Protein 4E79 (pdb70)

CATH classification: 3.40.1390.10 (+2 more: 2.160.10.10, 1.20.5.170)

Structure (mmCIF, N/CA/C/O backbone):
data_4E79
#
_entry.id   4E79
#
_cell.length_a   64.667
_cell.length_b   64.667
_cell.length_c   463.814
_cell.angle_alpha   90.00
_cell.angle_beta   90.00
_cell.angle_gamma   90.00
#
_symmetry.space_group_name_H-M   'P 43 2 2'
#
loop_
_entity.id
_entity.type
_entity.pdbx_description
1 polymer 'UDP-3-O-acylglucosamine N-acyltransferase'
2 water water
#
loop_
_atom_site.group_PDB
_atom_site.id
_atom_site.type_symbol
_atom_site.label_atom_id
_atom_site.label_alt_id
_atom_site.label_comp_id
_atom_site.label_asym_id
_atom_site.label_entity_id
_atom_site.label_seq_id
_atom_site.pdbx_PDB_ins_code
_atom_site.Cartn_x
_atom_site.Cartn_y
_atom_site.Cartn_z
_atom_site.occupancy
_atom_site.B_iso_or_equiv
_atom_site.auth_seq_id
_atom_site.auth_comp_id
_atom_site.auth_asym_id
_atom_site.auth_atom_id
_atom_site.pdbx_PDB_model_num
ATOM 1 N N . VAL A 1 5 ? 1.137 0.108 53.175 1.00 62.29 5 VAL A N 1
ATOM 2 C CA . VAL A 1 5 ? 1.374 -1.356 53.024 1.00 62.49 5 VAL A CA 1
ATOM 3 C C . VAL A 1 5 ? 0.273 -2.105 53.772 1.00 61.79 5 VAL A C 1
ATOM 4 O O . VAL A 1 5 ? -0.187 -1.625 54.814 1.00 61.75 5 VAL A O 1
ATOM 8 N N . GLN A 1 6 ? -0.142 -3.269 53.265 1.00 60.50 6 GLN A N 1
ATOM 9 C CA . GLN A 1 6 ? -1.097 -4.082 54.013 1.00 59.39 6 GLN A CA 1
ATOM 10 C C . GLN A 1 6 ? -0.399 -5.079 54.938 1.00 58.19 6 GLN A C 1
ATOM 11 O O . GLN A 1 6 ? 0.620 -5.691 54.575 1.00 57.90 6 GLN A O 1
ATOM 17 N N . GLN A 1 7 ? -0.990 -5.213 56.129 1.00 56.18 7 GLN A N 1
ATOM 18 C CA . GLN A 1 7 ? -0.516 -6.061 57.224 1.00 53.57 7 GLN A CA 1
ATOM 19 C C . GLN A 1 7 ? -1.112 -7.481 57.219 1.00 51.91 7 GLN A C 1
ATOM 20 O O . GLN A 1 7 ? -2.166 -7.735 56.634 1.00 51.25 7 GLN A O 1
ATOM 26 N N . TYR A 1 8 ? -0.416 -8.400 57.873 1.00 50.29 8 TYR A N 1
ATOM 27 C CA . TYR A 1 8 ? -0.936 -9.745 58.115 1.00 49.09 8 TYR A CA 1
ATOM 28 C C . TYR A 1 8 ? -0.658 -10.189 59.545 1.00 47.79 8 TYR A C 1
ATOM 29 O O . TYR A 1 8 ? 0.425 -9.943 60.089 1.00 47.64 8 TYR A O 1
ATOM 38 N N . ARG A 1 9 ? -1.645 -10.830 60.157 1.00 46.82 9 ARG A N 1
ATOM 39 C CA . ARG A 1 9 ? -1.465 -11.441 61.471 1.00 45.87 9 ARG A CA 1
ATOM 40 C C . ARG A 1 9 ? -0.400 -12.528 61.392 1.00 45.72 9 ARG A C 1
ATOM 41 O O . ARG A 1 9 ? -0.368 -13.317 60.441 1.00 45.28 9 ARG A O 1
ATOM 49 N N . LEU A 1 10 ? 0.470 -12.564 62.396 1.00 45.47 10 LEU A N 1
ATOM 50 C CA . LEU A 1 10 ? 1.534 -13.552 62.466 1.00 45.12 10 LEU A CA 1
ATOM 51 C C . LEU A 1 10 ? 1.007 -14.989 62.337 1.00 45.29 10 LEU A C 1
ATOM 52 O O . LEU A 1 10 ? 1.680 -15.844 61.751 1.00 44.90 10 LEU A O 1
ATOM 57 N N . ASP A 1 11 ? -0.179 -15.266 62.883 1.00 45.32 11 ASP A N 1
ATOM 58 C CA . ASP A 1 11 ? -0.738 -16.622 62.746 1.00 46.03 11 ASP A CA 1
ATOM 59 C C . ASP A 1 11 ? -1.094 -16.995 61.306 1.00 45.78 11 ASP A C 1
ATOM 60 O O . ASP A 1 11 ? -0.882 -18.144 60.910 1.00 46.63 11 ASP A O 1
ATOM 65 N N . GLU A 1 12 ? -1.609 -16.033 60.534 1.00 45.94 12 GLU A N 1
ATOM 66 C CA . GLU A 1 12 ? -1.887 -16.237 59.100 1.00 46.00 12 GLU A CA 1
ATOM 67 C C . GLU A 1 12 ? -0.586 -16.622 58.409 1.00 44.33 12 GLU A C 1
ATOM 68 O O . GLU A 1 12 ? -0.527 -17.622 57.708 1.00 43.89 12 GLU A O 1
ATOM 74 N N . LEU A 1 13 ? 0.455 -15.821 58.638 1.00 43.10 13 LEU A N 1
ATOM 75 C CA . LEU A 1 13 ? 1.757 -16.014 58.005 1.00 41.82 13 LEU A CA 1
ATOM 76 C C . LEU A 1 13 ? 2.366 -17.380 58.315 1.00 41.70 13 LEU A C 1
ATOM 77 O O . LEU A 1 13 ? 2.941 -18.008 57.440 1.00 40.86 13 LEU A O 1
ATOM 82 N N . ALA A 1 14 ? 2.218 -17.838 59.557 1.00 42.70 14 ALA A N 1
ATOM 83 C CA . ALA A 1 14 ? 2.727 -19.147 59.981 1.00 43.22 14 ALA A CA 1
ATOM 84 C C . ALA A 1 14 ? 1.963 -20.270 59.307 1.00 43.96 14 ALA A C 1
ATOM 85 O O . ALA A 1 14 ? 2.565 -21.270 58.887 1.00 44.22 14 ALA A O 1
ATOM 87 N N . HIS A 1 15 ? 0.643 -20.089 59.200 1.00 44.82 15 HIS A N 1
ATOM 88 C CA . HIS A 1 15 ? -0.252 -21.039 58.524 1.00 45.34 15 HIS A CA 1
ATOM 89 C C . HIS A 1 15 ? 0.056 -21.197 57.029 1.00 45.60 15 HIS A C 1
ATOM 90 O O . HIS A 1 15 ? 0.152 -22.321 56.526 1.00 45.65 15 HIS A O 1
ATOM 97 N N . LEU A 1 16 ? 0.220 -20.067 56.334 1.00 45.94 16 LEU A N 1
ATOM 98 C CA . LEU A 1 16 ? 0.627 -20.041 54.919 1.00 46.27 16 LEU A CA 1
ATOM 99 C C . LEU A 1 16 ? 1.890 -20.864 54.626 1.00 45.88 16 LEU A C 1
ATOM 100 O O . LEU A 1 16 ? 2.005 -21.422 53.532 1.00 45.37 16 LEU A O 1
ATOM 105 N N . VAL A 1 17 ? 2.827 -20.929 55.584 1.00 44.98 17 VAL A N 1
ATOM 106 C CA . VAL A 1 17 ? 4.043 -21.737 55.397 1.00 44.83 17 VAL A CA 1
ATOM 107 C C . VAL A 1 17 ? 3.998 -23.086 56.120 1.00 45.03 17 VAL A C 1
ATOM 108 O O . VAL A 1 17 ? 5.002 -23.794 56.184 1.00 45.27 17 VAL A O 1
ATOM 112 N N . LYS A 1 18 ? 2.823 -23.441 56.636 1.00 45.21 18 LYS A N 1
ATOM 113 C CA . LYS A 1 18 ? 2.630 -24.659 57.407 1.00 45.30 18 LYS A CA 1
ATOM 114 C C . LYS A 1 18 ? 3.694 -24.771 58.510 1.00 45.63 18 LYS A C 1
ATOM 115 O O . LYS A 1 18 ? 4.323 -25.829 58.693 1.00 45.96 18 LYS A O 1
ATOM 117 N N . GLY A 1 19 ? 3.898 -23.669 59.237 1.00 45.12 19 GLY A N 1
ATOM 118 C CA . GLY A 1 19 ? 4.873 -23.635 60.329 1.00 44.35 19 GLY A CA 1
ATOM 119 C C . GLY A 1 19 ? 4.286 -23.640 61.734 1.00 44.24 19 GLY A C 1
ATOM 120 O O . GLY A 1 19 ? 3.072 -23.570 61.922 1.00 44.38 19 GLY A O 1
ATOM 121 N N . GLU A 1 20 ? 5.158 -23.742 62.728 1.00 43.78 20 GLU A N 1
ATOM 122 C CA . GLU A 1 20 ? 4.739 -23.664 64.111 1.00 43.23 20 GLU A CA 1
ATOM 123 C C . GLU A 1 20 ? 4.856 -22.218 64.591 1.00 42.97 20 GLU A C 1
ATOM 124 O O . GLU A 1 20 ? 5.851 -21.549 64.322 1.00 42.91 20 GLU A O 1
ATOM 126 N N . LEU A 1 21 ? 3.824 -21.749 65.291 1.00 42.96 21 LEU A N 1
ATOM 127 C CA . LEU A 1 21 ? 3.758 -20.394 65.836 1.00 42.20 21 LEU A CA 1
ATOM 128 C C . LEU A 1 21 ? 4.189 -20.406 67.285 1.00 42.66 21 LEU A C 1
ATOM 129 O O . LEU A 1 21 ? 3.720 -21.219 68.076 1.00 43.15 21 LEU A O 1
ATOM 134 N N . ILE A 1 22 ? 5.104 -19.507 67.619 1.00 42.96 22 ILE A N 1
ATOM 135 C CA . ILE A 1 22 ? 5.466 -19.241 68.991 1.00 42.24 22 ILE A CA 1
ATOM 136 C C . ILE A 1 22 ? 5.364 -17.737 69.161 1.00 42.81 22 ILE A C 1
ATOM 137 O O . ILE A 1 22 ? 6.033 -16.985 68.429 1.00 43.06 22 ILE A O 1
ATOM 142 N N . GLY A 1 23 ? 4.534 -17.302 70.112 1.00 42.37 23 GLY A N 1
ATOM 143 C CA . GLY A 1 23 ? 4.345 -15.879 70.397 1.00 42.72 23 GLY A CA 1
ATOM 144 C C . GLY A 1 23 ? 2.918 -15.492 70.109 1.00 42.88 23 GLY A C 1
ATOM 145 O O . GLY A 1 23 ? 2.106 -16.354 69.807 1.00 44.40 23 GLY A O 1
ATOM 146 N N . GLU A 1 24 ? 2.600 -14.209 70.203 1.00 42.65 24 GLU A N 1
ATOM 147 C CA . GLU A 1 24 ? 1.228 -13.747 69.998 1.00 42.77 24 GLU A CA 1
ATOM 148 C C . GLU A 1 24 ? 0.864 -13.667 68.511 1.00 43.18 24 GLU A C 1
ATOM 149 O O . GLU A 1 24 ? 1.328 -12.763 67.775 1.00 43.35 24 GLU A O 1
ATOM 155 N N . GLY A 1 25 ? 0.010 -14.593 68.081 1.00 42.39 25 GLY A N 1
ATOM 156 C CA . GLY A 1 25 ? -0.371 -14.698 66.679 1.00 42.43 25 GLY A CA 1
ATOM 157 C C . GLY A 1 25 ? -1.209 -13.574 66.097 1.00 42.42 25 GLY A C 1
ATOM 158 O O . GLY A 1 25 ? -1.403 -13.518 64.877 1.00 43.00 25 GLY A O 1
ATOM 159 N N . SER A 1 26 ? -1.719 -12.690 66.950 1.00 42.26 26 SER A N 1
ATOM 160 C CA . SER A 1 26 ? -2.486 -11.527 66.484 1.00 42.68 26 SER A CA 1
ATOM 161 C C . SER A 1 26 ? -1.625 -10.281 66.219 1.00 42.41 26 SER A C 1
ATOM 162 O O . SER A 1 26 ? -2.141 -9.240 65.830 1.00 42.15 26 SER A O 1
ATOM 165 N N . LEU A 1 27 ? -0.322 -10.373 66.456 1.00 42.87 27 LEU A N 1
ATOM 166 C CA . LEU A 1 27 ? 0.578 -9.294 66.067 1.00 43.45 27 LEU A CA 1
ATOM 167 C C . LEU A 1 27 ? 0.646 -9.231 64.545 1.00 44.20 27 LEU A C 1
ATOM 168 O O . LEU A 1 27 ? 0.839 -10.269 63.880 1.00 44.84 27 LEU A O 1
ATOM 173 N N . GLN A 1 28 ? 0.487 -8.021 64.003 1.00 44.48 28 GLN A N 1
ATOM 174 C CA . GLN A 1 28 ? 0.509 -7.794 62.553 1.00 44.64 28 GLN A CA 1
ATOM 175 C C . GLN A 1 28 ? 1.863 -7.317 62.015 1.00 43.80 28 GLN A C 1
ATOM 176 O O . GLN A 1 28 ? 2.602 -6.596 62.690 1.00 42.60 28 GLN A O 1
ATOM 182 N N . PHE A 1 29 ? 2.171 -7.717 60.784 1.00 42.62 29 PHE A N 1
ATOM 183 C CA . PHE A 1 29 ? 3.416 -7.325 60.168 1.00 41.53 29 PHE A CA 1
ATOM 184 C C . PHE A 1 29 ? 3.232 -6.661 58.805 1.00 41.48 29 PHE A C 1
ATOM 185 O O . PHE A 1 29 ? 2.313 -7.012 58.055 1.00 42.17 29 PHE A O 1
ATOM 193 N N . SER A 1 30 ? 4.117 -5.711 58.488 1.00 40.49 30 SER A N 1
ATOM 194 C CA . SER A 1 30 ? 3.984 -4.874 57.293 1.00 39.98 30 SER A CA 1
ATOM 195 C C . SER A 1 30 ? 4.863 -5.294 56.127 1.00 38.97 30 SER A C 1
ATOM 196 O O . SER A 1 30 ? 4.716 -4.772 55.031 1.00 39.49 30 SER A O 1
ATOM 199 N N . ASN A 1 31 ? 5.802 -6.198 56.358 1.00 38.28 31 ASN A N 1
ATOM 200 C CA . ASN A 1 31 ? 6.802 -6.514 55.344 1.00 37.35 31 ASN A CA 1
ATOM 201 C C . ASN A 1 31 ? 7.759 -7.562 55.859 1.00 37.07 31 ASN A C 1
ATOM 202 O O . ASN A 1 31 ? 7.849 -7.768 57.064 1.00 37.69 31 ASN A O 1
ATOM 207 N N . LEU A 1 32 ? 8.440 -8.242 54.945 1.00 36.40 32 LEU A N 1
ATOM 208 C CA . LEU A 1 32 ? 9.648 -8.962 55.286 1.00 36.60 32 LEU A CA 1
ATOM 209 C C . LEU A 1 32 ? 10.815 -7.979 55.237 1.00 36.31 32 LEU A C 1
ATOM 210 O O . LEU A 1 32 ? 10.687 -6.877 54.687 1.00 35.45 32 LEU A O 1
ATOM 215 N N . ALA A 1 33 ? 11.933 -8.372 55.841 1.00 36.22 33 ALA A N 1
ATOM 216 C CA . ALA A 1 33 ? 13.126 -7.543 55.912 1.00 36.36 33 ALA A CA 1
ATOM 217 C C . ALA A 1 33 ? 14.339 -8.303 56.422 1.00 37.44 33 ALA A C 1
ATOM 218 O O . ALA A 1 33 ? 14.231 -9.351 57.079 1.00 37.85 33 ALA A O 1
ATOM 220 N N . SER A 1 34 ? 15.507 -7.750 56.128 1.00 38.55 34 SER A N 1
ATOM 221 C CA . SER A 1 34 ? 16.765 -8.392 56.462 1.00 39.14 34 SER A CA 1
ATOM 222 C C . SER A 1 34 ? 17.036 -8.263 57.952 1.00 40.37 34 SER A C 1
ATOM 223 O O . SER A 1 34 ? 16.525 -7.365 58.626 1.00 39.65 34 SER A O 1
ATOM 226 N N . LEU A 1 35 ? 17.852 -9.188 58.446 1.00 41.67 35 LEU A N 1
ATOM 227 C CA . LEU A 1 35 ? 18.412 -9.126 59.782 1.00 42.45 35 LEU A CA 1
ATOM 228 C C . LEU A 1 35 ? 18.992 -7.748 60.108 1.00 44.02 35 LEU A C 1
ATOM 229 O O . LEU A 1 35 ? 18.770 -7.238 61.210 1.00 45.14 35 LEU A O 1
ATOM 234 N N . GLU A 1 36 ? 19.729 -7.157 59.161 1.00 44.86 36 GLU A N 1
ATOM 235 C CA . GLU A 1 36 ? 20.336 -5.847 59.355 1.00 46.01 36 GLU A CA 1
ATOM 236 C C . GLU A 1 36 ? 19.303 -4.757 59.545 1.00 45.72 36 GLU A C 1
ATOM 237 O O . GLU A 1 36 ? 19.392 -3.997 60.502 1.00 47.08 36 GLU A O 1
ATOM 243 N N . ASN A 1 37 ? 18.327 -4.669 58.648 1.00 44.60 37 ASN A N 1
ATOM 244 C CA . ASN A 1 37 ? 17.529 -3.448 58.568 1.00 43.88 37 ASN A CA 1
ATOM 245 C C . ASN A 1 37 ? 16.103 -3.552 59.047 1.00 43.71 37 ASN A C 1
ATOM 246 O O . ASN A 1 37 ? 15.366 -2.555 59.044 1.00 43.90 37 ASN A O 1
ATOM 251 N N . ALA A 1 38 ? 15.733 -4.755 59.480 1.00 43.57 38 ALA A N 1
ATOM 252 C CA . ALA A 1 38 ? 14.373 -5.079 59.894 1.00 42.57 38 ALA A CA 1
ATOM 253 C C . ALA A 1 38 ? 13.979 -4.238 61.066 1.00 42.34 38 ALA A C 1
ATOM 254 O O . ALA A 1 38 ? 14.822 -3.878 61.885 1.00 42.00 38 ALA A O 1
ATOM 256 N N . GLU A 1 39 ? 12.693 -3.927 61.136 1.00 42.63 39 GLU A N 1
ATOM 257 C CA . GLU A 1 39 ? 12.138 -3.139 62.230 1.00 43.03 39 GLU A CA 1
ATOM 258 C C . GLU A 1 39 ? 11.125 -3.982 62.967 1.00 43.27 39 GLU A C 1
ATOM 259 O O . GLU A 1 39 ? 10.759 -5.072 62.505 1.00 43.55 39 GLU A O 1
ATOM 261 N N . VAL A 1 40 ? 10.686 -3.475 64.118 1.00 43.80 40 VAL A N 1
ATOM 262 C CA . VAL A 1 40 ? 9.695 -4.134 64.990 1.00 43.51 40 VAL A CA 1
ATOM 263 C C . VAL A 1 40 ? 8.459 -4.721 64.276 1.00 43.68 40 VAL A C 1
ATOM 264 O O . VAL A 1 40 ? 7.919 -5.746 64.719 1.00 44.36 40 VAL A O 1
ATOM 268 N N . ASN A 1 41 ? 8.033 -4.090 63.177 1.00 42.80 41 ASN A N 1
ATOM 269 C CA . ASN A 1 41 ? 6.870 -4.543 62.427 1.00 42.07 41 ASN A CA 1
ATOM 270 C C . ASN A 1 41 ? 7.258 -5.399 61.213 1.00 41.39 41 ASN A C 1
ATOM 271 O O . ASN A 1 41 ? 6.449 -5.631 60.318 1.00 41.20 41 ASN A O 1
ATOM 276 N N . HIS A 1 42 ? 8.498 -5.880 61.191 1.00 40.54 42 HIS A N 1
ATOM 277 C CA . HIS A 1 42 ? 8.947 -6.740 60.096 1.00 40.44 42 HIS A CA 1
ATOM 278 C C . HIS A 1 42 ? 9.183 -8.170 60.541 1.00 39.98 42 HIS A C 1
ATOM 279 O O . HIS A 1 42 ? 9.389 -8.433 61.725 1.00 39.98 42 HIS A O 1
ATOM 286 N N . LEU A 1 43 ? 9.137 -9.086 59.575 1.00 40.04 43 LEU A N 1
ATOM 287 C CA . LEU A 1 43 ? 9.404 -10.510 59.800 1.00 39.99 43 LEU A CA 1
ATOM 288 C C . LEU A 1 43 ? 10.668 -10.855 59.020 1.00 40.26 43 LEU A C 1
ATOM 289 O O . LEU A 1 43 ? 10.807 -10.463 57.855 1.00 40.43 43 LEU A O 1
ATOM 294 N N . THR A 1 44 ? 11.603 -11.537 59.669 1.00 39.88 44 THR A N 1
ATOM 295 C CA . THR A 1 44 ? 12.849 -11.905 59.016 1.00 40.85 44 THR A CA 1
ATOM 296 C C . THR A 1 44 ? 13.061 -13.412 59.106 1.00 40.97 44 THR A C 1
ATOM 297 O O . THR A 1 44 ? 12.154 -14.139 59.520 1.00 41.98 44 THR A O 1
ATOM 301 N N . PHE A 1 45 ? 14.236 -13.884 58.707 1.00 40.90 45 PHE A N 1
ATOM 302 C CA . PHE A 1 45 ? 14.545 -15.303 58.781 1.00 41.10 45 PHE A CA 1
ATOM 303 C C . PHE A 1 45 ? 16.030 -15.486 58.983 1.00 42.20 45 PHE A C 1
ATOM 304 O O . PHE A 1 45 ? 16.818 -14.605 58.682 1.00 42.02 45 PHE A O 1
ATOM 312 N N . VAL A 1 46 ? 16.391 -16.648 59.499 1.00 43.94 46 VAL A N 1
ATOM 313 C CA . VAL A 1 46 ? 17.759 -17.014 59.782 1.00 45.65 46 VAL A CA 1
ATOM 314 C C . VAL A 1 46 ? 17.912 -18.381 59.155 1.00 47.01 46 VAL A C 1
ATOM 315 O O . VAL A 1 46 ? 17.086 -19.253 59.386 1.00 47.65 46 VAL A O 1
ATOM 319 N N . ASN A 1 47 ? 18.940 -18.578 58.343 1.00 48.90 47 ASN A N 1
ATOM 320 C CA . ASN A 1 47 ? 19.124 -19.865 57.682 1.00 50.73 47 ASN A CA 1
ATOM 321 C C . ASN A 1 47 ? 20.540 -20.359 57.927 1.00 51.45 47 ASN A C 1
ATOM 322 O O . ASN A 1 47 ? 21.480 -19.946 57.248 1.00 52.79 47 ASN A O 1
ATOM 327 N N . GLY A 1 48 ? 20.706 -21.228 58.910 1.00 51.81 48 GLY A N 1
ATOM 328 C CA . GLY A 1 48 ? 22.043 -21.633 59.315 1.00 52.32 48 GLY A CA 1
ATOM 329 C C . GLY A 1 48 ? 22.630 -20.823 60.468 1.00 52.48 48 GLY A C 1
ATOM 330 O O . GLY A 1 48 ? 22.345 -19.629 60.643 1.00 51.43 48 GLY A O 1
ATOM 331 N N . GLU A 1 49 ? 23.470 -21.504 61.241 1.00 52.92 49 GLU A N 1
ATOM 332 C CA . GLU A 1 49 ? 24.155 -20.940 62.398 1.00 53.92 49 GLU A CA 1
ATOM 333 C C . GLU A 1 49 ? 24.986 -19.698 62.054 1.00 53.03 49 GLU A C 1
ATOM 334 O O . GLU A 1 49 ? 25.367 -18.936 62.935 1.00 52.48 49 GLU A O 1
ATOM 340 N N . LYS A 1 50 ? 25.217 -19.483 60.764 1.00 52.87 50 LYS A N 1
ATOM 341 C CA . LYS A 1 50 ? 26.090 -18.414 60.291 1.00 53.06 50 LYS A CA 1
ATOM 342 C C . LYS A 1 50 ? 25.464 -17.027 60.352 1.00 52.79 50 LYS A C 1
ATOM 343 O O . LYS A 1 50 ? 26.182 -16.042 60.275 1.00 52.86 50 LYS A O 1
ATOM 345 N N . HIS A 1 51 ? 24.136 -16.959 60.473 1.00 52.80 51 HIS A N 1
ATOM 346 C CA . HIS A 1 51 ? 23.404 -15.683 60.576 1.00 52.25 51 HIS A CA 1
ATOM 347 C C . HIS A 1 51 ? 22.842 -15.420 61.993 1.00 51.85 51 HIS A C 1
ATOM 348 O O . HIS A 1 51 ? 22.003 -14.522 62.184 1.00 51.77 51 HIS A O 1
ATOM 355 N N . LEU A 1 52 ? 23.313 -16.184 62.983 1.00 50.89 52 LEU A N 1
ATOM 356 C CA . LEU A 1 52 ? 22.803 -16.064 64.357 1.00 50.29 52 LEU A CA 1
ATOM 357 C C . LEU A 1 52 ? 23.199 -14.763 65.049 1.00 49.35 52 LEU A C 1
ATOM 358 O O . LEU A 1 52 ? 22.350 -14.088 65.632 1.00 49.44 52 LEU A O 1
ATOM 363 N N . ASP A 1 53 ? 24.476 -14.408 64.976 1.00 47.98 53 ASP A N 1
ATOM 364 C CA . ASP A 1 53 ? 24.933 -13.140 65.521 1.00 47.39 53 ASP A CA 1
ATOM 365 C C . ASP A 1 53 ? 24.164 -11.938 64.962 1.00 47.17 53 ASP A C 1
ATOM 366 O O . ASP A 1 53 ? 23.845 -11.018 65.707 1.00 47.71 53 ASP A O 1
ATOM 371 N N . GLN A 1 54 ? 23.867 -11.946 63.665 1.00 46.76 54 GLN A N 1
ATOM 372 C CA . GLN A 1 54 ? 23.122 -10.851 63.042 1.00 46.16 54 GLN A CA 1
ATOM 373 C C . GLN A 1 54 ? 21.702 -10.827 63.586 1.00 44.69 54 GLN A C 1
ATOM 374 O O . GLN A 1 54 ? 21.179 -9.775 63.936 1.00 44.11 54 GLN A O 1
ATOM 380 N N . ALA A 1 55 ? 21.084 -12.001 63.646 1.00 43.48 55 ALA A N 1
ATOM 381 C CA . ALA A 1 55 ? 19.729 -12.127 64.156 1.00 42.29 55 ALA A CA 1
ATOM 382 C C . ALA A 1 55 ? 19.652 -11.572 65.574 1.00 41.79 55 ALA A C 1
ATOM 383 O O . ALA A 1 55 ? 18.707 -10.866 65.914 1.00 42.03 55 ALA A O 1
ATOM 385 N N . LYS A 1 56 ? 20.658 -11.876 66.392 1.00 40.76 56 LYS A N 1
ATOM 386 C CA . LYS A 1 56 ? 20.629 -11.481 67.799 1.00 39.60 56 LYS A CA 1
ATOM 387 C C . LYS A 1 56 ? 20.534 -9.981 67.940 1.00 38.61 56 LYS A C 1
ATOM 388 O O . LYS A 1 56 ? 19.982 -9.479 68.910 1.00 39.26 56 LYS A O 1
ATOM 394 N N . VAL A 1 57 ? 21.055 -9.273 66.957 1.00 37.52 57 VAL A N 1
ATOM 395 C CA . VAL A 1 57 ? 21.182 -7.829 67.026 1.00 37.08 57 VAL A CA 1
ATOM 396 C C . VAL A 1 57 ? 20.030 -7.156 66.266 1.00 36.94 57 VAL A C 1
ATOM 397 O O . VAL A 1 57 ? 19.898 -5.925 66.247 1.00 37.15 57 VAL A O 1
ATOM 401 N N . SER A 1 58 ? 19.183 -7.986 65.670 1.00 36.58 58 SER A N 1
ATOM 402 C CA . SER A 1 58 ? 18.102 -7.530 64.810 1.00 37.07 58 SER A CA 1
ATOM 403 C C . SER A 1 58 ? 16.947 -6.894 65.584 1.00 37.69 58 SER A C 1
ATOM 404 O O . SER A 1 58 ? 16.598 -7.354 66.677 1.00 38.07 58 SER A O 1
ATOM 407 N N . ARG A 1 59 ? 16.356 -5.859 64.993 1.00 37.45 59 ARG A N 1
ATOM 408 C CA . ARG A 1 59 ? 15.160 -5.220 65.524 1.00 38.60 59 ARG A CA 1
ATOM 409 C C . ARG A 1 59 ? 13.862 -5.890 65.061 1.00 38.71 59 ARG A C 1
ATOM 410 O O . ARG A 1 59 ? 12.763 -5.387 65.349 1.00 38.93 59 ARG A O 1
ATOM 418 N N . ALA A 1 60 ? 13.973 -7.006 64.343 1.00 38.43 60 ALA A N 1
ATOM 419 C CA . ALA A 1 60 ? 12.792 -7.618 63.723 1.00 38.16 60 ALA A CA 1
ATOM 420 C C . ALA A 1 60 ? 11.814 -8.110 64.774 1.00 38.15 60 ALA A C 1
ATOM 421 O O . ALA A 1 60 ? 12.217 -8.660 65.799 1.00 37.89 60 ALA A O 1
ATOM 423 N N . GLY A 1 61 ? 10.528 -7.909 64.499 1.00 38.20 61 GLY A N 1
ATOM 424 C CA . GLY A 1 61 ? 9.458 -8.382 65.368 1.00 37.82 61 GLY A CA 1
ATOM 425 C C . GLY A 1 61 ? 9.292 -9.882 65.484 1.00 37.52 61 GLY A C 1
ATOM 426 O O . GLY A 1 61 ? 9.000 -10.380 66.563 1.00 39.03 61 GLY A O 1
ATOM 427 N N . ALA A 1 62 ? 9.453 -10.612 64.387 1.00 36.83 62 ALA A N 1
ATOM 428 C CA . ALA A 1 62 ? 9.265 -12.064 64.411 1.00 36.24 62 ALA A CA 1
ATOM 429 C C . ALA A 1 62 ? 10.298 -12.820 63.552 1.00 36.03 62 ALA A C 1
ATOM 430 O O . ALA A 1 62 ? 10.737 -12.321 62.507 1.00 35.87 62 ALA A O 1
ATOM 432 N N . TYR A 1 63 ? 10.669 -14.029 63.973 1.00 35.64 63 TYR A N 1
ATOM 433 C CA . TYR A 1 63 ? 11.771 -14.754 63.308 1.00 35.65 63 TYR A CA 1
ATOM 434 C C . TYR A 1 63 ? 11.341 -16.075 62.723 1.00 36.12 63 TYR A C 1
ATOM 435 O O . TYR A 1 63 ? 10.870 -16.943 63.446 1.00 36.43 63 TYR A O 1
ATOM 444 N N . ILE A 1 64 ? 11.467 -16.204 61.401 1.00 36.43 64 ILE A N 1
ATOM 445 C CA . ILE A 1 64 ? 11.329 -17.493 60.740 1.00 36.44 64 ILE A CA 1
ATOM 446 C C . ILE A 1 64 ? 12.639 -18.224 60.989 1.00 37.22 64 ILE A C 1
ATOM 447 O O . ILE A 1 64 ? 13.703 -17.780 60.537 1.00 37.48 64 ILE A O 1
ATOM 452 N N . VAL A 1 65 ? 12.569 -19.322 61.731 1.00 38.06 65 VAL A N 1
ATOM 453 C CA . VAL A 1 65 ? 13.769 -20.059 62.095 1.00 39.59 65 VAL A CA 1
ATOM 454 C C . VAL A 1 65 ? 13.536 -21.561 62.122 1.00 40.63 65 VAL A C 1
ATOM 455 O O . VAL A 1 65 ? 12.465 -22.051 61.768 1.00 41.18 65 VAL A O 1
ATOM 459 N N . THR A 1 66 ? 14.548 -22.282 62.576 1.00 41.92 66 THR A N 1
ATOM 460 C CA . THR A 1 66 ? 14.492 -23.731 62.702 1.00 42.43 66 THR A CA 1
ATOM 461 C C . THR A 1 66 ? 14.517 -24.103 64.186 1.00 43.27 66 THR A C 1
ATOM 462 O O . THR A 1 66 ? 15.139 -23.407 64.979 1.00 44.23 66 THR A O 1
ATOM 466 N N . ALA A 1 67 ? 13.827 -25.177 64.572 1.00 44.21 67 ALA A N 1
ATOM 467 C CA . ALA A 1 67 ? 13.791 -25.633 65.973 1.00 44.22 67 ALA A CA 1
ATOM 468 C C . ALA A 1 67 ? 15.127 -25.438 66.676 1.00 45.09 67 ALA A C 1
ATOM 469 O O . ALA A 1 67 ? 15.183 -24.812 67.742 1.00 45.17 67 ALA A O 1
ATOM 471 N N . ALA A 1 68 ? 16.190 -25.977 66.069 1.00 45.91 68 ALA A N 1
ATOM 472 C CA . ALA A 1 68 ? 17.557 -25.820 66.552 1.00 46.99 68 ALA A CA 1
ATOM 473 C C . ALA A 1 68 ? 17.988 -24.340 66.713 1.00 48.06 68 ALA A C 1
ATOM 474 O O . ALA A 1 68 ? 18.436 -23.926 67.787 1.00 49.09 68 ALA A O 1
ATOM 476 N N . LEU A 1 69 ? 17.846 -23.546 65.656 1.00 48.87 69 LEU A N 1
ATOM 477 C CA . LEU A 1 69 ? 18.246 -22.137 65.681 1.00 49.54 69 LEU A CA 1
ATOM 478 C C . LEU A 1 69 ? 17.462 -21.310 66.720 1.00 49.75 69 LEU A C 1
ATOM 479 O O . LEU A 1 69 ? 18.009 -20.363 67.282 1.00 49.96 69 LEU A O 1
ATOM 484 N N . LYS A 1 70 ? 16.199 -21.678 66.969 1.00 49.68 70 LYS A N 1
ATOM 485 C CA . LYS A 1 70 ? 15.369 -21.096 68.039 1.00 49.90 70 LYS A CA 1
ATOM 486 C C . LYS A 1 70 ? 16.054 -21.181 69.415 1.00 50.79 70 LYS A C 1
ATOM 487 O O . LYS A 1 70 ? 15.968 -20.251 70.222 1.00 50.47 70 LYS A O 1
ATOM 490 N N . GLU A 1 71 ? 16.742 -22.295 69.673 1.00 51.69 71 GLU A N 1
ATOM 491 C CA . GLU A 1 71 ? 17.448 -22.503 70.944 1.00 52.34 71 GLU A CA 1
ATOM 492 C C . GLU A 1 71 ? 18.430 -21.359 71.231 1.00 51.84 71 GLU A C 1
ATOM 493 O O . GLU A 1 71 ? 18.668 -21.024 72.393 1.00 51.22 71 GLU A O 1
ATOM 499 N N . HIS A 1 72 ? 18.980 -20.764 70.170 1.00 51.17 72 HIS A N 1
ATOM 500 C CA . HIS A 1 72 ? 20.047 -19.769 70.297 1.00 51.29 72 HIS A CA 1
ATOM 501 C C . HIS A 1 72 ? 19.535 -18.321 70.236 1.00 51.08 72 HIS A C 1
ATOM 502 O O . HIS A 1 72 ? 20.342 -17.361 70.198 1.00 50.36 72 HIS A O 1
ATOM 509 N N . LEU A 1 73 ? 18.204 -18.164 70.226 1.00 50.14 73 LEU A N 1
ATOM 510 C CA . LEU A 1 73 ? 17.584 -16.832 70.194 1.00 49.47 73 LEU A CA 1
ATOM 511 C C . LEU A 1 73 ? 16.738 -16.518 71.435 1.00 49.66 73 LEU A C 1
ATOM 512 O O . LEU A 1 73 ? 15.596 -16.057 71.290 1.00 48.93 73 LEU A O 1
ATOM 517 N N . PRO A 1 74 ? 17.313 -16.723 72.656 1.00 49.99 74 PRO A N 1
ATOM 518 C CA . PRO A 1 74 ? 16.571 -16.643 73.905 1.00 50.06 74 PRO A CA 1
ATOM 519 C C . PRO A 1 74 ? 15.888 -15.314 74.089 1.00 50.69 74 PRO A C 1
ATOM 520 O O . PRO A 1 74 ? 14.809 -15.255 74.681 1.00 51.36 74 PRO A O 1
ATOM 524 N N . GLU A 1 75 ? 16.511 -14.257 73.576 1.00 51.41 75 GLU A N 1
ATOM 525 C CA . GLU A 1 75 ? 16.058 -12.893 73.840 1.00 51.32 75 GLU A CA 1
ATOM 526 C C . GLU A 1 75 ? 14.934 -12.458 72.902 1.00 49.89 75 GLU A C 1
ATOM 527 O O . GLU A 1 75 ? 14.448 -11.321 72.971 1.00 49.56 75 GLU A O 1
ATOM 533 N N . LYS A 1 76 ? 14.499 -13.395 72.063 1.00 48.06 76 LYS A N 1
ATOM 534 C CA . LYS A 1 76 ? 13.492 -13.132 71.047 1.00 46.82 76 LYS A CA 1
ATOM 535 C C . LYS A 1 76 ? 12.164 -13.801 71.354 1.00 45.93 76 LYS A C 1
ATOM 536 O O . LYS A 1 76 ? 12.125 -14.957 71.768 1.00 46.29 76 LYS A O 1
ATOM 542 N N . ASP A 1 77 ? 11.076 -13.071 71.137 1.00 44.92 77 ASP A N 1
ATOM 543 C CA . ASP A 1 77 ? 9.736 -13.532 71.513 1.00 43.69 77 ASP A CA 1
ATOM 544 C C . ASP A 1 77 ? 8.951 -14.295 70.440 1.00 42.57 77 ASP A C 1
ATOM 545 O O . ASP A 1 77 ? 8.321 -15.320 70.728 1.00 42.31 77 ASP A O 1
ATOM 550 N N . ASN A 1 78 ? 8.988 -13.804 69.206 1.00 40.94 78 ASN A N 1
ATOM 551 C CA . ASN A 1 78 ? 8.098 -14.309 68.186 1.00 39.16 78 ASN A CA 1
ATOM 552 C C . ASN A 1 78 ? 8.784 -15.100 67.107 1.00 38.04 78 ASN A C 1
ATOM 553 O O . ASN A 1 78 ? 9.737 -14.625 66.509 1.00 37.85 78 ASN A O 1
ATOM 558 N N . PHE A 1 79 ? 8.284 -16.312 66.875 1.00 36.88 79 PHE A N 1
ATOM 559 C CA . PHE A 1 79 ? 8.879 -17.234 65.931 1.00 36.65 79 PHE A CA 1
ATOM 560 C C . PHE A 1 79 ? 7.844 -17.906 65.019 1.00 37.23 79 PHE A C 1
ATOM 561 O O . PHE A 1 79 ? 6.674 -18.091 65.402 1.00 36.81 79 PHE A O 1
ATOM 569 N N . ILE A 1 80 ? 8.300 -18.278 63.819 1.00 37.46 80 ILE A N 1
ATOM 570 C CA . ILE A 1 80 ? 7.671 -19.333 63.022 1.00 38.05 80 ILE A CA 1
ATOM 571 C C . ILE A 1 80 ? 8.690 -20.480 62.805 1.00 39.42 80 ILE A C 1
ATOM 572 O O . ILE A 1 80 ? 9.783 -20.284 62.241 1.00 38.39 80 ILE A O 1
ATOM 577 N N . ILE A 1 81 ? 8.341 -21.671 63.279 1.00 40.58 81 ILE A N 1
ATOM 578 C CA . ILE A 1 81 ? 9.259 -22.799 63.202 1.00 42.42 81 ILE A CA 1
ATOM 579 C C . ILE A 1 81 ? 8.945 -23.653 61.981 1.00 43.01 81 ILE A C 1
ATOM 580 O O . ILE A 1 81 ? 7.797 -24.081 61.784 1.00 43.09 81 ILE A O 1
ATOM 585 N N . VAL A 1 82 ? 9.983 -23.897 61.179 1.00 42.76 82 VAL A N 1
ATOM 586 C CA . VAL A 1 82 ? 9.865 -24.597 59.908 1.00 43.28 82 VAL A CA 1
ATOM 587 C C . VAL A 1 82 ? 11.113 -25.458 59.672 1.00 43.97 82 VAL A C 1
ATOM 588 O O . VAL A 1 82 ? 12.127 -25.268 60.327 1.00 43.78 82 VAL A O 1
ATOM 592 N N . ASP A 1 83 ? 11.044 -26.401 58.739 1.00 45.12 83 ASP A N 1
ATOM 593 C CA . ASP A 1 83 ? 12.219 -27.236 58.442 1.00 46.47 83 ASP A CA 1
ATOM 594 C C . ASP A 1 83 ? 13.253 -26.493 57.581 1.00 45.68 83 ASP A C 1
ATOM 595 O O . ASP A 1 83 ? 14.446 -26.797 57.656 1.00 45.43 83 ASP A O 1
ATOM 600 N N . ASN A 1 84 ? 12.768 -25.520 56.799 1.00 44.90 84 ASN A N 1
ATOM 601 C CA . ASN A 1 84 ? 13.527 -24.784 55.775 1.00 43.85 84 ASN A CA 1
ATOM 602 C C . ASN A 1 84 ? 13.053 -23.317 55.731 1.00 43.42 84 ASN A C 1
ATOM 603 O O . ASN A 1 84 ? 12.071 -22.993 55.042 1.00 41.62 84 ASN A O 1
ATOM 608 N N . PRO A 1 85 ? 13.730 -22.431 56.496 1.00 43.28 85 PRO A N 1
ATOM 609 C CA . PRO A 1 85 ? 13.433 -20.986 56.542 1.00 43.01 85 PRO A CA 1
ATOM 610 C C . PRO A 1 85 ? 13.491 -20.306 55.176 1.00 42.93 85 PRO A C 1
ATOM 611 O O . PRO A 1 85 ? 12.633 -19.472 54.875 1.00 42.94 85 PRO A O 1
ATOM 615 N N . TYR A 1 86 ? 14.477 -20.669 54.354 1.00 43.03 86 TYR A N 1
ATOM 616 C CA . TYR A 1 86 ? 14.578 -20.141 52.992 1.00 42.81 86 TYR A CA 1
ATOM 617 C C . TYR A 1 86 ? 13.264 -20.263 52.221 1.00 42.72 86 TYR A C 1
ATOM 618 O O . TYR A 1 86 ? 12.740 -19.251 51.719 1.00 43.08 86 TYR A O 1
ATOM 627 N N . LEU A 1 87 ? 12.733 -21.492 52.155 1.00 41.65 87 LEU A N 1
ATOM 628 C CA . LEU A 1 87 ? 11.457 -21.803 51.485 1.00 41.28 87 LEU A CA 1
ATOM 629 C C . LEU A 1 87 ? 10.244 -21.073 52.071 1.00 41.45 87 LEU A C 1
ATOM 630 O O . LEU A 1 87 ? 9.422 -20.511 51.334 1.00 41.48 87 LEU A O 1
ATOM 635 N N . ALA A 1 88 ? 10.133 -21.103 53.396 1.00 41.15 88 ALA A N 1
ATOM 636 C CA . ALA A 1 88 ? 9.089 -20.388 54.112 1.00 40.92 88 ALA A CA 1
ATOM 637 C C . ALA A 1 88 ? 9.089 -18.919 53.709 1.00 41.00 88 ALA A C 1
ATOM 638 O O . ALA A 1 88 ? 8.045 -18.365 53.343 1.00 40.79 88 ALA A O 1
ATOM 640 N N . PHE A 1 89 ? 10.275 -18.308 53.766 1.00 40.78 89 PHE A N 1
ATOM 641 C CA . PHE A 1 89 ? 10.486 -16.932 53.337 1.00 40.28 89 PHE A CA 1
ATOM 642 C C . PHE A 1 89 ? 10.092 -16.808 51.862 1.00 40.29 89 PHE A C 1
ATOM 643 O O . PHE A 1 89 ? 9.341 -15.913 51.477 1.00 40.75 89 PHE A O 1
ATOM 651 N N . ALA A 1 90 ? 10.566 -17.735 51.045 1.00 40.18 90 ALA A N 1
ATOM 652 C CA . ALA A 1 90 ? 10.225 -17.729 49.623 1.00 40.15 90 ALA A CA 1
ATOM 653 C C . ALA A 1 90 ? 8.705 -17.654 49.401 1.00 39.60 90 ALA A C 1
ATOM 654 O O . ALA A 1 90 ? 8.241 -16.874 48.584 1.00 39.35 90 ALA A O 1
ATOM 656 N N . ILE A 1 91 ? 7.947 -18.452 50.156 1.00 39.59 91 ILE A N 1
ATOM 657 C CA . ILE A 1 91 ? 6.496 -18.483 50.068 1.00 39.02 91 ILE A CA 1
ATOM 658 C C . ILE A 1 91 ? 5.881 -17.158 50.484 1.00 39.24 91 ILE A C 1
ATOM 659 O O . ILE A 1 91 ? 4.925 -16.693 49.887 1.00 39.82 91 ILE A O 1
ATOM 664 N N . LEU A 1 92 ? 6.443 -16.536 51.502 1.00 39.70 92 LEU A N 1
ATOM 665 C CA . LEU A 1 92 ? 5.871 -15.317 52.021 1.00 39.78 92 LEU A CA 1
ATOM 666 C C . LEU A 1 92 ? 6.235 -14.073 51.224 1.00 40.58 92 LEU A C 1
ATOM 667 O O . LEU A 1 92 ? 5.523 -13.068 51.293 1.00 41.15 92 LEU A O 1
ATOM 672 N N . THR A 1 93 ? 7.309 -14.126 50.442 1.00 41.03 93 THR A N 1
ATOM 673 C CA . THR A 1 93 ? 7.699 -12.934 49.687 1.00 41.86 93 THR A CA 1
ATOM 674 C C . THR A 1 93 ? 6.606 -12.490 48.731 1.00 42.13 93 THR A C 1
ATOM 675 O O . THR A 1 93 ? 6.416 -11.293 48.528 1.00 42.54 93 THR A O 1
ATOM 679 N N . HIS A 1 94 ? 5.881 -13.458 48.172 1.00 42.95 94 HIS A N 1
ATOM 680 C CA . HIS A 1 94 ? 4.765 -13.195 47.245 1.00 43.78 94 HIS A CA 1
ATOM 681 C C . HIS A 1 94 ? 3.582 -12.524 47.897 1.00 44.85 94 HIS A C 1
ATOM 682 O O . HIS A 1 94 ? 2.820 -11.836 47.220 1.00 45.44 94 HIS A O 1
ATOM 689 N N . VAL A 1 95 ? 3.426 -12.718 49.202 1.00 45.77 95 VAL A N 1
ATOM 690 C CA . VAL A 1 95 ? 2.337 -12.079 49.927 1.00 47.01 95 VAL A CA 1
ATOM 691 C C . VAL A 1 95 ? 2.624 -10.580 50.087 1.00 48.18 95 VAL A C 1
ATOM 692 O O . VAL A 1 95 ? 1.708 -9.757 50.100 1.00 48.04 95 VAL A O 1
ATOM 696 N N . PHE A 1 96 ? 3.906 -10.234 50.169 1.00 49.94 96 PHE A N 1
ATOM 697 C CA . PHE A 1 96 ? 4.327 -8.841 50.332 1.00 51.82 96 PHE A CA 1
ATOM 698 C C . PHE A 1 96 ? 4.750 -8.180 49.015 1.00 54.24 96 PHE A C 1
ATOM 699 O O . PHE A 1 96 ? 5.154 -7.016 48.987 1.00 54.38 96 PHE A O 1
ATOM 707 N N . ASP A 1 97 ? 4.651 -8.931 47.924 1.00 57.87 97 ASP A N 1
ATOM 708 C CA . ASP A 1 97 ? 5.008 -8.441 46.588 1.00 60.90 97 ASP A CA 1
ATOM 709 C C . ASP A 1 97 ? 3.972 -7.437 46.038 1.00 62.87 97 ASP A C 1
ATOM 710 O O . ASP A 1 97 ? 2.764 -7.562 46.304 1.00 63.06 97 ASP A O 1
ATOM 715 N N . LYS A 1 98 ? 4.458 -6.442 45.289 1.00 65.00 98 LYS A N 1
ATOM 716 C CA . LYS A 1 98 ? 3.601 -5.499 44.552 1.00 66.52 98 LYS A CA 1
ATOM 717 C C . LYS A 1 98 ? 2.906 -6.200 43.359 1.00 67.25 98 LYS A C 1
ATOM 718 O O . LYS A 1 98 ? 3.478 -6.317 42.269 1.00 67.21 98 LYS A O 1
ATOM 720 N N . LYS A 1 99 ? 1.668 -6.643 43.584 1.00 68.03 99 LYS A N 1
ATOM 721 C CA . LYS A 1 99 ? 0.961 -7.574 42.684 1.00 68.69 99 LYS A CA 1
ATOM 722 C C . LYS A 1 99 ? 0.205 -6.884 41.527 1.00 68.88 99 LYS A C 1
ATOM 723 O O . LYS A 1 99 ? -0.764 -6.137 41.755 1.00 68.67 99 LYS A O 1
ATOM 725 N N . ILE A 1 100 ? 0.648 -7.164 40.293 1.00 68.67 100 ILE A N 1
ATOM 726 C CA . ILE A 1 100 ? 0.106 -6.525 39.070 1.00 68.24 100 ILE A CA 1
ATOM 727 C C . ILE A 1 100 ? -1.232 -7.113 38.606 1.00 67.55 100 ILE A C 1
ATOM 728 O O . ILE A 1 100 ? -1.279 -8.193 38.015 1.00 67.31 100 ILE A O 1
ATOM 730 N N . SER A 1 101 ? -2.311 -6.380 38.872 1.00 66.84 101 SER A N 1
ATOM 731 C CA . SER A 1 101 ? -3.667 -6.847 38.594 1.00 65.85 101 SER A CA 1
ATOM 732 C C . SER A 1 101 ? -4.192 -6.296 37.272 1.00 65.21 101 SER A C 1
ATOM 733 O O . SER A 1 101 ? -5.387 -6.428 36.967 1.00 65.60 101 SER A O 1
ATOM 735 N N . SER A 1 102 ? -3.305 -5.692 36.483 1.00 63.75 102 SER A N 1
ATOM 736 C CA . SER A 1 102 ? -3.731 -5.012 35.263 1.00 62.41 102 SER A CA 1
ATOM 737 C C . SER A 1 102 ? -4.080 -5.915 34.084 1.00 61.67 102 SER A C 1
ATOM 738 O O . SER A 1 102 ? -3.448 -6.946 33.844 1.00 61.16 102 SER A O 1
ATOM 741 N N . THR A 1 103 ? -5.120 -5.501 33.368 1.00 61.02 103 THR A N 1
ATOM 742 C CA . THR A 1 103 ? -5.638 -6.242 32.237 1.00 60.32 103 THR A CA 1
ATOM 743 C C . THR A 1 103 ? -5.995 -5.286 31.102 1.00 59.67 103 THR A C 1
ATOM 744 O O . THR A 1 103 ? -6.197 -4.091 31.325 1.00 59.71 103 THR A O 1
ATOM 748 N N . GLY A 1 104 ? -6.072 -5.823 29.887 1.00 59.16 104 GLY A N 1
ATOM 749 C CA . GLY A 1 104 ? -6.420 -5.029 28.713 1.00 58.03 104 GLY A CA 1
ATOM 750 C C . GLY A 1 104 ? -5.295 -4.967 27.701 1.00 57.57 104 GLY A C 1
ATOM 751 O O . GLY A 1 104 ? -4.271 -5.640 27.847 1.00 57.86 104 GLY A O 1
ATOM 752 N N . ILE A 1 105 ? -5.492 -4.143 26.676 1.00 57.24 105 ILE A N 1
ATOM 753 C CA . ILE A 1 105 ? -4.547 -3.981 25.569 1.00 56.14 105 ILE A CA 1
ATOM 754 C C . ILE A 1 105 ? -4.278 -2.488 25.366 1.00 55.65 105 ILE A C 1
ATOM 755 O O . ILE A 1 105 ? -5.161 -1.747 24.935 1.00 55.59 105 ILE A O 1
ATOM 760 N N . GLU A 1 106 ? -3.062 -2.044 25.666 1.00 54.98 106 GLU A N 1
ATOM 761 C CA . GLU A 1 106 ? -2.720 -0.636 25.481 1.00 54.30 106 GLU A CA 1
ATOM 762 C C . GLU A 1 106 ? -3.034 -0.181 24.064 1.00 54.22 106 GLU A C 1
ATOM 763 O O . GLU A 1 106 ? -3.006 -0.984 23.130 1.00 54.41 106 GLU A O 1
ATOM 769 N N . SER A 1 107 ? -3.338 1.107 23.917 1.00 54.33 107 SER A N 1
ATOM 770 C CA . SER A 1 107 ? -3.771 1.674 22.632 1.00 54.53 107 SER A CA 1
ATOM 771 C C . SER A 1 107 ? -2.704 1.627 21.559 1.00 54.03 107 SER A C 1
ATOM 772 O O . SER A 1 107 ? -3.031 1.624 20.373 1.00 54.05 107 SER A O 1
ATOM 775 N N . THR A 1 108 ? -1.433 1.602 21.968 1.00 53.87 108 THR A N 1
ATOM 776 C CA . THR A 1 108 ? -0.322 1.642 20.993 1.00 52.91 108 THR A CA 1
ATOM 777 C C . THR A 1 108 ? 0.085 0.244 20.520 1.00 52.32 108 THR A C 1
ATOM 778 O O . THR A 1 108 ? 1.003 0.100 19.708 1.00 51.79 108 THR A O 1
ATOM 782 N N . ALA A 1 109 ? -0.617 -0.778 21.006 1.00 52.01 109 ALA A N 1
ATOM 783 C CA . ALA A 1 109 ? -0.297 -2.158 20.653 1.00 52.37 109 ALA A CA 1
ATOM 784 C C . ALA A 1 109 ? -0.834 -2.555 19.272 1.00 52.48 109 ALA A C 1
ATOM 785 O O . ALA A 1 109 ? -2.030 -2.446 19.014 1.00 52.60 109 ALA A O 1
ATOM 787 N N . ARG A 1 110 ? 0.064 -3.003 18.395 1.00 52.85 110 ARG A N 1
ATOM 788 C CA . ARG A 1 110 ? -0.281 -3.464 17.045 1.00 53.30 110 ARG A CA 1
ATOM 789 C C . ARG A 1 110 ?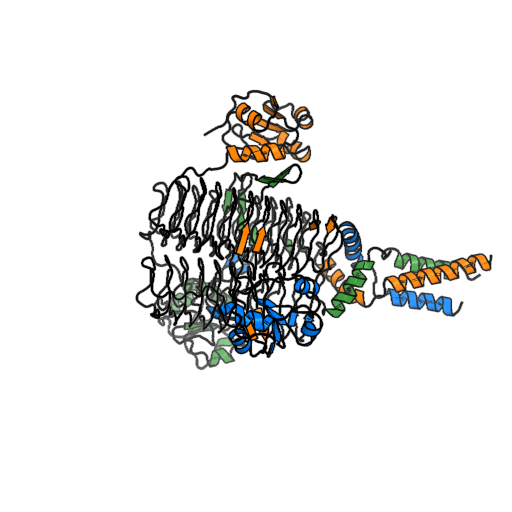 -0.436 -4.997 17.022 1.00 53.02 110 ARG A C 1
ATOM 790 O O . ARG A 1 110 ? 0.538 -5.738 17.149 1.00 52.38 110 ARG A O 1
ATOM 798 N N . ILE A 1 111 ? -1.669 -5.460 16.858 1.00 53.18 111 ILE A N 1
ATOM 799 C CA . ILE A 1 111 ? -1.988 -6.873 16.989 1.00 53.95 111 ILE A CA 1
ATOM 800 C C . ILE A 1 111 ? -2.716 -7.378 15.747 1.00 54.38 111 ILE A C 1
ATOM 801 O O . ILE A 1 111 ? -3.834 -6.950 15.459 1.00 55.03 111 ILE A O 1
ATOM 806 N N . HIS A 1 112 ? -2.074 -8.286 15.015 1.00 54.65 112 HIS A N 1
ATOM 807 C CA . HIS A 1 112 ? -2.659 -8.897 13.811 1.00 54.94 112 HIS A CA 1
ATOM 808 C C . HIS A 1 112 ? -4.022 -9.521 14.106 1.00 54.61 112 HIS A C 1
ATOM 809 O O . HIS A 1 112 ? -4.189 -10.183 15.131 1.00 54.58 112 HIS A O 1
ATOM 816 N N . PRO A 1 113 ? -5.003 -9.300 13.212 1.00 54.58 113 PRO A N 1
ATOM 817 C CA . PRO A 1 113 ? -6.380 -9.796 13.418 1.00 54.38 113 PRO A CA 1
ATOM 818 C C . PRO A 1 113 ? -6.523 -11.304 13.680 1.00 54.35 113 PRO A C 1
ATOM 819 O O . PRO A 1 113 ? -7.546 -11.736 14.222 1.00 53.68 113 PRO A O 1
ATOM 823 N N . SER A 1 114 ? -5.512 -12.096 13.326 1.00 54.75 114 SER A N 1
ATOM 824 C CA . SER A 1 114 ? -5.557 -13.537 13.608 1.00 55.13 114 SER A CA 1
ATOM 825 C C . SER A 1 114 ? -5.058 -13.953 14.996 1.00 55.34 114 SER A C 1
ATOM 826 O O . SER A 1 114 ? -5.293 -15.090 15.414 1.00 56.56 114 SER A O 1
ATOM 829 N N . ALA A 1 115 ? -4.382 -13.055 15.709 1.00 54.65 115 ALA A N 1
ATOM 830 C CA . ALA A 1 115 ? -3.918 -13.351 17.075 1.00 54.49 115 ALA A CA 1
ATOM 831 C C . ALA A 1 115 ? -5.052 -13.512 18.092 1.00 54.22 115 ALA A C 1
ATOM 832 O O . ALA A 1 115 ? -6.010 -12.756 18.070 1.00 54.46 115 ALA A O 1
ATOM 834 N N . VAL A 1 116 ? -4.925 -14.488 18.991 1.00 54.04 116 VAL A N 1
ATOM 835 C CA . VAL A 1 116 ? -5.929 -14.719 20.038 1.00 53.41 116 VAL A CA 1
ATOM 836 C C . VAL A 1 116 ? -5.363 -14.248 21.371 1.00 53.75 116 VAL A C 1
ATOM 837 O O . VAL A 1 116 ? -4.384 -14.813 21.869 1.00 54.34 116 VAL A O 1
ATOM 841 N N . ILE A 1 117 ? -5.984 -13.215 21.942 1.00 53.46 117 ILE A N 1
ATOM 842 C CA . ILE A 1 117 ? -5.524 -12.619 23.188 1.00 53.14 117 ILE A CA 1
ATOM 843 C C . ILE A 1 117 ? -6.591 -12.709 24.264 1.00 53.20 117 ILE A C 1
ATOM 844 O O . ILE A 1 117 ? -7.660 -12.111 24.148 1.00 53.71 117 ILE A O 1
ATOM 849 N N . SER A 1 118 ? -6.278 -13.457 25.315 1.00 52.89 118 SER A N 1
ATOM 850 C CA . SER A 1 118 ? -7.149 -13.594 26.465 1.00 52.83 118 SER A CA 1
ATOM 851 C C . SER A 1 118 ? -7.518 -12.234 27.041 1.00 53.07 118 SER A C 1
ATOM 852 O O . SER A 1 118 ? -6.699 -11.315 27.085 1.00 53.08 118 SER A O 1
ATOM 855 N N . GLU A 1 119 ? -8.768 -12.111 27.474 1.00 53.53 119 GLU A N 1
ATOM 856 C CA . GLU A 1 119 ? -9.299 -10.830 27.964 1.00 53.34 119 GLU A CA 1
ATOM 857 C C . GLU A 1 119 ? -8.769 -10.532 29.367 1.00 52.25 119 GLU A C 1
ATOM 858 O O . GLU A 1 119 ? -9.068 -9.495 29.963 1.00 52.81 119 GLU A O 1
ATOM 864 N N . THR A 1 120 ? -7.989 -11.469 29.888 1.00 51.03 120 THR A N 1
ATOM 865 C CA . THR A 1 120 ? -7.377 -11.341 31.204 1.00 49.76 120 THR A CA 1
ATOM 866 C C . THR A 1 120 ? -5.854 -11.256 31.053 1.00 48.76 120 THR A C 1
ATOM 867 O O . THR A 1 120 ? -5.121 -11.363 32.024 1.00 49.20 120 THR A O 1
ATOM 871 N N . ALA A 1 121 ? -5.393 -11.091 29.821 1.00 47.46 121 ALA A N 1
ATOM 872 C CA . ALA A 1 121 ? -3.998 -10.816 29.551 1.00 46.37 121 ALA A CA 1
ATOM 873 C C . ALA A 1 121 ? -3.787 -9.309 29.558 1.00 45.39 121 ALA A C 1
ATOM 874 O O . ALA A 1 121 ? -4.737 -8.547 29.391 1.00 45.81 121 ALA A O 1
ATOM 876 N N . TYR A 1 122 ? -2.551 -8.884 29.771 1.00 44.43 122 TYR A N 1
ATOM 877 C CA . TYR A 1 122 ? -2.177 -7.491 29.580 1.00 43.77 122 TYR A CA 1
ATOM 878 C C . TYR A 1 122 ? -1.100 -7.356 28.506 1.00 43.30 122 TYR A C 1
ATOM 879 O O . TYR A 1 122 ? -0.129 -8.112 28.496 1.00 42.42 122 TYR A O 1
ATOM 888 N N . ILE A 1 123 ? -1.289 -6.390 27.609 1.00 43.01 123 ILE A N 1
ATOM 889 C CA . ILE A 1 123 ? -0.337 -6.108 26.539 1.00 43.18 123 ILE A CA 1
ATOM 890 C C . ILE A 1 123 ? 0.106 -4.660 26.615 1.00 43.47 123 ILE A C 1
ATOM 891 O O . ILE A 1 123 ? -0.707 -3.744 26.405 1.00 44.00 123 ILE A O 1
ATOM 896 N N . GLY A 1 124 ? 1.396 -4.456 26.884 1.00 42.89 124 GLY A N 1
ATOM 897 C CA . GLY A 1 124 ? 1.928 -3.127 27.129 1.00 42.46 124 GLY A CA 1
ATOM 898 C C . GLY A 1 124 ? 1.887 -2.201 25.928 1.00 42.36 124 GLY A C 1
ATOM 899 O O . GLY A 1 124 ? 1.442 -2.572 24.853 1.00 41.66 124 GLY A O 1
ATOM 900 N N . HIS A 1 125 ? 2.339 -0.973 26.132 1.00 42.63 125 HIS A N 1
ATOM 901 C CA . HIS A 1 125 ? 2.500 -0.045 25.043 1.00 43.21 125 HIS A CA 1
ATOM 902 C C . HIS A 1 125 ? 3.511 -0.553 24.018 1.00 43.15 125 HIS A C 1
ATOM 903 O O . HIS A 1 125 ? 4.510 -1.176 24.369 1.00 43.47 125 HIS A O 1
ATOM 910 N N . TYR A 1 126 ? 3.239 -0.282 22.747 1.00 43.02 126 TYR A N 1
ATOM 911 C CA . TYR A 1 126 ? 4.176 -0.562 21.662 1.00 43.21 126 TYR A CA 1
ATOM 912 C C . TYR A 1 126 ? 4.600 -2.038 21.557 1.00 42.92 126 TYR A C 1
ATOM 913 O O . TYR A 1 126 ? 5.720 -2.352 21.171 1.00 42.22 126 TYR A O 1
ATOM 922 N N . VAL A 1 127 ? 3.679 -2.935 21.880 1.00 42.46 127 VAL A N 1
ATOM 923 C CA . VAL A 1 127 ? 3.876 -4.346 21.618 1.00 42.42 127 VAL A CA 1
ATOM 924 C C . VAL A 1 127 ? 3.516 -4.665 20.154 1.00 43.47 127 VAL A C 1
ATOM 925 O O . VAL A 1 127 ? 2.658 -4.009 19.558 1.00 43.54 127 VAL A O 1
ATOM 929 N N . VAL A 1 128 ? 4.209 -5.651 19.583 1.00 44.59 128 VAL A N 1
ATOM 930 C CA . VAL A 1 128 ? 3.935 -6.156 18.241 1.00 45.52 128 VAL A CA 1
ATOM 931 C C . VAL A 1 128 ? 3.713 -7.665 18.310 1.00 46.52 128 VAL A C 1
ATOM 932 O O . VAL A 1 128 ? 4.492 -8.389 18.930 1.00 46.52 128 VAL A O 1
ATOM 936 N N . ILE A 1 129 ? 2.641 -8.122 17.669 1.00 47.84 129 ILE A N 1
ATOM 937 C CA . ILE A 1 129 ? 2.191 -9.512 17.742 1.00 48.66 129 ILE A CA 1
ATOM 938 C C . ILE A 1 129 ? 1.782 -9.982 16.340 1.00 49.71 129 ILE A C 1
ATOM 939 O O . ILE A 1 129 ? 0.904 -9.391 15.708 1.00 50.28 129 ILE A O 1
ATOM 944 N N . GLY A 1 130 ? 2.426 -11.037 15.851 1.00 50.60 130 GLY A N 1
ATOM 945 C CA . GLY A 1 130 ? 2.234 -11.474 14.468 1.00 51.33 130 GLY A CA 1
ATOM 946 C C . GLY A 1 130 ? 0.993 -12.327 14.233 1.00 52.20 130 GLY A C 1
ATOM 947 O O . GLY A 1 130 ? 0.110 -12.429 15.095 1.00 52.12 130 GLY A O 1
ATOM 948 N N . GLU A 1 131 ? 0.943 -12.941 13.053 1.00 52.45 131 GLU A N 1
ATOM 949 C CA . GLU A 1 131 ? -0.168 -13.767 12.629 1.00 53.05 131 GLU A CA 1
ATOM 950 C C . GLU A 1 131 ? -0.165 -15.082 13.389 1.00 53.28 131 GLU A C 1
ATOM 951 O O . GLU A 1 131 ? 0.886 -15.713 13.558 1.00 53.82 131 GLU A O 1
ATOM 957 N N . ASN A 1 132 ? -1.344 -15.493 13.843 1.00 52.81 132 ASN A N 1
ATOM 958 C CA . ASN A 1 132 ? -1.545 -16.801 14.468 1.00 52.62 132 ASN A CA 1
ATOM 959 C C . ASN A 1 132 ? -0.809 -16.983 15.795 1.00 52.43 132 ASN A C 1
ATOM 960 O O . ASN A 1 132 ? -0.410 -18.099 16.149 1.00 53.24 132 ASN A O 1
ATOM 962 N N . CYS A 1 133 ? -0.648 -15.884 16.532 1.00 51.46 133 CYS A N 1
ATOM 963 C CA . CYS A 1 133 ? -0.113 -15.931 17.888 1.00 50.13 133 CYS A CA 1
ATOM 964 C C . CYS A 1 133 ? -1.224 -16.082 18.912 1.00 49.23 133 CYS A C 1
ATOM 965 O O . CYS A 1 133 ? -2.307 -15.529 18.757 1.00 49.10 133 CYS A O 1
ATOM 968 N N . VAL A 1 134 ? -0.934 -16.808 19.984 1.00 48.45 134 VAL A N 1
ATOM 969 C CA . VAL A 1 134 ? -1.891 -16.983 21.066 1.00 47.37 134 VAL A CA 1
ATOM 970 C C . VAL A 1 134 ? -1.270 -16.385 22.330 1.00 47.20 134 VAL A C 1
ATOM 971 O O . VAL A 1 134 ? -0.146 -16.706 22.699 1.00 47.46 134 VAL A O 1
ATOM 975 N N . VAL A 1 135 ? -1.986 -15.484 22.981 1.00 47.09 135 VAL A N 1
ATOM 976 C CA . VAL A 1 135 ? -1.583 -15.089 24.318 1.00 46.66 135 VAL A CA 1
ATOM 977 C C . VAL A 1 135 ? -2.645 -15.552 25.303 1.00 46.81 135 VAL A C 1
ATOM 978 O O . VAL A 1 135 ? -3.807 -15.134 25.217 1.00 46.93 135 VAL A O 1
ATOM 982 N N . GLY A 1 136 ? -2.220 -16.410 26.232 1.00 46.13 136 GLY A N 1
ATOM 983 C CA . GLY A 1 136 ? -3.106 -17.051 27.191 1.00 45.62 136 GLY A CA 1
ATOM 984 C C . GLY A 1 136 ? -3.507 -16.259 28.412 1.00 45.23 136 GLY A C 1
ATOM 985 O O . GLY A 1 136 ? -3.064 -15.131 28.626 1.00 45.19 136 GLY A O 1
ATOM 986 N N . ASP A 1 137 ? -4.357 -16.883 29.219 1.00 45.75 137 ASP A N 1
ATOM 987 C CA . ASP A 1 137 ? -5.006 -16.239 30.356 1.00 44.97 137 ASP A CA 1
ATOM 988 C C . ASP A 1 137 ? -4.021 -15.638 31.343 1.00 44.66 137 ASP A C 1
ATOM 989 O O . ASP A 1 137 ? -3.002 -16.256 31.656 1.00 44.72 137 ASP A O 1
ATOM 994 N N . ASN A 1 138 ? -4.318 -14.421 31.802 1.00 44.23 138 ASN A N 1
ATOM 995 C CA . ASN A 1 138 ? -3.561 -13.785 32.870 1.00 43.95 138 ASN A CA 1
ATOM 996 C C . ASN A 1 138 ? -2.109 -13.425 32.508 1.00 43.91 138 ASN A C 1
ATOM 997 O O . ASN A 1 138 ? -1.316 -13.102 33.394 1.00 43.48 138 ASN A O 1
ATOM 1002 N N . THR A 1 139 ? -1.764 -13.480 31.218 1.00 43.40 139 THR A N 1
ATOM 1003 C CA . THR A 1 139 ? -0.381 -13.251 30.797 1.00 42.57 139 THR A CA 1
ATOM 1004 C C . THR A 1 139 ? -0.083 -11.762 30.584 1.00 41.96 139 THR A C 1
ATOM 1005 O O . THR A 1 139 ? -0.879 -11.036 29.992 1.00 41.12 139 THR A O 1
ATOM 1009 N N . VAL A 1 140 ? 1.069 -11.335 31.099 1.00 41.23 140 VAL A N 1
ATOM 1010 C CA . VAL A 1 140 ? 1.546 -9.969 30.958 1.00 40.66 140 VAL A CA 1
ATOM 1011 C C . VAL A 1 140 ? 2.644 -9.941 29.905 1.00 40.27 140 VAL A C 1
ATOM 1012 O O . VAL A 1 140 ? 3.663 -10.630 30.023 1.00 39.84 140 VAL A O 1
ATOM 1016 N N . ILE A 1 141 ? 2.418 -9.155 28.864 1.00 39.74 141 ILE A N 1
ATOM 1017 C CA . ILE A 1 141 ? 3.457 -8.884 27.911 1.00 39.91 141 ILE A CA 1
ATOM 1018 C C . ILE A 1 141 ? 3.734 -7.397 27.954 1.00 40.06 141 ILE A C 1
ATOM 1019 O O . ILE A 1 141 ? 2.947 -6.600 27.463 1.00 40.50 141 ILE A O 1
ATOM 1024 N N . GLN A 1 142 ? 4.864 -7.042 28.560 1.00 40.34 142 GLN A N 1
ATOM 1025 C CA . GLN A 1 142 ? 5.215 -5.649 28.846 1.00 40.21 142 GLN A CA 1
ATOM 1026 C C . GLN A 1 142 ? 5.506 -4.876 27.584 1.00 40.20 142 GLN A C 1
ATOM 1027 O O . GLN A 1 142 ? 5.529 -5.455 26.493 1.00 40.31 142 GLN A O 1
ATOM 1033 N N . SER A 1 143 ? 5.744 -3.575 27.737 1.00 39.97 143 SER A N 1
ATOM 1034 C CA . SER A 1 143 ? 5.822 -2.666 26.589 1.00 40.00 143 SER A CA 1
ATOM 1035 C C . SER A 1 143 ? 7.005 -2.940 25.663 1.00 40.30 143 SER A C 1
ATOM 1036 O O . SER A 1 143 ? 8.034 -3.468 26.091 1.00 40.68 143 SER A O 1
ATOM 1039 N N . HIS A 1 144 ? 6.836 -2.572 24.395 1.00 39.74 144 HIS A N 1
ATOM 1040 C CA . HIS A 1 144 ? 7.906 -2.572 23.391 1.00 39.93 144 HIS A CA 1
ATOM 1041 C C . HIS A 1 144 ? 8.300 -3.952 22.905 1.00 40.18 144 HIS A C 1
ATOM 1042 O O . HIS A 1 144 ? 9.011 -4.063 21.911 1.00 40.88 144 HIS A O 1
ATOM 1049 N N . THR A 1 145 ? 7.839 -4.991 23.593 1.00 40.25 145 THR A N 1
ATOM 1050 C CA . THR A 1 145 ? 8.188 -6.379 23.262 1.00 39.75 145 THR A CA 1
ATOM 1051 C C . THR A 1 145 ? 7.526 -6.872 21.976 1.00 40.00 145 THR A C 1
ATOM 1052 O O . THR A 1 145 ? 6.413 -6.454 21.665 1.00 38.99 145 THR A O 1
ATOM 1056 N N . LYS A 1 146 ? 8.207 -7.772 21.198 1.00 40.36 146 LYS A N 1
ATOM 1057 C CA . LYS A 1 146 ? 7.511 -8.309 20.051 1.00 41.70 146 LYS A CA 1
ATOM 1058 C C . LYS A 1 146 ? 7.458 -9.865 20.008 1.00 42.50 146 LYS A C 1
ATOM 1059 O O . LYS A 1 146 ? 8.413 -10.510 20.429 1.00 42.17 146 LYS A O 1
ATOM 1065 N N . LEU A 1 147 ? 6.281 -10.290 19.531 1.00 43.71 147 LEU A N 1
ATOM 1066 C CA . LEU A 1 147 ? 5.933 -11.677 19.301 1.00 44.75 147 LEU A CA 1
ATOM 1067 C C . LEU A 1 147 ? 5.730 -11.868 17.810 1.00 45.60 147 LEU A C 1
ATOM 1068 O O . LEU A 1 147 ? 4.681 -11.478 17.300 1.00 45.26 147 LEU A O 1
ATOM 1073 N N . ASP A 1 148 ? 6.726 -12.437 17.116 1.00 46.71 148 ASP A N 1
ATOM 1074 C CA . ASP A 1 148 ? 6.612 -12.745 15.682 1.00 47.67 148 ASP A CA 1
ATOM 1075 C C . ASP A 1 148 ? 5.547 -13.795 15.425 1.00 47.54 148 ASP A C 1
ATOM 1076 O O . ASP A 1 148 ? 5.001 -14.389 16.360 1.00 47.73 148 ASP A O 1
ATOM 1081 N N . ASP A 1 149 ? 5.296 -14.040 14.142 1.00 47.13 149 ASP A N 1
ATOM 1082 C CA . ASP A 1 149 ? 4.283 -14.973 13.690 1.00 46.85 149 ASP A CA 1
ATOM 1083 C C . ASP A 1 149 ? 4.422 -16.350 14.324 1.00 46.92 149 ASP A C 1
ATOM 1084 O O . ASP A 1 149 ? 5.534 -16.862 14.530 1.00 47.50 149 ASP A O 1
ATOM 1089 N N . ASN A 1 150 ? 3.274 -16.927 14.654 1.00 46.84 150 ASN A N 1
ATOM 1090 C CA . ASN A 1 150 ? 3.165 -18.318 15.113 1.00 46.29 150 ASN A CA 1
ATOM 1091 C C . ASN A 1 150 ? 3.705 -18.596 16.513 1.00 45.49 150 ASN A C 1
ATOM 1092 O O . ASN A 1 150 ? 3.687 -19.740 16.977 1.00 45.34 150 ASN A O 1
ATOM 1097 N N . VAL A 1 151 ? 4.170 -17.550 17.181 1.00 44.74 151 VAL A N 1
ATOM 1098 C CA . VAL A 1 151 ? 4.583 -17.660 18.579 1.00 45.00 151 VAL A CA 1
ATOM 1099 C C . VAL A 1 151 ? 3.365 -17.900 19.468 1.00 45.24 151 VAL A C 1
ATOM 1100 O O . VAL A 1 151 ? 2.314 -17.325 19.231 1.00 45.42 151 VAL A O 1
ATOM 1104 N N . GLU A 1 152 ? 3.500 -18.775 20.460 1.00 45.93 152 GLU A N 1
ATOM 1105 C CA . GLU A 1 152 ? 2.419 -19.009 21.429 1.00 47.18 152 GLU A CA 1
ATOM 1106 C C . GLU A 1 152 ? 2.916 -18.874 22.869 1.00 46.99 152 GLU A C 1
ATOM 1107 O O . GLU A 1 152 ? 4.003 -19.341 23.202 1.00 47.47 152 GLU A O 1
ATOM 1113 N N . VAL A 1 153 ? 2.111 -18.229 23.707 1.00 46.53 153 VAL A N 1
ATOM 1114 C CA . VAL A 1 153 ? 2.460 -18.002 25.097 1.00 46.81 153 VAL A CA 1
ATOM 1115 C C . VAL A 1 153 ? 1.302 -18.471 25.977 1.00 46.89 153 VAL A C 1
ATOM 1116 O O . VAL A 1 153 ? 0.192 -17.956 25.876 1.00 47.66 153 VAL A O 1
ATOM 1120 N N . GLY A 1 154 ? 1.562 -19.447 26.840 1.00 46.54 154 GLY A N 1
ATOM 1121 C CA . GLY A 1 154 ? 0.518 -20.040 27.667 1.00 46.24 154 GLY A CA 1
ATOM 1122 C C . GLY A 1 154 ? -0.099 -19.110 28.692 1.00 46.21 154 GLY A C 1
ATOM 1123 O O . GLY A 1 154 ? -0.279 -17.908 28.444 1.00 46.07 154 GLY A O 1
ATOM 1124 N N . LYS A 1 155 ? -0.417 -19.670 29.852 1.00 45.95 155 LYS A N 1
ATOM 1125 C CA . LYS A 1 155 ? -1.162 -18.942 30.887 1.00 46.42 155 LYS A CA 1
ATOM 1126 C C . LYS A 1 155 ? -0.256 -18.499 32.015 1.00 45.89 155 LYS A C 1
ATOM 1127 O O . LYS A 1 155 ? 0.774 -19.133 32.257 1.00 46.47 155 LYS A O 1
ATOM 1133 N N . ASP A 1 156 ? -0.644 -17.423 32.704 1.00 45.45 156 ASP A N 1
ATOM 1134 C CA . ASP A 1 156 ? 0.110 -16.887 33.867 1.00 45.25 156 ASP A CA 1
ATOM 1135 C C . ASP A 1 156 ? 1.593 -16.610 33.562 1.00 43.92 156 ASP A C 1
ATOM 1136 O O . ASP A 1 156 ? 2.445 -16.646 34.455 1.00 43.28 156 ASP A O 1
ATOM 1141 N N . CYS A 1 157 ? 1.884 -16.358 32.291 1.00 42.46 157 CYS A N 1
ATOM 1142 C CA . CYS A 1 157 ? 3.218 -16.010 31.857 1.00 41.42 157 CYS A CA 1
ATOM 1143 C C . CYS A 1 157 ? 3.532 -14.535 32.117 1.00 40.95 157 CYS A C 1
ATOM 1144 O O . CYS A 1 157 ? 2.631 -13.693 32.174 1.00 40.52 157 CYS A O 1
ATOM 1147 N N . PHE A 1 158 ? 4.814 -14.247 32.317 1.00 40.41 158 PHE A N 1
ATOM 1148 C CA . PHE A 1 158 ? 5.310 -12.884 32.357 1.00 40.14 158 PHE A CA 1
ATOM 1149 C C . PHE A 1 158 ? 6.439 -12.712 31.331 1.00 39.38 158 PHE A C 1
ATOM 1150 O O . PHE A 1 158 ? 7.425 -13.460 31.323 1.00 38.64 158 PHE A O 1
ATOM 1158 N N . ILE A 1 159 ? 6.261 -11.741 30.444 1.00 38.34 159 ILE A N 1
ATOM 1159 C CA . ILE A 1 159 ? 7.274 -11.394 29.462 1.00 37.31 159 ILE A CA 1
ATOM 1160 C C . ILE A 1 159 ? 7.511 -9.891 29.566 1.00 37.48 159 ILE A C 1
ATOM 1161 O O . ILE A 1 159 ? 6.569 -9.088 29.510 1.00 36.78 159 ILE A O 1
ATOM 1166 N N . ASP A 1 160 ? 8.776 -9.523 29.748 1.00 37.46 160 ASP A N 1
ATOM 1167 C CA . ASP A 1 160 ? 9.128 -8.146 30.036 1.00 37.71 160 ASP A CA 1
ATOM 1168 C C . ASP A 1 160 ? 9.414 -7.380 28.767 1.00 36.90 160 ASP A C 1
ATOM 1169 O O . ASP A 1 160 ? 9.165 -7.874 27.689 1.00 35.99 160 ASP A O 1
ATOM 1174 N N . SER A 1 161 ? 9.941 -6.170 28.916 1.00 36.92 161 SER A N 1
ATOM 1175 C CA . SER A 1 161 ? 10.188 -5.265 27.793 1.00 37.20 161 SER A CA 1
ATOM 1176 C C . SER A 1 161 ? 11.397 -5.636 26.954 1.00 37.14 161 SER A C 1
ATOM 1177 O O . SER A 1 161 ? 12.355 -6.227 27.456 1.00 37.17 161 SER A O 1
ATOM 1180 N N . TYR A 1 162 ? 11.343 -5.257 25.678 1.00 36.57 162 TYR A N 1
ATOM 1181 C CA . TYR A 1 162 ? 12.447 -5.461 24.730 1.00 35.88 162 TYR A CA 1
ATOM 1182 C C . TYR A 1 162 ? 12.731 -6.949 24.469 1.00 36.20 162 TYR A C 1
ATOM 1183 O O . TYR A 1 162 ? 13.819 -7.327 24.047 1.00 36.85 162 TYR A O 1
ATOM 1192 N N . VAL A 1 163 ? 11.718 -7.783 24.685 1.00 36.01 163 VAL A N 1
ATOM 1193 C CA . VAL A 1 163 ? 11.844 -9.201 24.429 1.00 36.29 163 VAL A CA 1
ATOM 1194 C C . VAL A 1 163 ? 11.470 -9.508 22.997 1.00 36.43 163 VAL A C 1
ATOM 1195 O O . VAL A 1 163 ? 10.470 -9.006 22.484 1.00 36.71 163 VAL A O 1
ATOM 1199 N N . THR A 1 164 ? 12.295 -10.340 22.362 1.00 36.48 164 THR A N 1
ATOM 1200 C CA . THR A 1 164 ? 12.004 -10.924 21.067 1.00 35.53 164 THR A CA 1
ATOM 1201 C C . THR A 1 164 ? 11.653 -12.392 21.264 1.00 35.77 164 THR A C 1
ATOM 1202 O O . THR A 1 164 ? 12.440 -13.162 21.853 1.00 36.08 164 THR A O 1
ATOM 1206 N N . ILE A 1 165 ? 10.468 -12.783 20.797 1.00 35.28 165 ILE A N 1
ATOM 1207 C CA . ILE A 1 165 ? 10.146 -14.208 20.666 1.00 34.00 165 ILE A CA 1
ATOM 1208 C C . ILE A 1 165 ? 9.789 -14.479 19.232 1.00 33.41 165 ILE A C 1
ATOM 1209 O O . ILE A 1 165 ? 8.730 -14.095 18.774 1.00 34.20 165 ILE A O 1
ATOM 1214 N N . THR A 1 166 ? 10.713 -15.107 18.524 1.00 33.36 166 THR A N 1
ATOM 1215 C CA . THR A 1 166 ? 10.596 -15.396 17.100 1.00 33.12 166 THR A CA 1
ATOM 1216 C C . THR A 1 166 ? 10.756 -16.910 16.950 1.00 34.09 166 THR A C 1
ATOM 1217 O O . THR A 1 166 ? 10.601 -17.653 17.944 1.00 34.71 166 THR A O 1
ATOM 1221 N N . GLY A 1 167 ? 11.046 -17.367 15.731 1.00 34.04 167 GLY A N 1
ATOM 1222 C CA . GLY A 1 167 ? 11.215 -18.780 15.431 1.00 34.80 167 GLY A CA 1
ATOM 1223 C C . GLY A 1 167 ? 9.972 -19.580 15.732 1.00 35.62 167 GLY A C 1
ATOM 1224 O O . GLY A 1 167 ? 10.045 -20.784 15.962 1.00 35.20 167 GLY A O 1
ATOM 1225 N N . SER A 1 168 ? 8.832 -18.894 15.746 1.00 37.40 168 SER A N 1
ATOM 1226 C CA . SER A 1 168 ? 7.518 -19.508 16.006 1.00 38.75 168 SER A CA 1
ATOM 1227 C C . SER A 1 168 ? 7.533 -20.282 17.314 1.00 39.71 168 SER A C 1
ATOM 1228 O O . SER A 1 168 ? 6.927 -21.364 17.406 1.00 40.88 168 SER A O 1
ATOM 1231 N N . SER A 1 169 ? 8.232 -19.744 18.316 1.00 40.49 169 SER A N 1
ATOM 1232 C CA . SER A 1 169 ? 8.406 -20.448 19.601 1.00 40.95 169 SER A CA 1
ATOM 1233 C C . SER A 1 169 ? 7.111 -20.654 20.362 1.00 41.13 169 SER A C 1
ATOM 1234 O O . SER A 1 169 ? 6.266 -19.756 20.438 1.00 40.66 169 SER A O 1
ATOM 1237 N N . LYS A 1 170 ? 6.970 -21.840 20.942 1.00 41.79 170 LYS A N 1
ATOM 1238 C CA . LYS A 1 170 ? 5.850 -22.106 21.841 1.00 42.85 170 LYS A CA 1
ATOM 1239 C C . LYS A 1 170 ? 6.256 -22.063 23.329 1.00 43.31 170 LYS A C 1
ATOM 1240 O O . LYS A 1 170 ? 7.245 -22.696 23.740 1.00 43.67 170 LYS A O 1
ATOM 1246 N N . LEU A 1 171 ? 5.487 -21.302 24.115 1.00 43.08 171 LEU A N 1
ATOM 1247 C CA . LEU A 1 171 ? 5.677 -21.179 25.560 1.00 42.91 171 LEU A CA 1
ATOM 1248 C C . LEU A 1 171 ? 4.461 -21.720 26.304 1.00 43.80 171 LEU A C 1
ATOM 1249 O O . LEU A 1 171 ? 3.315 -21.431 25.949 1.00 44.93 171 LEU A O 1
ATOM 1254 N N . ARG A 1 172 ? 4.712 -22.533 27.320 1.00 44.19 172 ARG A N 1
ATOM 1255 C CA . ARG A 1 172 ? 3.645 -23.119 28.111 1.00 44.36 172 ARG A CA 1
ATOM 1256 C C . ARG A 1 172 ? 3.183 -22.163 29.225 1.00 43.84 172 ARG A C 1
ATOM 1257 O O . ARG A 1 172 ? 3.087 -20.969 28.989 1.00 44.11 172 ARG A O 1
ATOM 1265 N N . ASP A 1 173 ? 2.903 -22.667 30.422 1.00 42.70 173 ASP A N 1
ATOM 1266 C CA . ASP A 1 173 ? 2.296 -21.832 31.461 1.00 42.39 173 ASP A CA 1
ATOM 1267 C C . ASP A 1 173 ? 3.278 -21.417 32.539 1.00 41.68 173 ASP A C 1
ATOM 1268 O O . ASP A 1 173 ? 4.251 -22.126 32.809 1.00 41.49 173 ASP A O 1
ATOM 1273 N N . ARG A 1 174 ? 2.999 -20.274 33.167 1.00 40.66 174 ARG A N 1
ATOM 1274 C CA . ARG A 1 174 ? 3.860 -19.721 34.213 1.00 40.00 174 ARG A CA 1
ATOM 1275 C C . ARG A 1 174 ? 5.305 -19.538 33.735 1.00 39.51 174 ARG A C 1
ATOM 1276 O O . ARG A 1 174 ? 6.253 -19.815 34.461 1.00 40.46 174 ARG A O 1
ATOM 1284 N N . VAL A 1 175 ? 5.459 -19.075 32.496 1.00 38.60 175 VAL A N 1
ATOM 1285 C CA . VAL A 1 175 ? 6.778 -18.843 31.928 1.00 37.82 175 VAL A CA 1
ATOM 1286 C C . VAL A 1 175 ? 7.186 -17.385 32.176 1.00 37.35 175 VAL A C 1
ATOM 1287 O O . VAL A 1 175 ? 6.415 -16.457 31.912 1.00 35.59 175 VAL A O 1
ATOM 1291 N N . ARG A 1 176 ? 8.396 -17.204 32.699 1.00 36.65 176 ARG A N 1
ATOM 1292 C CA . ARG A 1 176 ? 8.873 -15.878 33.063 1.00 36.38 176 ARG A CA 1
ATOM 1293 C C . ARG A 1 176 ? 10.158 -15.547 32.322 1.00 35.63 176 ARG A C 1
ATOM 1294 O O . ARG A 1 176 ? 11.187 -16.187 32.529 1.00 36.01 176 ARG A O 1
ATOM 1302 N N . ILE A 1 177 ? 10.083 -14.549 31.446 1.00 34.75 177 ILE A N 1
ATOM 1303 C CA . ILE A 1 177 ? 11.211 -14.144 30.612 1.00 34.10 177 ILE A CA 1
ATOM 1304 C C . ILE A 1 177 ? 11.501 -12.660 30.775 1.00 33.69 177 ILE A C 1
ATOM 1305 O O . ILE A 1 177 ? 10.618 -11.814 30.564 1.00 33.54 177 ILE A O 1
ATOM 1310 N N . HIS A 1 178 ? 12.747 -12.351 31.129 1.00 32.98 178 HIS A N 1
ATOM 1311 C CA . HIS A 1 178 ? 13.124 -11.001 31.521 1.00 32.85 178 HIS A CA 1
ATOM 1312 C C . HIS A 1 178 ? 13.631 -10.143 30.374 1.00 33.00 178 HIS A C 1
ATOM 1313 O O . HIS A 1 178 ? 13.879 -10.648 29.275 1.00 33.46 178 HIS A O 1
ATOM 1320 N N . SER A 1 179 ? 13.785 -8.846 30.649 1.00 32.97 179 SER A N 1
ATOM 1321 C CA . SER A 1 179 ? 14.072 -7.800 29.641 1.00 32.98 179 SER A CA 1
ATOM 1322 C C . SER A 1 179 ? 15.242 -8.018 28.678 1.00 32.79 179 SER A C 1
ATOM 1323 O O . SER A 1 179 ? 16.302 -8.497 29.068 1.00 32.74 179 SER A O 1
ATOM 1326 N N . SER A 1 180 ? 15.008 -7.626 27.420 1.00 33.08 180 SER A N 1
ATOM 1327 C CA . SER A 1 180 ? 15.955 -7.702 26.292 1.00 33.01 180 SER A CA 1
ATOM 1328 C C . SER A 1 180 ? 16.579 -9.090 25.967 1.00 32.50 180 SER A C 1
ATOM 1329 O O . SER A 1 180 ? 17.636 -9.189 25.374 1.00 31.86 180 SER A O 1
ATOM 1332 N N . THR A 1 181 ? 15.868 -10.149 26.325 1.00 32.43 181 THR A N 1
ATOM 1333 C CA . THR A 1 181 ? 16.194 -11.511 25.946 1.00 32.40 181 THR A CA 1
ATOM 1334 C C . THR A 1 181 ? 15.678 -11.767 24.529 1.00 31.86 181 THR A C 1
ATOM 1335 O O . THR A 1 181 ? 14.676 -11.184 24.133 1.00 33.00 181 THR A O 1
ATOM 1339 N N . VAL A 1 182 ? 16.365 -12.610 23.761 1.00 31.42 182 VAL A N 1
ATOM 1340 C CA . VAL A 1 182 ? 15.904 -13.009 22.430 1.00 30.50 182 VAL A CA 1
ATOM 1341 C C . VAL A 1 182 ? 15.626 -14.500 22.486 1.00 30.98 182 VAL A C 1
ATOM 1342 O O . VAL A 1 182 ? 16.532 -15.272 22.795 1.00 31.88 182 VAL A O 1
ATOM 1346 N N . ILE A 1 183 ? 14.387 -14.899 22.188 1.00 31.10 183 ILE A N 1
ATOM 1347 C CA . ILE A 1 183 ? 13.960 -16.317 22.185 1.00 30.26 183 ILE A CA 1
ATOM 1348 C C . ILE A 1 183 ? 13.584 -16.749 20.774 1.00 30.53 183 ILE A C 1
ATOM 1349 O O . ILE A 1 183 ? 12.698 -16.153 20.156 1.00 30.27 183 ILE A O 1
ATOM 1354 N N . GLY A 1 184 ? 14.256 -17.772 20.256 1.00 30.44 184 GLY A N 1
ATOM 1355 C CA . GLY A 1 184 ? 13.965 -18.270 18.906 1.00 29.90 184 GLY A CA 1
ATOM 1356 C C . GLY A 1 184 ? 14.807 -17.658 17.807 1.00 30.42 184 GLY A C 1
ATOM 1357 O O . GLY A 1 184 ? 14.584 -17.931 16.636 1.00 30.94 184 GLY A O 1
ATOM 1358 N N . GLY A 1 185 ? 15.771 -16.812 18.167 1.00 30.24 185 GLY A N 1
ATOM 1359 C CA . GLY A 1 185 ? 16.689 -16.245 17.188 1.00 29.78 185 GLY A CA 1
ATOM 1360 C C . GLY A 1 185 ? 17.485 -17.271 16.385 1.00 30.29 185 GLY A C 1
ATOM 1361 O O . GLY A 1 185 ? 17.673 -18.419 16.806 1.00 31.08 185 GLY A O 1
ATOM 1362 N N . GLU A 1 186 ? 17.936 -16.853 15.210 1.00 30.55 186 GLU A N 1
ATOM 1363 C CA . GLU A 1 186 ? 18.690 -17.702 14.316 1.00 31.07 186 GLU A CA 1
ATOM 1364 C C . GLU A 1 186 ? 20.011 -18.115 14.975 1.00 30.58 186 GLU A C 1
ATOM 1365 O O . GLU A 1 186 ? 20.825 -17.267 15.317 1.00 30.90 186 GLU A O 1
ATOM 1371 N N . GLY A 1 187 ? 20.203 -19.420 15.150 1.00 30.76 187 GLY A N 1
ATOM 1372 C CA . GLY A 1 187 ? 21.416 -19.994 15.742 1.00 30.35 187 GLY A CA 1
ATOM 1373 C C . GLY A 1 187 ? 22.633 -19.908 14.836 1.00 30.91 187 GLY A C 1
ATOM 1374 O O . GLY A 1 187 ? 22.532 -19.395 13.733 1.00 32.17 187 GLY A O 1
ATOM 1375 N N . PHE A 1 188 ? 23.770 -20.433 15.298 1.00 30.48 188 PHE A N 1
ATOM 1376 C CA . PHE A 1 188 ? 25.079 -20.211 14.689 1.00 29.96 188 PHE A CA 1
ATOM 1377 C C . PHE A 1 188 ? 25.446 -21.367 13.742 1.00 31.42 188 PHE A C 1
ATOM 1378 O O . PHE A 1 188 ? 26.318 -22.230 14.045 1.00 29.60 188 PHE A O 1
ATOM 1386 N N . GLY A 1 189 ? 24.762 -21.377 12.594 1.00 31.28 189 GLY A N 1
ATOM 1387 C CA . GLY A 1 189 ? 24.896 -22.439 11.624 1.00 31.96 189 GLY A CA 1
ATOM 1388 C C . GLY A 1 189 ? 25.683 -21.984 10.425 1.00 32.77 189 GLY A C 1
ATOM 1389 O O . GLY A 1 189 ? 25.149 -21.308 9.539 1.00 33.28 189 GLY A O 1
ATOM 1390 N N . PHE A 1 190 ? 26.960 -22.355 10.404 1.00 33.48 190 PHE A N 1
ATOM 1391 C CA . PHE A 1 190 ? 27.867 -21.929 9.357 1.00 33.90 190 PHE A CA 1
ATOM 1392 C C . PHE A 1 190 ? 28.771 -23.048 8.887 1.00 35.27 190 PHE A C 1
ATOM 1393 O O . PHE A 1 190 ? 29.441 -23.685 9.691 1.00 35.74 190 PHE A O 1
ATOM 1401 N N . ALA A 1 191 ? 28.796 -23.254 7.569 1.00 36.95 191 ALA A N 1
ATOM 1402 C CA . ALA A 1 191 ? 29.617 -24.297 6.934 1.00 37.99 191 ALA A CA 1
ATOM 1403 C C . ALA A 1 191 ? 30.953 -23.762 6.392 1.00 38.29 191 ALA A C 1
ATOM 1404 O O . ALA A 1 191 ? 30.963 -22.835 5.574 1.00 37.78 191 ALA A O 1
ATOM 1406 N N . PRO A 1 192 ? 32.077 -24.387 6.809 1.00 39.14 192 PRO A N 1
ATOM 1407 C CA . PRO A 1 192 ? 33.432 -24.019 6.339 1.00 39.19 192 PRO A CA 1
ATOM 1408 C C . PRO A 1 192 ? 33.764 -24.620 4.977 1.00 39.33 192 PRO A C 1
ATOM 1409 O O . PRO A 1 192 ? 33.528 -25.802 4.741 1.00 39.45 192 PRO A O 1
ATOM 1413 N N . TYR A 1 193 ? 34.316 -23.812 4.084 1.00 40.12 193 TYR A N 1
ATOM 1414 C CA . TYR A 1 193 ? 34.790 -24.306 2.795 1.00 39.75 193 TYR A CA 1
ATOM 1415 C C . TYR A 1 193 ? 35.762 -23.310 2.199 1.00 40.09 193 TYR A C 1
ATOM 1416 O O . TYR A 1 193 ? 35.416 -22.133 2.027 1.00 39.47 193 TYR A O 1
ATOM 1425 N N . GLN A 1 194 ? 36.972 -23.787 1.896 1.00 40.45 194 GLN A N 1
ATOM 1426 C CA . GLN A 1 194 ? 38.015 -22.995 1.235 1.00 40.99 194 GLN A CA 1
ATOM 1427 C C . GLN A 1 194 ? 38.264 -21.608 1.848 1.00 41.69 194 GLN A C 1
ATOM 1428 O O . GLN A 1 194 ? 38.415 -20.625 1.123 1.00 42.06 194 GLN A O 1
ATOM 1434 N N . GLY A 1 195 ? 38.300 -21.532 3.176 1.00 42.69 195 GLY A N 1
ATOM 1435 C CA . GLY A 1 195 ? 38.516 -20.267 3.878 1.00 43.57 195 GLY A CA 1
ATOM 1436 C C . GLY A 1 195 ? 37.356 -19.272 3.837 1.00 44.77 195 GLY A C 1
ATOM 1437 O O . GLY A 1 195 ? 37.564 -18.060 4.065 1.00 45.82 195 GLY A O 1
ATOM 1438 N N . LYS A 1 196 ? 36.146 -19.754 3.539 1.00 43.87 196 LYS A N 1
ATOM 1439 C CA . LYS A 1 196 ? 34.935 -18.947 3.704 1.00 43.54 196 LYS A CA 1
ATOM 1440 C C . LYS A 1 196 ? 33.961 -19.672 4.625 1.00 42.31 196 LYS A C 1
ATOM 1441 O O . LYS A 1 196 ? 34.033 -20.891 4.787 1.00 42.07 196 LYS A O 1
ATOM 1447 N N . TRP A 1 197 ? 33.087 -18.905 5.266 1.00 40.91 197 TRP A N 1
ATOM 1448 C CA . TRP A 1 197 ? 31.998 -19.460 6.053 1.00 39.18 197 TRP A CA 1
ATOM 1449 C C . TRP A 1 197 ? 30.700 -19.253 5.270 1.00 38.13 197 TRP A C 1
ATOM 1450 O O . TRP A 1 197 ? 30.487 -18.206 4.687 1.00 38.46 197 TRP A O 1
ATOM 1461 N N . HIS A 1 198 ? 29.836 -20.252 5.249 1.00 37.13 198 HIS A N 1
ATOM 1462 C CA . HIS A 1 198 ? 28.597 -20.154 4.489 1.00 36.47 198 HIS A CA 1
ATOM 1463 C C . HIS A 1 198 ? 27.436 -20.344 5.425 1.00 35.34 198 HIS A C 1
ATOM 1464 O O . HIS A 1 198 ? 27.338 -21.388 6.083 1.00 34.68 198 HIS A O 1
ATOM 1471 N N . ARG A 1 199 ? 26.570 -19.330 5.469 1.00 34.05 199 ARG A N 1
ATOM 1472 C CA . ARG A 1 199 ? 25.380 -19.333 6.295 1.00 33.30 199 ARG A CA 1
ATOM 1473 C C . ARG A 1 199 ? 24.382 -20.395 5.859 1.00 33.99 199 ARG A C 1
ATOM 1474 O O . ARG A 1 199 ? 24.090 -20.542 4.675 1.00 34.39 199 ARG A O 1
ATOM 1482 N N . ILE A 1 200 ? 23.881 -21.128 6.845 1.00 34.12 200 ILE A N 1
ATOM 1483 C CA . ILE A 1 200 ? 22.755 -22.024 6.711 1.00 33.96 200 ILE A CA 1
ATOM 1484 C C . ILE A 1 200 ? 21.598 -21.442 7.541 1.00 34.43 200 ILE A C 1
ATOM 1485 O O . ILE A 1 200 ? 21.732 -21.226 8.743 1.00 35.17 200 ILE A O 1
ATOM 1490 N N . ALA A 1 201 ? 20.471 -21.168 6.896 1.00 35.12 201 ALA A N 1
ATOM 1491 C CA . ALA A 1 201 ? 19.274 -20.611 7.572 1.00 35.01 201 ALA A CA 1
ATOM 1492 C C . ALA A 1 201 ? 18.622 -21.671 8.470 1.00 34.73 201 ALA A C 1
ATOM 1493 O O . ALA A 1 201 ? 18.567 -22.837 8.091 1.00 35.05 201 ALA A O 1
ATOM 1495 N N . GLN A 1 202 ? 18.126 -21.265 9.638 1.00 33.97 202 GLN A N 1
ATOM 1496 C CA . GLN A 1 202 ? 17.744 -22.205 10.687 1.00 33.58 202 GLN A CA 1
ATOM 1497 C C . GLN A 1 202 ? 16.235 -22.278 10.780 1.00 34.50 202 GLN A C 1
ATOM 1498 O O . GLN A 1 202 ? 15.582 -21.236 10.937 1.00 35.79 202 GLN A O 1
ATOM 1504 N N . LEU A 1 203 ? 15.675 -23.486 10.710 1.00 34.37 203 LEU A N 1
ATOM 1505 C CA . LEU A 1 203 ? 14.233 -23.642 10.435 1.00 34.93 203 LEU A CA 1
ATOM 1506 C C . LEU A 1 203 ? 13.413 -24.370 11.506 1.00 35.26 203 LEU A C 1
ATOM 1507 O O . LEU A 1 203 ? 12.204 -24.577 11.345 1.00 35.53 203 LEU A O 1
ATOM 1512 N N . GLY A 1 204 ? 14.059 -24.759 12.595 1.00 35.18 204 GLY A N 1
ATOM 1513 C CA . GLY A 1 204 ? 13.338 -25.271 13.757 1.00 34.57 204 GLY A CA 1
ATOM 1514 C C . GLY A 1 204 ? 12.886 -24.154 14.685 1.00 33.94 204 GLY A C 1
ATOM 1515 O O . GLY A 1 204 ? 12.848 -22.985 14.286 1.00 33.77 204 GLY A O 1
ATOM 1516 N N . SER A 1 205 ? 12.581 -24.515 15.930 1.00 33.39 205 SER A N 1
ATOM 1517 C CA . SER A 1 205 ? 11.872 -23.643 16.838 1.00 34.46 205 SER A CA 1
ATOM 1518 C C . SER A 1 205 ? 12.353 -23.794 18.290 1.00 34.38 205 SER A C 1
ATOM 1519 O O . SER A 1 205 ? 13.352 -24.472 18.546 1.00 33.83 205 SER A O 1
ATOM 1522 N N . VAL A 1 206 ? 11.644 -23.146 19.224 1.00 34.38 206 VAL A N 1
ATOM 1523 C CA . VAL A 1 206 ? 11.908 -23.285 20.669 1.00 34.63 206 VAL A CA 1
ATOM 1524 C C . VAL A 1 206 ? 10.652 -23.739 21.394 1.00 35.34 206 VAL A C 1
ATOM 1525 O O . VAL A 1 206 ? 9.578 -23.119 21.249 1.00 35.12 206 VAL A O 1
ATOM 1529 N N . LEU A 1 207 ? 10.788 -24.806 22.183 1.00 35.93 207 LEU A N 1
ATOM 1530 C CA . LEU A 1 207 ? 9.722 -25.216 23.090 1.00 37.15 207 LEU A CA 1
ATOM 1531 C C . LEU A 1 207 ? 10.099 -25.009 24.532 1.00 37.40 207 LEU A C 1
ATOM 1532 O O . LEU A 1 207 ? 11.029 -25.663 25.036 1.00 37.47 207 LEU A O 1
ATOM 1537 N N . ILE A 1 208 ? 9.372 -24.099 25.186 1.00 37.42 208 ILE A N 1
ATOM 1538 C CA . ILE A 1 208 ? 9.558 -23.830 26.613 1.00 37.61 208 ILE A CA 1
ATOM 1539 C C . ILE A 1 208 ? 8.399 -24.372 27.453 1.00 38.17 208 ILE A C 1
ATOM 1540 O O . ILE A 1 208 ? 7.220 -24.047 27.214 1.00 37.50 208 ILE A O 1
ATOM 1545 N N . GLY A 1 209 ? 8.758 -25.203 28.437 1.00 38.31 209 GLY A N 1
ATOM 1546 C CA . GLY A 1 209 ? 7.795 -25.861 29.315 1.00 37.93 209 GLY A CA 1
ATOM 1547 C C . GLY A 1 209 ? 7.176 -24.944 30.346 1.00 38.52 209 GLY A C 1
ATOM 1548 O O . GLY A 1 209 ? 7.444 -23.736 30.351 1.00 39.03 209 GLY A O 1
ATOM 1549 N N . ASN A 1 210 ? 6.342 -25.525 31.213 1.00 38.46 210 ASN A N 1
ATOM 1550 C CA . ASN A 1 210 ? 5.758 -24.835 32.362 1.00 38.40 210 ASN A CA 1
ATOM 1551 C C . ASN A 1 210 ? 6.814 -24.421 33.402 1.00 38.58 210 ASN A C 1
ATOM 1552 O O . ASN A 1 210 ? 7.846 -25.089 33.547 1.00 39.10 210 ASN A O 1
ATOM 1557 N N . ASP A 1 211 ? 6.552 -23.319 34.109 1.00 38.41 211 ASP A N 1
ATOM 1558 C CA . ASP A 1 211 ? 7.375 -22.873 35.239 1.00 39.40 211 ASP A CA 1
ATOM 1559 C C . ASP A 1 211 ? 8.857 -22.677 34.894 1.00 39.35 211 ASP A C 1
ATOM 1560 O O . ASP A 1 211 ? 9.747 -23.100 35.648 1.00 40.62 211 ASP A O 1
ATOM 1565 N N . VAL A 1 212 ? 9.128 -22.057 33.756 1.00 38.17 212 VAL A N 1
ATOM 1566 C CA . VAL A 1 212 ? 10.503 -21.796 33.355 1.00 36.61 212 VAL A CA 1
ATOM 1567 C C . VAL A 1 212 ? 10.796 -20.308 33.539 1.00 36.00 212 VAL A C 1
ATOM 1568 O O . VAL A 1 212 ? 9.993 -19.444 33.150 1.00 35.79 212 VAL A O 1
ATOM 1572 N N . ARG A 1 213 ? 11.926 -20.014 34.166 1.00 34.77 213 ARG A N 1
ATOM 1573 C CA . ARG A 1 213 ? 12.377 -18.638 34.272 1.00 34.45 213 ARG A CA 1
ATOM 1574 C C . ARG A 1 213 ? 13.581 -18.455 33.395 1.00 33.17 213 ARG A C 1
ATOM 1575 O O . ARG A 1 213 ? 14.445 -19.326 33.324 1.00 33.42 213 ARG A O 1
ATOM 1583 N N . ILE A 1 214 ? 13.624 -17.307 32.737 1.00 31.09 214 ILE A N 1
ATOM 1584 C CA . ILE A 1 214 ? 14.779 -16.892 31.979 1.00 28.76 214 ILE A CA 1
ATOM 1585 C C . ILE A 1 214 ? 15.017 -15.422 32.297 1.00 27.56 214 ILE A C 1
ATOM 1586 O O . ILE A 1 214 ? 14.083 -14.623 32.316 1.00 26.11 214 ILE A O 1
ATOM 1591 N N . GLY A 1 215 ? 16.274 -15.094 32.565 1.00 26.36 215 GLY A N 1
ATOM 1592 C CA . GLY A 1 215 ? 16.657 -13.757 32.932 1.00 25.96 215 GLY A CA 1
ATOM 1593 C C . GLY A 1 215 ? 16.873 -12.810 31.781 1.00 26.07 215 GLY A C 1
ATOM 1594 O O . GLY A 1 215 ? 16.575 -13.139 30.624 1.00 25.86 215 GLY A O 1
ATOM 1595 N N . SER A 1 216 ? 17.404 -11.634 32.112 1.00 25.99 216 SER A N 1
ATOM 1596 C CA . SER A 1 216 ? 17.679 -10.568 31.143 1.00 27.68 216 SER A CA 1
ATOM 1597 C C . SER A 1 216 ? 18.897 -10.838 30.274 1.00 27.71 216 SER A C 1
ATOM 1598 O O . SER A 1 216 ? 19.808 -11.558 30.684 1.00 28.56 216 SER A O 1
ATOM 1601 N N . ASN A 1 217 ? 18.899 -10.251 29.082 1.00 27.78 217 ASN A N 1
ATOM 1602 C CA . ASN A 1 217 ? 19.984 -10.380 28.101 1.00 28.35 217 ASN A CA 1
ATOM 1603 C C . ASN A 1 217 ? 20.382 -11.826 27.835 1.00 28.53 217 ASN A C 1
ATOM 1604 O O . ASN A 1 217 ? 21.572 -12.147 27.698 1.00 28.65 217 ASN A O 1
ATOM 1609 N N . CYS A 1 218 ? 19.383 -12.701 27.787 1.00 28.26 218 CYS A N 1
ATOM 1610 C CA . CYS A 1 218 ? 19.615 -14.068 27.382 1.00 28.47 218 CYS A CA 1
ATOM 1611 C C . CYS A 1 218 ? 19.362 -14.249 25.888 1.00 28.47 218 CYS A C 1
ATOM 1612 O O . CYS A 1 218 ? 18.647 -13.454 25.238 1.00 26.28 218 CYS A O 1
ATOM 1615 N N . SER A 1 219 ? 19.984 -15.303 25.358 1.00 28.33 219 SER A N 1
ATOM 1616 C CA . SER A 1 219 ? 19.801 -15.716 23.982 1.00 28.50 219 SER A CA 1
ATOM 1617 C C . SER A 1 219 ? 19.534 -17.226 23.906 1.00 29.46 219 SER A C 1
ATOM 1618 O O . SER A 1 219 ? 20.439 -18.056 24.123 1.00 29.33 219 SER A O 1
ATOM 1621 N N . ILE A 1 220 ? 18.269 -17.570 23.647 1.00 29.66 220 ILE A N 1
ATOM 1622 C CA . ILE A 1 220 ? 17.854 -18.954 23.474 1.00 30.16 220 ILE A CA 1
ATOM 1623 C C . ILE A 1 220 ? 17.558 -19.188 21.995 1.00 31.64 220 ILE A C 1
ATOM 1624 O O . ILE A 1 220 ? 16.459 -18.843 21.513 1.00 32.92 220 ILE A O 1
ATOM 1629 N N . ASP A 1 221 ? 18.526 -19.761 21.275 1.00 31.23 221 ASP A N 1
ATOM 1630 C CA . ASP A 1 221 ? 18.431 -19.872 19.822 1.00 31.47 221 ASP A CA 1
ATOM 1631 C C . ASP A 1 221 ? 17.453 -20.957 19.399 1.00 32.34 221 ASP A C 1
ATOM 1632 O O . ASP A 1 221 ? 17.230 -21.928 20.129 1.00 32.58 221 ASP A O 1
ATOM 1637 N N . ARG A 1 222 ? 16.849 -20.794 18.225 1.00 32.55 222 ARG A N 1
ATOM 1638 C CA . ARG A 1 222 ? 15.993 -21.863 17.716 1.00 32.50 222 ARG A CA 1
ATOM 1639 C C . ARG A 1 222 ? 16.857 -23.040 17.271 1.00 32.72 222 ARG A C 1
ATOM 1640 O O . ARG A 1 222 ? 18.061 -22.887 17.094 1.00 32.20 222 ARG A O 1
ATOM 1648 N N . GLY A 1 223 ? 16.250 -24.212 17.122 1.00 33.46 223 GLY A N 1
ATOM 1649 C CA . GLY A 1 223 ? 16.960 -25.356 16.556 1.00 34.61 223 GLY A CA 1
ATOM 1650 C C . GLY A 1 223 ? 17.052 -25.212 15.043 1.00 35.15 223 GLY A C 1
ATOM 1651 O O . GLY A 1 223 ? 16.310 -24.449 14.447 1.00 34.66 223 GLY A O 1
ATOM 1652 N N . ALA A 1 224 ? 17.986 -25.939 14.440 1.00 36.34 224 ALA A N 1
ATOM 1653 C CA . ALA A 1 224 ? 18.221 -25.955 12.995 1.00 37.54 224 ALA A CA 1
ATOM 1654 C C . ALA A 1 224 ? 17.017 -26.464 12.150 1.00 39.16 224 ALA A C 1
ATOM 1655 O O . ALA A 1 224 ? 16.813 -26.037 11.000 1.00 39.88 224 ALA A O 1
ATOM 1657 N N . LEU A 1 225 ? 16.216 -27.351 12.743 1.00 40.36 225 LEU A N 1
ATOM 1658 C CA . LEU A 1 225 ? 15.164 -28.086 12.056 1.00 41.04 225 LEU A CA 1
ATOM 1659 C C . LEU A 1 225 ? 14.241 -28.695 13.106 1.00 40.46 225 LEU A C 1
ATOM 1660 O O . LEU A 1 225 ? 13.038 -28.455 13.098 1.00 39.11 225 LEU A O 1
ATOM 1665 N N . ASP A 1 226 ? 14.841 -29.540 13.956 1.00 40.41 226 ASP A N 1
ATOM 1666 C CA . ASP A 1 226 ? 14.281 -29.962 15.230 1.00 40.81 226 ASP A CA 1
ATOM 1667 C C . ASP A 1 226 ? 14.419 -28.783 16.189 1.00 40.84 226 ASP A C 1
ATOM 1668 O O . ASP A 1 226 ? 14.814 -27.677 15.786 1.00 41.09 226 ASP A O 1
ATOM 1673 N N . ASN A 1 227 ? 14.146 -29.022 17.463 1.00 40.29 227 ASN A N 1
ATOM 1674 C CA . ASN A 1 227 ? 14.013 -27.923 18.391 1.00 39.24 227 ASN A CA 1
ATOM 1675 C C . ASN A 1 227 ? 15.047 -27.799 19.481 1.00 39.02 227 ASN A C 1
ATOM 1676 O O . ASN A 1 227 ? 15.653 -28.782 19.912 1.00 39.33 227 ASN A O 1
ATOM 1681 N N . THR A 1 228 ? 15.233 -26.555 19.914 1.00 38.69 228 THR A N 1
ATOM 1682 C CA . THR A 1 228 ? 15.740 -26.265 21.232 1.00 38.15 228 THR A CA 1
ATOM 1683 C C . THR A 1 228 ? 14.587 -26.502 22.212 1.00 37.65 228 THR A C 1
ATOM 1684 O O . THR A 1 228 ? 13.485 -25.972 22.031 1.00 37.91 228 THR A O 1
ATOM 1688 N N . ILE A 1 229 ? 14.851 -27.313 23.231 1.00 37.01 229 ILE A N 1
ATOM 1689 C CA . ILE A 1 229 ? 13.876 -27.665 24.250 1.00 36.26 229 ILE A CA 1
ATOM 1690 C C . ILE A 1 229 ? 14.334 -27.312 25.674 1.00 36.21 229 ILE A C 1
ATOM 1691 O O . ILE A 1 229 ? 15.398 -27.732 26.108 1.00 36.01 229 ILE A O 1
ATOM 1696 N N . LEU A 1 230 ? 13.516 -26.544 26.391 1.00 36.68 230 LEU A N 1
ATOM 1697 C CA . LEU A 1 230 ? 13.657 -26.365 27.838 1.00 37.09 230 LEU A CA 1
ATOM 1698 C C . LEU A 1 230 ? 12.467 -27.018 28.561 1.00 38.39 230 LEU A C 1
ATOM 1699 O O . LEU A 1 230 ? 11.330 -26.530 28.487 1.00 38.37 230 LEU A O 1
ATOM 1704 N N . GLU A 1 231 ? 12.732 -28.120 29.255 1.00 39.69 231 GLU A N 1
ATOM 1705 C CA . GLU A 1 231 ? 11.696 -28.880 29.959 1.00 41.10 231 GLU A CA 1
ATOM 1706 C C . GLU A 1 231 ? 11.123 -28.128 31.185 1.00 40.84 231 GLU A C 1
ATOM 1707 O O . GLU A 1 231 ? 11.674 -27.106 31.588 1.00 40.86 231 GLU A O 1
ATOM 1713 N N . ASP A 1 232 ? 10.015 -28.617 31.759 1.00 41.02 232 ASP A N 1
ATOM 1714 C CA . ASP A 1 232 ? 9.301 -27.902 32.858 1.00 40.60 232 ASP A CA 1
ATOM 1715 C C . ASP A 1 232 ? 10.227 -27.578 34.032 1.00 39.80 232 ASP A C 1
ATOM 1716 O O . ASP A 1 232 ? 11.042 -28.410 34.429 1.00 39.19 232 ASP A O 1
ATOM 1721 N N . GLY A 1 233 ? 10.096 -26.368 34.579 1.00 39.18 233 GLY A N 1
ATOM 1722 C CA . GLY A 1 233 ? 10.838 -25.984 35.783 1.00 37.63 233 GLY A CA 1
ATOM 1723 C C . GLY A 1 233 ? 12.295 -25.582 35.604 1.00 36.73 233 GLY A C 1
ATOM 1724 O O . GLY A 1 233 ? 13.009 -25.399 36.585 1.00 36.71 233 GLY A O 1
ATOM 1725 N N . VAL A 1 234 ? 12.759 -25.434 34.369 1.00 35.57 234 VAL A N 1
ATOM 1726 C CA . VAL A 1 234 ? 14.143 -25.027 34.186 1.00 35.00 234 VAL A CA 1
ATOM 1727 C C . VAL A 1 234 ? 14.303 -23.563 34.614 1.00 34.59 234 VAL A C 1
ATOM 1728 O O . VAL A 1 234 ? 13.444 -22.716 34.352 1.00 35.22 234 VAL A O 1
ATOM 1732 N N . ILE A 1 235 ? 15.391 -23.262 35.291 1.00 33.31 235 ILE A N 1
ATOM 1733 C CA . ILE A 1 235 ? 15.608 -21.890 35.666 1.00 33.02 235 ILE A CA 1
ATOM 1734 C C . ILE A 1 235 ? 16.944 -21.407 35.119 1.00 33.30 235 ILE A C 1
ATOM 1735 O O . ILE A 1 235 ? 17.983 -22.049 35.309 1.00 33.87 235 ILE A O 1
ATOM 1740 N N . ILE A 1 236 ? 16.895 -20.273 34.433 1.00 32.87 236 ILE A N 1
ATOM 1741 C CA . ILE A 1 236 ? 18.048 -19.715 33.753 1.00 32.88 236 ILE A CA 1
ATOM 1742 C C . ILE A 1 236 ? 18.243 -18.268 34.172 1.00 33.19 236 ILE A C 1
ATOM 1743 O O . ILE A 1 236 ? 17.309 -17.470 34.116 1.00 32.72 236 ILE A O 1
ATOM 1748 N N . ASP A 1 237 ? 19.475 -17.944 34.566 1.00 33.57 237 ASP A N 1
ATOM 1749 C CA . ASP A 1 237 ? 19.818 -16.613 35.059 1.00 34.22 237 ASP A CA 1
ATOM 1750 C C . ASP A 1 237 ? 20.223 -15.690 33.908 1.00 34.40 237 ASP A C 1
ATOM 1751 O O . ASP A 1 237 ? 20.125 -16.075 32.748 1.00 35.56 237 ASP A O 1
ATOM 1756 N N . ASN A 1 238 ? 20.688 -14.486 34.233 1.00 33.64 238 ASN A N 1
ATOM 1757 C CA . ASN A 1 238 ? 20.998 -13.464 33.246 1.00 33.30 238 ASN A CA 1
ATOM 1758 C C . ASN A 1 238 ? 22.191 -13.787 32.361 1.00 33.36 238 ASN A C 1
ATOM 1759 O O . ASN A 1 238 ? 23.081 -14.532 32.778 1.00 33.08 238 ASN A O 1
ATOM 1764 N N . LEU A 1 239 ? 22.180 -13.237 31.136 1.00 32.90 239 LEU A N 1
ATOM 1765 C CA . LEU A 1 239 ? 23.310 -13.309 30.198 1.00 32.36 239 LEU A CA 1
ATOM 1766 C C . LEU A 1 239 ? 23.737 -14.738 29.832 1.00 32.18 239 LEU A C 1
ATOM 1767 O O . LEU A 1 239 ? 24.922 -15.025 29.687 1.00 32.61 239 LEU A O 1
ATOM 1772 N N . VAL A 1 240 ? 22.766 -15.629 29.676 1.00 31.93 240 VAL A N 1
ATOM 1773 C CA . VAL A 1 240 ? 23.054 -17.014 29.309 1.00 31.80 240 VAL A CA 1
ATOM 1774 C C . VAL A 1 240 ? 22.895 -17.273 27.807 1.00 31.74 240 VAL A C 1
ATOM 1775 O O . VAL A 1 240 ? 22.008 -16.705 27.163 1.00 32.05 240 VAL A O 1
ATOM 1779 N N . GLN A 1 241 ? 23.773 -18.113 27.250 1.00 31.57 241 GLN A N 1
ATOM 1780 C CA . GLN A 1 241 ? 23.671 -18.546 25.854 1.00 31.01 241 GLN A CA 1
ATOM 1781 C C . GLN A 1 241 ? 23.287 -20.018 25.772 1.00 31.18 241 GLN A C 1
ATOM 1782 O O . GLN A 1 241 ? 23.988 -20.896 26.287 1.00 31.37 241 GLN A O 1
ATOM 1788 N N . ILE A 1 242 ? 22.146 -20.257 25.135 1.00 31.24 242 ILE A N 1
ATOM 1789 C CA . ILE A 1 242 ? 21.602 -21.577 24.868 1.00 30.51 242 ILE A CA 1
ATOM 1790 C C . ILE A 1 242 ? 21.587 -21.682 23.346 1.00 30.94 242 ILE A C 1
ATOM 1791 O O . ILE A 1 242 ? 20.839 -20.978 22.670 1.00 31.84 242 ILE A O 1
ATOM 1796 N N . ALA A 1 243 ? 22.430 -22.544 22.800 1.00 30.89 243 ALA A N 1
ATOM 1797 C CA . ALA A 1 243 ? 22.519 -22.671 21.364 1.00 30.89 243 ALA A CA 1
ATOM 1798 C C . ALA A 1 243 ? 21.380 -23.496 20.730 1.00 31.74 243 ALA A C 1
ATOM 1799 O O . ALA A 1 243 ? 20.534 -24.078 21.431 1.00 31.58 243 ALA A O 1
ATOM 1801 N N . HIS A 1 244 ? 21.364 -23.518 19.395 1.00 32.83 244 HIS A N 1
ATOM 1802 C CA . HIS A 1 244 ? 20.447 -24.347 18.610 1.00 33.33 244 HIS A CA 1
ATOM 1803 C C . HIS A 1 244 ? 20.438 -25.797 19.071 1.00 33.77 244 HIS A C 1
ATOM 1804 O O . HIS A 1 244 ? 21.486 -26.361 19.367 1.00 33.64 244 HIS A O 1
ATOM 1811 N N . ASN A 1 245 ? 19.235 -26.367 19.174 1.00 34.62 245 ASN A N 1
ATOM 1812 C CA . ASN A 1 245 ? 19.035 -27.793 19.439 1.00 35.48 245 ASN A CA 1
ATOM 1813 C C . ASN A 1 245 ? 19.500 -28.292 20.809 1.00 36.06 245 ASN A C 1
ATOM 1814 O O . ASN A 1 245 ? 19.559 -29.508 21.051 1.00 36.27 245 ASN A O 1
ATOM 1819 N N . VAL A 1 246 ? 19.837 -27.358 21.698 1.00 36.02 246 VAL A N 1
ATOM 1820 C CA . VAL A 1 246 ? 20.219 -27.712 23.059 1.00 35.74 246 VAL A CA 1
ATOM 1821 C C . VAL A 1 246 ? 18.951 -28.188 23.756 1.00 35.79 246 VAL A C 1
ATOM 1822 O O . VAL A 1 246 ? 17.869 -27.621 23.533 1.00 34.77 246 VAL A O 1
ATOM 1826 N N . HIS A 1 247 ? 19.093 -29.233 24.569 1.00 35.60 247 HIS A N 1
ATOM 1827 C CA . HIS A 1 247 ? 17.980 -29.830 25.296 1.00 36.31 247 HIS A CA 1
ATOM 1828 C C . HIS A 1 247 ? 18.331 -29.820 26.796 1.00 36.40 247 HIS A C 1
ATOM 1829 O O . HIS A 1 247 ? 19.323 -30.434 27.214 1.00 35.33 247 HIS A O 1
ATOM 1836 N N . ILE A 1 248 ? 17.517 -29.137 27.605 1.00 36.18 248 ILE A N 1
ATOM 1837 C CA . ILE A 1 248 ? 17.757 -29.091 29.047 1.00 36.30 248 ILE A CA 1
ATOM 1838 C C . ILE A 1 248 ? 16.612 -29.751 29.799 1.00 36.08 248 ILE A C 1
ATOM 1839 O O . ILE A 1 248 ? 15.463 -29.359 29.647 1.00 37.36 248 ILE A O 1
ATOM 1844 N N . GLY A 1 249 ? 16.934 -30.761 30.599 1.00 35.32 249 GLY A N 1
ATOM 1845 C CA . GLY A 1 249 ? 15.929 -31.537 31.302 1.00 35.30 249 GLY A CA 1
ATOM 1846 C C . GLY A 1 249 ? 15.362 -30.786 32.488 1.00 35.97 249 GLY A C 1
ATOM 1847 O O . GLY A 1 249 ? 15.884 -29.737 32.867 1.00 36.18 249 GLY A O 1
ATOM 1848 N N . SER A 1 250 ? 14.310 -31.349 33.086 1.00 35.67 250 SER A N 1
ATOM 1849 C CA . SER A 1 250 ? 13.467 -30.654 34.059 1.00 34.74 250 SER A CA 1
ATOM 1850 C C . SER A 1 250 ? 14.208 -30.174 35.296 1.00 34.50 250 SER A C 1
ATOM 1851 O O . SER A 1 250 ? 15.142 -30.833 35.773 1.00 35.05 250 SER A O 1
ATOM 1854 N N . ASN A 1 251 ? 13.809 -28.999 35.785 1.00 33.94 251 ASN A N 1
ATOM 1855 C CA . ASN A 1 251 ? 14.358 -28.399 37.020 1.00 33.39 251 ASN A CA 1
ATOM 1856 C C . ASN A 1 251 ? 15.866 -28.072 37.102 1.00 32.95 251 ASN A C 1
ATOM 1857 O O . ASN A 1 251 ? 16.357 -27.656 38.160 1.00 33.28 251 ASN A O 1
ATOM 1862 N N . THR A 1 252 ? 16.588 -28.236 35.999 1.00 32.33 252 THR A N 1
ATOM 1863 C CA . THR A 1 252 ? 18.002 -27.876 35.932 1.00 32.92 252 THR A CA 1
ATOM 1864 C C . THR A 1 252 ? 18.147 -26.357 36.069 1.00 32.37 252 THR A C 1
ATOM 1865 O O . THR A 1 252 ? 17.386 -25.602 35.456 1.00 33.07 252 THR A O 1
ATOM 1869 N N . ALA A 1 253 ? 19.085 -25.914 36.900 1.00 31.28 253 ALA A N 1
ATOM 1870 C CA . ALA A 1 253 ? 19.357 -24.485 37.085 1.00 30.82 253 ALA A CA 1
ATOM 1871 C C . ALA A 1 253 ? 20.622 -24.103 36.325 1.00 31.04 253 ALA A C 1
ATOM 1872 O O . ALA A 1 253 ? 21.635 -24.807 36.407 1.00 30.99 253 ALA A O 1
ATOM 1874 N N . ILE A 1 254 ? 20.567 -22.992 35.595 1.00 30.85 254 ILE A N 1
ATOM 1875 C CA . ILE A 1 254 ? 21.746 -22.471 34.874 1.00 30.74 254 ILE A CA 1
ATOM 1876 C C . ILE A 1 254 ? 22.005 -21.033 35.313 1.00 30.27 254 ILE A C 1
ATOM 1877 O O . ILE A 1 254 ? 21.233 -20.108 35.017 1.00 29.62 254 ILE A O 1
ATOM 1882 N N . ALA A 1 255 ? 23.084 -20.881 36.075 1.00 29.91 255 ALA A N 1
ATOM 1883 C CA . ALA A 1 255 ? 23.447 -19.618 36.695 1.00 28.80 255 ALA A CA 1
ATOM 1884 C C . ALA A 1 255 ? 23.938 -18.666 35.635 1.00 28.46 255 ALA A C 1
ATOM 1885 O O . ALA A 1 255 ? 24.220 -19.087 34.516 1.00 28.24 255 ALA A O 1
ATOM 1887 N N . ALA A 1 256 ? 24.042 -17.394 36.017 1.00 28.14 256 ALA A N 1
ATOM 1888 C CA . ALA A 1 256 ? 24.434 -16.306 35.142 1.00 28.57 256 ALA A CA 1
ATOM 1889 C C . ALA A 1 256 ? 25.666 -16.602 34.286 1.00 29.79 256 ALA A C 1
ATOM 1890 O O . ALA A 1 256 ? 26.640 -17.197 34.757 1.00 30.02 256 ALA A O 1
ATOM 1892 N N . LYS A 1 257 ? 25.589 -16.196 33.019 1.00 30.95 257 LYS A N 1
ATOM 1893 C CA . LYS A 1 257 ? 26.732 -16.175 32.093 1.00 31.64 257 LYS A CA 1
ATOM 1894 C C . LYS A 1 257 ? 27.212 -17.544 31.609 1.00 32.47 257 LYS A C 1
ATOM 1895 O O . LYS A 1 257 ? 28.315 -17.640 31.049 1.00 33.93 257 LYS A O 1
ATOM 1899 N N . CYS A 1 258 ? 26.421 -18.599 31.806 1.00 32.09 258 CYS A N 1
ATOM 1900 C CA . CYS A 1 258 ? 26.776 -19.888 31.203 1.00 31.68 258 CYS A CA 1
ATOM 1901 C C . CYS A 1 258 ? 26.573 -19.853 29.688 1.00 31.78 258 CYS A C 1
ATOM 1902 O O . CYS A 1 258 ? 25.827 -19.029 29.166 1.00 32.39 258 CYS A O 1
ATOM 1905 N N . GLY A 1 259 ? 27.256 -20.749 28.986 1.00 32.34 259 GLY A N 1
ATOM 1906 C CA . GLY A 1 259 ? 27.110 -20.907 27.545 1.00 31.58 259 GLY A CA 1
ATOM 1907 C C . GLY A 1 259 ? 27.044 -22.387 27.211 1.00 31.79 259 GLY A C 1
ATOM 1908 O O . GLY A 1 259 ? 27.972 -23.122 27.528 1.00 32.13 259 GLY A O 1
ATOM 1909 N N . ILE A 1 260 ? 25.930 -22.826 26.619 1.00 30.86 260 ILE A N 1
ATOM 1910 C CA . ILE A 1 260 ? 25.782 -24.198 26.139 1.00 30.37 260 ILE A CA 1
ATOM 1911 C C . ILE A 1 260 ? 25.791 -24.219 24.589 1.00 30.20 260 ILE A C 1
ATOM 1912 O O . ILE A 1 260 ? 24.932 -23.617 23.921 1.00 29.05 260 ILE A O 1
ATOM 1917 N N . ALA A 1 261 ? 26.782 -24.905 24.028 1.00 29.51 261 ALA A N 1
ATOM 1918 C CA . ALA A 1 261 ? 26.963 -24.947 22.587 1.00 29.67 261 ALA A CA 1
ATOM 1919 C C . ALA A 1 261 ? 25.953 -25.923 21.990 1.00 31.28 261 ALA A C 1
ATOM 1920 O O . ALA A 1 261 ? 25.407 -26.796 22.710 1.00 31.74 261 ALA A O 1
ATOM 1922 N N . GLY A 1 262 ? 25.710 -25.767 20.685 1.00 31.88 262 GLY A N 1
ATOM 1923 C CA . GLY A 1 262 ? 24.569 -26.394 20.012 1.00 33.31 262 GLY A CA 1
ATOM 1924 C C . GLY A 1 262 ? 24.533 -27.908 20.036 1.00 34.54 262 GLY A C 1
ATOM 1925 O O . GLY A 1 262 ? 25.576 -28.570 19.981 1.00 34.88 262 GLY A O 1
ATOM 1926 N N . SER A 1 263 ? 23.312 -28.431 20.129 1.00 35.33 263 SER A N 1
ATOM 1927 C CA . SER A 1 263 ? 23.002 -29.852 20.115 1.00 36.05 263 SER A CA 1
ATOM 1928 C C . SER A 1 263 ? 23.456 -30.582 21.367 1.00 37.00 263 SER A C 1
ATOM 1929 O O . SER A 1 263 ? 23.597 -31.815 21.331 1.00 38.45 263 SER A O 1
ATOM 1932 N N . THR A 1 264 ? 23.665 -29.861 22.474 1.00 37.25 264 THR A N 1
ATOM 1933 C CA . THR A 1 264 ? 24.046 -30.526 23.746 1.00 37.72 264 THR A CA 1
ATOM 1934 C C . THR A 1 264 ? 22.844 -30.841 24.639 1.00 37.76 264 THR A C 1
ATOM 1935 O O . THR A 1 264 ? 21.993 -29.982 24.855 1.00 38.98 264 THR A O 1
ATOM 1939 N N . LYS A 1 265 ? 22.778 -32.078 25.130 1.00 38.06 265 LYS A N 1
ATOM 1940 C CA . LYS A 1 265 ? 21.699 -32.529 26.024 1.00 38.39 265 LYS A CA 1
ATOM 1941 C C . LYS A 1 265 ? 22.124 -32.414 27.468 1.00 38.38 265 LYS A C 1
ATOM 1942 O O . LYS A 1 265 ? 23.174 -32.925 27.860 1.00 39.09 265 LYS A O 1
ATOM 1945 N N . ILE A 1 266 ? 21.297 -31.761 28.267 1.00 38.91 266 ILE A N 1
ATOM 1946 C CA . ILE A 1 266 ? 21.550 -31.662 29.708 1.00 39.68 266 ILE A CA 1
ATOM 1947 C C . ILE A 1 266 ? 20.409 -32.302 30.502 1.00 39.66 266 ILE A C 1
ATOM 1948 O O . ILE A 1 266 ? 19.231 -32.018 30.257 1.00 39.02 266 ILE A O 1
ATOM 1953 N N . GLY A 1 267 ? 20.784 -33.184 31.431 1.00 39.73 267 GLY A N 1
ATOM 1954 C CA . GLY A 1 267 ? 19.835 -34.041 32.155 1.00 40.15 267 GLY A CA 1
ATOM 1955 C C . GLY A 1 267 ? 18.901 -33.313 33.104 1.00 40.12 267 GLY A C 1
ATOM 1956 O O . GLY A 1 267 ? 18.894 -32.080 33.149 1.00 41.32 267 GLY A O 1
ATOM 1957 N N . LYS A 1 268 ? 18.097 -34.077 33.845 1.00 40.10 268 LYS A N 1
ATOM 1958 C CA . LYS A 1 268 ? 17.194 -33.525 34.863 1.00 39.92 268 LYS A CA 1
ATOM 1959 C C . LYS A 1 268 ? 18.020 -33.044 36.049 1.00 39.39 268 LYS A C 1
ATOM 1960 O O . LYS A 1 268 ? 19.143 -33.483 36.257 1.00 39.45 268 LYS A O 1
ATOM 1963 N N . ASN A 1 269 ? 17.448 -32.130 36.816 1.00 40.19 269 ASN A N 1
ATOM 1964 C CA . ASN A 1 269 ? 18.057 -31.594 38.051 1.00 40.20 269 ASN A CA 1
ATOM 1965 C C . ASN A 1 269 ? 19.559 -31.412 37.999 1.00 39.06 269 ASN A C 1
ATOM 1966 O O . ASN A 1 269 ? 20.270 -31.839 38.901 1.00 38.34 269 ASN A O 1
ATOM 1971 N N . CYS A 1 270 ? 20.035 -30.780 36.938 1.00 38.21 270 CYS A N 1
ATOM 1972 C CA . CYS A 1 270 ? 21.421 -30.368 36.918 1.00 38.35 270 CYS A CA 1
ATOM 1973 C C . CYS A 1 270 ? 21.579 -28.967 37.513 1.00 37.50 270 CYS A C 1
ATOM 1974 O O . CYS A 1 270 ? 20.645 -28.164 37.516 1.00 37.93 270 CYS A O 1
ATOM 1977 N N . ILE A 1 271 ? 22.762 -28.681 38.023 1.00 36.41 271 ILE A N 1
ATOM 1978 C CA . ILE A 1 271 ? 23.036 -27.369 38.570 1.00 36.36 271 ILE A CA 1
ATOM 1979 C C . ILE A 1 271 ? 24.383 -26.882 38.080 1.00 35.41 271 ILE A C 1
ATOM 1980 O O . ILE A 1 271 ? 25.433 -27.468 38.382 1.00 35.45 271 ILE A O 1
ATOM 1985 N N . LEU A 1 272 ? 24.347 -25.803 37.319 1.00 34.52 272 LEU A N 1
ATOM 1986 C CA . LEU A 1 272 ? 25.575 -25.183 36.836 1.00 32.91 272 LEU A CA 1
ATOM 1987 C C . LEU A 1 272 ? 25.732 -23.804 37.446 1.00 31.98 272 LEU A C 1
ATOM 1988 O O . LEU A 1 272 ? 24.836 -22.976 37.353 1.00 31.43 272 LEU A O 1
ATOM 1993 N N . ALA A 1 273 ? 26.876 -23.568 38.076 1.00 31.20 273 ALA A N 1
ATOM 1994 C CA . ALA A 1 273 ? 27.178 -22.260 38.635 1.00 30.71 273 ALA A CA 1
ATOM 1995 C C . ALA A 1 273 ? 27.514 -21.264 37.529 1.00 30.39 273 ALA A C 1
ATOM 1996 O O . ALA A 1 273 ? 27.492 -21.614 36.347 1.00 30.80 273 ALA A O 1
ATOM 1998 N N . GLY A 1 274 ? 27.846 -20.037 37.926 1.00 30.47 274 GLY A N 1
ATOM 1999 C CA . GLY A 1 274 ? 28.076 -18.919 37.011 1.00 30.53 274 GLY A CA 1
ATOM 2000 C C . GLY A 1 274 ? 29.271 -19.069 36.095 1.00 31.04 274 GLY A C 1
ATOM 2001 O O . GLY A 1 274 ? 30.347 -19.480 36.527 1.00 31.85 274 GLY A O 1
ATOM 2002 N N . ALA A 1 275 ? 29.056 -18.753 34.817 1.00 31.95 275 ALA A N 1
ATOM 2003 C CA . ALA A 1 275 ? 30.115 -18.638 33.790 1.00 32.26 275 ALA A CA 1
ATOM 2004 C C . ALA A 1 275 ? 30.719 -19.972 33.356 1.00 32.11 275 ALA A C 1
ATOM 2005 O O . ALA A 1 275 ? 31.907 -20.033 33.002 1.00 31.79 275 ALA A O 1
ATOM 2007 N N . CYS A 1 276 ? 29.919 -21.031 33.398 1.00 31.51 276 CYS A N 1
ATOM 2008 C CA . CYS A 1 276 ? 30.378 -22.329 32.938 1.00 31.74 276 CYS A CA 1
ATOM 2009 C C . CYS A 1 276 ? 30.313 -22.369 31.428 1.00 32.04 276 CYS A C 1
ATOM 2010 O O . CYS A 1 276 ? 29.519 -21.666 30.802 1.00 32.44 276 CYS A O 1
ATOM 2013 N N . GLY A 1 277 ? 31.162 -23.185 30.832 1.00 32.11 277 GLY A N 1
ATOM 2014 C CA . GLY A 1 277 ? 31.126 -23.350 29.399 1.00 32.42 277 GLY A CA 1
ATOM 2015 C C . GLY A 1 277 ? 31.088 -24.802 29.002 1.00 32.58 277 GLY A C 1
ATOM 2016 O O . GLY A 1 277 ? 32.006 -25.567 29.297 1.00 33.84 277 GLY A O 1
ATOM 2017 N N . VAL A 1 278 ? 30.024 -25.166 28.310 1.00 32.48 278 VAL A N 1
ATOM 2018 C CA . VAL A 1 278 ? 29.802 -26.529 27.885 1.00 33.04 278 VAL A CA 1
ATOM 2019 C C . VAL A 1 278 ? 29.784 -26.558 26.359 1.00 33.92 278 VAL A C 1
ATOM 2020 O O . VAL A 1 278 ? 28.937 -25.902 25.733 1.00 34.84 278 VAL A O 1
ATOM 2024 N N . ALA A 1 279 ? 30.703 -27.328 25.777 1.00 33.10 279 ALA A N 1
ATOM 2025 C CA . ALA A 1 279 ? 30.838 -27.468 24.337 1.00 32.93 279 ALA A CA 1
ATOM 2026 C C . ALA A 1 279 ? 29.655 -28.194 23.651 1.00 33.69 279 ALA A C 1
ATOM 2027 O O . ALA A 1 279 ? 28.699 -28.624 24.317 1.00 33.19 279 ALA A O 1
ATOM 2029 N N . GLY A 1 280 ? 29.738 -28.327 22.323 1.00 33.76 280 GLY A N 1
ATOM 2030 C CA . GLY A 1 280 ? 28.653 -28.859 21.505 1.00 35.00 280 GLY A CA 1
ATOM 2031 C C . GLY A 1 280 ? 28.693 -30.370 21.356 1.00 37.02 280 GLY A C 1
ATOM 2032 O O . GLY A 1 280 ? 29.746 -31.000 21.567 1.00 37.82 280 GLY A O 1
ATOM 2033 N N . HIS A 1 281 ? 27.529 -30.931 21.010 1.00 37.95 281 HIS A N 1
ATOM 2034 C CA . HIS A 1 281 ? 27.281 -32.363 20.815 1.00 38.89 281 HIS A CA 1
ATOM 2035 C C . HIS A 1 281 ? 27.666 -33.227 22.004 1.00 38.90 281 HIS A C 1
ATOM 2036 O O . HIS A 1 281 ? 28.214 -34.319 21.839 1.00 38.90 281 HIS A O 1
ATOM 2043 N N . LEU A 1 282 ? 27.353 -32.740 23.203 1.00 38.86 282 LEU A N 1
ATOM 2044 C CA . LEU A 1 282 ? 27.705 -33.445 24.430 1.00 38.31 282 LEU A CA 1
ATOM 2045 C C . LEU A 1 282 ? 26.476 -33.922 25.165 1.00 38.15 282 LEU A C 1
ATOM 2046 O O . LEU A 1 282 ? 25.399 -33.337 25.044 1.00 38.42 282 LEU A O 1
ATOM 2051 N N . SER A 1 283 ? 26.638 -34.975 25.950 1.00 38.45 283 SER A N 1
ATOM 2052 C CA . SER A 1 283 ? 25.560 -35.437 26.826 1.00 39.10 283 SER A CA 1
ATOM 2053 C C . SER A 1 283 ? 25.960 -35.242 28.301 1.00 39.25 283 SER A C 1
ATOM 2054 O O . SER A 1 283 ? 27.089 -35.561 28.694 1.00 39.76 283 SER A O 1
ATOM 2057 N N . ILE A 1 284 ? 25.061 -34.687 29.108 1.00 39.11 284 ILE A N 1
ATOM 2058 C CA . ILE A 1 284 ? 25.345 -34.528 30.538 1.00 39.85 284 ILE A CA 1
ATOM 2059 C C . ILE A 1 284 ? 24.218 -35.173 31.346 1.00 39.81 284 ILE A C 1
ATOM 2060 O O . ILE A 1 284 ? 23.047 -34.892 31.121 1.00 39.95 284 ILE A O 1
ATOM 2065 N N . ALA A 1 285 ? 24.600 -36.047 32.274 1.00 40.38 285 ALA A N 1
ATOM 2066 C CA . ALA A 1 285 ? 23.673 -36.907 33.008 1.00 40.34 285 ALA A CA 1
ATOM 2067 C C . ALA A 1 285 ? 22.881 -36.116 34.033 1.00 40.63 285 ALA A C 1
ATOM 2068 O O . ALA A 1 285 ? 23.336 -35.067 34.492 1.00 40.56 285 ALA A O 1
ATOM 2070 N N . ASP A 1 286 ? 21.703 -36.626 34.397 1.00 40.98 286 ASP A N 1
ATOM 2071 C CA . ASP A 1 286 ? 20.882 -36.015 35.438 1.00 40.97 286 ASP A CA 1
ATOM 2072 C C . ASP A 1 286 ? 21.754 -35.782 36.669 1.00 40.82 286 ASP A C 1
ATOM 2073 O O . ASP A 1 286 ? 22.795 -36.425 36.824 1.00 40.87 286 ASP A O 1
ATOM 2078 N N . ASN A 1 287 ? 21.337 -34.860 37.536 1.00 40.22 287 ASN A N 1
ATOM 2079 C CA . ASN A 1 287 ? 21.977 -34.684 38.851 1.00 39.81 287 ASN A CA 1
ATOM 2080 C C . ASN A 1 287 ? 23.488 -34.433 38.791 1.00 39.01 287 ASN A C 1
ATOM 2081 O O . ASN A 1 287 ? 24.277 -35.038 39.534 1.00 38.74 287 ASN A O 1
ATOM 2086 N N . VAL A 1 288 ? 23.862 -33.537 37.876 1.00 38.04 288 VAL A N 1
ATOM 2087 C CA . VAL A 1 288 ? 25.229 -33.073 37.725 1.00 36.81 288 VAL A CA 1
ATOM 2088 C C . VAL A 1 288 ? 25.337 -31.616 38.161 1.00 36.63 288 VAL A C 1
ATOM 2089 O O . VAL A 1 288 ? 24.556 -30.753 37.735 1.00 35.36 288 VAL A O 1
ATOM 2093 N N . THR A 1 289 ? 26.311 -31.370 39.028 1.00 36.62 289 THR A N 1
ATOM 2094 C CA . THR A 1 289 ? 26.613 -30.026 39.500 1.00 37.20 289 THR A CA 1
ATOM 2095 C C . THR A 1 289 ? 27.974 -29.581 38.964 1.00 37.15 289 THR A C 1
ATOM 2096 O O . THR A 1 289 ? 28.941 -30.344 38.969 1.00 36.54 289 THR A O 1
ATOM 2100 N N . LEU A 1 290 ? 28.025 -28.344 38.484 1.00 37.29 290 LEU A N 1
ATOM 2101 C CA . LEU A 1 290 ? 29.270 -27.760 38.011 1.00 37.02 290 LEU A CA 1
ATOM 2102 C C . LEU A 1 290 ? 29.517 -26.465 38.762 1.00 37.00 290 LEU A C 1
ATOM 2103 O O . LEU A 1 290 ? 28.618 -25.635 38.931 1.00 36.87 290 LEU A O 1
ATOM 2108 N N . THR A 1 291 ? 30.744 -26.319 39.227 1.00 36.58 291 THR A N 1
ATOM 2109 C CA . THR A 1 291 ? 31.143 -25.181 40.009 1.00 37.42 291 THR A CA 1
ATOM 2110 C C . THR A 1 291 ? 31.525 -24.052 39.063 1.00 38.11 291 THR A C 1
ATOM 2111 O O . THR A 1 291 ? 31.764 -24.289 37.872 1.00 37.85 291 THR A O 1
ATOM 2115 N N . GLY A 1 292 ? 31.581 -22.832 39.597 1.00 38.87 292 GLY A N 1
ATOM 2116 C CA . GLY A 1 292 ? 31.781 -21.621 38.797 1.00 39.61 292 GLY A CA 1
ATOM 2117 C C . GLY A 1 292 ? 32.902 -21.675 37.775 1.00 40.60 292 GLY A C 1
ATOM 2118 O O . GLY A 1 292 ? 34.009 -22.109 38.083 1.00 40.63 292 GLY A O 1
ATOM 2119 N N . MET A 1 293 ? 32.607 -21.232 36.553 1.00 40.85 293 MET A N 1
ATOM 2120 C CA . MET A 1 293 ? 33.610 -21.135 35.487 1.00 41.68 293 MET A CA 1
ATOM 2121 C C . MET A 1 293 ? 34.201 -22.458 34.977 1.00 41.32 293 MET A C 1
ATOM 2122 O O . MET A 1 293 ? 35.250 -22.464 34.324 1.00 41.76 293 MET A O 1
ATOM 2127 N N . SER A 1 294 ? 33.504 -23.562 35.230 1.00 40.87 294 SER A N 1
ATOM 2128 C CA . SER A 1 294 ? 33.930 -24.873 34.760 1.00 40.64 294 SER A CA 1
ATOM 2129 C C . SER A 1 294 ? 33.743 -25.044 33.243 1.00 40.34 294 SER A C 1
ATOM 2130 O O . SER A 1 294 ? 32.827 -24.481 32.638 1.00 40.05 294 SER A O 1
ATOM 2133 N N . MET A 1 295 ? 34.616 -25.832 32.626 1.00 39.97 295 MET A N 1
ATOM 2134 C CA . MET A 1 295 ? 34.543 -26.050 31.192 1.00 39.72 295 MET A CA 1
ATOM 2135 C C . MET A 1 295 ? 34.304 -27.527 30.934 1.00 38.88 295 MET A C 1
ATOM 2136 O O . MET A 1 295 ? 34.906 -28.359 31.589 1.00 39.05 295 MET A O 1
ATOM 2141 N N . VAL A 1 296 ? 33.422 -27.846 29.991 1.00 37.88 296 VAL A N 1
ATOM 2142 C CA . VAL A 1 296 ? 33.086 -29.227 29.695 1.00 37.56 296 VAL A CA 1
ATOM 2143 C C . VAL A 1 296 ? 33.220 -29.477 28.202 1.00 38.27 296 VAL A C 1
ATOM 2144 O O . VAL A 1 296 ? 32.571 -28.817 27.391 1.00 38.30 296 VAL A O 1
ATOM 2148 N N . THR A 1 297 ? 34.044 -30.457 27.846 1.00 38.93 297 THR A N 1
ATOM 2149 C CA . THR A 1 297 ? 34.379 -30.706 26.459 1.00 38.77 297 THR A CA 1
ATOM 2150 C C . THR A 1 297 ? 34.130 -32.152 26.064 1.00 39.44 297 THR A C 1
ATOM 2151 O O . THR A 1 297 ? 34.182 -32.489 24.874 1.00 38.62 297 THR A O 1
ATOM 2155 N N . LYS A 1 298 ? 33.856 -32.986 27.075 1.00 40.57 298 LYS A N 1
ATOM 2156 C CA . LYS A 1 298 ? 33.495 -34.411 26.925 1.00 41.86 298 LYS A CA 1
ATOM 2157 C C . LYS A 1 298 ? 32.160 -34.705 27.621 1.00 42.42 298 LYS A C 1
ATOM 2158 O O . LYS A 1 298 ? 31.726 -33.926 28.472 1.00 42.59 298 LYS A O 1
ATOM 2161 N N . ASN A 1 299 ? 31.522 -35.830 27.276 1.00 42.91 299 ASN A N 1
ATOM 2162 C CA . ASN A 1 299 ? 30.309 -36.301 27.978 1.00 43.20 299 ASN A CA 1
ATOM 2163 C C . ASN A 1 299 ? 30.558 -36.549 29.456 1.00 43.86 299 ASN A C 1
ATOM 2164 O O . ASN A 1 299 ? 31.651 -36.963 29.846 1.00 44.45 299 ASN A O 1
ATOM 2169 N N . ILE A 1 300 ? 29.531 -36.333 30.269 1.00 44.68 300 ILE A N 1
ATOM 2170 C CA . ILE A 1 300 ? 29.569 -36.685 31.686 1.00 45.14 300 ILE A CA 1
ATOM 2171 C C . ILE A 1 300 ? 28.453 -37.698 31.892 1.00 45.82 300 ILE A C 1
ATOM 2172 O O . ILE A 1 300 ? 27.264 -37.340 31.836 1.00 46.41 300 ILE A O 1
ATOM 2177 N N . SER A 1 301 ? 28.828 -38.953 32.120 1.00 46.30 301 SER A N 1
ATOM 2178 C CA . SER A 1 301 ? 27.857 -40.053 32.210 1.00 46.70 301 SER A CA 1
ATOM 2179 C C . SER A 1 301 ? 27.375 -40.385 33.638 1.00 47.01 301 SER A C 1
ATOM 2180 O O . SER A 1 301 ? 26.339 -41.027 33.805 1.00 47.29 301 SER A O 1
ATOM 2183 N N . GLU A 1 302 ? 28.120 -39.954 34.658 1.00 47.48 302 GLU A N 1
ATOM 2184 C CA . GLU A 1 302 ? 27.761 -40.236 36.064 1.00 47.60 302 GLU A CA 1
ATOM 2185 C C . GLU A 1 302 ? 27.323 -38.970 36.800 1.00 46.44 302 GLU A C 1
ATOM 2186 O O . GLU A 1 302 ? 27.884 -37.906 36.575 1.00 46.34 302 GLU A O 1
ATOM 2192 N N . ALA A 1 303 ? 26.344 -39.098 37.695 1.00 45.60 303 ALA A N 1
ATOM 2193 C CA . ALA A 1 303 ? 25.956 -37.999 38.597 1.00 44.98 303 ALA A CA 1
ATOM 2194 C C . ALA A 1 303 ? 27.127 -37.449 39.440 1.00 44.42 303 ALA A C 1
ATOM 2195 O O . ALA A 1 303 ? 28.130 -38.121 39.668 1.00 43.57 303 ALA A O 1
ATOM 2197 N N . GLY A 1 304 ? 27.006 -36.213 39.899 1.00 43.96 304 GLY A N 1
ATOM 2198 C CA . GLY A 1 304 ? 28.061 -35.669 40.744 1.00 42.92 304 GLY A CA 1
ATOM 2199 C C . GLY A 1 304 ? 28.464 -34.235 40.488 1.00 41.72 304 GLY A C 1
ATOM 2200 O O . GLY A 1 304 ? 27.946 -33.565 39.601 1.00 42.10 304 GLY A O 1
ATOM 2201 N N . THR A 1 305 ? 29.407 -33.787 41.300 1.00 41.05 305 THR A N 1
ATOM 2202 C CA . THR A 1 305 ? 29.896 -32.433 41.309 1.00 39.97 305 THR A CA 1
ATOM 2203 C C . THR A 1 305 ? 31.232 -32.417 40.603 1.00 39.44 305 THR A C 1
ATOM 2204 O O . THR A 1 305 ? 32.147 -33.167 40.968 1.00 39.53 305 THR A O 1
ATOM 2208 N N . TYR A 1 306 ? 31.334 -31.572 39.582 1.00 38.53 306 TYR A N 1
ATOM 2209 C CA . TYR A 1 306 ? 32.554 -31.452 38.788 1.00 37.67 306 TYR A CA 1
ATOM 2210 C C . TYR A 1 306 ? 33.062 -30.010 38.747 1.00 37.07 306 TYR A C 1
ATOM 2211 O O . TYR A 1 306 ? 32.331 -29.075 39.049 1.00 36.35 306 TYR A O 1
ATOM 2220 N N . SER A 1 307 ? 34.325 -29.848 38.368 1.00 36.83 307 SER A N 1
ATOM 2221 C CA . SER A 1 307 ? 35.031 -28.580 38.516 1.00 36.82 307 SER A CA 1
ATOM 2222 C C . SER A 1 307 ? 36.258 -28.516 37.615 1.00 36.89 307 SER A C 1
ATOM 2223 O O . SER A 1 307 ? 36.915 -29.536 37.377 1.00 36.65 307 SER A O 1
ATOM 2226 N N . SER A 1 308 ? 36.559 -27.306 37.138 1.00 36.63 308 SER A N 1
ATOM 2227 C CA . SER A 1 308 ? 37.806 -27.013 36.454 1.00 37.53 308 SER A CA 1
ATOM 2228 C C . SER A 1 308 ? 38.334 -25.655 36.922 1.00 37.40 308 SER A C 1
ATOM 2229 O O . SER A 1 308 ? 37.603 -24.888 37.531 1.00 37.89 308 SER A O 1
ATOM 2232 N N . GLY A 1 309 ? 39.597 -25.355 36.629 1.00 37.79 309 GLY A N 1
ATOM 2233 C CA . GLY A 1 309 ? 40.228 -24.120 37.099 1.00 37.99 309 GLY A CA 1
ATOM 2234 C C . GLY A 1 309 ? 41.322 -24.334 38.137 1.00 38.37 309 GLY A C 1
ATOM 2235 O O . GLY A 1 309 ? 41.429 -25.395 38.746 1.00 38.96 309 GLY A O 1
ATOM 2236 N N . THR A 1 310 ? 42.132 -23.311 38.352 1.00 38.44 310 THR A N 1
ATOM 2237 C CA . THR A 1 310 ? 43.257 -23.407 39.263 1.00 38.52 310 THR A CA 1
ATOM 2238 C C . THR A 1 310 ? 42.924 -23.059 40.721 1.00 38.93 310 THR A C 1
ATOM 2239 O O . THR A 1 310 ? 43.708 -23.356 41.614 1.00 38.71 310 THR A O 1
ATOM 2243 N N . GLY A 1 311 ? 41.782 -22.417 40.966 1.00 39.55 311 GLY A N 1
ATOM 2244 C CA . GLY A 1 311 ? 41.585 -21.693 42.234 1.00 40.02 311 GLY A CA 1
ATOM 2245 C C . GLY A 1 311 ? 42.332 -20.353 42.195 1.00 40.54 311 GLY A C 1
ATOM 2246 O O . GLY A 1 311 ? 43.033 -20.051 41.225 1.00 41.37 311 GLY A O 1
ATOM 2247 N N . LEU A 1 312 ? 42.202 -19.538 43.233 1.00 40.02 312 LEU A N 1
ATOM 2248 C CA . LEU A 1 312 ? 42.823 -18.209 43.226 1.00 39.02 312 LEU A CA 1
ATOM 2249 C C . LEU A 1 312 ? 44.236 -18.250 43.844 1.00 39.08 312 LEU A C 1
ATOM 2250 O O . LEU A 1 312 ? 44.467 -18.946 44.830 1.00 38.79 312 LEU A O 1
ATOM 2255 N N . PHE A 1 313 ? 45.174 -17.514 43.258 1.00 38.99 313 PHE A N 1
ATOM 2256 C CA . PHE A 1 313 ? 46.508 -17.330 43.843 1.00 39.43 313 PHE A CA 1
ATOM 2257 C C . PHE A 1 313 ? 46.750 -15.850 43.941 1.00 39.50 313 PHE A C 1
ATOM 2258 O O . PHE A 1 313 ? 46.283 -15.110 43.081 1.00 40.58 313 PHE A O 1
ATOM 2266 N N . GLU A 1 314 ? 47.487 -15.404 44.956 1.00 39.81 314 GLU A N 1
ATOM 2267 C CA . GLU A 1 314 ? 48.086 -14.070 44.906 1.00 39.83 314 GLU A CA 1
ATOM 2268 C C . GLU A 1 314 ? 48.905 -14.029 43.621 1.00 39.48 314 GLU A C 1
ATOM 2269 O O . GLU A 1 314 ? 49.500 -15.045 43.222 1.00 39.42 314 GLU A O 1
ATOM 2275 N N . ASN A 1 315 ? 48.918 -12.875 42.964 1.00 39.12 315 ASN A N 1
ATOM 2276 C CA . ASN A 1 315 ? 49.559 -12.757 41.654 1.00 39.54 315 ASN A CA 1
ATOM 2277 C C . ASN A 1 315 ? 50.981 -13.289 41.550 1.00 39.57 315 ASN A C 1
ATOM 2278 O O . ASN A 1 315 ? 51.323 -13.940 40.575 1.00 38.54 315 ASN A O 1
ATOM 2283 N N . ASN A 1 316 ? 51.815 -12.972 42.533 1.00 40.61 316 ASN A N 1
ATOM 2284 C CA . ASN A 1 316 ? 53.208 -13.360 42.436 1.00 41.78 316 ASN A CA 1
ATOM 2285 C C . ASN A 1 316 ? 53.408 -14.874 42.601 1.00 41.13 316 ASN A C 1
ATOM 2286 O O . ASN A 1 316 ? 54.147 -15.499 41.825 1.00 41.39 316 ASN A O 1
ATOM 2291 N N . HIS A 1 317 ? 52.721 -15.451 43.585 1.00 39.68 317 HIS A N 1
ATOM 2292 C CA . HIS A 1 317 ? 52.613 -16.902 43.730 1.00 39.40 317 HIS A CA 1
ATOM 2293 C C . HIS A 1 317 ? 52.043 -17.566 42.446 1.00 39.08 317 HIS A C 1
ATOM 2294 O O . HIS A 1 317 ? 52.561 -18.577 41.983 1.00 38.76 317 HIS A O 1
ATOM 2301 N N . TRP A 1 318 ? 50.986 -16.982 41.886 1.00 38.71 318 TRP A N 1
ATOM 2302 C CA . TRP A 1 318 ? 50.392 -17.448 40.635 1.00 38.09 318 TRP A CA 1
ATOM 2303 C C . TRP A 1 318 ? 51.414 -17.586 39.532 1.00 38.43 318 TRP A C 1
ATOM 2304 O O . TRP A 1 318 ? 51.464 -18.623 38.870 1.00 38.63 318 TRP A O 1
ATOM 2315 N N . LYS A 1 319 ? 52.198 -16.524 39.328 1.00 38.24 319 LYS A N 1
ATOM 2316 C CA . LYS A 1 319 ? 53.191 -16.467 38.273 1.00 39.20 319 LYS A CA 1
ATOM 2317 C C . LYS A 1 319 ? 54.215 -17.581 38.396 1.00 39.16 319 LYS A C 1
ATOM 2318 O O . LYS A 1 319 ? 54.540 -18.226 37.408 1.00 39.70 319 LYS A O 1
ATOM 2324 N N . LYS A 1 320 ? 54.709 -17.815 39.604 1.00 39.23 320 LYS A N 1
ATOM 2325 C CA . LYS A 1 320 ? 55.674 -18.889 39.817 1.00 39.91 320 LYS A CA 1
ATOM 2326 C C . LYS A 1 320 ? 55.033 -20.274 39.583 1.00 40.01 320 LYS A C 1
ATOM 2327 O O . LYS A 1 320 ? 55.724 -21.201 39.138 1.00 40.63 320 LYS A O 1
ATOM 2329 N N . THR A 1 321 ? 53.726 -20.385 39.838 1.00 39.42 321 THR A N 1
ATOM 2330 C CA . THR A 1 321 ? 52.968 -21.618 39.624 1.00 39.99 321 THR A CA 1
ATOM 2331 C C . THR A 1 321 ? 52.788 -21.944 38.130 1.00 41.37 321 THR A C 1
ATOM 2332 O O . THR A 1 321 ? 52.846 -23.131 37.719 1.00 41.09 321 THR A O 1
ATOM 2336 N N . ILE A 1 322 ? 52.558 -20.911 37.317 1.00 41.88 322 ILE A N 1
ATOM 2337 C CA . ILE A 1 322 ? 52.415 -21.159 35.889 1.00 42.84 322 ILE A CA 1
ATOM 2338 C C . ILE A 1 322 ? 53.779 -21.395 35.262 1.00 43.11 322 ILE A C 1
ATOM 2339 O O . ILE A 1 322 ? 53.884 -22.059 34.233 1.00 44.17 322 ILE A O 1
ATOM 2344 N N . VAL A 1 323 ? 54.830 -20.873 35.888 1.00 43.36 323 VAL A N 1
ATOM 2345 C CA . VAL A 1 323 ? 56.178 -21.251 35.469 1.00 43.83 323 VAL A CA 1
ATOM 2346 C C . VAL A 1 323 ? 56.332 -22.769 35.639 1.00 44.14 323 VAL A C 1
ATOM 2347 O O . VAL A 1 323 ? 56.855 -23.462 34.761 1.00 43.81 323 VAL A O 1
ATOM 2351 N N . ARG A 1 324 ? 55.841 -23.264 36.768 1.00 44.38 324 ARG A N 1
ATOM 2352 C CA . ARG A 1 324 ? 55.881 -24.681 37.078 1.00 45.58 324 ARG A CA 1
ATOM 2353 C C . ARG A 1 324 ? 54.961 -25.503 36.170 1.00 45.47 324 ARG A C 1
ATOM 2354 O O . ARG A 1 324 ? 55.330 -26.600 35.764 1.00 45.02 324 ARG A O 1
ATOM 2362 N N . LEU A 1 325 ? 53.782 -24.969 35.832 1.00 46.24 325 LEU A N 1
ATOM 2363 C CA . LEU A 1 325 ? 52.845 -25.665 34.920 1.00 46.22 325 LEU A CA 1
ATOM 2364 C C . LEU A 1 325 ? 53.462 -25.873 33.556 1.00 45.98 325 LEU A C 1
ATOM 2365 O O . LEU A 1 325 ? 53.375 -26.962 32.992 1.00 45.73 325 LEU A O 1
ATOM 2370 N N . ARG A 1 326 ? 54.091 -24.817 33.038 1.00 46.12 326 ARG A N 1
ATOM 2371 C CA . ARG A 1 326 ? 54.753 -24.863 31.734 1.00 45.99 326 ARG A CA 1
ATOM 2372 C C . ARG A 1 326 ? 55.868 -25.904 31.709 1.00 45.97 326 ARG A C 1
ATOM 2373 O O . ARG A 1 326 ? 56.252 -26.371 30.649 1.00 46.15 326 ARG A O 1
ATOM 2381 N N . GLN A 1 327 ? 56.337 -26.288 32.890 1.00 46.40 327 GLN A N 1
ATOM 2382 C CA . GLN A 1 327 ? 57.437 -27.228 33.041 1.00 47.23 327 GLN A CA 1
ATOM 2383 C C . GLN A 1 327 ? 56.935 -28.662 33.145 1.00 47.74 327 GLN A C 1
ATOM 2384 O O . GLN A 1 327 ? 57.627 -29.602 32.739 1.00 47.02 327 GLN A O 1
ATOM 2390 N N . LEU A 1 328 ? 55.724 -28.813 33.687 1.00 48.82 328 LEU A N 1
ATOM 2391 C CA . LEU A 1 328 ? 55.135 -30.119 33.993 1.00 49.54 328 LEU A CA 1
ATOM 2392 C C . LEU A 1 328 ? 55.311 -31.152 32.892 1.00 49.83 328 LEU A C 1
ATOM 2393 O O . LEU A 1 328 ? 55.640 -32.305 33.169 1.00 49.18 328 LEU A O 1
ATOM 2398 N N . ALA A 1 329 ? 55.095 -30.727 31.651 1.00 50.22 329 ALA A N 1
ATOM 2399 C CA . ALA A 1 329 ? 55.199 -31.613 30.500 1.00 51.40 329 ALA A CA 1
ATOM 2400 C C . ALA A 1 329 ? 56.589 -32.256 30.355 1.00 51.78 329 ALA A C 1
ATOM 2401 O O . ALA A 1 329 ? 56.697 -33.409 29.952 1.00 52.11 329 ALA A O 1
ATOM 2403 N N . ASP A 1 330 ? 57.640 -31.524 30.701 1.00 52.49 330 ASP A N 1
ATOM 2404 C CA . ASP A 1 330 ? 59.006 -32.017 30.490 1.00 53.52 330 ASP A CA 1
ATOM 2405 C C . ASP A 1 330 ? 59.502 -32.976 31.574 1.00 54.03 330 ASP A C 1
ATOM 2406 O O . ASP A 1 330 ? 60.388 -33.788 31.317 1.00 54.63 330 ASP A O 1
ATOM 2411 N N . VAL A 1 331 ? 58.933 -32.872 32.773 1.00 54.37 331 VAL A N 1
ATOM 2412 C CA . VAL A 1 331 ? 59.233 -33.782 33.877 1.00 54.68 331 VAL A CA 1
ATOM 2413 C C . VAL A 1 331 ? 58.599 -35.173 33.674 1.00 55.36 331 VAL A C 1
ATOM 2414 O O . VAL A 1 331 ? 57.401 -35.274 33.406 1.00 54.75 331 VAL A O 1
ATOM 2418 N N . PRO A 1 332 ? 59.408 -36.248 33.811 1.00 56.32 332 PRO A N 1
ATOM 2419 C CA . PRO A 1 332 ? 58.907 -37.638 33.823 1.00 57.21 332 PRO A CA 1
ATOM 2420 C C . PRO A 1 332 ? 58.095 -37.948 35.095 1.00 57.70 332 PRO A C 1
ATOM 2421 O O . PRO A 1 332 ? 58.399 -38.896 35.822 1.00 57.66 332 PRO A O 1
ATOM 2425 N N . LEU A 1 333 ? 57.055 -37.153 35.320 1.00 58.47 333 LEU A N 1
ATOM 2426 C CA . LEU A 1 333 ? 56.239 -37.161 36.538 1.00 59.50 333 LEU A CA 1
ATOM 2427 C C . LEU A 1 333 ? 55.959 -38.496 37.231 1.00 59.81 333 LEU A C 1
ATOM 2428 O O . LEU A 1 333 ? 56.057 -38.562 38.454 1.00 60.14 333 LEU A O 1
ATOM 2433 N N . THR A 1 334 ? 55.574 -39.535 36.483 1.00 60.19 334 THR A N 1
ATOM 2434 C CA . THR A 1 334 ? 55.245 -40.845 37.109 1.00 60.65 334 THR A CA 1
ATOM 2435 C C . THR A 1 334 ? 56.437 -41.774 37.244 1.00 60.99 334 THR A C 1
ATOM 2436 O O . THR A 1 334 ? 56.365 -42.772 37.973 1.00 60.87 334 THR A O 1
ATOM 2440 N N . GLN A 1 335 ? 57.522 -41.438 36.541 1.00 61.25 335 GLN A N 1
ATOM 2441 C CA . GLN A 1 335 ? 58.732 -42.267 36.503 1.00 61.31 335 GLN A CA 1
ATOM 2442 C C . GLN A 1 335 ? 59.619 -42.080 37.742 1.00 61.48 335 GLN A C 1
ATOM 2443 O O . GLN A 1 335 ? 60.654 -42.739 37.879 1.00 61.93 335 GLN A O 1
ATOM 2445 N N . ILE A 1 336 ? 59.196 -41.208 38.654 1.00 60.99 336 ILE A N 1
ATOM 2446 C CA . ILE A 1 336 ? 60.088 -40.710 39.691 1.00 60.63 336 ILE A CA 1
ATOM 2447 C C . ILE A 1 336 ? 59.816 -41.254 41.093 1.00 60.02 336 ILE A C 1
ATOM 2448 O O . ILE A 1 336 ? 60.711 -41.252 41.944 1.00 59.83 336 ILE A O 1
ATOM 2453 N N . THR A 1 337 ? 58.588 -41.712 41.329 1.00 59.09 337 THR A N 1
ATOM 2454 C CA . THR A 1 337 ? 58.318 -42.598 42.460 1.00 58.20 337 THR A CA 1
ATOM 2455 C C . THR A 1 337 ? 59.016 -43.921 42.199 1.00 57.75 337 THR A C 1
ATOM 2456 O O . THR A 1 337 ? 59.439 -44.597 43.136 1.00 58.27 337 THR A O 1
ATOM 2460 N N . LYS A 1 338 ? 59.121 -44.279 40.918 1.00 57.23 338 LYS A N 1
ATOM 2461 C CA . LYS A 1 338 ? 59.853 -45.470 40.480 1.00 56.60 338 LYS A CA 1
ATOM 2462 C C . LYS A 1 338 ? 61.371 -45.321 40.677 1.00 55.73 338 LYS A C 1
ATOM 2463 O O . LYS A 1 338 ? 62.010 -46.248 41.166 1.00 55.34 338 LYS A O 1
ATOM 2465 N N . ARG A 1 339 ? 61.931 -44.165 40.318 1.00 55.03 339 ARG A N 1
ATOM 2466 C CA . ARG A 1 339 ? 63.364 -43.913 40.506 1.00 55.43 339 ARG A CA 1
ATOM 2467 C C . ARG A 1 339 ? 63.766 -43.759 41.965 1.00 55.21 339 ARG A C 1
ATOM 2468 O O . ARG A 1 339 ? 64.866 -44.176 42.333 1.00 54.83 339 ARG A O 1
ATOM 2476 N N . LEU A 1 340 ? 62.892 -43.157 42.778 1.00 55.22 340 LEU A N 1
ATOM 2477 C CA . LEU A 1 340 ? 63.108 -43.064 44.228 1.00 55.46 340 LEU A CA 1
ATOM 2478 C C . LEU A 1 340 ? 63.072 -44.450 44.837 1.00 55.86 340 LEU A C 1
ATOM 2479 O O . LEU A 1 340 ? 63.895 -44.777 45.698 1.00 55.30 340 LEU A O 1
ATOM 2481 N N . ASP A 1 341 ? 62.115 -45.261 44.372 1.00 56.74 341 ASP A N 1
ATOM 2482 C CA . ASP A 1 341 ? 62.004 -46.662 44.772 1.00 57.36 341 ASP A CA 1
ATOM 2483 C C . ASP A 1 341 ? 63.341 -47.379 44.554 1.00 58.32 341 ASP A C 1
ATOM 2484 O O . ASP A 1 341 ? 63.799 -48.117 45.418 1.00 58.13 341 ASP A O 1
ATOM 2489 N N . HIS A 1 342 ? 63.960 -47.123 43.402 1.00 59.29 342 HIS A N 1
ATOM 2490 C CA . HIS A 1 342 ? 65.240 -47.711 43.030 1.00 60.61 342 HIS A CA 1
ATOM 2491 C C . HIS A 1 342 ? 66.389 -47.183 43.892 1.00 60.70 342 HIS A C 1
ATOM 2492 O O . HIS A 1 342 ? 67.302 -47.929 44.235 1.00 60.52 342 HIS A O 1
ATOM 2499 N N . ILE A 1 343 ? 66.337 -45.899 44.239 1.00 61.18 343 ILE A N 1
ATOM 2500 C CA . ILE A 1 343 ? 67.382 -45.263 45.040 1.00 61.51 343 ILE A CA 1
ATOM 2501 C C . ILE A 1 343 ? 67.349 -45.777 46.470 1.00 62.33 343 ILE A C 1
ATOM 2502 O O . ILE A 1 343 ? 68.388 -46.154 47.021 1.00 62.88 343 ILE A O 1
ATOM 2507 N N . GLN A 1 344 ? 66.152 -45.813 47.054 1.00 63.00 344 GLN A N 1
ATOM 2508 C CA . GLN A 1 344 ? 65.952 -46.357 48.395 1.00 63.61 344 GLN A CA 1
ATOM 2509 C C . GLN A 1 344 ? 66.335 -47.839 48.460 1.00 64.89 344 GLN A C 1
ATOM 2510 O O . GLN A 1 344 ? 66.806 -48.311 49.498 1.00 65.02 344 GLN A O 1
ATOM 2516 N N . ALA A 1 345 ? 66.159 -48.560 47.350 1.00 66.12 345 ALA A N 1
ATOM 2517 C CA . ALA A 1 345 ? 66.574 -49.964 47.268 1.00 67.96 345 ALA A CA 1
ATOM 2518 C C . ALA A 1 345 ? 68.085 -50.147 47.315 1.00 69.08 345 ALA A C 1
ATOM 2519 O O . ALA A 1 345 ? 68.561 -51.184 47.762 1.00 69.40 345 ALA A O 1
ATOM 2521 N N . GLN A 1 346 ? 68.844 -49.158 46.858 1.00 71.02 346 GLN A N 1
ATOM 2522 C CA . GLN A 1 346 ? 70.303 -49.269 46.948 1.00 72.83 346 GLN A CA 1
ATOM 2523 C C . GLN A 1 346 ? 70.906 -48.582 48.170 1.00 74.15 346 GLN A C 1
ATOM 2524 O O . GLN A 1 346 ? 72.123 -48.555 48.341 1.00 74.70 346 GLN A O 1
ATOM 2530 N N . ILE A 1 347 ? 70.046 -48.046 49.024 1.00 75.79 347 ILE A N 1
ATOM 2531 C CA . ILE A 1 347 ? 70.451 -47.721 50.383 1.00 77.45 347 ILE A CA 1
ATOM 2532 C C . ILE A 1 347 ? 70.086 -48.905 51.280 1.00 78.78 347 ILE A C 1
ATOM 2533 O O . ILE A 1 347 ? 70.839 -49.250 52.189 1.00 79.19 347 ILE A O 1
ATOM 2538 N N . GLU A 1 348 ? 68.940 -49.530 50.992 1.00 80.66 348 GLU A N 1
ATOM 2539 C CA . GLU A 1 348 ? 68.448 -50.729 51.694 1.00 82.37 348 GLU A CA 1
ATOM 2540 C C . GLU A 1 348 ? 69.547 -51.773 51.939 1.00 83.81 348 GLU A C 1
ATOM 2541 O O . GLU A 1 348 ? 69.676 -52.291 53.054 1.00 84.36 348 GLU A O 1
ATOM 2547 N N . SER A 1 349 ? 70.331 -52.074 50.899 1.00 85.21 349 SER A N 1
ATOM 2548 C CA . SER A 1 349 ? 71.445 -53.030 50.999 1.00 86.38 349 SER A CA 1
ATOM 2549 C C . SER A 1 349 ? 72.641 -52.439 51.761 1.00 87.04 349 SER A C 1
ATOM 2550 O O . SER A 1 349 ? 73.325 -53.153 52.512 1.00 87.46 349 SER A O 1
ATOM 2553 N N . LEU A 1 350 ? 72.879 -51.142 51.562 1.00 87.32 350 LEU A N 1
ATOM 2554 C CA . LEU A 1 350 ? 73.921 -50.409 52.282 1.00 87.65 350 LEU A CA 1
ATOM 2555 C C . LEU A 1 350 ? 73.507 -50.121 53.731 1.00 87.64 350 LEU A C 1
ATOM 2556 O O . LEU A 1 350 ? 73.337 -51.031 54.543 1.00 87.35 350 LEU A O 1
ATOM 2561 N N . GLN B 1 6 ? 32.693 22.665 12.961 1.00 62.44 6 GLN B N 1
ATOM 2562 C CA . GLN B 1 6 ? 33.259 23.589 13.994 1.00 63.09 6 GLN B CA 1
ATOM 2563 C C . GLN B 1 6 ? 34.679 23.200 14.438 1.00 63.08 6 GLN B C 1
ATOM 2564 O O . GLN B 1 6 ? 35.055 22.019 14.443 1.00 63.13 6 GLN B O 1
ATOM 2570 N N . GLN B 1 7 ? 35.460 24.211 14.820 1.00 62.81 7 GLN B N 1
ATOM 2571 C CA . GLN B 1 7 ? 36.870 24.022 15.148 1.00 62.02 7 GLN B CA 1
ATOM 2572 C C . GLN B 1 7 ? 37.283 24.722 16.439 1.00 61.22 7 GLN B C 1
ATOM 2573 O O . GLN B 1 7 ? 36.580 25.608 16.929 1.00 61.74 7 GLN B O 1
ATOM 2579 N N . TYR B 1 8 ? 38.405 24.291 17.004 1.00 60.11 8 TYR B N 1
ATOM 2580 C CA . TYR B 1 8 ? 38.919 24.882 18.235 1.00 59.46 8 TYR B CA 1
ATOM 2581 C C . TYR B 1 8 ? 40.386 25.232 18.092 1.00 58.62 8 TYR B C 1
ATOM 2582 O O . TYR B 1 8 ? 41.165 24.490 17.479 1.00 58.16 8 TYR B O 1
ATOM 2591 N N . ARG B 1 9 ? 40.742 26.384 18.653 1.00 57.54 9 ARG B N 1
ATOM 2592 C CA . ARG B 1 9 ? 42.092 26.920 18.562 1.00 56.31 9 ARG B CA 1
ATOM 2593 C C . ARG B 1 9 ? 43.015 26.182 19.534 1.00 55.58 9 ARG B C 1
ATOM 2594 O O . ARG B 1 9 ? 42.574 25.749 20.601 1.00 55.72 9 ARG B O 1
ATOM 2602 N N . LEU B 1 10 ? 44.286 26.040 19.163 1.00 54.59 10 LEU B N 1
ATOM 2603 C CA . LEU B 1 10 ? 45.277 25.359 20.001 1.00 53.59 10 LEU B CA 1
ATOM 2604 C C . LEU B 1 10 ? 45.307 25.928 21.420 1.00 53.64 10 LEU B C 1
ATOM 2605 O O . LEU B 1 10 ? 45.267 25.174 22.411 1.00 53.19 10 LEU B O 1
ATOM 2610 N N . ASP B 1 11 ? 45.367 27.257 21.510 1.00 53.60 11 ASP B N 1
ATOM 2611 C CA . ASP B 1 11 ? 45.521 27.935 22.801 1.00 53.68 11 ASP B CA 1
ATOM 2612 C C . ASP B 1 11 ? 44.319 27.731 23.715 1.00 53.15 11 ASP B C 1
ATOM 2613 O O . ASP B 1 11 ? 44.466 27.711 24.928 1.00 52.95 11 ASP B O 1
ATOM 2618 N N . GLU B 1 12 ? 43.143 27.564 23.118 1.00 53.32 12 GLU B N 1
ATOM 2619 C CA . GLU B 1 12 ? 41.912 27.303 23.864 1.00 53.49 12 GLU B CA 1
ATOM 2620 C C . GLU B 1 12 ? 41.939 25.912 24.470 1.00 52.12 12 GLU B C 1
ATOM 2621 O O . GLU B 1 12 ? 41.370 25.681 25.537 1.00 51.73 12 GLU B O 1
ATOM 2627 N N . LEU B 1 13 ? 42.597 24.988 23.779 1.00 50.85 13 LEU B N 1
ATOM 2628 C CA . LEU B 1 13 ? 42.718 23.617 24.268 1.00 49.83 13 LEU B CA 1
ATOM 2629 C C . LEU B 1 13 ? 43.797 23.519 25.351 1.00 49.45 13 LEU B C 1
ATOM 2630 O O . LEU B 1 13 ? 43.556 22.959 26.421 1.00 49.88 13 LEU B O 1
ATOM 2635 N N . ALA B 1 14 ? 44.974 24.084 25.090 1.00 48.59 14 ALA B N 1
ATOM 2636 C CA . ALA B 1 14 ? 46.045 24.136 26.088 1.00 47.34 14 ALA B CA 1
ATOM 2637 C C . ALA B 1 14 ? 45.533 24.675 27.421 1.00 47.19 14 ALA B C 1
ATOM 2638 O O . ALA B 1 14 ? 45.878 24.160 28.487 1.00 47.79 14 ALA B O 1
ATOM 2640 N N . HIS B 1 15 ? 44.678 25.691 27.346 1.00 46.77 15 HIS B N 1
ATOM 2641 C CA . HIS B 1 15 ? 44.089 26.327 28.516 1.00 46.93 15 HIS B CA 1
ATOM 2642 C C . HIS B 1 15 ? 43.223 25.385 29.358 1.00 46.74 15 HIS B C 1
ATOM 2643 O O . HIS B 1 15 ? 43.231 25.443 30.589 1.00 46.59 15 HIS B O 1
ATOM 2650 N N . LEU B 1 16 ? 42.471 24.529 28.674 1.00 46.77 16 LEU B N 1
ATOM 2651 C CA . LEU B 1 16 ? 41.567 23.575 29.295 1.00 46.61 16 LEU B CA 1
ATOM 2652 C C . LEU B 1 16 ? 42.289 22.471 30.072 1.00 46.24 16 LEU B C 1
ATOM 2653 O O . LEU B 1 16 ? 41.697 21.854 30.947 1.00 45.62 16 LEU B O 1
ATOM 2658 N N . VAL B 1 17 ? 43.559 22.220 29.746 1.00 45.90 17 VAL B N 1
ATOM 2659 C CA . VAL B 1 17 ? 44.331 21.175 30.417 1.00 44.88 17 VAL B CA 1
ATOM 2660 C C . VAL B 1 17 ? 45.465 21.750 31.268 1.00 45.36 17 VAL B C 1
ATOM 2661 O O . VAL B 1 17 ? 46.354 21.017 31.733 1.00 44.62 17 VAL B O 1
ATOM 2665 N N . LYS B 1 18 ? 45.401 23.066 31.478 1.00 45.93 18 LYS B N 1
ATOM 2666 C CA . LYS B 1 18 ? 46.449 23.859 32.147 1.00 46.11 18 LYS B CA 1
ATOM 2667 C C . LYS B 1 18 ? 47.846 23.509 31.638 1.00 46.60 18 LYS B C 1
ATOM 2668 O O . LYS B 1 18 ? 48.761 23.281 32.424 1.00 46.63 18 LYS B O 1
ATOM 2670 N N . GLY B 1 19 ? 47.996 23.493 30.312 1.00 47.27 19 GLY B N 1
ATOM 2671 C CA . GLY B 1 19 ? 49.225 23.054 29.664 1.00 48.30 19 GLY B CA 1
ATOM 2672 C C . GLY B 1 19 ? 49.950 24.151 28.913 1.00 49.58 19 GLY B C 1
ATOM 2673 O O . GLY B 1 19 ? 49.326 25.067 28.378 1.00 49.50 19 GLY B O 1
ATOM 2674 N N . GLU B 1 20 ? 51.273 24.049 28.863 1.00 50.24 20 GLU B N 1
ATOM 2675 C CA . GLU B 1 20 ? 52.083 25.096 28.277 1.00 51.48 20 GLU B CA 1
ATOM 2676 C C . GLU B 1 20 ? 52.058 25.038 26.753 1.00 51.90 20 GLU B C 1
ATOM 2677 O O . GLU B 1 20 ? 52.487 24.043 26.149 1.00 52.11 20 GLU B O 1
ATOM 2683 N N . LEU B 1 21 ? 51.573 26.120 26.140 1.00 51.87 21 LEU B N 1
ATOM 2684 C CA . LEU B 1 21 ? 51.517 26.220 24.681 1.00 51.49 21 LEU B CA 1
ATOM 2685 C C . LEU B 1 21 ? 52.878 26.515 24.071 1.00 50.93 21 LEU B C 1
ATOM 2686 O O . LEU B 1 21 ? 53.655 27.279 24.624 1.00 50.34 21 LEU B O 1
ATOM 2691 N N . ILE B 1 22 ? 53.156 25.896 22.928 1.00 51.30 22 ILE B N 1
ATOM 2692 C CA . ILE B 1 22 ? 54.313 26.251 22.112 1.00 51.97 22 ILE B CA 1
ATOM 2693 C C . ILE B 1 22 ? 53.916 26.294 20.640 1.00 52.61 22 ILE B C 1
ATOM 2694 O O . ILE B 1 22 ? 53.175 25.429 20.176 1.00 53.31 22 ILE B O 1
ATOM 2699 N N . GLY B 1 23 ? 54.403 27.306 19.922 1.00 52.68 23 GLY B N 1
ATOM 2700 C CA . GLY B 1 23 ? 54.034 27.530 18.532 1.00 53.46 23 GLY B CA 1
ATOM 2701 C C . GLY B 1 23 ? 52.864 28.495 18.422 1.00 54.30 23 GLY B C 1
ATOM 2702 O O . GLY B 1 23 ? 52.677 29.352 19.291 1.00 54.56 23 GLY B O 1
ATOM 2703 N N . GLU B 1 24 ? 52.071 28.359 17.361 1.00 55.08 24 GLU B N 1
ATOM 2704 C CA . GLU B 1 24 ? 50.906 29.219 17.171 1.00 56.26 24 GLU B CA 1
ATOM 2705 C C . GLU B 1 24 ? 49.621 28.639 17.762 1.00 56.37 24 GLU B C 1
ATOM 2706 O O . GLU B 1 24 ? 49.132 27.600 17.320 1.00 56.56 24 GLU B O 1
ATOM 2712 N N . GLY B 1 25 ? 49.072 29.333 18.751 1.00 56.04 25 GLY B N 1
ATOM 2713 C CA . GLY B 1 25 ? 47.823 28.924 19.374 1.00 55.76 25 GLY B CA 1
ATOM 2714 C C . GLY B 1 25 ? 46.572 29.136 18.537 1.00 56.08 25 GLY B C 1
ATOM 2715 O O . GLY B 1 25 ? 45.532 28.540 18.827 1.00 56.83 25 GLY B O 1
ATOM 2716 N N . SER B 1 26 ? 46.657 29.974 17.502 1.00 55.59 26 SER B N 1
ATOM 2717 C CA . SER B 1 26 ? 45.490 30.301 16.675 1.00 55.16 26 SER B CA 1
ATOM 2718 C C . SER B 1 26 ? 45.095 29.148 15.737 1.00 54.71 26 SER B C 1
ATOM 2719 O O . SER B 1 26 ? 44.009 29.164 15.139 1.00 54.36 26 SER B O 1
ATOM 2722 N N . LEU B 1 27 ? 45.993 28.167 15.610 1.00 54.10 27 LEU B N 1
ATOM 2723 C CA . LEU B 1 27 ? 45.745 26.939 14.855 1.00 53.54 27 LEU B CA 1
ATOM 2724 C C . LEU B 1 27 ? 44.419 26.286 15.240 1.00 53.29 27 LEU B C 1
ATOM 2725 O O . LEU B 1 27 ? 44.139 26.076 16.434 1.00 53.59 27 LEU B O 1
ATOM 2730 N N . GLN B 1 28 ? 43.620 25.946 14.232 1.00 51.94 28 GLN B N 1
ATOM 2731 C CA . GLN B 1 28 ? 42.318 25.359 14.478 1.00 50.90 28 GLN B CA 1
ATOM 2732 C C . GLN B 1 28 ? 42.252 23.890 14.107 1.00 49.56 28 GLN B C 1
ATOM 2733 O O . GLN B 1 28 ? 42.785 23.471 13.084 1.00 48.48 28 GLN B O 1
ATOM 2739 N N . PHE B 1 29 ? 41.560 23.124 14.951 1.00 48.35 29 PHE B N 1
ATOM 2740 C CA . PHE B 1 29 ? 41.440 21.686 14.782 1.00 46.48 29 PHE B CA 1
ATOM 2741 C C . PHE B 1 29 ? 39.988 21.238 14.662 1.00 46.02 29 PHE B C 1
ATOM 2742 O O . PHE B 1 29 ? 39.115 21.718 15.375 1.00 45.38 29 PHE B O 1
ATOM 2750 N N . SER B 1 30 ? 39.750 20.315 13.738 1.00 45.68 30 SER B N 1
ATOM 2751 C CA . SER B 1 30 ? 38.447 19.662 13.568 1.00 45.13 30 SER B CA 1
ATOM 2752 C C . SER B 1 30 ? 38.173 18.584 14.620 1.00 44.30 30 SER B C 1
ATOM 2753 O O . SER B 1 30 ? 37.010 18.256 14.907 1.00 44.22 30 SER B O 1
ATOM 2756 N N . ASN B 1 31 ? 39.249 18.025 15.173 1.00 43.13 31 ASN B N 1
ATOM 2757 C CA . ASN B 1 31 ? 39.168 16.791 15.939 1.00 42.08 31 ASN B CA 1
ATOM 2758 C C . ASN B 1 31 ? 40.511 16.425 16.524 1.00 41.84 31 ASN B C 1
ATOM 2759 O O . ASN B 1 31 ? 41.538 16.995 16.173 1.00 42.30 31 ASN B O 1
ATOM 2764 N N . LEU B 1 32 ? 40.496 15.459 17.425 1.00 41.53 32 LEU B N 1
ATOM 2765 C CA . LEU B 1 32 ? 41.718 14.843 17.891 1.00 40.58 32 LEU B CA 1
ATOM 2766 C C . LEU B 1 32 ? 41.922 13.625 17.015 1.00 39.89 32 LEU B C 1
ATOM 2767 O O . LEU B 1 32 ? 40.941 13.055 16.544 1.00 39.11 32 LEU B O 1
ATOM 2772 N N . ALA B 1 33 ? 43.169 13.229 16.776 1.00 39.09 33 ALA B N 1
ATOM 2773 C CA . ALA B 1 33 ? 43.410 12.059 15.943 1.00 39.99 33 ALA B CA 1
ATOM 2774 C C . ALA B 1 33 ? 44.663 11.256 16.316 1.00 40.69 33 ALA B C 1
ATOM 2775 O O . ALA B 1 33 ? 45.563 11.769 16.979 1.00 41.45 33 ALA B O 1
ATOM 2777 N N . SER B 1 34 ? 44.700 9.994 15.888 1.00 40.97 34 SER B N 1
ATOM 2778 C CA . SER B 1 34 ? 45.821 9.100 16.162 1.00 41.59 34 SER B CA 1
ATOM 2779 C C . SER B 1 34 ? 47.060 9.552 15.413 1.00 42.37 34 SER B C 1
ATOM 2780 O O . SER B 1 34 ? 46.951 10.232 14.400 1.00 43.36 34 SER B O 1
ATOM 2783 N N . LEU B 1 35 ? 48.239 9.160 15.888 1.00 42.74 35 LEU B N 1
ATOM 2784 C CA . LEU B 1 35 ? 49.481 9.576 15.245 1.00 43.65 35 LEU B CA 1
ATOM 2785 C C . LEU B 1 35 ? 49.569 9.165 13.778 1.00 45.15 35 LEU B C 1
ATOM 2786 O O . LEU B 1 35 ? 50.318 9.773 13.018 1.00 46.28 35 LEU B O 1
ATOM 2791 N N . GLU B 1 36 ? 48.790 8.156 13.383 1.00 46.30 36 GLU B N 1
ATOM 2792 C CA . GLU B 1 36 ? 48.859 7.597 12.031 1.00 47.34 36 GLU B CA 1
ATOM 2793 C C . GLU B 1 36 ? 47.964 8.338 11.013 1.00 47.21 36 GLU B C 1
ATOM 2794 O O . GLU B 1 36 ? 48.342 8.503 9.851 1.00 46.85 36 GLU B O 1
ATOM 2800 N N . ASN B 1 37 ? 46.777 8.759 11.442 1.00 47.08 37 ASN B N 1
ATOM 2801 C CA . ASN B 1 37 ? 45.776 9.267 10.501 1.00 46.62 37 ASN B CA 1
ATOM 2802 C C . ASN B 1 37 ? 45.482 10.749 10.667 1.00 46.40 37 ASN B C 1
ATOM 2803 O O . ASN B 1 37 ? 44.612 11.291 9.990 1.00 46.81 37 ASN B O 1
ATOM 2808 N N . ALA B 1 38 ? 46.226 11.394 11.557 1.00 46.12 38 ALA B N 1
ATOM 2809 C CA . ALA B 1 38 ? 46.049 12.803 11.859 1.00 47.02 38 ALA B CA 1
ATOM 2810 C C . ALA B 1 38 ? 46.595 13.664 10.748 1.00 47.85 38 ALA B C 1
ATOM 2811 O O . ALA B 1 38 ? 47.758 13.510 10.352 1.00 48.61 38 ALA B O 1
ATOM 2813 N N . GLU B 1 39 ? 45.750 14.566 10.251 1.00 48.55 39 GLU B N 1
ATOM 2814 C CA . GLU B 1 39 ? 46.162 15.580 9.274 1.00 49.25 39 GLU B CA 1
ATOM 2815 C C . GLU B 1 39 ? 46.479 16.870 10.031 1.00 48.83 39 GLU B C 1
ATOM 2816 O O . GLU B 1 39 ? 46.397 16.916 11.262 1.00 48.66 39 GLU B O 1
ATOM 2822 N N . VAL B 1 40 ? 46.842 17.918 9.304 1.00 48.38 40 VAL B N 1
ATOM 2823 C CA . VAL B 1 40 ? 47.233 19.166 9.950 1.00 48.23 40 VAL B CA 1
ATOM 2824 C C . VAL B 1 40 ? 46.065 19.842 10.694 1.00 47.20 40 VAL B C 1
ATOM 2825 O O . VAL B 1 40 ? 46.281 20.711 11.538 1.00 46.38 40 VAL B O 1
ATOM 2829 N N . ASN B 1 41 ? 44.833 19.435 10.392 1.00 46.45 41 ASN B N 1
ATOM 2830 C CA . ASN B 1 41 ? 43.683 19.979 11.119 1.00 46.26 41 ASN B CA 1
ATOM 2831 C C . ASN B 1 41 ? 43.342 19.164 12.364 1.00 45.54 41 ASN B C 1
ATOM 2832 O O . ASN B 1 41 ? 42.286 19.363 12.974 1.00 45.90 41 ASN B O 1
ATOM 2837 N N . HIS B 1 42 ? 44.259 18.272 12.746 1.00 44.17 42 HIS B N 1
ATOM 2838 C CA . HIS B 1 42 ? 44.083 17.410 13.911 1.00 42.83 42 HIS B CA 1
ATOM 2839 C C . HIS B 1 42 ? 45.157 17.585 14.978 1.00 42.65 42 HIS B C 1
ATOM 2840 O O . HIS B 1 42 ? 46.354 17.678 14.669 1.00 42.42 42 HIS B O 1
ATOM 2847 N N . LEU B 1 43 ? 44.712 17.607 16.235 1.00 42.31 43 LEU B N 1
ATOM 2848 C CA . LEU B 1 43 ? 45.600 17.486 17.401 1.00 42.00 43 LEU B CA 1
ATOM 2849 C C . LEU B 1 43 ? 45.762 16.010 17.830 1.00 41.62 43 LEU B C 1
ATOM 2850 O O . LEU B 1 43 ? 44.824 15.214 17.752 1.00 41.25 43 LEU B O 1
ATOM 2855 N N . THR B 1 44 ? 46.963 15.656 18.272 1.00 41.55 44 THR B N 1
ATOM 2856 C CA . THR B 1 44 ? 47.285 14.283 18.630 1.00 41.61 44 THR B CA 1
ATOM 2857 C C . THR B 1 44 ? 47.966 14.263 19.998 1.00 41.74 44 THR B C 1
ATOM 2858 O O . THR B 1 44 ? 48.220 15.304 20.564 1.00 40.83 44 THR B O 1
ATOM 2862 N N . PHE B 1 45 ? 48.235 13.076 20.537 1.00 44.08 45 PHE B N 1
ATOM 2863 C CA . PHE B 1 45 ? 48.958 12.938 21.823 1.00 45.44 45 PHE B CA 1
ATOM 2864 C C . PHE B 1 45 ? 49.999 11.850 21.744 1.00 46.23 45 PHE B C 1
ATOM 2865 O O . PHE B 1 45 ? 49.867 10.918 20.948 1.00 46.41 45 PHE B O 1
ATOM 2873 N N . VAL B 1 46 ? 51.027 11.998 22.576 1.00 47.72 46 VAL B N 1
ATOM 2874 C CA . VAL B 1 46 ? 52.190 11.121 22.616 1.00 48.93 46 VAL B CA 1
ATOM 2875 C C . VAL B 1 46 ? 52.461 10.682 24.064 1.00 50.27 46 VAL B C 1
ATOM 2876 O O . VAL B 1 46 ? 53.074 11.408 24.852 1.00 50.34 46 VAL B O 1
ATOM 2880 N N . ASN B 1 47 ? 52.013 9.480 24.402 1.00 51.90 47 ASN B N 1
ATOM 2881 C CA . ASN B 1 47 ? 52.086 8.963 25.777 1.00 53.25 47 ASN B CA 1
ATOM 2882 C C . ASN B 1 47 ? 53.391 8.229 26.133 1.00 53.52 47 ASN B C 1
ATOM 2883 O O . ASN B 1 47 ? 53.396 7.013 26.260 1.00 54.37 47 ASN B O 1
ATOM 2888 N N . GLY B 1 48 ? 54.484 8.961 26.313 1.00 53.99 48 GLY B N 1
ATOM 2889 C CA . GLY B 1 48 ? 55.775 8.345 26.632 1.00 54.47 48 GLY B CA 1
ATOM 2890 C C . GLY B 1 48 ? 56.526 7.897 25.385 1.00 55.44 48 GLY B C 1
ATOM 2891 O O . GLY B 1 48 ? 55.961 7.858 24.282 1.00 54.98 48 GLY B O 1
ATOM 2892 N N . GLU B 1 49 ? 57.799 7.536 25.564 1.00 56.29 49 GLU B N 1
ATOM 2893 C CA . GLU B 1 49 ? 58.725 7.293 24.438 1.00 57.07 49 GLU B CA 1
ATOM 2894 C C . GLU B 1 49 ? 58.352 6.172 23.471 1.00 57.18 49 GLU B C 1
ATOM 2895 O O . GLU B 1 49 ? 58.926 6.073 22.381 1.00 56.52 49 GLU B O 1
ATOM 2901 N N . LYS B 1 50 ? 57.379 5.349 23.870 1.00 58.00 50 LYS B N 1
ATOM 2902 C CA . LYS B 1 50 ? 56.872 4.246 23.048 1.00 58.30 50 LYS B CA 1
ATOM 2903 C C . LYS B 1 50 ? 56.190 4.728 21.754 1.00 58.37 50 LYS B C 1
ATOM 2904 O O . LYS B 1 50 ? 56.089 3.976 20.782 1.00 57.90 50 LYS B O 1
ATOM 2906 N N . HIS B 1 51 ? 55.738 5.980 21.749 1.00 58.49 51 HIS B N 1
ATOM 2907 C CA . HIS B 1 51 ? 55.050 6.550 20.591 1.00 59.16 51 HIS B CA 1
ATOM 2908 C C . HIS B 1 51 ? 55.932 7.465 19.716 1.00 59.02 51 HIS B C 1
ATOM 2909 O O . HIS B 1 51 ? 55.474 7.971 18.681 1.00 58.63 51 HIS B O 1
ATOM 2916 N N . LEU B 1 52 ? 57.191 7.644 20.124 1.00 58.75 52 LEU B N 1
ATOM 2917 C CA . LEU B 1 52 ? 58.103 8.611 19.510 1.00 58.67 52 LEU B CA 1
ATOM 2918 C C . LEU B 1 52 ? 58.213 8.486 17.989 1.00 59.01 52 LEU B C 1
ATOM 2919 O O . LEU B 1 52 ? 58.043 9.479 17.263 1.00 59.50 52 LEU B O 1
ATOM 2924 N N . ASP B 1 53 ? 58.497 7.277 17.509 1.00 58.96 53 ASP B N 1
ATOM 2925 C CA . ASP B 1 53 ? 58.681 7.040 16.073 1.00 58.88 53 ASP B CA 1
ATOM 2926 C C . ASP B 1 53 ? 57.450 7.401 15.250 1.00 58.57 53 ASP B C 1
ATOM 2927 O O . ASP B 1 53 ? 57.581 8.053 14.208 1.00 58.26 53 ASP B O 1
ATOM 2932 N N . GLN B 1 54 ? 56.274 6.954 15.718 1.00 57.90 54 GLN B N 1
ATOM 2933 C CA . GLN B 1 54 ? 55.003 7.214 15.047 1.00 57.93 54 GLN B CA 1
ATOM 2934 C C . GLN B 1 54 ? 54.705 8.703 15.079 1.00 57.47 54 GLN B C 1
ATOM 2935 O O . GLN B 1 54 ? 54.158 9.255 14.123 1.00 57.62 54 GLN B O 1
ATOM 2941 N N . ALA B 1 55 ? 55.073 9.339 16.187 1.00 56.77 55 ALA B N 1
ATOM 2942 C CA . ALA B 1 55 ? 55.002 10.785 16.318 1.00 56.46 55 ALA B CA 1
ATOM 2943 C C . ALA B 1 55 ? 55.853 11.492 15.270 1.00 56.48 55 ALA B C 1
ATOM 2944 O O . ALA B 1 55 ? 55.341 12.363 14.557 1.00 56.49 55 ALA B O 1
ATOM 2946 N N . LYS B 1 56 ? 57.136 11.108 15.182 1.00 56.27 56 LYS B N 1
ATOM 2947 C CA . LYS B 1 56 ? 58.126 11.754 14.289 1.00 56.39 56 LYS B CA 1
ATOM 2948 C C . LYS B 1 56 ? 57.669 11.845 12.831 1.00 55.94 56 LYS B C 1
ATOM 2949 O O . LYS B 1 56 ? 57.850 12.866 12.170 1.00 55.31 56 LYS B O 1
ATOM 2955 N N . VAL B 1 57 ? 57.054 10.768 12.359 1.00 56.21 57 VAL B N 1
ATOM 2956 C CA . VAL B 1 57 ? 56.653 10.620 10.967 1.00 56.45 57 VAL B CA 1
ATOM 2957 C C . VAL B 1 57 ? 55.161 10.981 10.764 1.00 55.79 57 VAL B C 1
ATOM 2958 O O . VAL B 1 57 ? 54.607 10.812 9.677 1.00 56.34 57 VAL B O 1
ATOM 2962 N N . SER B 1 58 ? 54.534 11.497 11.820 1.00 55.17 58 SER B N 1
ATOM 2963 C CA . SER B 1 58 ? 53.101 11.825 11.849 1.00 54.43 58 SER B CA 1
ATOM 2964 C C . SER B 1 58 ? 52.824 13.139 11.147 1.00 54.28 58 SER B C 1
ATOM 2965 O O . SER B 1 58 ? 53.677 14.030 11.138 1.00 54.72 58 SER B O 1
ATOM 2968 N N . ARG B 1 59 ? 51.627 13.273 10.584 1.00 54.13 59 ARG B N 1
ATOM 2969 C CA . ARG B 1 59 ? 51.244 14.512 9.876 1.00 54.17 59 ARG B CA 1
ATOM 2970 C C . ARG B 1 59 ? 50.261 15.361 10.680 1.00 52.89 59 ARG B C 1
ATOM 2971 O O . ARG B 1 59 ? 49.574 16.201 10.130 1.00 53.49 59 ARG B O 1
ATOM 2979 N N . ALA B 1 60 ? 50.188 15.132 11.982 1.00 51.81 60 ALA B N 1
ATOM 2980 C CA . ALA B 1 60 ? 49.307 15.910 12.845 1.00 50.19 60 ALA B CA 1
ATOM 2981 C C . ALA B 1 60 ? 49.800 17.346 12.954 1.00 49.17 60 ALA B C 1
ATOM 2982 O O . ALA B 1 60 ? 51.003 17.600 12.896 1.00 49.47 60 ALA B O 1
ATOM 2984 N N . GLY B 1 61 ? 48.872 18.281 13.122 1.00 48.12 61 GLY B N 1
ATOM 2985 C CA . GLY B 1 61 ? 49.221 19.694 13.188 1.00 46.32 61 GLY B CA 1
ATOM 2986 C C . GLY B 1 61 ? 49.974 20.067 14.446 1.00 45.61 61 GLY B C 1
ATOM 2987 O O . GLY B 1 61 ? 50.922 20.852 14.393 1.00 45.42 61 GLY B O 1
ATOM 2988 N N . ALA B 1 62 ? 49.550 19.500 15.575 1.00 44.61 62 ALA B N 1
ATOM 2989 C CA . ALA B 1 62 ? 50.094 19.832 16.888 1.00 44.46 62 ALA B CA 1
ATOM 2990 C C . ALA B 1 62 ? 50.103 18.584 17.756 1.00 44.58 62 ALA B C 1
ATOM 2991 O O . ALA B 1 62 ? 49.415 17.611 17.431 1.00 44.97 62 ALA B O 1
ATOM 2993 N N . TYR B 1 63 ? 50.852 18.619 18.864 1.00 43.87 63 TYR B N 1
ATOM 2994 C CA . TYR B 1 63 ? 51.194 17.401 19.615 1.00 43.23 63 TYR B CA 1
ATOM 2995 C C . TYR B 1 63 ? 51.139 17.594 21.122 1.00 43.00 63 TYR B C 1
ATOM 2996 O O . TYR B 1 63 ? 51.842 18.448 21.663 1.00 42.75 63 TYR B O 1
ATOM 3005 N N . ILE B 1 64 ? 50.321 16.792 21.806 1.00 42.84 64 ILE B N 1
ATOM 3006 C CA . ILE B 1 64 ? 50.293 16.815 23.266 1.00 42.90 64 ILE B CA 1
ATOM 3007 C C . ILE B 1 64 ? 51.444 15.939 23.733 1.00 43.08 64 ILE B C 1
ATOM 3008 O O . ILE B 1 64 ? 51.496 14.750 23.426 1.00 43.00 64 ILE B O 1
ATOM 3013 N N . VAL B 1 65 ? 52.377 16.545 24.462 1.00 43.87 65 VAL B N 1
ATOM 3014 C CA . VAL B 1 65 ? 53.601 15.863 24.884 1.00 44.39 65 VAL B CA 1
ATOM 3015 C C . VAL B 1 65 ? 54.043 16.276 26.271 1.00 45.08 65 VAL B C 1
ATOM 3016 O O . VAL B 1 65 ? 53.539 17.246 26.852 1.00 45.99 65 VAL B O 1
ATOM 3020 N N . THR B 1 66 ? 55.000 15.523 26.790 1.00 45.59 66 THR B N 1
ATOM 3021 C CA . THR B 1 66 ? 55.688 15.868 28.010 1.00 45.71 66 THR B CA 1
ATOM 3022 C C . THR B 1 66 ? 56.907 16.714 27.607 1.00 46.29 66 THR B C 1
ATOM 3023 O O . THR B 1 66 ? 57.324 16.670 26.445 1.00 46.24 66 THR B O 1
ATOM 3027 N N . ALA B 1 67 ? 57.457 17.494 28.543 1.00 47.26 67 ALA B N 1
ATOM 3028 C CA . ALA B 1 67 ? 58.697 18.276 28.298 1.00 47.86 67 ALA B CA 1
ATOM 3029 C C . ALA B 1 67 ? 59.838 17.437 27.704 1.00 48.66 67 ALA B C 1
ATOM 3030 O O . ALA B 1 67 ? 60.423 17.809 26.677 1.00 48.58 67 ALA B O 1
ATOM 3032 N N . ALA B 1 68 ? 60.126 16.299 28.340 1.00 49.24 68 ALA B N 1
ATOM 3033 C CA . ALA B 1 68 ? 61.169 15.385 27.874 1.00 50.61 68 ALA B CA 1
ATOM 3034 C C . ALA B 1 68 ? 60.969 14.917 26.429 1.00 51.18 68 ALA B C 1
ATOM 3035 O O . ALA B 1 68 ? 61.919 14.861 25.636 1.00 51.55 68 ALA B O 1
ATOM 3037 N N . LEU B 1 69 ? 59.727 14.578 26.101 1.00 52.16 69 LEU B N 1
ATOM 3038 C CA . LEU B 1 69 ? 59.368 14.117 24.771 1.00 52.70 69 LEU B CA 1
ATOM 3039 C C . LEU B 1 69 ? 59.512 15.222 23.727 1.00 53.14 69 LEU B C 1
ATOM 3040 O O . LEU B 1 69 ? 59.953 14.937 22.614 1.00 52.96 69 LEU B O 1
ATOM 3045 N N . LYS B 1 70 ? 59.163 16.467 24.088 1.00 53.67 70 LYS B N 1
ATOM 3046 C CA . LYS B 1 70 ? 59.254 17.601 23.144 1.00 54.76 70 LYS B CA 1
ATOM 3047 C C . LYS B 1 70 ? 60.668 17.804 22.588 1.00 55.28 70 LYS B C 1
ATOM 3048 O O . LYS B 1 70 ? 60.840 17.967 21.371 1.00 54.88 70 LYS B O 1
ATOM 3054 N N . GLU B 1 71 ? 61.665 17.790 23.476 1.00 56.00 71 GLU B N 1
ATOM 3055 C CA . GLU B 1 71 ? 63.072 17.900 23.077 1.00 57.00 71 GLU B CA 1
ATOM 3056 C C . GLU B 1 71 ? 63.447 16.902 21.974 1.00 56.78 71 GLU B C 1
ATOM 3057 O O . GLU B 1 71 ? 64.296 17.197 21.128 1.00 56.51 71 GLU B O 1
ATOM 3063 N N . HIS B 1 72 ? 62.794 15.737 21.976 1.00 56.83 72 HIS B N 1
ATOM 3064 C CA . HIS B 1 72 ? 63.078 14.677 20.997 1.00 57.13 72 HIS B CA 1
ATOM 3065 C C . HIS B 1 72 ? 62.222 14.753 19.745 1.00 56.91 72 HIS B C 1
ATOM 3066 O O . HIS B 1 72 ? 62.146 13.800 18.959 1.00 55.97 72 HIS B O 1
ATOM 3073 N N . LEU B 1 73 ? 61.606 15.916 19.552 1.00 57.83 73 LEU B N 1
ATOM 3074 C CA . LEU B 1 73 ? 60.625 16.120 18.497 1.00 58.30 73 LEU B CA 1
ATOM 3075 C C . LEU B 1 73 ? 60.838 17.482 17.825 1.00 59.20 73 LEU B C 1
ATOM 3076 O O . LEU B 1 73 ? 59.888 18.252 17.660 1.00 59.26 73 LEU B O 1
ATOM 3081 N N . PRO B 1 74 ? 62.089 17.765 17.398 1.00 60.38 74 PRO B N 1
ATOM 3082 C CA . PRO B 1 74 ? 62.480 19.118 16.979 1.00 60.94 74 PRO B CA 1
ATOM 3083 C C . PRO B 1 74 ? 61.996 19.535 15.577 1.00 61.30 74 PRO B C 1
ATOM 3084 O O . PRO B 1 74 ? 61.951 20.738 15.279 1.00 61.39 74 PRO B O 1
ATOM 3088 N N . GLU B 1 75 ? 61.633 18.559 14.737 1.00 61.22 75 GLU B N 1
ATOM 3089 C CA . GLU B 1 75 ? 61.075 18.845 13.405 1.00 60.82 75 GLU B CA 1
ATOM 3090 C C . GLU B 1 75 ? 59.606 19.317 13.464 1.00 60.29 75 GLU B C 1
ATOM 3091 O O . GLU B 1 75 ? 58.978 19.551 12.424 1.00 60.01 75 GLU B O 1
ATOM 3093 N N . LYS B 1 76 ? 59.075 19.471 14.678 1.00 59.25 76 LYS B N 1
ATOM 3094 C CA . LYS B 1 76 ? 57.687 19.893 14.880 1.00 58.84 76 LYS B CA 1
ATOM 3095 C C . LYS B 1 76 ? 57.584 21.250 15.595 1.00 58.53 76 LYS B C 1
ATOM 3096 O O . LYS B 1 76 ? 58.433 21.597 16.416 1.00 58.71 76 LYS B O 1
ATOM 3102 N N . ASP B 1 77 ? 56.531 22.002 15.294 1.00 58.20 77 ASP B N 1
ATOM 3103 C CA . ASP B 1 77 ? 56.397 23.376 15.795 1.00 57.95 77 ASP B CA 1
ATOM 3104 C C . ASP B 1 77 ? 55.340 23.621 16.868 1.00 57.30 77 ASP B C 1
ATOM 3105 O O . ASP B 1 77 ? 55.506 24.534 17.686 1.00 57.32 77 ASP B O 1
ATOM 3110 N N . ASN B 1 78 ? 54.271 22.818 16.879 1.00 55.66 78 ASN B N 1
ATOM 3111 C CA . ASN B 1 78 ? 53.143 23.091 17.766 1.00 54.20 78 ASN B CA 1
ATOM 3112 C C . ASN B 1 78 ? 52.875 22.001 18.801 1.00 53.18 78 ASN B C 1
ATOM 3113 O O . ASN B 1 78 ? 52.701 20.833 18.447 1.00 53.12 78 ASN B O 1
ATOM 3118 N N . PHE B 1 79 ? 52.813 22.414 20.070 1.00 51.43 79 PHE B N 1
ATOM 3119 C CA . PHE B 1 79 ? 52.710 21.515 21.215 1.00 49.72 79 PHE B CA 1
ATOM 3120 C C . PHE B 1 79 ? 51.768 22.060 22.282 1.00 49.24 79 PHE B C 1
ATOM 3121 O O . PHE B 1 79 ? 51.563 23.271 22.393 1.00 49.75 79 PHE B O 1
ATOM 3129 N N . ILE B 1 80 ? 51.179 21.148 23.047 1.00 48.13 80 ILE B N 1
ATOM 3130 C CA . ILE B 1 80 ? 50.738 21.445 24.404 1.00 47.59 80 ILE B CA 1
ATOM 3131 C C . ILE B 1 80 ? 51.618 20.564 25.302 1.00 47.84 80 ILE B C 1
ATOM 3132 O O . ILE B 1 80 ? 51.681 19.343 25.111 1.00 47.92 80 ILE B O 1
ATOM 3137 N N . ILE B 1 81 ? 52.310 21.195 26.249 1.00 47.70 81 ILE B N 1
ATOM 3138 C CA . ILE B 1 81 ? 53.186 20.494 27.174 1.00 47.85 81 ILE B CA 1
ATOM 3139 C C . ILE B 1 81 ? 52.505 20.320 28.524 1.00 47.93 81 ILE B C 1
ATOM 3140 O O . ILE B 1 81 ? 52.076 21.306 29.143 1.00 47.80 81 ILE B O 1
ATOM 3145 N N . VAL B 1 82 ? 52.403 19.061 28.959 1.00 47.49 82 VAL B N 1
ATOM 3146 C CA . VAL B 1 82 ? 51.733 18.692 30.212 1.00 47.22 82 VAL B CA 1
ATOM 3147 C C . VAL B 1 82 ? 52.472 17.509 30.887 1.00 48.08 82 VAL B C 1
ATOM 3148 O O . VAL B 1 82 ? 53.277 16.820 30.253 1.00 47.60 82 VAL B O 1
ATOM 3152 N N . ASP B 1 83 ? 52.185 17.283 32.167 1.00 48.32 83 ASP B N 1
ATOM 3153 C CA . ASP B 1 83 ? 52.788 16.188 32.909 1.00 48.88 83 ASP B CA 1
ATOM 3154 C C . ASP B 1 83 ? 52.239 14.826 32.484 1.00 48.40 83 ASP B C 1
ATOM 3155 O O . ASP B 1 83 ? 53.011 13.887 32.276 1.00 48.49 83 ASP B O 1
ATOM 3160 N N . ASN B 1 84 ? 50.914 14.736 32.344 1.00 47.95 84 ASN B N 1
ATOM 3161 C CA . ASN B 1 84 ? 50.232 13.516 31.917 1.00 46.73 84 ASN B CA 1
ATOM 3162 C C . ASN B 1 84 ? 49.529 13.690 30.554 1.00 46.56 84 ASN B C 1
ATOM 3163 O O . ASN B 1 84 ? 48.323 14.020 30.476 1.00 46.18 84 ASN B O 1
ATOM 3168 N N . PRO B 1 85 ? 50.283 13.473 29.460 1.00 46.03 85 PRO B N 1
ATOM 3169 C CA . PRO B 1 85 ? 49.734 13.575 28.100 1.00 45.73 85 PRO B CA 1
ATOM 3170 C C . PRO B 1 85 ? 48.418 12.821 27.880 1.00 45.42 85 PRO B C 1
ATOM 3171 O O . PRO B 1 85 ? 47.541 13.323 27.177 1.00 44.97 85 PRO B O 1
ATOM 3175 N N . TYR B 1 86 ? 48.299 11.629 28.477 1.00 45.64 86 TYR B N 1
ATOM 3176 C CA . TYR B 1 86 ? 47.108 10.783 28.354 1.00 45.00 86 TYR B CA 1
ATOM 3177 C C . TYR B 1 86 ? 45.901 11.399 29.025 1.00 44.72 86 TYR B C 1
ATOM 3178 O O . TYR B 1 86 ? 44.839 11.477 28.420 1.00 45.10 86 TYR B O 1
ATOM 3187 N N . LEU B 1 87 ? 46.060 11.815 30.278 1.00 44.37 87 LEU B N 1
ATOM 3188 C CA . LEU B 1 87 ? 44.986 12.479 31.019 1.00 44.34 87 LEU B CA 1
ATOM 3189 C C . LEU B 1 87 ? 44.540 13.800 30.341 1.00 44.68 87 LEU B C 1
ATOM 3190 O O . LEU B 1 87 ? 43.331 14.092 30.265 1.00 44.68 87 LEU B O 1
ATOM 3195 N N . ALA B 1 88 ? 45.515 14.581 29.852 1.00 44.34 88 ALA B N 1
ATOM 3196 C CA . ALA B 1 88 ? 45.248 15.792 29.062 1.00 44.13 88 ALA B CA 1
ATOM 3197 C C . ALA B 1 88 ? 44.423 15.478 27.828 1.00 43.97 88 ALA B C 1
ATOM 3198 O O . ALA B 1 88 ? 43.495 16.217 27.485 1.00 44.94 88 ALA B O 1
ATOM 3200 N N . PHE B 1 89 ? 44.773 14.383 27.157 1.00 43.20 89 PHE B N 1
ATOM 3201 C CA . PHE B 1 89 ? 44.007 13.899 26.019 1.00 42.37 89 PHE B CA 1
ATOM 3202 C C . PHE B 1 89 ? 42.586 13.580 26.457 1.00 41.81 89 PHE B C 1
ATOM 3203 O O . PHE B 1 89 ? 41.632 14.129 25.915 1.00 42.28 89 PHE B O 1
ATOM 3211 N N . ALA B 1 90 ? 42.450 12.700 27.446 1.00 41.13 90 ALA B N 1
ATOM 3212 C CA . ALA B 1 90 ? 41.159 12.402 28.047 1.00 40.53 90 ALA B CA 1
ATOM 3213 C C . ALA B 1 90 ? 40.298 13.657 28.269 1.00 40.19 90 ALA B C 1
ATOM 3214 O O . ALA B 1 90 ? 39.133 13.672 27.874 1.00 39.79 90 ALA B O 1
ATOM 3216 N N . ILE B 1 91 ? 40.872 14.703 28.872 1.00 39.88 91 ILE B N 1
ATOM 3217 C CA . ILE B 1 91 ? 40.139 15.965 29.090 1.00 40.01 91 ILE B CA 1
ATOM 3218 C C . ILE B 1 91 ? 39.627 16.573 27.790 1.00 40.19 91 ILE B C 1
ATOM 3219 O O . ILE B 1 91 ? 38.476 17.011 27.716 1.00 40.79 91 ILE B O 1
ATOM 3224 N N . LEU B 1 92 ? 40.477 16.583 26.768 1.00 40.16 92 LEU B N 1
ATOM 3225 C CA . LEU B 1 92 ? 40.168 17.282 25.522 1.00 39.78 92 LEU B CA 1
ATOM 3226 C C . LEU B 1 92 ? 39.122 16.593 24.628 1.00 40.11 92 LEU B C 1
ATOM 3227 O O . LEU B 1 92 ? 38.406 17.265 23.893 1.00 40.94 92 LEU B O 1
ATOM 3232 N N . THR B 1 93 ? 39.006 15.268 24.725 1.00 39.36 93 THR B N 1
ATOM 3233 C CA . THR B 1 93 ? 38.050 14.507 23.923 1.00 38.28 93 THR B CA 1
ATOM 3234 C C . THR B 1 93 ? 36.638 15.066 24.026 1.00 37.82 93 THR B C 1
ATOM 3235 O O . THR B 1 93 ? 35.913 15.132 23.056 1.00 37.00 93 THR B O 1
ATOM 3239 N N . HIS B 1 94 ? 36.264 15.490 25.218 1.00 39.08 94 HIS B N 1
ATOM 3240 C CA . HIS B 1 94 ? 34.931 16.021 25.479 1.00 39.95 94 HIS B CA 1
ATOM 3241 C C . HIS B 1 94 ? 34.628 17.326 24.716 1.00 40.76 94 HIS B C 1
ATOM 3242 O O . HIS B 1 94 ? 33.463 17.640 24.466 1.00 41.05 94 HIS B O 1
ATOM 3249 N N . VAL B 1 95 ? 35.679 18.058 24.335 1.00 41.07 95 VAL B N 1
ATOM 3250 C CA . VAL B 1 95 ? 35.556 19.220 23.472 1.00 41.52 95 VAL B CA 1
ATOM 3251 C C . VAL B 1 95 ? 34.974 18.777 22.143 1.00 42.06 95 VAL B C 1
ATOM 3252 O O . VAL B 1 95 ? 34.076 19.411 21.590 1.00 42.49 95 VAL B O 1
ATOM 3256 N N . PHE B 1 96 ? 35.482 17.668 21.638 1.00 43.33 96 PHE B N 1
ATOM 3257 C CA . PHE B 1 96 ? 35.089 17.195 20.314 1.00 44.33 96 PHE B CA 1
ATOM 3258 C C . PHE B 1 96 ? 34.029 16.098 20.337 1.00 45.23 96 PHE B C 1
ATOM 3259 O O . PHE B 1 96 ? 33.737 15.493 19.318 1.00 46.13 96 PHE B O 1
ATOM 3267 N N . ASP B 1 97 ? 33.443 15.843 21.493 1.00 46.37 97 ASP B N 1
ATOM 3268 C CA . ASP B 1 97 ? 32.433 14.824 21.572 1.00 48.03 97 ASP B CA 1
ATOM 3269 C C . ASP B 1 97 ? 31.061 15.368 21.184 1.00 50.07 97 ASP B C 1
ATOM 3270 O O . ASP B 1 97 ? 30.643 16.439 21.653 1.00 50.55 97 ASP B O 1
ATOM 3275 N N . LYS B 1 98 ? 30.359 14.610 20.342 1.00 52.13 98 LYS B N 1
ATOM 3276 C CA . LYS B 1 98 ? 29.020 14.990 19.867 1.00 54.18 98 LYS B CA 1
ATOM 3277 C C . LYS B 1 98 ? 28.052 15.091 21.053 1.00 55.13 98 LYS B C 1
ATOM 3278 O O . LYS B 1 98 ? 27.734 14.089 21.708 1.00 54.99 98 LYS B O 1
ATOM 3280 N N . LYS B 1 99 ? 27.621 16.321 21.333 1.00 56.66 99 LYS B N 1
ATOM 3281 C CA . LYS B 1 99 ? 26.803 16.621 22.513 1.00 57.60 99 LYS B CA 1
ATOM 3282 C C . LYS B 1 99 ? 25.326 16.743 22.148 1.00 57.79 99 LYS B C 1
ATOM 3283 O O . LYS B 1 99 ? 24.995 17.143 21.036 1.00 57.92 99 LYS B O 1
ATOM 3285 N N . ILE B 1 100 ? 24.447 16.398 23.087 1.00 58.29 100 ILE B N 1
ATOM 3286 C CA . ILE B 1 100 ? 23.000 16.498 22.871 1.00 58.60 100 ILE B CA 1
ATOM 3287 C C . ILE B 1 100 ? 22.473 17.731 23.575 1.00 58.32 100 ILE B C 1
ATOM 3288 O O . ILE B 1 100 ? 22.577 17.842 24.794 1.00 58.47 100 ILE B O 1
ATOM 3290 N N . SER B 1 101 ? 21.927 18.660 22.798 1.00 57.94 101 SER B N 1
ATOM 3291 C CA . SER B 1 101 ? 21.397 19.909 23.342 1.00 57.58 101 SER B CA 1
ATOM 3292 C C . SER B 1 101 ? 19.867 19.902 23.332 1.00 57.25 101 SER B C 1
ATOM 3293 O O . SER B 1 101 ? 19.233 20.778 23.931 1.00 56.39 101 SER B O 1
ATOM 3295 N N . SER B 1 102 ? 19.295 18.913 22.634 1.00 56.92 102 SER B N 1
ATOM 3296 C CA . SER B 1 102 ? 17.849 18.785 22.456 1.00 56.70 102 SER B CA 1
ATOM 3297 C C . SER B 1 102 ? 17.129 18.840 23.800 1.00 56.70 102 SER B C 1
ATOM 3298 O O . SER B 1 102 ? 17.652 18.362 24.814 1.00 56.54 102 SER B O 1
ATOM 3301 N N . THR B 1 103 ? 15.930 19.417 23.805 1.00 56.03 103 THR B N 1
ATOM 3302 C CA . THR B 1 103 ? 15.214 19.647 25.051 1.00 55.27 103 THR B CA 1
ATOM 3303 C C . THR B 1 103 ? 13.761 19.183 24.941 1.00 54.60 103 THR B C 1
ATOM 3304 O O . THR B 1 103 ? 13.242 19.059 23.832 1.00 54.50 103 THR B O 1
ATOM 3308 N N . GLY B 1 104 ? 13.127 18.895 26.080 1.00 53.72 104 GLY B N 1
ATOM 3309 C CA . GLY B 1 104 ? 11.699 18.564 26.124 1.00 52.84 104 GLY B CA 1
ATOM 3310 C C . GLY B 1 104 ? 11.304 17.117 25.857 1.00 52.64 104 GLY B C 1
ATOM 3311 O O . GLY B 1 104 ? 12.165 16.220 25.792 1.00 52.31 104 GLY B O 1
ATOM 3312 N N . ILE B 1 105 ? 9.996 16.910 25.685 1.00 51.75 105 ILE B N 1
ATOM 3313 C CA . ILE B 1 105 ? 9.389 15.583 25.520 1.00 51.81 105 ILE B CA 1
ATOM 3314 C C . ILE B 1 105 ? 8.746 15.369 24.124 1.00 52.00 105 ILE B C 1
ATOM 3315 O O . ILE B 1 105 ? 7.906 16.158 23.689 1.00 51.79 105 ILE B O 1
ATOM 3320 N N . GLU B 1 106 ? 9.141 14.294 23.435 1.00 52.03 106 GLU B N 1
ATOM 3321 C CA . GLU B 1 106 ? 8.524 13.903 22.158 1.00 51.63 106 GLU B CA 1
ATOM 3322 C C . GLU B 1 106 ? 7.125 13.356 22.409 1.00 50.83 106 GLU B C 1
ATOM 3323 O O . GLU B 1 106 ? 6.889 12.708 23.419 1.00 50.58 106 GLU B O 1
ATOM 3329 N N . SER B 1 107 ? 6.205 13.603 21.482 1.00 50.38 107 SER B N 1
ATOM 3330 C CA . SER B 1 107 ? 4.792 13.253 21.688 1.00 49.62 107 SER B CA 1
ATOM 3331 C C . SER B 1 107 ? 4.480 11.750 21.625 1.00 48.94 107 SER B C 1
ATOM 3332 O O . SER B 1 107 ? 3.401 11.324 22.035 1.00 48.72 107 SER B O 1
ATOM 3335 N N . THR B 1 108 ? 5.423 10.956 21.118 1.00 48.25 108 THR B N 1
ATOM 3336 C CA . THR B 1 108 ? 5.309 9.495 21.100 1.00 47.73 108 THR B CA 1
ATOM 3337 C C . THR B 1 108 ? 5.503 8.893 22.497 1.00 48.08 108 THR B C 1
ATOM 3338 O O . THR B 1 108 ? 5.220 7.716 22.724 1.00 47.88 108 THR B O 1
ATOM 3342 N N . ALA B 1 109 ? 5.992 9.710 23.428 1.00 48.00 109 ALA B N 1
ATOM 3343 C CA . ALA B 1 109 ? 6.232 9.281 24.791 1.00 48.15 109 ALA B CA 1
ATOM 3344 C C . ALA B 1 109 ? 4.941 9.124 25.615 1.00 49.04 109 ALA B C 1
ATOM 3345 O O . ALA B 1 109 ? 3.923 9.778 25.359 1.00 48.85 109 ALA B O 1
ATOM 3347 N N . ARG B 1 110 ? 5.006 8.238 26.603 1.00 49.99 110 ARG B N 1
ATOM 3348 C CA . ARG B 1 110 ? 3.871 7.884 27.432 1.00 51.04 110 ARG B CA 1
ATOM 3349 C C . ARG B 1 110 ? 4.286 7.951 28.901 1.00 51.38 110 ARG B C 1
ATOM 3350 O O . ARG B 1 110 ? 4.767 6.967 29.469 1.00 51.65 110 ARG B O 1
ATOM 3358 N N . ILE B 1 111 ? 4.113 9.135 29.488 1.00 51.93 111 ILE B N 1
ATOM 3359 C CA . ILE B 1 111 ? 4.513 9.442 30.865 1.00 52.49 111 ILE B CA 1
ATOM 3360 C C . ILE B 1 111 ? 3.299 9.629 31.790 1.00 52.84 111 ILE B C 1
ATOM 3361 O O . ILE B 1 111 ? 2.365 10.375 31.461 1.00 52.85 111 ILE B O 1
ATOM 3366 N N . HIS B 1 112 ? 3.329 8.967 32.947 1.00 52.96 112 HIS B N 1
ATOM 3367 C CA . HIS B 1 112 ? 2.297 9.129 33.976 1.00 53.40 112 HIS B CA 1
ATOM 3368 C C . HIS B 1 112 ? 2.263 10.571 34.492 1.00 53.15 112 HIS B C 1
ATOM 3369 O O . HIS B 1 112 ? 3.313 11.186 34.645 1.00 53.82 112 HIS B O 1
ATOM 3376 N N . PRO B 1 113 ? 1.061 11.117 34.772 1.00 52.84 113 PRO B N 1
ATOM 3377 C CA . PRO B 1 113 ? 1.004 12.525 35.188 1.00 52.61 113 PRO B CA 1
ATOM 3378 C C . PRO B 1 113 ? 1.695 12.803 36.524 1.00 52.32 113 PRO B C 1
ATOM 3379 O O . PRO B 1 113 ? 2.114 13.934 36.763 1.00 52.30 113 PRO B O 1
ATOM 3383 N N . SER B 1 114 ? 1.828 11.780 37.369 1.00 52.04 114 SER B N 1
ATOM 3384 C CA . SER B 1 114 ? 2.451 11.937 38.683 1.00 52.57 114 SER B CA 1
ATOM 3385 C C . SER B 1 114 ? 3.985 12.012 38.619 1.00 52.84 114 SER B C 1
ATOM 3386 O O . SER B 1 114 ? 4.663 12.061 39.645 1.00 52.96 114 SER B O 1
ATOM 3389 N N . ALA B 1 115 ? 4.523 12.016 37.409 1.00 53.02 115 ALA B N 1
ATOM 3390 C CA . ALA B 1 115 ? 5.952 12.041 37.224 1.00 53.72 115 ALA B CA 1
ATOM 3391 C C . ALA B 1 115 ? 6.462 13.473 37.283 1.00 54.29 115 ALA B C 1
ATOM 3392 O O . ALA B 1 115 ? 5.766 14.407 36.851 1.00 55.11 115 ALA B O 1
ATOM 3394 N N . VAL B 1 116 ? 7.665 13.651 37.822 1.00 53.71 116 VAL B N 1
ATOM 3395 C CA . VAL B 1 116 ? 8.313 14.961 37.778 1.00 54.01 116 VAL B CA 1
ATOM 3396 C C . VAL B 1 116 ? 9.478 14.920 36.780 1.00 54.00 116 VAL B C 1
ATOM 3397 O O . VAL B 1 116 ? 10.441 14.169 36.971 1.00 54.01 116 VAL B O 1
ATOM 3401 N N . ILE B 1 117 ? 9.360 15.716 35.713 1.00 53.90 117 ILE B N 1
ATOM 3402 C CA . ILE B 1 117 ? 10.355 15.774 34.635 1.00 53.48 117 ILE B CA 1
ATOM 3403 C C . ILE B 1 117 ? 10.857 17.191 34.453 1.00 53.52 117 ILE B C 1
ATOM 3404 O O . ILE B 1 117 ? 10.102 18.076 34.068 1.00 54.10 117 ILE B O 1
ATOM 3409 N N . SER B 1 118 ? 12.140 17.393 34.721 1.00 53.60 118 SER B N 1
ATOM 3410 C CA . SER B 1 118 ? 12.780 18.686 34.549 1.00 53.63 118 SER B CA 1
ATOM 3411 C C . SER B 1 118 ? 12.456 19.327 33.196 1.00 53.93 118 SER B C 1
ATOM 3412 O O . SER B 1 118 ? 12.204 18.636 32.200 1.00 53.90 118 SER B O 1
ATOM 3415 N N . GLU B 1 119 ? 12.447 20.658 33.174 1.00 53.92 119 GLU B N 1
ATOM 3416 C CA . GLU B 1 119 ? 12.250 21.397 31.931 1.00 53.20 119 GLU B CA 1
ATOM 3417 C C . GLU B 1 119 ? 13.483 21.260 31.022 1.00 52.63 119 GLU B C 1
ATOM 3418 O O . GLU B 1 119 ? 13.345 21.305 29.794 1.00 52.84 119 GLU B O 1
ATOM 3420 N N . THR B 1 120 ? 14.666 21.059 31.620 1.00 51.31 120 THR B N 1
ATOM 3421 C CA . THR B 1 120 ? 15.926 20.925 30.853 1.00 50.42 120 THR B CA 1
ATOM 3422 C C . THR B 1 120 ? 16.300 19.483 30.465 1.00 49.60 120 THR B C 1
ATOM 3423 O O . THR B 1 120 ? 17.397 19.240 29.953 1.00 48.56 120 THR B O 1
ATOM 3427 N N . ALA B 1 121 ? 15.370 18.549 30.690 1.00 48.93 121 ALA B N 1
ATOM 3428 C CA . ALA B 1 121 ? 15.538 17.127 30.323 1.00 48.07 121 ALA B CA 1
ATOM 3429 C C . ALA B 1 121 ? 15.041 16.778 28.909 1.00 47.65 121 ALA B C 1
ATOM 3430 O O . ALA B 1 121 ? 14.105 17.400 28.381 1.00 48.46 121 ALA B O 1
ATOM 3432 N N . TYR B 1 122 ? 15.665 15.778 28.298 1.00 46.43 122 TYR B N 1
ATOM 3433 C CA . TYR B 1 122 ? 15.199 15.285 27.025 1.00 45.73 122 TYR B CA 1
ATOM 3434 C C . TYR B 1 122 ? 14.589 13.901 27.155 1.00 45.68 122 TYR B C 1
ATOM 3435 O O . TYR B 1 122 ? 15.273 12.942 27.524 1.00 45.89 122 TYR B O 1
ATOM 3444 N N . ILE B 1 123 ? 13.299 13.800 26.842 1.00 45.19 123 ILE B N 1
ATOM 3445 C CA . ILE B 1 123 ? 12.652 12.500 26.780 1.00 44.59 123 ILE B CA 1
ATOM 3446 C C . ILE B 1 123 ? 12.399 12.075 25.337 1.00 44.08 123 ILE B C 1
ATOM 3447 O O . ILE B 1 123 ? 11.513 12.601 24.654 1.00 44.38 123 ILE B O 1
ATOM 3452 N N . GLY B 1 124 ? 13.206 11.121 24.881 1.00 43.80 124 GLY B N 1
ATOM 3453 C CA . GLY B 1 124 ? 13.119 10.582 23.521 1.00 42.27 124 GLY B CA 1
ATOM 3454 C C . GLY B 1 124 ? 11.795 9.937 23.134 1.00 41.58 124 GLY B C 1
ATOM 3455 O O . GLY B 1 124 ? 10.859 9.853 23.936 1.00 40.61 124 GLY B O 1
ATOM 3456 N N . HIS B 1 125 ? 11.739 9.507 21.874 1.00 41.02 125 HIS B N 1
ATOM 3457 C CA . HIS B 1 125 ? 10.574 8.880 21.270 1.00 40.75 125 HIS B CA 1
ATOM 3458 C C . HIS B 1 125 ? 10.279 7.532 21.885 1.00 40.49 125 HIS B C 1
ATOM 3459 O O . HIS B 1 125 ? 11.194 6.752 22.143 1.00 40.15 125 HIS B O 1
ATOM 3466 N N . TYR B 1 126 ? 8.994 7.255 22.092 1.00 40.23 126 TYR B N 1
ATOM 3467 C CA . TYR B 1 126 ? 8.509 5.927 22.520 1.00 39.78 126 TYR B CA 1
ATOM 3468 C C . TYR B 1 126 ? 9.058 5.531 23.865 1.00 39.86 126 TYR B C 1
ATOM 3469 O O . TYR B 1 126 ? 9.201 4.337 24.152 1.00 39.87 126 TYR B O 1
ATOM 3478 N N . VAL B 1 127 ? 9.381 6.546 24.676 1.00 39.46 127 VAL B N 1
ATOM 3479 C CA . VAL B 1 127 ? 9.813 6.351 26.055 1.00 39.21 127 VAL B CA 1
ATOM 3480 C C . VAL B 1 127 ? 8.584 6.238 26.953 1.00 39.91 127 VAL B C 1
ATOM 3481 O O . VAL B 1 127 ? 7.624 6.996 26.810 1.00 38.37 127 VAL B O 1
ATOM 3485 N N . VAL B 1 128 ? 8.633 5.278 27.879 1.00 40.81 128 VAL B N 1
ATOM 3486 C CA . VAL B 1 128 ? 7.528 5.003 28.790 1.00 41.31 128 VAL B CA 1
ATOM 3487 C C . VAL B 1 128 ? 8.001 5.225 30.227 1.00 41.55 128 VAL B C 1
ATOM 3488 O O . VAL B 1 128 ? 9.024 4.692 30.643 1.00 42.08 128 VAL B O 1
ATOM 3492 N N . ILE B 1 129 ? 7.264 6.044 30.969 1.00 42.00 129 ILE B N 1
ATOM 3493 C CA . ILE B 1 129 ? 7.660 6.450 32.316 1.00 42.10 129 ILE B CA 1
ATOM 3494 C C . ILE B 1 129 ? 6.497 6.204 33.280 1.00 42.95 129 ILE B C 1
ATOM 3495 O O . ILE B 1 129 ? 5.379 6.635 33.015 1.00 42.74 129 ILE B O 1
ATOM 3500 N N . GLY B 1 130 ? 6.774 5.524 34.395 1.00 43.94 130 GLY B N 1
ATOM 3501 C CA . GLY B 1 130 ? 5.745 5.108 35.353 1.00 45.38 130 GLY B CA 1
ATOM 3502 C C . GLY B 1 130 ? 5.409 6.115 36.445 1.00 46.96 130 GLY B C 1
ATOM 3503 O O . GLY B 1 130 ? 5.666 7.333 36.294 1.00 46.83 130 GLY B O 1
ATOM 3504 N N . GLU B 1 131 ? 4.855 5.604 37.554 1.00 47.53 131 GLU B N 1
ATOM 3505 C CA . GLU B 1 131 ? 4.267 6.449 38.602 1.00 48.76 131 GLU B CA 1
ATOM 3506 C C . GLU B 1 131 ? 5.305 7.001 39.569 1.00 49.31 131 GLU B C 1
ATOM 3507 O O . GLU B 1 131 ? 6.182 6.271 40.035 1.00 50.11 131 GLU B O 1
ATOM 3513 N N . ASN B 1 132 ? 5.183 8.286 39.890 1.00 49.20 132 ASN B N 1
ATOM 3514 C CA . ASN B 1 132 ? 6.068 8.937 40.861 1.00 49.44 132 ASN B CA 1
ATOM 3515 C C . ASN B 1 132 ? 7.551 8.880 40.477 1.00 48.49 132 ASN B C 1
ATOM 3516 O O . ASN B 1 132 ? 8.425 8.976 41.334 1.00 48.78 132 ASN B O 1
ATOM 3521 N N . CYS B 1 133 ? 7.822 8.730 39.186 1.00 47.29 133 CYS B N 1
ATOM 3522 C CA . CYS B 1 133 ? 9.178 8.860 38.666 1.00 46.46 133 CYS B CA 1
ATOM 3523 C C . CYS B 1 133 ? 9.678 10.300 38.693 1.00 45.82 133 CYS B C 1
ATOM 3524 O O . CYS B 1 133 ? 8.882 11.241 38.590 1.00 45.86 133 CYS B O 1
ATOM 3527 N N . VAL B 1 134 ? 10.999 10.446 38.824 1.00 44.45 134 VAL B N 1
ATOM 3528 C CA . VAL B 1 134 ? 11.673 11.739 38.774 1.00 43.43 134 VAL B CA 1
ATOM 3529 C C . VAL B 1 134 ? 12.848 11.666 37.798 1.00 43.01 134 VAL B C 1
ATOM 3530 O O . VAL B 1 134 ? 13.638 10.715 37.831 1.00 42.69 134 VAL B O 1
ATOM 3534 N N . VAL B 1 135 ? 12.936 12.676 36.931 1.00 42.20 135 VAL B N 1
ATOM 3535 C CA . VAL B 1 135 ? 14.034 12.845 35.977 1.00 41.04 135 VAL B CA 1
ATOM 3536 C C . VAL B 1 135 ? 14.599 14.269 36.081 1.00 41.08 135 VAL B C 1
ATOM 3537 O O . VAL B 1 135 ? 13.918 15.251 35.776 1.00 40.55 135 VAL B O 1
ATOM 3541 N N . GLY B 1 136 ? 15.856 14.359 36.505 1.00 41.13 136 GLY B N 1
ATOM 3542 C CA . GLY B 1 136 ? 16.469 15.639 36.868 1.00 41.58 136 GLY B CA 1
ATOM 3543 C C . GLY B 1 136 ? 16.937 16.496 35.713 1.00 41.73 136 GLY B C 1
ATOM 3544 O O . GLY B 1 136 ? 16.818 16.110 34.558 1.00 41.90 136 GLY B O 1
ATOM 3545 N N . ASP B 1 137 ? 17.474 17.663 36.047 1.00 42.21 137 ASP B N 1
ATOM 3546 C CA . ASP B 1 137 ? 17.965 18.638 35.081 1.00 43.11 137 ASP B CA 1
ATOM 3547 C C . ASP B 1 137 ? 18.989 18.064 34.112 1.00 43.76 137 ASP B C 1
ATOM 3548 O O . ASP B 1 137 ? 19.824 17.243 34.495 1.00 44.62 137 ASP B O 1
ATOM 3553 N N . ASN B 1 138 ? 18.889 18.485 32.851 1.00 43.60 138 ASN B N 1
ATOM 3554 C CA . ASN B 1 138 ? 19.830 18.127 31.789 1.00 43.54 138 ASN B CA 1
ATOM 3555 C C . ASN B 1 138 ? 20.067 16.626 31.536 1.00 43.70 138 ASN B C 1
ATOM 3556 O O . ASN B 1 138 ? 20.942 16.255 30.754 1.00 43.48 138 ASN B O 1
ATOM 3561 N N . THR B 1 139 ? 19.252 15.770 32.156 1.00 43.67 139 THR B N 1
ATOM 3562 C CA . THR B 1 139 ? 19.320 14.329 31.907 1.00 43.91 139 THR B CA 1
ATOM 3563 C C . THR B 1 139 ? 18.702 13.969 30.551 1.00 44.09 139 THR B C 1
ATOM 3564 O O . THR B 1 139 ? 17.679 14.523 30.162 1.00 44.64 139 THR B O 1
ATOM 3568 N N . VAL B 1 140 ? 19.339 13.042 29.839 1.00 43.89 140 VAL B N 1
ATOM 3569 C CA . VAL B 1 140 ? 18.828 12.524 28.572 1.00 42.90 140 VAL B CA 1
ATOM 3570 C C . VAL B 1 140 ? 18.274 11.107 28.747 1.00 42.29 140 VAL B C 1
ATOM 3571 O O . VAL B 1 140 ? 18.948 10.243 29.283 1.00 42.99 140 VAL B O 1
ATOM 3575 N N . ILE B 1 141 ? 17.040 10.890 28.311 1.00 41.13 141 ILE B N 1
ATOM 3576 C CA . ILE B 1 141 ? 16.460 9.565 28.241 1.00 39.77 141 ILE B CA 1
ATOM 3577 C C . ILE B 1 141 ? 16.209 9.282 26.763 1.00 40.12 141 ILE B C 1
ATOM 3578 O O . ILE B 1 141 ? 15.220 9.748 26.198 1.00 40.22 141 ILE B O 1
ATOM 3583 N N . GLN B 1 142 ? 17.114 8.532 26.140 1.00 40.28 142 GLN B N 1
ATOM 3584 C CA . GLN B 1 142 ? 17.035 8.224 24.714 1.00 40.60 142 GLN B CA 1
ATOM 3585 C C . GLN B 1 142 ? 15.845 7.307 24.408 1.00 41.32 142 GLN B C 1
ATOM 3586 O O . GLN B 1 142 ? 15.347 6.598 25.291 1.00 41.31 142 GLN B O 1
ATOM 3592 N N . SER B 1 143 ? 15.417 7.325 23.149 1.00 41.15 143 SER B N 1
ATOM 3593 C CA . SER B 1 143 ? 14.193 6.693 22.704 1.00 41.41 143 SER B CA 1
ATOM 3594 C C . SER B 1 143 ? 14.000 5.252 23.179 1.00 41.67 143 SER B C 1
ATOM 3595 O O . SER B 1 143 ? 14.967 4.560 23.477 1.00 41.37 143 SER B O 1
ATOM 3598 N N . HIS B 1 144 ? 12.736 4.816 23.231 1.00 41.95 144 HIS B N 1
ATOM 3599 C CA . HIS B 1 144 ? 12.344 3.435 23.539 1.00 42.09 144 HIS B CA 1
ATOM 3600 C C . HIS B 1 144 ? 12.523 2.976 24.991 1.00 42.78 144 HIS B C 1
ATOM 3601 O O . HIS B 1 144 ? 11.863 2.015 25.402 1.00 44.32 144 HIS B O 1
ATOM 3608 N N . THR B 1 145 ? 13.392 3.653 25.751 1.00 41.94 145 THR B N 1
ATOM 3609 C CA . THR B 1 145 ? 13.732 3.310 27.134 1.00 41.18 145 THR B CA 1
ATOM 3610 C C . THR B 1 145 ? 12.507 3.367 28.042 1.00 41.65 145 THR B C 1
ATOM 3611 O O . THR B 1 145 ? 11.537 4.030 27.709 1.00 41.63 145 THR B O 1
ATOM 3615 N N . LYS B 1 146 ? 12.530 2.643 29.164 1.00 42.62 146 LYS B N 1
ATOM 3616 C CA . LYS B 1 146 ? 11.410 2.697 30.116 1.00 43.31 146 LYS B CA 1
ATOM 3617 C C . LYS B 1 146 ? 11.848 2.812 31.570 1.00 43.73 146 LYS B C 1
ATOM 3618 O O . LYS B 1 146 ? 12.809 2.173 32.006 1.00 43.30 146 LYS B O 1
ATOM 3624 N N . LEU B 1 147 ? 11.126 3.663 32.295 1.00 44.19 147 LEU B N 1
ATOM 3625 C CA . LEU B 1 147 ? 11.282 3.833 33.729 1.00 44.63 147 LEU B CA 1
ATOM 3626 C C . LEU B 1 147 ? 10.012 3.290 34.405 1.00 45.58 147 LEU B C 1
ATOM 3627 O O . LEU B 1 147 ? 8.905 3.730 34.113 1.00 46.21 147 LEU B O 1
ATOM 3632 N N . ASP B 1 148 ? 10.163 2.304 35.281 1.00 46.51 148 ASP B N 1
ATOM 3633 C CA . ASP B 1 148 ? 9.016 1.738 35.988 1.00 47.02 148 ASP B CA 1
ATOM 3634 C C . ASP B 1 148 ? 8.617 2.682 37.127 1.00 46.91 148 ASP B C 1
ATOM 3635 O O . ASP B 1 148 ? 9.316 3.657 37.404 1.00 46.55 148 ASP B O 1
ATOM 3640 N N . ASP B 1 149 ? 7.507 2.394 37.797 1.00 47.26 149 ASP B N 1
ATOM 3641 C CA . ASP B 1 149 ? 7.058 3.225 38.922 1.00 47.87 149 ASP B CA 1
ATOM 3642 C C . ASP B 1 149 ? 8.161 3.455 39.968 1.00 47.84 149 ASP B C 1
ATOM 3643 O O . ASP B 1 149 ? 8.945 2.555 40.246 1.00 48.17 149 ASP B O 1
ATOM 3648 N N . ASN B 1 150 ? 8.192 4.654 40.552 1.00 48.16 150 ASN B N 1
ATOM 3649 C CA . ASN B 1 150 ? 9.133 5.034 41.625 1.00 48.89 150 ASN B CA 1
ATOM 3650 C C . ASN B 1 150 ? 10.609 4.933 41.246 1.00 48.96 150 ASN B C 1
ATOM 3651 O O . ASN B 1 150 ? 11.476 4.703 42.103 1.00 50.00 150 ASN B O 1
ATOM 3656 N N . VAL B 1 151 ? 10.905 5.083 39.966 1.00 47.73 151 VAL B N 1
ATOM 3657 C CA . VAL B 1 151 ? 12.282 5.146 39.543 1.00 46.39 151 VAL B CA 1
ATOM 3658 C C . VAL B 1 151 ? 12.703 6.617 39.574 1.00 46.12 151 VAL B C 1
ATOM 3659 O O . VAL B 1 151 ? 11.985 7.484 39.066 1.00 46.11 151 VAL B O 1
ATOM 3663 N N . GLU B 1 152 ? 13.850 6.895 40.186 1.00 45.15 152 GLU B N 1
ATOM 3664 C CA . GLU B 1 152 ? 14.394 8.245 40.205 1.00 45.29 152 GLU B CA 1
ATOM 3665 C C . GLU B 1 152 ? 15.717 8.312 39.450 1.00 45.10 152 GLU B C 1
ATOM 3666 O O . GLU B 1 152 ? 16.565 7.409 39.552 1.00 45.09 152 GLU B O 1
ATOM 3672 N N . VAL B 1 153 ? 15.871 9.384 38.677 1.00 44.03 153 VAL B N 1
ATOM 3673 C CA . VAL B 1 153 ? 17.092 9.654 37.947 1.00 43.07 153 VAL B CA 1
ATOM 3674 C C . VAL B 1 153 ? 17.450 11.099 38.190 1.00 42.81 153 VAL B C 1
ATOM 3675 O O . VAL B 1 153 ? 16.635 11.981 37.967 1.00 43.99 153 VAL B O 1
ATOM 3679 N N . GLY B 1 154 ? 18.664 11.350 38.651 1.00 42.34 154 GLY B N 1
ATOM 3680 C CA . GLY B 1 154 ? 19.095 12.713 38.939 1.00 41.99 154 GLY B CA 1
ATOM 3681 C C . GLY B 1 154 ? 19.467 13.520 37.701 1.00 42.47 154 GLY B C 1
ATOM 3682 O O . GLY B 1 154 ? 18.939 13.294 36.606 1.00 41.75 154 GLY B O 1
ATOM 3683 N N . LYS B 1 155 ? 20.388 14.463 37.879 1.00 42.70 155 LYS B N 1
ATOM 3684 C CA . LYS B 1 155 ? 20.708 15.425 36.823 1.00 43.49 155 LYS B CA 1
ATOM 3685 C C . LYS B 1 155 ? 21.964 15.063 36.024 1.00 43.22 155 LYS B C 1
ATOM 3686 O O . LYS B 1 155 ? 22.861 14.380 36.528 1.00 42.62 155 LYS B O 1
ATOM 3692 N N . ASP B 1 156 ? 22.005 15.523 34.773 1.00 43.08 156 ASP B N 1
ATOM 3693 C CA . ASP B 1 156 ? 23.149 15.297 33.880 1.00 43.56 156 ASP B CA 1
ATOM 3694 C C . ASP B 1 156 ? 23.472 13.797 33.648 1.00 42.54 156 ASP B C 1
ATOM 3695 O O . ASP B 1 156 ? 24.622 13.409 33.386 1.00 41.56 156 ASP B O 1
ATOM 3700 N N . CYS B 1 157 ? 22.429 12.972 33.712 1.00 41.13 157 CYS B N 1
ATOM 3701 C CA . CYS B 1 157 ? 22.558 11.567 33.378 1.00 40.32 157 CYS B CA 1
ATOM 3702 C C . CYS B 1 157 ? 22.361 11.353 31.888 1.00 40.49 157 CYS B C 1
ATOM 3703 O O . CYS B 1 157 ? 21.794 12.197 31.181 1.00 40.39 157 CYS B O 1
ATOM 3706 N N . PHE B 1 158 ? 22.853 10.217 31.417 1.00 39.89 158 PHE B N 1
ATOM 3707 C CA . PHE B 1 158 ? 22.587 9.774 30.072 1.00 39.13 158 PHE B CA 1
ATOM 3708 C C . PHE B 1 158 ? 22.041 8.348 30.150 1.00 39.01 158 PHE B C 1
ATOM 3709 O O . PHE B 1 158 ? 22.671 7.442 30.708 1.00 38.96 158 PHE B O 1
ATOM 3717 N N . ILE B 1 159 ? 20.848 8.155 29.619 1.00 38.79 159 ILE B N 1
ATOM 3718 C CA . ILE B 1 159 ? 20.289 6.821 29.545 1.00 39.59 159 ILE B CA 1
ATOM 3719 C C . ILE B 1 159 ? 19.947 6.484 28.103 1.00 40.19 159 ILE B C 1
ATOM 3720 O O . ILE B 1 159 ? 19.044 7.083 27.507 1.00 40.46 159 ILE B O 1
ATOM 3725 N N . ASP B 1 160 ? 20.676 5.527 27.537 1.00 40.30 160 ASP B N 1
ATOM 3726 C CA . ASP B 1 160 ? 20.463 5.177 26.140 1.00 40.82 160 ASP B CA 1
ATOM 3727 C C . ASP B 1 160 ? 19.236 4.298 25.932 1.00 40.60 160 ASP B C 1
ATOM 3728 O O . ASP B 1 160 ? 18.581 3.915 26.889 1.00 41.20 160 ASP B O 1
ATOM 3733 N N . SER B 1 161 ? 18.937 3.979 24.681 1.00 40.45 161 SER B N 1
ATOM 3734 C CA . SER B 1 161 ? 17.719 3.251 24.320 1.00 40.10 161 SER B CA 1
ATOM 3735 C C . SER B 1 161 ? 17.701 1.794 24.789 1.00 40.17 161 SER B C 1
ATOM 3736 O O . SER B 1 161 ? 18.758 1.201 25.042 1.00 40.39 161 SER B O 1
ATOM 3739 N N . TYR B 1 162 ? 16.494 1.225 24.895 1.00 39.64 162 TYR B N 1
ATOM 3740 C CA . TYR B 1 162 ? 16.292 -0.195 25.249 1.00 39.22 162 TYR B CA 1
ATOM 3741 C C . TYR B 1 162 ? 16.794 -0.511 26.659 1.00 39.20 162 TYR B C 1
ATOM 3742 O O . TYR B 1 162 ? 17.275 -1.623 26.939 1.00 39.57 162 TYR B O 1
ATOM 3751 N N . VAL B 1 163 ? 16.671 0.481 27.542 1.00 37.98 163 VAL B N 1
ATOM 3752 C CA . VAL B 1 163 ? 17.104 0.337 28.917 1.00 37.36 163 VAL B CA 1
ATOM 3753 C C . VAL B 1 163 ? 15.880 0.217 29.819 1.00 38.05 163 VAL B C 1
ATOM 3754 O O . VAL B 1 163 ? 14.947 1.045 29.777 1.00 38.69 163 VAL B O 1
ATOM 3758 N N . THR B 1 164 ? 15.880 -0.846 30.611 1.00 38.04 164 THR B N 1
ATOM 3759 C CA . THR B 1 164 ? 14.817 -1.116 31.554 1.00 37.79 164 THR B CA 1
ATOM 3760 C C . THR B 1 164 ? 15.308 -0.723 32.937 1.00 37.96 164 THR B C 1
ATOM 3761 O O . THR B 1 164 ? 16.241 -1.352 33.469 1.00 38.42 164 THR B O 1
ATOM 3765 N N . ILE B 1 165 ? 14.717 0.335 33.500 1.00 36.76 165 ILE B N 1
ATOM 3766 C CA . ILE B 1 165 ? 14.956 0.662 34.887 1.00 36.55 165 ILE B CA 1
ATOM 3767 C C . ILE B 1 165 ? 13.684 0.355 35.676 1.00 37.68 165 ILE B C 1
ATOM 3768 O O . ILE B 1 165 ? 12.607 0.925 35.439 1.00 38.93 165 ILE B O 1
ATOM 3773 N N . THR B 1 166 ? 13.816 -0.576 36.607 1.00 37.56 166 THR B N 1
ATOM 3774 C CA . THR B 1 166 ? 12.687 -1.083 37.352 1.00 37.38 166 THR B CA 1
ATOM 3775 C C . THR B 1 166 ? 13.112 -1.363 38.808 1.00 37.96 166 THR B C 1
ATOM 3776 O O . THR B 1 166 ? 14.209 -0.936 39.234 1.00 37.75 166 THR B O 1
ATOM 3780 N N . GLY B 1 167 ? 12.251 -2.032 39.574 1.00 37.13 167 GLY B N 1
ATOM 3781 C CA . GLY B 1 167 ? 12.514 -2.243 40.989 1.00 38.07 167 GLY B CA 1
ATOM 3782 C C . GLY B 1 167 ? 12.714 -0.966 41.799 1.00 38.58 167 GLY B C 1
ATOM 3783 O O . GLY B 1 167 ? 13.354 -1.000 42.849 1.00 39.03 167 GLY B O 1
ATOM 3784 N N . SER B 1 168 ? 12.176 0.155 41.320 1.00 38.78 168 SER B N 1
ATOM 3785 C CA . SER B 1 168 ? 12.162 1.428 42.081 1.00 39.60 168 SER B CA 1
ATOM 3786 C C . SER B 1 168 ? 13.530 2.090 42.248 1.00 39.64 168 SER B C 1
ATOM 3787 O O . SER B 1 168 ? 13.756 2.822 43.208 1.00 40.77 168 SER B O 1
ATOM 3790 N N . SER B 1 169 ? 14.419 1.854 41.300 1.00 39.26 169 SER B N 1
ATOM 3791 C CA . SER B 1 169 ? 15.811 2.227 41.426 1.00 39.48 169 SER B CA 1
ATOM 3792 C C . SER B 1 169 ? 16.050 3.727 41.567 1.00 39.83 169 SER B C 1
ATOM 3793 O O . SER B 1 169 ? 15.392 4.544 40.915 1.00 39.90 169 SER B O 1
ATOM 3796 N N . LYS B 1 170 ? 17.018 4.064 42.415 1.00 39.66 170 LYS B N 1
ATOM 3797 C CA . LYS B 1 170 ? 17.424 5.432 42.631 1.00 40.01 170 LYS B CA 1
ATOM 3798 C C . LYS B 1 170 ? 18.781 5.707 41.983 1.00 39.43 170 LYS B C 1
ATOM 3799 O O . LYS B 1 170 ? 19.807 5.087 42.336 1.00 39.32 170 LYS B O 1
ATOM 3805 N N . LEU B 1 171 ? 18.780 6.627 41.022 1.00 38.23 171 LEU B N 1
ATOM 3806 C CA . LEU B 1 171 ? 20.004 7.003 40.331 1.00 37.71 171 LEU B CA 1
ATOM 3807 C C . LEU B 1 171 ? 20.400 8.397 40.767 1.00 37.95 171 LEU B C 1
ATOM 3808 O O . LEU B 1 171 ? 19.553 9.297 40.781 1.00 38.71 171 LEU B O 1
ATOM 3813 N N . ARG B 1 172 ? 21.666 8.569 41.155 1.00 37.31 172 ARG B N 1
ATOM 3814 C CA . ARG B 1 172 ? 22.130 9.860 41.626 1.00 37.21 172 ARG B CA 1
ATOM 3815 C C . ARG B 1 172 ? 22.409 10.769 40.444 1.00 37.21 172 ARG B C 1
ATOM 3816 O O . ARG B 1 172 ? 21.646 10.741 39.481 1.00 37.13 172 ARG B O 1
ATOM 3819 N N . ASP B 1 173 ? 23.477 11.570 40.501 1.00 37.33 173 ASP B N 1
ATOM 3820 C CA . ASP B 1 173 ? 23.814 12.477 39.405 1.00 36.91 173 ASP B CA 1
ATOM 3821 C C . ASP B 1 173 ? 24.969 12.001 38.527 1.00 37.57 173 ASP B C 1
ATOM 3822 O O . ASP B 1 173 ? 25.884 11.314 39.003 1.00 38.10 173 ASP B O 1
ATOM 3827 N N . ARG B 1 174 ? 24.924 12.402 37.248 1.00 37.39 174 ARG B N 1
ATOM 3828 C CA . ARG B 1 174 ? 25.978 12.154 36.251 1.00 36.01 174 ARG B CA 1
ATOM 3829 C C . ARG B 1 174 ? 26.168 10.666 35.983 1.00 35.79 174 ARG B C 1
ATOM 3830 O O . ARG B 1 174 ? 27.284 10.205 35.712 1.00 36.76 174 ARG B O 1
ATOM 3838 N N . VAL B 1 175 ? 25.064 9.928 36.068 1.00 35.44 175 VAL B N 1
ATOM 3839 C CA . VAL B 1 175 ? 25.015 8.483 35.821 1.00 35.47 175 VAL B CA 1
ATOM 3840 C C . VAL B 1 175 ? 24.866 8.195 34.327 1.00 35.72 175 VAL B C 1
ATOM 3841 O O . VAL B 1 175 ? 23.992 8.729 33.667 1.00 36.60 175 VAL B O 1
ATOM 3845 N N . ARG B 1 176 ? 25.723 7.357 33.778 1.00 36.19 176 ARG B N 1
ATOM 3846 C CA . ARG B 1 176 ? 25.647 7.072 32.352 1.00 36.79 176 ARG B CA 1
ATOM 3847 C C . ARG B 1 176 ? 25.392 5.588 32.148 1.00 36.20 176 ARG B C 1
ATOM 3848 O O . ARG B 1 176 ? 26.211 4.741 32.505 1.00 36.07 176 ARG B O 1
ATOM 3856 N N . ILE B 1 177 ? 24.223 5.290 31.595 1.00 35.64 177 ILE B N 1
ATOM 3857 C CA . ILE B 1 177 ? 23.786 3.930 31.417 1.00 35.26 177 ILE B CA 1
ATOM 3858 C C . ILE B 1 177 ? 23.557 3.679 29.948 1.00 35.24 177 ILE B C 1
ATOM 3859 O O . ILE B 1 177 ? 22.721 4.336 29.332 1.00 36.43 177 ILE B O 1
ATOM 3864 N N . HIS B 1 178 ? 24.297 2.724 29.392 1.00 34.49 178 HIS B N 1
ATOM 3865 C CA . HIS B 1 178 ? 24.225 2.454 27.974 1.00 33.53 178 HIS B CA 1
ATOM 3866 C C . HIS B 1 178 ? 23.203 1.368 27.659 1.00 33.78 178 HIS B C 1
ATOM 3867 O O . HIS B 1 178 ? 22.659 0.736 28.570 1.00 33.40 178 HIS B O 1
ATOM 3874 N N . SER B 1 179 ? 23.012 1.127 26.356 1.00 33.18 179 SER B N 1
ATOM 3875 C CA . SER B 1 179 ? 21.877 0.422 25.802 1.00 32.93 179 SER B CA 1
ATOM 3876 C C . SER B 1 179 ? 21.725 -1.064 26.164 1.00 32.88 179 SER B C 1
ATOM 3877 O O . SER B 1 179 ? 22.713 -1.765 26.371 1.00 32.87 179 SER B O 1
ATOM 3880 N N . SER B 1 180 ? 20.468 -1.512 26.233 1.00 32.30 180 SER B N 1
ATOM 3881 C CA . SER B 1 180 ? 20.099 -2.935 26.390 1.00 32.81 180 SER B CA 1
ATOM 3882 C C . SER B 1 180 ? 20.459 -3.488 27.763 1.00 32.21 180 SER B C 1
ATOM 3883 O O . SER B 1 180 ? 20.587 -4.704 27.962 1.00 31.46 180 SER B O 1
ATOM 3886 N N . THR B 1 181 ? 20.599 -2.555 28.702 1.00 32.54 181 THR B N 1
ATOM 3887 C CA . THR B 1 181 ? 20.968 -2.816 30.093 1.00 32.52 181 THR B CA 1
ATOM 3888 C C . THR B 1 181 ? 19.707 -2.782 30.935 1.00 32.55 181 THR B C 1
ATOM 3889 O O . THR B 1 181 ? 18.840 -1.925 30.735 1.00 32.49 181 THR B O 1
ATOM 3893 N N . VAL B 1 182 ? 19.609 -3.728 31.865 1.00 32.73 182 VAL B N 1
ATOM 3894 C CA . VAL B 1 182 ? 18.453 -3.837 32.768 1.00 32.68 182 VAL B CA 1
ATOM 3895 C C . VAL B 1 182 ? 18.859 -3.513 34.210 1.00 32.43 182 VAL B C 1
ATOM 3896 O O . VAL B 1 182 ? 19.726 -4.171 34.770 1.00 33.15 182 VAL B O 1
ATOM 3900 N N . ILE B 1 183 ? 18.246 -2.480 34.787 1.00 32.68 183 ILE B N 1
ATOM 3901 C CA . ILE B 1 183 ? 18.584 -2.025 36.133 1.00 32.37 183 ILE B CA 1
ATOM 3902 C C . ILE B 1 183 ? 17.452 -2.365 37.069 1.00 32.58 183 ILE B C 1
ATOM 3903 O O . ILE B 1 183 ? 16.311 -1.957 36.853 1.00 32.29 183 ILE B O 1
ATOM 3908 N N . GLY B 1 184 ? 17.767 -3.133 38.100 1.00 32.61 184 GLY B N 1
ATOM 3909 C CA . GLY B 1 184 ? 16.800 -3.416 39.131 1.00 33.65 184 GLY B CA 1
ATOM 3910 C C . GLY B 1 184 ? 15.755 -4.435 38.775 1.00 34.18 184 GLY B C 1
ATOM 3911 O O . GLY B 1 184 ? 14.700 -4.462 39.391 1.00 35.99 184 GLY B O 1
ATOM 3912 N N . GLY B 1 185 ? 16.041 -5.288 37.800 1.00 34.49 185 GLY B N 1
ATOM 3913 C CA . GLY B 1 185 ? 15.172 -6.425 37.503 1.00 34.74 185 GLY B CA 1
ATOM 3914 C C . GLY B 1 185 ? 15.268 -7.520 38.555 1.00 35.54 185 GLY B C 1
ATOM 3915 O O . GLY B 1 185 ? 16.236 -7.600 39.328 1.00 35.59 185 GLY B O 1
ATOM 3916 N N . GLU B 1 186 ? 14.253 -8.369 38.568 1.00 36.12 186 GLU B N 1
ATOM 3917 C CA . GLU B 1 186 ? 14.109 -9.464 39.528 1.00 36.74 186 GLU B CA 1
ATOM 3918 C C . GLU B 1 186 ? 15.341 -10.375 39.548 1.00 36.69 186 GLU B C 1
ATOM 3919 O O . GLU B 1 186 ? 15.660 -11.025 38.557 1.00 37.71 186 GLU B O 1
ATOM 3925 N N . GLY B 1 187 ? 16.024 -10.433 40.684 1.00 36.81 187 GLY B N 1
ATOM 3926 C CA . GLY B 1 187 ? 17.225 -11.255 40.822 1.00 35.78 187 GLY B CA 1
ATOM 3927 C C . GLY B 1 187 ? 16.946 -12.741 40.855 1.00 35.55 187 GLY B C 1
ATOM 3928 O O . GLY B 1 187 ? 15.792 -13.164 40.816 1.00 35.06 187 GLY B O 1
ATOM 3929 N N . PHE B 1 188 ? 18.019 -13.530 40.935 1.00 35.49 188 PHE B N 1
ATOM 3930 C CA . PHE B 1 188 ? 17.951 -14.979 40.782 1.00 35.30 188 PHE B CA 1
ATOM 3931 C C . PHE B 1 188 ? 17.758 -15.698 42.139 1.00 36.55 188 PHE B C 1
ATOM 3932 O O . PHE B 1 188 ? 18.670 -16.379 42.646 1.00 36.40 188 PHE B O 1
ATOM 3940 N N . GLY B 1 189 ? 16.565 -15.532 42.718 1.00 37.41 189 GLY B N 1
ATOM 3941 C CA . GLY B 1 189 ? 16.212 -16.116 44.022 1.00 37.88 189 GLY B CA 1
ATOM 3942 C C . GLY B 1 189 ? 15.275 -17.307 43.914 1.00 38.79 189 GLY B C 1
ATOM 3943 O O . GLY B 1 189 ? 14.076 -17.155 43.645 1.00 39.02 189 GLY B O 1
ATOM 3944 N N . PHE B 1 190 ? 15.826 -18.502 44.111 1.00 39.32 190 PHE B N 1
ATOM 3945 C CA . PHE B 1 190 ? 15.042 -19.731 44.026 1.00 39.68 190 PHE B CA 1
ATOM 3946 C C . PHE B 1 190 ? 15.322 -20.680 45.177 1.00 40.68 190 PHE B C 1
ATOM 3947 O O . PHE B 1 190 ? 16.479 -20.995 45.460 1.00 40.92 190 PHE B O 1
ATOM 3955 N N . ALA B 1 191 ? 14.261 -21.130 45.838 1.00 41.98 191 ALA B N 1
ATOM 3956 C CA . ALA B 1 191 ? 14.401 -22.060 46.961 1.00 44.17 191 ALA B CA 1
ATOM 3957 C C . ALA B 1 191 ? 14.089 -23.492 46.531 1.00 45.62 191 ALA B C 1
ATOM 3958 O O . ALA B 1 191 ? 13.009 -23.757 45.993 1.00 45.98 191 ALA B O 1
ATOM 3960 N N . PRO B 1 192 ? 15.048 -24.407 46.754 1.00 47.43 192 PRO B N 1
ATOM 3961 C CA . PRO B 1 192 ? 14.942 -25.816 46.361 1.00 49.43 192 PRO B CA 1
ATOM 3962 C C . PRO B 1 192 ? 14.006 -26.617 47.228 1.00 51.29 192 PRO B C 1
ATOM 3963 O O . PRO B 1 192 ? 14.155 -26.631 48.450 1.00 51.92 192 PRO B O 1
ATOM 3967 N N . TYR B 1 193 ? 13.067 -27.305 46.587 1.00 53.70 193 TYR B N 1
ATOM 3968 C CA . TYR B 1 193 ? 12.160 -28.213 47.279 1.00 56.44 193 TYR B CA 1
ATOM 3969 C C . TYR B 1 193 ? 11.418 -29.080 46.277 1.00 57.16 193 TYR B C 1
ATOM 3970 O O . TYR B 1 193 ? 11.164 -28.631 45.159 1.00 57.99 193 TYR B O 1
ATOM 3979 N N . GLN B 1 194 ? 11.034 -30.294 46.689 1.00 58.15 194 GLN B N 1
ATOM 3980 C CA . GLN B 1 194 ? 10.238 -31.234 45.856 1.00 58.22 194 GLN B CA 1
ATOM 3981 C C . GLN B 1 194 ? 11.001 -31.509 44.575 1.00 58.11 194 GLN B C 1
ATOM 3982 O O . GLN B 1 194 ? 10.396 -31.841 43.561 1.00 58.23 194 GLN B O 1
ATOM 3988 N N . GLY B 1 195 ? 12.326 -31.341 44.623 1.00 58.06 195 GLY B N 1
ATOM 3989 C CA . GLY B 1 195 ? 13.160 -31.306 43.421 1.00 57.07 195 GLY B CA 1
ATOM 3990 C C . GLY B 1 195 ? 12.750 -30.241 42.408 1.00 56.37 195 GLY B C 1
ATOM 3991 O O . GLY B 1 195 ? 13.339 -30.151 41.331 1.00 57.32 195 GLY B O 1
ATOM 3992 N N . LYS B 1 196 ? 11.717 -29.460 42.734 1.00 55.11 196 LYS B N 1
ATOM 3993 C CA . LYS B 1 196 ? 11.325 -28.272 41.959 1.00 53.25 196 LYS B CA 1
ATOM 3994 C C . LYS B 1 196 ? 12.044 -27.012 42.497 1.00 51.81 196 LYS B C 1
ATOM 3995 O O . LYS B 1 196 ? 13.016 -27.117 43.261 1.00 50.64 196 LYS B O 1
ATOM 3997 N N . TRP B 1 197 ? 11.583 -25.832 42.087 1.00 49.95 197 TRP B N 1
ATOM 3998 C CA . TRP B 1 197 ? 12.203 -24.583 42.535 1.00 48.28 197 TRP B CA 1
ATOM 3999 C C . TRP B 1 197 ? 11.135 -23.583 42.907 1.00 47.47 197 TRP B C 1
ATOM 4000 O O . TRP B 1 197 ? 10.384 -23.150 42.035 1.00 47.12 197 TRP B O 1
ATOM 4011 N N . HIS B 1 198 ? 11.061 -23.207 44.187 1.00 45.80 198 HIS B N 1
ATOM 4012 C CA . HIS B 1 198 ? 10.140 -22.129 44.554 1.00 44.20 198 HIS B CA 1
ATOM 4013 C C . HIS B 1 198 ? 10.754 -20.738 44.335 1.00 42.67 198 HIS B C 1
ATOM 4014 O O . HIS B 1 198 ? 11.714 -20.354 44.993 1.00 41.45 198 HIS B O 1
ATOM 4021 N N . ARG B 1 199 ? 10.173 -20.008 43.392 1.00 41.58 199 ARG B N 1
ATOM 4022 C CA . ARG B 1 199 ? 10.561 -18.638 43.115 1.00 41.00 199 ARG B CA 1
ATOM 4023 C C . ARG B 1 199 ? 10.451 -17.783 44.365 1.00 40.73 199 ARG B C 1
ATOM 4024 O O . ARG B 1 199 ? 9.531 -17.967 45.181 1.00 40.60 199 ARG B O 1
ATOM 4032 N N . ILE B 1 200 ? 11.417 -16.875 44.507 1.00 39.20 200 ILE B N 1
ATOM 4033 C CA . ILE B 1 200 ? 11.405 -15.867 45.550 1.00 38.45 200 ILE B CA 1
ATOM 4034 C C . ILE B 1 200 ? 11.209 -14.491 44.909 1.00 38.06 200 ILE B C 1
ATOM 4035 O O . ILE B 1 200 ? 11.986 -14.083 44.040 1.00 37.36 200 ILE B O 1
ATOM 4040 N N . ALA B 1 201 ? 10.151 -13.801 45.313 1.00 37.51 201 ALA B N 1
ATOM 4041 C CA . ALA B 1 201 ? 9.877 -12.473 44.778 1.00 37.88 201 ALA B CA 1
ATOM 4042 C C . ALA B 1 201 ? 10.829 -11.465 45.419 1.00 37.98 201 ALA B C 1
ATOM 4043 O O . ALA B 1 201 ? 10.890 -11.343 46.642 1.00 39.13 201 ALA B O 1
ATOM 4045 N N . GLN B 1 202 ? 11.583 -10.757 44.592 1.00 37.97 202 GLN B N 1
ATOM 4046 C CA . GLN B 1 202 ? 12.678 -9.910 45.063 1.00 37.69 202 GLN B CA 1
ATOM 4047 C C . GLN B 1 202 ? 12.156 -8.506 45.403 1.00 38.15 202 GLN B C 1
ATOM 4048 O O . GLN B 1 202 ? 11.705 -7.770 44.515 1.00 38.04 202 GLN B O 1
ATOM 4054 N N . LEU B 1 203 ? 12.221 -8.146 46.691 1.00 37.97 203 LEU B N 1
ATOM 4055 C CA . LEU B 1 203 ? 11.450 -7.013 47.218 1.00 37.70 203 LEU B CA 1
ATOM 4056 C C . LEU B 1 203 ? 12.251 -5.765 47.584 1.00 36.88 203 LEU B C 1
ATOM 4057 O O . LEU B 1 203 ? 11.671 -4.804 48.077 1.00 37.57 203 LEU B O 1
ATOM 4062 N N . GLY B 1 204 ? 13.559 -5.779 47.344 1.00 36.07 204 GLY B N 1
ATOM 4063 C CA . GLY B 1 204 ? 14.420 -4.612 47.563 1.00 35.06 204 GLY B CA 1
ATOM 4064 C C . GLY B 1 204 ? 14.627 -3.844 46.284 1.00 35.00 204 GLY B C 1
ATOM 4065 O O . GLY B 1 204 ? 13.936 -4.083 45.324 1.00 35.60 204 GLY B O 1
ATOM 4066 N N . SER B 1 205 ? 15.577 -2.917 46.260 1.00 35.64 205 SER B N 1
ATOM 4067 C CA . SER B 1 205 ? 15.778 -2.037 45.096 1.00 35.60 205 SER B CA 1
ATOM 4068 C C . SER B 1 205 ? 17.249 -1.947 44.663 1.00 35.46 205 SER B C 1
ATOM 4069 O O . SER B 1 205 ? 18.060 -2.813 45.010 1.00 36.06 205 SER B O 1
ATOM 4072 N N . VAL B 1 206 ? 17.575 -0.898 43.906 1.00 35.26 206 VAL B N 1
ATOM 4073 C CA . VAL B 1 206 ? 18.955 -0.569 43.536 1.00 35.16 206 VAL B CA 1
ATOM 4074 C C . VAL B 1 206 ? 19.262 0.890 43.833 1.00 35.81 206 VAL B C 1
ATOM 4075 O O . VAL B 1 206 ? 18.432 1.780 43.624 1.00 35.67 206 VAL B O 1
ATOM 4079 N N . LEU B 1 207 ? 20.484 1.123 44.297 1.00 36.58 207 LEU B N 1
ATOM 4080 C CA . LEU B 1 207 ? 20.981 2.456 44.586 1.00 36.92 207 LEU B CA 1
ATOM 4081 C C . LEU B 1 207 ? 22.291 2.633 43.831 1.00 36.32 207 LEU B C 1
ATOM 4082 O O . LEU B 1 207 ? 23.313 2.040 44.185 1.00 36.69 207 LEU B O 1
ATOM 4087 N N . ILE B 1 208 ? 22.253 3.449 42.787 1.00 35.68 208 ILE B N 1
ATOM 4088 C CA . ILE B 1 208 ? 23.446 3.786 42.010 1.00 34.98 208 ILE B CA 1
ATOM 4089 C C . ILE B 1 208 ? 23.896 5.202 42.353 1.00 34.45 208 ILE B C 1
ATOM 4090 O O . ILE B 1 208 ? 23.098 6.135 42.265 1.00 34.78 208 ILE B O 1
ATOM 4095 N N . GLY B 1 209 ? 25.165 5.359 42.719 1.00 33.97 209 GLY B N 1
ATOM 4096 C CA . GLY B 1 209 ? 25.708 6.648 43.149 1.00 33.73 209 GLY B CA 1
ATOM 4097 C C . GLY B 1 209 ? 26.104 7.572 42.025 1.00 34.71 209 GLY B C 1
ATOM 4098 O O . GLY B 1 209 ? 25.905 7.268 40.858 1.00 36.01 209 GLY B O 1
ATOM 4099 N N . ASN B 1 210 ? 26.669 8.722 42.370 1.00 35.67 210 ASN B N 1
ATOM 4100 C CA . ASN B 1 210 ? 27.079 9.721 41.376 1.00 34.85 210 ASN B CA 1
ATOM 4101 C C . ASN B 1 210 ? 28.174 9.176 40.497 1.00 34.49 210 ASN B C 1
ATOM 4102 O O . ASN B 1 210 ? 28.864 8.258 40.910 1.00 35.41 210 ASN B O 1
ATOM 4107 N N . ASP B 1 211 ? 28.323 9.735 39.295 1.00 33.71 211 ASP B N 1
ATOM 4108 C CA . ASP B 1 211 ? 29.476 9.484 38.406 1.00 33.61 211 ASP B CA 1
ATOM 4109 C C . ASP B 1 211 ? 29.710 8.020 37.990 1.00 33.92 211 ASP B C 1
ATOM 4110 O O . ASP B 1 211 ? 30.815 7.643 37.560 1.00 34.47 211 ASP B O 1
ATOM 4115 N N . VAL B 1 212 ? 28.667 7.203 38.094 1.00 33.17 212 VAL B N 1
ATOM 4116 C CA . VAL B 1 212 ? 28.740 5.814 37.677 1.00 32.66 212 VAL B CA 1
ATOM 4117 C C . VAL B 1 212 ? 28.564 5.697 36.153 1.00 33.53 212 VAL B C 1
ATOM 4118 O O . VAL B 1 212 ? 27.689 6.347 35.569 1.00 34.42 212 VAL B O 1
ATOM 4122 N N . ARG B 1 213 ? 29.407 4.893 35.512 1.00 32.99 213 ARG B N 1
ATOM 4123 C CA . ARG B 1 213 ? 29.175 4.486 34.141 1.00 32.38 213 ARG B CA 1
ATOM 4124 C C . ARG B 1 213 ? 28.872 3.005 34.101 1.00 32.59 213 ARG B C 1
ATOM 4125 O O . ARG B 1 213 ? 29.603 2.207 34.716 1.00 32.70 213 ARG B O 1
ATOM 4133 N N . ILE B 1 214 ? 27.835 2.637 33.347 1.00 32.08 214 ILE B N 1
ATOM 4134 C CA . ILE B 1 214 ? 27.485 1.232 33.130 1.00 32.40 214 ILE B CA 1
ATOM 4135 C C . ILE B 1 214 ? 27.422 0.973 31.633 1.00 32.47 214 ILE B C 1
ATOM 4136 O O . ILE B 1 214 ? 26.786 1.736 30.911 1.00 33.40 214 ILE B O 1
ATOM 4141 N N . GLY B 1 215 ? 28.058 -0.099 31.164 1.00 31.77 215 GLY B N 1
ATOM 4142 C CA . GLY B 1 215 ? 28.031 -0.432 29.738 1.00 32.19 215 GLY B CA 1
ATOM 4143 C C . GLY B 1 215 ? 26.698 -0.917 29.143 1.00 32.70 215 GLY B C 1
ATOM 4144 O O . GLY B 1 215 ? 25.605 -0.678 29.701 1.00 31.91 215 GLY B O 1
ATOM 4145 N N . SER B 1 216 ? 26.790 -1.593 28.001 1.00 31.70 216 SER B N 1
ATOM 4146 C CA . SER B 1 216 ? 25.605 -2.102 27.331 1.00 32.54 216 SER B CA 1
ATOM 4147 C C . SER B 1 216 ? 25.389 -3.595 27.623 1.00 32.69 216 SER B C 1
ATOM 4148 O O . SER B 1 216 ? 26.326 -4.294 28.024 1.00 33.00 216 SER B O 1
ATOM 4151 N N . ASN B 1 217 ? 24.162 -4.078 27.417 1.00 32.16 217 ASN B N 1
ATOM 4152 C CA . ASN B 1 217 ? 23.810 -5.469 27.709 1.00 32.24 217 ASN B CA 1
ATOM 4153 C C . ASN B 1 217 ? 24.235 -5.896 29.146 1.00 32.07 217 ASN B C 1
ATOM 4154 O O . ASN B 1 217 ? 24.733 -7.009 29.348 1.00 31.02 217 ASN B O 1
ATOM 4159 N N . CYS B 1 218 ? 24.070 -5.011 30.130 1.00 31.06 218 CYS B N 1
ATOM 4160 C CA . CYS B 1 218 ? 24.362 -5.388 31.512 1.00 31.13 218 CYS B CA 1
ATOM 4161 C C . CYS B 1 218 ? 23.072 -5.716 32.258 1.00 31.34 218 CYS B C 1
ATOM 4162 O O . CYS B 1 218 ? 21.966 -5.287 31.847 1.00 30.38 218 CYS B O 1
ATOM 4165 N N . SER B 1 219 ? 23.215 -6.486 33.341 1.00 30.68 219 SER B N 1
ATOM 4166 C CA . SER B 1 219 ? 22.090 -6.752 34.255 1.00 31.36 219 SER B CA 1
ATOM 4167 C C . SER B 1 219 ? 22.471 -6.494 35.706 1.00 31.23 219 SER B C 1
ATOM 4168 O O . SER B 1 219 ? 23.276 -7.245 36.290 1.00 31.62 219 SER B O 1
ATOM 4171 N N . ILE B 1 220 ? 21.923 -5.421 36.268 1.00 30.62 220 ILE B N 1
ATOM 4172 C CA . ILE B 1 220 ? 22.189 -5.063 37.664 1.00 31.14 220 ILE B CA 1
ATOM 4173 C C . ILE B 1 220 ? 20.905 -5.319 38.441 1.00 31.82 220 ILE B C 1
ATOM 4174 O O . ILE B 1 220 ? 19.972 -4.499 38.384 1.00 31.69 220 ILE B O 1
ATOM 4179 N N . ASP B 1 221 ? 20.849 -6.468 39.125 1.00 31.73 221 ASP B N 1
ATOM 4180 C CA . ASP B 1 221 ? 19.603 -6.966 39.720 1.00 32.14 221 ASP B CA 1
ATOM 4181 C C . ASP B 1 221 ? 19.265 -6.222 40.986 1.00 32.03 221 ASP B C 1
ATOM 4182 O O . ASP B 1 221 ? 20.157 -5.753 41.683 1.00 31.74 221 ASP B O 1
ATOM 4187 N N . ARG B 1 222 ? 17.976 -6.130 41.299 1.00 32.75 222 ARG B N 1
ATOM 4188 C CA . ARG B 1 222 ? 17.572 -5.460 42.537 1.00 33.92 222 ARG B CA 1
ATOM 4189 C C . ARG B 1 222 ? 17.874 -6.364 43.716 1.00 34.59 222 ARG B C 1
ATOM 4190 O O . ARG B 1 222 ? 18.158 -7.560 43.519 1.00 35.39 222 ARG B O 1
ATOM 4198 N N . GLY B 1 223 ? 17.838 -5.805 44.928 1.00 34.35 223 GLY B N 1
ATOM 4199 C CA . GLY B 1 223 ? 18.021 -6.618 46.136 1.00 33.98 223 GLY B CA 1
ATOM 4200 C C . GLY B 1 223 ? 16.830 -7.505 46.445 1.00 33.60 223 GLY B C 1
ATOM 4201 O O . GLY B 1 223 ? 15.686 -7.130 46.188 1.00 32.37 223 GLY B O 1
ATOM 4202 N N . ALA B 1 224 ? 17.104 -8.697 46.974 1.00 34.87 224 ALA B N 1
ATOM 4203 C CA . ALA B 1 224 ? 16.046 -9.597 47.489 1.00 36.37 224 ALA B CA 1
ATOM 4204 C C . ALA B 1 224 ? 15.268 -8.869 48.602 1.00 36.87 224 ALA B C 1
ATOM 4205 O O . ALA B 1 224 ? 14.039 -8.874 48.652 1.00 36.39 224 ALA B O 1
ATOM 4207 N N . LEU B 1 225 ? 16.047 -8.252 49.482 1.00 37.90 225 LEU B N 1
ATOM 4208 C CA . LEU B 1 225 ? 15.606 -7.313 50.495 1.00 39.01 225 LEU B CA 1
ATOM 4209 C C . LEU B 1 225 ? 16.698 -6.251 50.531 1.00 39.43 225 LEU B C 1
ATOM 4210 O O . LEU B 1 225 ? 17.861 -6.555 50.263 1.00 40.35 225 LEU B O 1
ATOM 4215 N N . ASP B 1 226 ? 16.355 -5.017 50.867 1.00 39.47 226 ASP B N 1
ATOM 4216 C CA . ASP B 1 226 ? 17.370 -3.965 50.871 1.00 40.27 226 ASP B CA 1
ATOM 4217 C C . ASP B 1 226 ? 17.800 -3.579 49.444 1.00 40.62 226 ASP B C 1
ATOM 4218 O O . ASP B 1 226 ? 16.949 -3.274 48.604 1.00 42.01 226 ASP B O 1
ATOM 4223 N N . ASN B 1 227 ? 19.107 -3.593 49.162 1.00 39.56 227 ASN B N 1
ATOM 4224 C CA . ASN B 1 227 ? 19.601 -2.910 47.979 1.00 37.93 227 ASN B CA 1
ATOM 4225 C C . ASN B 1 227 ? 20.793 -3.524 47.316 1.00 37.55 227 ASN B C 1
ATOM 4226 O O . ASN B 1 227 ? 21.666 -4.062 47.974 1.00 37.11 227 ASN B O 1
ATOM 4231 N N . THR B 1 228 ? 20.806 -3.427 45.988 1.00 36.91 228 THR B N 1
ATOM 4232 C CA . THR B 1 228 ? 22.011 -3.546 45.220 1.00 36.26 228 THR B CA 1
ATOM 4233 C C . THR B 1 228 ? 22.551 -2.116 45.166 1.00 36.17 228 THR B C 1
ATOM 4234 O O . THR B 1 228 ? 21.827 -1.178 44.825 1.00 36.07 228 THR B O 1
ATOM 4238 N N . ILE B 1 229 ? 23.805 -1.938 45.555 1.00 35.43 229 ILE B N 1
ATOM 4239 C CA . ILE B 1 229 ? 24.375 -0.611 45.653 1.00 34.48 229 ILE B CA 1
ATOM 4240 C C . ILE B 1 229 ? 25.628 -0.542 44.816 1.00 34.93 229 ILE B C 1
ATOM 4241 O O . ILE B 1 229 ? 26.498 -1.432 44.883 1.00 34.17 229 ILE B O 1
ATOM 4246 N N . LEU B 1 230 ? 25.699 0.506 44.004 1.00 34.62 230 LEU B N 1
ATOM 4247 C CA . LEU B 1 230 ? 26.944 0.886 43.373 1.00 34.81 230 LEU B CA 1
ATOM 4248 C C . LEU B 1 230 ? 27.258 2.294 43.861 1.00 35.19 230 LEU B C 1
ATOM 4249 O O . LEU B 1 230 ? 26.535 3.262 43.567 1.00 34.18 230 LEU B O 1
ATOM 4254 N N . GLU B 1 231 ? 28.341 2.393 44.622 1.00 35.63 231 GLU B N 1
ATOM 4255 C CA . GLU B 1 231 ? 28.779 3.671 45.175 1.00 36.17 231 GLU B CA 1
ATOM 4256 C C . GLU B 1 231 ? 29.299 4.628 44.095 1.00 35.37 231 GLU B C 1
ATOM 4257 O O . GLU B 1 231 ? 29.331 4.282 42.923 1.00 35.52 231 GLU B O 1
ATOM 4263 N N . ASP B 1 232 ? 29.687 5.831 44.503 1.00 34.75 232 ASP B N 1
ATOM 4264 C CA . ASP B 1 232 ? 30.188 6.867 43.590 1.00 34.25 232 ASP B CA 1
ATOM 4265 C C . ASP B 1 232 ? 31.393 6.446 42.736 1.00 34.09 232 ASP B C 1
ATOM 4266 O O . ASP B 1 232 ? 32.343 5.814 43.223 1.00 34.46 232 ASP B O 1
ATOM 4271 N N . GLY B 1 233 ? 31.333 6.787 41.450 1.00 33.12 233 GLY B N 1
ATOM 4272 C CA . GLY B 1 233 ? 32.486 6.669 40.577 1.00 32.33 233 GLY B CA 1
ATOM 4273 C C . GLY B 1 233 ? 32.814 5.242 40.183 1.00 32.09 233 GLY B C 1
ATOM 4274 O O . GLY B 1 233 ? 33.879 4.987 39.635 1.00 30.94 233 GLY B O 1
ATOM 4275 N N . VAL B 1 234 ? 31.893 4.312 40.457 1.00 31.67 234 VAL B N 1
ATOM 4276 C CA . VAL B 1 234 ? 32.045 2.943 39.990 1.00 31.36 234 VAL B CA 1
ATOM 4277 C C . VAL B 1 234 ? 31.985 2.995 38.481 1.00 30.91 234 VAL B C 1
ATOM 4278 O O . VAL B 1 234 ? 31.188 3.753 37.914 1.00 30.51 234 VAL B O 1
ATOM 4282 N N . ILE B 1 235 ? 32.830 2.205 37.829 1.00 30.00 235 ILE B N 1
ATOM 4283 C CA . ILE B 1 235 ? 32.686 2.002 36.384 1.00 29.37 235 ILE B CA 1
ATOM 4284 C C . ILE B 1 235 ? 32.517 0.524 36.031 1.00 29.39 235 ILE B C 1
ATOM 4285 O O . ILE B 1 235 ? 33.153 -0.362 36.611 1.00 28.71 235 ILE B O 1
ATOM 4290 N N . ILE B 1 236 ? 31.634 0.270 35.077 1.00 29.55 236 ILE B N 1
ATOM 4291 C CA . ILE B 1 236 ? 31.271 -1.081 34.713 1.00 29.75 236 ILE B CA 1
ATOM 4292 C C . ILE B 1 236 ? 31.227 -1.166 33.196 1.00 30.24 236 ILE B C 1
ATOM 4293 O O . ILE B 1 236 ? 30.556 -0.361 32.530 1.00 30.30 236 ILE B O 1
ATOM 4298 N N . ASP B 1 237 ? 31.941 -2.139 32.640 1.00 30.37 237 ASP B N 1
ATOM 4299 C CA . ASP B 1 237 ? 31.954 -2.294 31.190 1.00 30.20 237 ASP B CA 1
ATOM 4300 C C . ASP B 1 237 ? 30.733 -3.092 30.677 1.00 30.28 237 ASP B C 1
ATOM 4301 O O . ASP B 1 237 ? 29.808 -3.401 31.440 1.00 29.79 237 ASP B O 1
ATOM 4306 N N . ASN B 1 238 ? 30.718 -3.406 29.388 1.00 30.35 238 ASN B N 1
ATOM 4307 C CA . ASN B 1 238 ? 29.599 -4.137 28.808 1.00 30.63 238 ASN B CA 1
ATOM 4308 C C . ASN B 1 238 ? 29.505 -5.580 29.272 1.00 30.54 238 ASN B C 1
ATOM 4309 O O . ASN B 1 238 ? 30.484 -6.146 29.772 1.00 31.18 238 ASN B O 1
ATOM 4314 N N . LEU B 1 239 ? 28.318 -6.160 29.101 1.00 29.72 239 LEU B N 1
ATOM 4315 C CA . LEU B 1 239 ? 28.060 -7.584 29.338 1.00 29.64 239 LEU B CA 1
ATOM 4316 C C . LEU B 1 239 ? 28.390 -8.060 30.746 1.00 30.09 239 LEU B C 1
ATOM 4317 O O . LEU B 1 239 ? 28.771 -9.211 30.929 1.00 31.47 239 LEU B O 1
ATOM 4322 N N . VAL B 1 240 ? 28.216 -7.186 31.733 1.00 30.50 240 VAL B N 1
ATOM 4323 C CA . VAL B 1 240 ? 28.443 -7.526 33.151 1.00 30.63 240 VAL B CA 1
ATOM 4324 C C . VAL B 1 240 ? 27.142 -7.932 33.872 1.00 30.91 240 VAL B C 1
ATOM 4325 O O . VAL B 1 240 ? 26.084 -7.369 33.594 1.00 32.32 240 VAL B O 1
ATOM 4329 N N . GLN B 1 241 ? 27.223 -8.923 34.766 1.00 30.53 241 GLN B N 1
ATOM 4330 C CA . GLN B 1 241 ? 26.127 -9.261 35.666 1.00 30.09 241 GLN B CA 1
ATOM 4331 C C . GLN B 1 241 ? 26.468 -8.850 37.087 1.00 30.90 241 GLN B C 1
ATOM 4332 O O . GLN B 1 241 ? 27.486 -9.265 37.640 1.00 31.60 241 GLN B O 1
ATOM 4338 N N . ILE B 1 242 ? 25.617 -7.998 37.649 1.00 31.80 242 ILE B N 1
ATOM 4339 C CA . ILE B 1 242 ? 25.591 -7.694 39.075 1.00 31.48 242 ILE B CA 1
ATOM 4340 C C . ILE B 1 242 ? 24.324 -8.323 39.671 1.00 31.67 242 ILE B C 1
ATOM 4341 O O . ILE B 1 242 ? 23.202 -7.907 39.379 1.00 30.54 242 ILE B O 1
ATOM 4346 N N . ALA B 1 243 ? 24.518 -9.353 40.486 1.00 32.26 243 ALA B N 1
ATOM 4347 C CA . ALA B 1 243 ? 23.421 -10.088 41.075 1.00 33.25 243 ALA B CA 1
ATOM 4348 C C . ALA B 1 243 ? 22.819 -9.334 42.264 1.00 33.77 243 ALA B C 1
ATOM 4349 O O . ALA B 1 243 ? 23.377 -8.327 42.716 1.00 33.73 243 ALA B O 1
ATOM 4351 N N . HIS B 1 244 ? 21.687 -9.837 42.757 1.00 34.17 244 HIS B N 1
ATOM 4352 C CA . HIS B 1 244 ? 20.958 -9.228 43.867 1.00 35.11 244 HIS B CA 1
ATOM 4353 C C . HIS B 1 244 ? 21.868 -9.006 45.079 1.00 35.94 244 HIS B C 1
ATOM 4354 O O . HIS B 1 244 ? 22.720 -9.851 45.404 1.00 35.40 244 HIS B O 1
ATOM 4361 N N . ASN B 1 245 ? 21.697 -7.842 45.710 1.00 36.56 245 ASN B N 1
ATOM 4362 C CA . ASN B 1 245 ? 22.378 -7.490 46.955 1.00 36.89 245 ASN B CA 1
ATOM 4363 C C . ASN B 1 245 ? 23.867 -7.414 46.842 1.00 36.50 245 ASN B C 1
ATOM 4364 O O . ASN B 1 245 ? 24.557 -7.584 47.848 1.00 37.08 245 ASN B O 1
ATOM 4369 N N . VAL B 1 246 ? 24.374 -7.182 45.639 1.00 35.30 246 VAL B N 1
ATOM 4370 C CA . VAL B 1 246 ? 25.794 -6.919 45.516 1.00 34.90 246 VAL B CA 1
ATOM 4371 C C . VAL B 1 246 ? 26.062 -5.457 45.887 1.00 35.35 246 VAL B C 1
ATOM 4372 O O . VAL B 1 246 ? 25.239 -4.569 45.654 1.00 35.63 246 VAL B O 1
ATOM 4376 N N . HIS B 1 247 ? 27.207 -5.231 46.506 1.00 35.45 247 HIS B N 1
ATOM 4377 C CA . HIS B 1 247 ? 27.586 -3.926 46.974 1.00 36.07 247 HIS B CA 1
ATOM 4378 C C . HIS B 1 247 ? 28.995 -3.698 46.454 1.00 34.92 247 HIS B C 1
ATOM 4379 O O . HIS B 1 247 ? 29.915 -4.450 46.772 1.00 35.42 247 HIS B O 1
ATOM 4386 N N . ILE B 1 248 ? 29.161 -2.681 45.615 1.00 34.28 248 ILE B N 1
ATOM 4387 C CA . ILE B 1 248 ? 30.472 -2.366 45.040 1.00 33.22 248 ILE B CA 1
ATOM 4388 C C . ILE B 1 248 ? 30.923 -1.008 45.544 1.00 32.84 248 ILE B C 1
ATOM 4389 O O . ILE B 1 248 ? 30.227 -0.012 45.357 1.00 31.60 248 ILE B O 1
ATOM 4394 N N . GLY B 1 249 ? 32.093 -0.995 46.190 1.00 32.77 249 GLY B N 1
ATOM 4395 C CA . GLY B 1 249 ? 32.653 0.197 46.818 1.00 31.39 249 GLY B CA 1
ATOM 4396 C C . GLY B 1 249 ? 33.043 1.255 45.824 1.00 31.25 249 GLY B C 1
ATOM 4397 O O . GLY B 1 249 ? 33.275 0.955 44.660 1.00 31.25 249 GLY B O 1
ATOM 4398 N N . SER B 1 250 ? 33.131 2.500 46.287 1.00 31.67 250 SER B N 1
ATOM 4399 C CA . SER B 1 250 ? 33.386 3.639 45.401 1.00 31.73 250 SER B CA 1
ATOM 4400 C C . SER B 1 250 ? 34.610 3.453 44.532 1.00 30.95 250 SER B C 1
ATOM 4401 O O . SER B 1 250 ? 35.571 2.823 44.936 1.00 30.51 250 SER B O 1
ATOM 4404 N N . ASN B 1 251 ? 34.503 3.953 43.306 1.00 31.34 251 ASN B N 1
ATOM 4405 C CA . ASN B 1 251 ? 35.593 4.010 42.326 1.00 32.24 251 ASN B CA 1
ATOM 4406 C C . ASN B 1 251 ? 36.166 2.684 41.827 1.00 32.87 251 ASN B C 1
ATOM 4407 O O . ASN B 1 251 ? 37.212 2.650 41.164 1.00 32.61 251 ASN B O 1
ATOM 4412 N N . THR B 1 252 ? 35.474 1.593 42.127 1.00 33.87 252 THR B N 1
ATOM 4413 C CA . THR B 1 252 ? 35.883 0.296 41.613 1.00 35.16 252 THR B CA 1
ATOM 4414 C C . THR B 1 252 ? 35.633 0.242 40.096 1.00 34.95 252 THR B C 1
ATOM 4415 O O . THR B 1 252 ? 34.722 0.908 39.581 1.00 35.65 252 THR B O 1
ATOM 4419 N N . ALA B 1 253 ? 36.481 -0.502 39.393 1.00 33.99 253 ALA B N 1
ATOM 4420 C CA . ALA B 1 253 ? 36.361 -0.678 37.945 1.00 33.48 253 ALA B CA 1
ATOM 4421 C C . ALA B 1 253 ? 36.097 -2.150 37.632 1.00 32.53 253 ALA B C 1
ATOM 4422 O O . ALA B 1 253 ? 36.851 -3.034 38.055 1.00 32.05 253 ALA B O 1
ATOM 4424 N N . ILE B 1 254 ? 35.013 -2.408 36.915 1.00 31.56 254 ILE B N 1
ATOM 4425 C CA . ILE B 1 254 ? 34.650 -3.779 36.565 1.00 30.82 254 ILE B CA 1
ATOM 4426 C C . ILE B 1 254 ? 34.633 -3.940 35.057 1.00 30.34 254 ILE B C 1
ATOM 4427 O O . ILE B 1 254 ? 33.772 -3.387 34.367 1.00 29.93 254 ILE B O 1
ATOM 4432 N N . ALA B 1 255 ? 35.596 -4.708 34.558 1.00 30.03 255 ALA B N 1
ATOM 4433 C CA . ALA B 1 255 ? 35.743 -4.928 33.129 1.00 29.70 255 ALA B CA 1
ATOM 4434 C C . ALA B 1 255 ? 34.624 -5.803 32.555 1.00 29.94 255 ALA B C 1
ATOM 4435 O O . ALA B 1 255 ? 33.883 -6.467 33.282 1.00 29.62 255 ALA B O 1
ATOM 4437 N N . ALA B 1 256 ? 34.542 -5.803 31.231 1.00 30.70 256 ALA B N 1
ATOM 4438 C CA . ALA B 1 256 ? 33.549 -6.540 30.482 1.00 31.12 256 ALA B CA 1
ATOM 4439 C C . ALA B 1 256 ? 33.489 -8.026 30.836 1.00 32.00 256 ALA B C 1
ATOM 4440 O O . ALA B 1 256 ? 34.532 -8.676 31.051 1.00 32.47 256 ALA B O 1
ATOM 4442 N N . LYS B 1 257 ? 32.264 -8.553 30.892 1.00 31.88 257 LYS B N 1
ATOM 4443 C CA . LYS B 1 257 ? 32.039 -9.983 31.056 1.00 32.20 257 LYS B CA 1
ATOM 4444 C C . LYS B 1 257 ? 32.385 -10.522 32.462 1.00 32.96 257 LYS B C 1
ATOM 4445 O O . LYS B 1 257 ? 32.444 -11.739 32.672 1.00 34.01 257 LYS B O 1
ATOM 4448 N N . CYS B 1 258 ? 32.597 -9.641 33.435 1.00 33.27 258 CYS B N 1
ATOM 4449 C CA . CYS B 1 258 ? 32.659 -10.095 34.837 1.00 33.06 258 CYS B CA 1
ATOM 4450 C C . CYS B 1 258 ? 31.279 -10.503 35.258 1.00 33.43 258 CYS B C 1
ATOM 4451 O O . CYS B 1 258 ? 30.290 -9.920 34.757 1.00 34.19 258 CYS B O 1
ATOM 4454 N N . GLY B 1 259 ? 31.207 -11.493 36.155 1.00 32.81 259 GLY B N 1
ATOM 4455 C CA . GLY B 1 259 ? 29.967 -11.835 36.853 1.00 33.17 259 GLY B CA 1
ATOM 4456 C C . GLY B 1 259 ? 30.159 -11.834 38.366 1.00 34.25 259 GLY B C 1
ATOM 4457 O O . GLY B 1 259 ? 31.108 -12.429 38.874 1.00 34.48 259 GLY B O 1
ATOM 4458 N N . ILE B 1 260 ? 29.276 -11.158 39.098 1.00 34.46 260 ILE B N 1
ATOM 4459 C CA . ILE B 1 260 ? 29.383 -11.120 40.563 1.00 34.58 260 ILE B CA 1
ATOM 4460 C C . ILE B 1 260 ? 28.072 -11.640 41.172 1.00 34.77 260 ILE B C 1
ATOM 4461 O O . ILE B 1 260 ? 27.020 -11.040 40.983 1.00 34.34 260 ILE B O 1
ATOM 4466 N N . ALA B 1 261 ? 28.147 -12.759 41.889 1.00 34.66 261 ALA B N 1
ATOM 4467 C CA . ALA B 1 261 ? 26.952 -13.451 42.364 1.00 34.69 261 ALA B CA 1
ATOM 4468 C C . ALA B 1 261 ? 26.383 -12.789 43.621 1.00 35.13 261 ALA B C 1
ATOM 4469 O O . ALA B 1 261 ? 27.056 -11.972 44.264 1.00 35.65 261 ALA B O 1
ATOM 4471 N N . GLY B 1 262 ? 25.157 -13.176 43.971 1.00 35.11 262 GLY B N 1
ATOM 4472 C CA . GLY B 1 262 ? 24.355 -12.527 45.011 1.00 35.32 262 GLY B CA 1
ATOM 4473 C C . GLY B 1 262 ? 24.993 -12.337 46.365 1.00 35.38 262 GLY B C 1
ATOM 4474 O O . GLY B 1 262 ? 25.858 -13.103 46.776 1.00 36.06 262 GLY B O 1
ATOM 4475 N N . SER B 1 263 ? 24.563 -11.279 47.037 1.00 35.61 263 SER B N 1
ATOM 4476 C CA . SER B 1 263 ? 25.024 -10.902 48.370 1.00 35.70 263 SER B CA 1
ATOM 4477 C C . SER B 1 263 ? 26.526 -10.660 48.492 1.00 35.35 263 SER B C 1
ATOM 4478 O O . SER B 1 263 ? 27.082 -10.813 49.564 1.00 35.63 263 SER B O 1
ATOM 4481 N N . THR B 1 264 ? 27.187 -10.259 47.421 1.00 35.23 264 THR B N 1
ATOM 4482 C CA . THR B 1 264 ? 28.632 -10.115 47.513 1.00 36.45 264 THR B CA 1
ATOM 4483 C C . THR B 1 264 ? 29.089 -8.661 47.626 1.00 37.39 264 THR B C 1
ATOM 4484 O O . THR B 1 264 ? 28.552 -7.772 46.963 1.00 37.68 264 THR B O 1
ATOM 4488 N N . LYS B 1 265 ? 30.066 -8.441 48.503 1.00 38.17 265 LYS B N 1
ATOM 4489 C CA . LYS B 1 265 ? 30.581 -7.118 48.807 1.00 38.53 265 LYS B CA 1
ATOM 4490 C C . LYS B 1 265 ? 31.957 -7.004 48.181 1.00 37.91 265 LYS B C 1
ATOM 4491 O O . LYS B 1 265 ? 32.831 -7.829 48.426 1.00 38.38 265 LYS B O 1
ATOM 4497 N N . ILE B 1 266 ? 32.141 -5.999 47.340 1.00 37.39 266 ILE B N 1
ATOM 4498 C CA . ILE B 1 266 ? 33.466 -5.682 46.825 1.00 36.60 266 ILE B CA 1
ATOM 4499 C C . ILE B 1 266 ? 33.815 -4.277 47.289 1.00 36.77 266 ILE B C 1
ATOM 4500 O O . ILE B 1 266 ? 32.981 -3.357 47.175 1.00 37.13 266 ILE B O 1
ATOM 4505 N N . GLY B 1 267 ? 35.030 -4.128 47.824 1.00 36.42 267 GLY B N 1
ATOM 4506 C CA . GLY B 1 267 ? 35.482 -2.885 48.444 1.00 36.30 267 GLY B CA 1
ATOM 4507 C C . GLY B 1 267 ? 35.751 -1.766 47.460 1.00 37.03 267 GLY B C 1
ATOM 4508 O O . GLY B 1 267 ? 35.589 -1.947 46.245 1.00 37.44 267 GLY B O 1
ATOM 4509 N N . LYS B 1 268 ? 36.147 -0.604 47.988 1.00 37.46 268 LYS B N 1
ATOM 451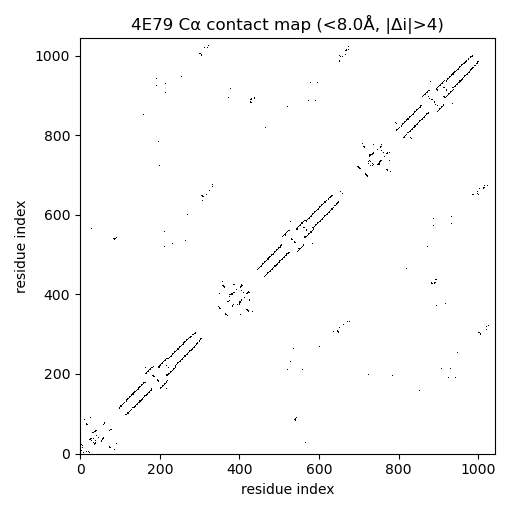0 C CA . LYS B 1 268 ? 36.471 0.583 47.177 1.00 37.77 268 LYS B CA 1
ATOM 4511 C C . LYS B 1 268 ? 37.747 0.356 46.396 1.00 37.44 268 LYS B C 1
ATOM 4512 O O . LYS B 1 268 ? 38.608 -0.406 46.829 1.00 37.15 268 LYS B O 1
ATOM 4518 N N . ASN B 1 269 ? 37.861 1.038 45.253 1.00 37.32 269 ASN B N 1
ATOM 4519 C CA . ASN B 1 269 ? 39.111 1.093 44.472 1.00 36.89 269 ASN B CA 1
ATOM 4520 C C . ASN B 1 269 ? 39.659 -0.283 44.095 1.00 36.16 269 ASN B C 1
ATOM 4521 O O . ASN B 1 269 ? 40.862 -0.541 44.192 1.00 36.29 269 ASN B O 1
ATOM 4526 N N . CYS B 1 270 ? 38.758 -1.168 43.683 1.00 35.24 270 CYS B N 1
ATOM 4527 C CA . CYS B 1 270 ? 39.152 -2.455 43.152 1.00 34.49 270 CYS B CA 1
ATOM 4528 C C . CYS B 1 270 ? 39.184 -2.348 41.653 1.00 33.73 270 CYS B C 1
ATOM 4529 O O . CYS B 1 270 ? 38.501 -1.505 41.065 1.00 33.90 270 CYS B O 1
ATOM 4532 N N . ILE B 1 271 ? 39.989 -3.202 41.040 1.00 33.14 271 ILE B N 1
ATOM 4533 C CA . ILE B 1 271 ? 40.111 -3.278 39.598 1.00 32.42 271 ILE B CA 1
ATOM 4534 C C . ILE B 1 271 ? 39.944 -4.731 39.232 1.00 32.03 271 ILE B C 1
ATOM 4535 O O . ILE B 1 271 ? 40.781 -5.572 39.574 1.00 31.02 271 ILE B O 1
ATOM 4540 N N . LEU B 1 272 ? 38.835 -5.033 38.565 1.00 31.63 272 LEU B N 1
ATOM 4541 C CA . LEU B 1 272 ? 38.612 -6.378 38.084 1.00 31.66 272 LEU B CA 1
ATOM 4542 C C . LEU B 1 272 ? 38.794 -6.435 36.569 1.00 31.38 272 LEU B C 1
ATOM 4543 O O . LEU B 1 272 ? 38.114 -5.733 35.839 1.00 31.98 272 LEU B O 1
ATOM 4548 N N . ALA B 1 273 ? 39.721 -7.262 36.095 1.00 31.65 273 ALA B N 1
ATOM 4549 C CA . ALA B 1 273 ? 39.932 -7.408 34.641 1.00 31.64 273 ALA B CA 1
ATOM 4550 C C . ALA B 1 273 ? 38.827 -8.268 34.009 1.00 31.25 273 ALA B C 1
ATOM 4551 O O . ALA B 1 273 ? 37.936 -8.764 34.689 1.00 31.03 273 ALA B O 1
ATOM 4553 N N . GLY B 1 274 ? 38.900 -8.425 32.698 1.00 31.58 274 GLY B N 1
ATOM 4554 C CA . GLY B 1 274 ? 37.822 -8.998 31.912 1.00 31.27 274 GLY B CA 1
ATOM 4555 C C . GLY B 1 274 ? 37.479 -10.426 32.243 1.00 30.93 274 GLY B C 1
ATOM 4556 O O . GLY B 1 274 ? 38.354 -11.243 32.500 1.00 31.47 274 GLY B O 1
ATOM 4557 N N . ALA B 1 275 ? 36.181 -10.697 32.252 1.00 30.70 275 ALA B N 1
ATOM 4558 C CA . ALA B 1 275 ? 35.646 -12.031 32.411 1.00 30.24 275 ALA B CA 1
ATOM 4559 C C . ALA B 1 275 ? 35.993 -12.690 33.753 1.00 30.52 275 ALA B C 1
ATOM 4560 O O . ALA B 1 275 ? 36.140 -13.905 33.829 1.00 30.38 275 ALA B O 1
ATOM 4562 N N . CYS B 1 276 ? 36.088 -11.889 34.814 1.00 31.82 276 CYS B N 1
ATOM 4563 C CA . CYS B 1 276 ? 36.243 -12.433 36.190 1.00 33.09 276 CYS B CA 1
ATOM 4564 C C . CYS B 1 276 ? 34.912 -12.864 36.788 1.00 33.55 276 CYS B C 1
ATOM 4565 O O . CYS B 1 276 ? 33.879 -12.271 36.509 1.00 35.29 276 CYS B O 1
ATOM 4568 N N . GLY B 1 277 ? 34.939 -13.904 37.610 1.00 34.67 277 GLY B N 1
ATOM 4569 C CA . GLY B 1 277 ? 33.736 -14.403 38.281 1.00 33.91 277 GLY B CA 1
ATOM 4570 C C . GLY B 1 277 ? 33.974 -14.487 39.772 1.00 33.77 277 GLY B C 1
ATOM 4571 O O . GLY B 1 277 ? 35.044 -14.930 40.214 1.00 33.92 277 GLY B O 1
ATOM 4572 N N . VAL B 1 278 ? 32.985 -14.033 40.540 1.00 33.48 278 VAL B N 1
ATOM 4573 C CA . VAL B 1 278 ? 33.065 -13.963 42.004 1.00 33.20 278 VAL B CA 1
ATOM 4574 C C . VAL B 1 278 ? 31.814 -14.596 42.623 1.00 33.54 278 VAL B C 1
ATOM 4575 O O . VAL B 1 278 ? 30.673 -14.193 42.340 1.00 33.77 278 VAL B O 1
ATOM 4579 N N . ALA B 1 279 ? 32.043 -15.593 43.471 1.00 34.14 279 ALA B N 1
ATOM 4580 C CA . ALA B 1 279 ? 30.962 -16.441 43.974 1.00 34.42 279 ALA B CA 1
ATOM 4581 C C . ALA B 1 279 ? 30.111 -15.646 44.946 1.00 34.18 279 ALA B C 1
ATOM 4582 O O . ALA B 1 279 ? 30.417 -14.498 45.238 1.00 34.31 279 ALA B O 1
ATOM 4584 N N . GLY B 1 280 ? 29.038 -16.246 45.429 1.00 34.88 280 GLY B N 1
ATOM 4585 C CA . GLY B 1 280 ? 28.087 -15.530 46.255 1.00 36.88 280 GLY B CA 1
ATOM 4586 C C . GLY B 1 280 ? 28.537 -15.379 47.691 1.00 38.77 280 GLY B C 1
ATOM 4587 O O . GLY B 1 280 ? 29.339 -16.178 48.199 1.00 38.69 280 GLY B O 1
ATOM 4588 N N . HIS B 1 281 ? 28.026 -14.339 48.343 1.00 40.13 281 HIS B N 1
ATOM 4589 C CA . HIS B 1 281 ? 28.197 -14.199 49.779 1.00 42.49 281 HIS B CA 1
ATOM 4590 C C . HIS B 1 281 ? 29.670 -14.039 50.186 1.00 41.89 281 HIS B C 1
ATOM 4591 O O . HIS B 1 281 ? 30.057 -14.494 51.255 1.00 42.04 281 HIS B O 1
ATOM 4598 N N . LEU B 1 282 ? 30.489 -13.409 49.340 1.00 41.17 282 LEU B N 1
ATOM 4599 C CA . LEU B 1 282 ? 31.901 -13.195 49.684 1.00 39.41 282 LEU B CA 1
ATOM 4600 C C . LEU B 1 282 ? 32.221 -11.739 49.944 1.00 38.84 282 LEU B C 1
ATOM 4601 O O . LEU B 1 282 ? 31.438 -10.858 49.636 1.00 38.40 282 LEU B O 1
ATOM 4606 N N . SER B 1 283 ? 33.378 -11.502 50.543 1.00 39.07 283 SER B N 1
ATOM 4607 C CA . SER B 1 283 ? 33.845 -10.161 50.845 1.00 38.89 283 SER B CA 1
ATOM 4608 C C . SER B 1 283 ? 35.186 -10.004 50.173 1.00 37.71 283 SER B C 1
ATOM 4609 O O . SER B 1 283 ? 36.049 -10.877 50.290 1.00 38.06 283 SER B O 1
ATOM 4612 N N . ILE B 1 284 ? 35.349 -8.910 49.446 1.00 35.85 284 ILE B N 1
ATOM 4613 C CA . ILE B 1 284 ? 36.603 -8.626 48.785 1.00 34.97 284 ILE B CA 1
ATOM 4614 C C . ILE B 1 284 ? 37.094 -7.275 49.268 1.00 34.58 284 ILE B C 1
ATOM 4615 O O . ILE B 1 284 ? 36.403 -6.269 49.121 1.00 34.78 284 ILE B O 1
ATOM 4620 N N . ALA B 1 285 ? 38.293 -7.265 49.840 1.00 34.39 285 ALA B N 1
ATOM 4621 C CA . ALA B 1 285 ? 38.885 -6.071 50.457 1.00 34.16 285 ALA B CA 1
ATOM 4622 C C . ALA B 1 285 ? 39.063 -4.894 49.480 1.00 33.87 285 ALA B C 1
ATOM 4623 O O . ALA B 1 285 ? 39.069 -5.093 48.273 1.00 33.44 285 ALA B O 1
ATOM 4625 N N . ASP B 1 286 ? 39.177 -3.677 50.022 1.00 34.23 286 ASP B N 1
ATOM 4626 C CA . ASP B 1 286 ? 39.619 -2.481 49.280 1.00 34.58 286 ASP B CA 1
ATOM 4627 C C . ASP B 1 286 ? 40.948 -2.723 48.563 1.00 34.22 286 ASP B C 1
ATOM 4628 O O . ASP B 1 286 ? 41.779 -3.517 49.014 1.00 34.42 286 ASP B O 1
ATOM 4633 N N . ASN B 1 287 ? 41.133 -2.048 47.437 1.00 33.94 287 ASN B N 1
ATOM 4634 C CA . ASN B 1 287 ? 42.390 -2.104 46.680 1.00 34.45 287 ASN B CA 1
ATOM 4635 C C . ASN B 1 287 ? 42.869 -3.503 46.216 1.00 34.18 287 ASN B C 1
ATOM 4636 O O . ASN B 1 287 ? 44.071 -3.730 46.034 1.00 34.04 287 ASN B O 1
ATOM 4641 N N . VAL B 1 288 ? 41.901 -4.402 45.991 1.00 34.22 288 VAL B N 1
ATOM 4642 C CA . VAL B 1 288 ? 42.099 -5.707 45.327 1.00 33.79 288 VAL B CA 1
ATOM 4643 C C . VAL B 1 288 ? 42.081 -5.624 43.787 1.00 34.42 288 VAL B C 1
ATOM 4644 O O . VAL B 1 288 ? 41.168 -5.063 43.177 1.00 33.84 288 VAL B O 1
ATOM 4648 N N . THR B 1 289 ? 43.091 -6.210 43.163 1.00 34.89 289 THR B N 1
ATOM 4649 C CA . THR B 1 289 ? 43.148 -6.281 41.720 1.00 35.18 289 THR B CA 1
ATOM 4650 C C . THR B 1 289 ? 42.982 -7.731 41.290 1.00 35.94 289 THR B C 1
ATOM 4651 O O . THR B 1 289 ? 43.457 -8.636 41.960 1.00 36.75 289 THR B O 1
ATOM 4655 N N . LEU B 1 290 ? 42.273 -7.934 40.185 1.00 36.85 290 LEU B N 1
ATOM 4656 C CA . LEU B 1 290 ? 42.063 -9.259 39.606 1.00 37.03 290 LEU B CA 1
ATOM 4657 C C . LEU B 1 290 ? 42.411 -9.222 38.125 1.00 37.96 290 LEU B C 1
ATOM 4658 O O . LEU B 1 290 ? 41.791 -8.492 37.352 1.00 39.81 290 LEU B O 1
ATOM 4663 N N . THR B 1 291 ? 43.422 -9.987 37.742 1.00 37.76 291 THR B N 1
ATOM 4664 C CA . THR B 1 291 ? 43.773 -10.196 36.352 1.00 37.55 291 THR B CA 1
ATOM 4665 C C . THR B 1 291 ? 42.680 -11.019 35.642 1.00 37.52 291 THR B C 1
ATOM 4666 O O . THR B 1 291 ? 41.679 -11.392 36.258 1.00 36.87 291 THR B O 1
ATOM 4670 N N . GLY B 1 292 ? 42.883 -11.293 34.349 1.00 38.60 292 GLY B N 1
ATOM 4671 C CA . GLY B 1 292 ? 41.843 -11.826 33.454 1.00 38.83 292 GLY B CA 1
ATOM 4672 C C . GLY B 1 292 ? 41.352 -13.203 33.860 1.00 40.49 292 GLY B C 1
ATOM 4673 O O . GLY B 1 292 ? 42.139 -14.032 34.325 1.00 41.16 292 GLY B O 1
ATOM 4674 N N . MET B 1 293 ? 40.052 -13.447 33.704 1.00 40.46 293 MET B N 1
ATOM 4675 C CA . MET B 1 293 ? 39.481 -14.773 33.953 1.00 41.66 293 MET B CA 1
ATOM 4676 C C . MET B 1 293 ? 39.713 -15.354 35.359 1.00 41.02 293 MET B C 1
ATOM 4677 O O . MET B 1 293 ? 39.754 -16.581 35.544 1.00 40.70 293 MET B O 1
ATOM 4682 N N . SER B 1 294 ? 39.847 -14.480 36.347 1.00 40.55 294 SER B N 1
ATOM 4683 C CA . SER B 1 294 ? 39.966 -14.947 37.726 1.00 39.81 294 SER B CA 1
ATOM 4684 C C . SER B 1 294 ? 38.615 -15.344 38.292 1.00 39.63 294 SER B C 1
ATOM 4685 O O . SER B 1 294 ? 37.630 -14.642 38.090 1.00 39.62 294 SER B O 1
ATOM 4688 N N . MET B 1 295 ? 38.579 -16.492 38.971 1.00 40.07 295 MET B N 1
ATOM 4689 C CA . MET B 1 295 ? 37.379 -16.976 39.656 1.00 40.18 295 MET B CA 1
ATOM 4690 C C . MET B 1 295 ? 37.696 -16.951 41.124 1.00 39.45 295 MET B C 1
ATOM 4691 O O . MET B 1 295 ? 38.744 -17.447 41.544 1.00 40.16 295 MET B O 1
ATOM 4696 N N . VAL B 1 296 ? 36.795 -16.370 41.904 1.00 38.53 296 VAL B N 1
ATOM 4697 C CA . VAL B 1 296 ? 37.041 -16.156 43.316 1.00 37.36 296 VAL B CA 1
ATOM 4698 C C . VAL B 1 296 ? 35.968 -16.863 44.088 1.00 37.23 296 VAL B C 1
ATOM 4699 O O . VAL B 1 296 ? 34.781 -16.562 43.933 1.00 37.67 296 VAL B O 1
ATOM 4703 N N . THR B 1 297 ? 36.390 -17.792 44.935 1.00 37.20 297 THR B N 1
ATOM 4704 C CA . THR B 1 297 ? 35.441 -18.634 45.654 1.00 37.52 297 THR B CA 1
ATOM 4705 C C . THR B 1 297 ? 35.420 -18.394 47.172 1.00 38.23 297 THR B C 1
ATOM 4706 O O . THR B 1 297 ? 34.435 -18.708 47.838 1.00 38.41 297 THR B O 1
ATOM 4710 N N . LYS B 1 298 ? 36.494 -17.816 47.705 1.00 39.23 298 LYS B N 1
ATOM 4711 C CA . LYS B 1 298 ? 36.548 -17.423 49.119 1.00 40.28 298 LYS B CA 1
ATOM 4712 C C . LYS B 1 298 ? 36.939 -15.943 49.266 1.00 39.99 298 LYS B C 1
ATOM 4713 O O . LYS B 1 298 ? 37.594 -15.384 48.389 1.00 39.90 298 LYS B O 1
ATOM 4719 N N . ASN B 1 299 ? 36.566 -15.343 50.397 1.00 40.42 299 ASN B N 1
ATOM 4720 C CA . ASN B 1 299 ? 36.978 -13.990 50.790 1.00 41.17 299 ASN B CA 1
ATOM 4721 C C . ASN B 1 299 ? 38.431 -13.667 50.444 1.00 41.54 299 ASN B C 1
ATOM 4722 O O . ASN B 1 299 ? 39.322 -14.492 50.609 1.00 42.04 299 ASN B O 1
ATOM 4727 N N . ILE B 1 300 ? 38.650 -12.458 49.950 1.00 41.75 300 ILE B N 1
ATOM 4728 C CA . ILE B 1 300 ? 39.976 -11.902 49.833 1.00 41.67 300 ILE B CA 1
ATOM 4729 C C . ILE B 1 300 ? 40.042 -10.831 50.892 1.00 42.35 300 ILE B C 1
ATOM 4730 O O . ILE B 1 300 ? 39.294 -9.853 50.839 1.00 42.24 300 ILE B O 1
ATOM 4735 N N . SER B 1 301 ? 40.913 -11.026 51.874 1.00 43.38 301 SER B N 1
ATOM 4736 C CA . SER B 1 301 ? 40.876 -10.187 53.081 1.00 44.60 301 SER B CA 1
ATOM 4737 C C . SER B 1 301 ? 41.902 -9.059 53.081 1.00 44.08 301 SER B C 1
ATOM 4738 O O . SER B 1 301 ? 41.805 -8.121 53.886 1.00 43.76 301 SER B O 1
ATOM 4741 N N . GLU B 1 302 ? 42.856 -9.132 52.157 1.00 43.80 302 GLU B N 1
ATOM 4742 C CA . GLU B 1 302 ? 43.925 -8.135 52.094 1.00 44.35 302 GLU B CA 1
ATOM 4743 C C . GLU B 1 302 ? 44.101 -7.580 50.691 1.00 43.38 302 GLU B C 1
ATOM 4744 O O . GLU B 1 302 ? 43.912 -8.289 49.711 1.00 43.35 302 GLU B O 1
ATOM 4750 N N . ALA B 1 303 ? 44.479 -6.309 50.617 1.00 42.07 303 ALA B N 1
ATOM 4751 C CA . ALA B 1 303 ? 44.845 -5.670 49.368 1.00 40.97 303 ALA B CA 1
ATOM 4752 C C . ALA B 1 303 ? 45.941 -6.418 48.584 1.00 40.87 303 ALA B C 1
ATOM 4753 O O . ALA B 1 303 ? 46.881 -6.965 49.161 1.00 40.00 303 ALA B O 1
ATOM 4755 N N . GLY B 1 304 ? 45.809 -6.417 47.256 1.00 40.92 304 GLY B N 1
ATOM 4756 C CA . GLY B 1 304 ? 46.845 -6.943 46.376 1.00 40.67 304 GLY B CA 1
ATOM 4757 C C . GLY B 1 304 ? 46.312 -7.356 45.028 1.00 40.63 304 GLY B C 1
ATOM 4758 O O . GLY B 1 304 ? 45.166 -7.053 44.690 1.00 41.30 304 GLY B O 1
ATOM 4759 N N . THR B 1 305 ? 47.152 -8.050 44.264 1.00 40.36 305 THR B N 1
ATOM 4760 C CA . THR B 1 305 ? 46.792 -8.583 42.950 1.00 39.52 305 THR B CA 1
ATOM 4761 C C . THR B 1 305 ? 46.621 -10.088 43.055 1.00 38.95 305 THR B C 1
ATOM 4762 O O . THR B 1 305 ? 47.478 -10.777 43.593 1.00 38.92 305 THR B O 1
ATOM 4766 N N . TYR B 1 306 ? 45.504 -10.587 42.541 1.00 38.77 306 TYR B N 1
ATOM 4767 C CA . TYR B 1 306 ? 45.188 -12.008 42.611 1.00 39.04 306 TYR B CA 1
ATOM 4768 C C . TYR B 1 306 ? 44.851 -12.524 41.230 1.00 39.07 306 TYR B C 1
ATOM 4769 O O . TYR B 1 306 ? 44.309 -11.783 40.399 1.00 39.18 306 TYR B O 1
ATOM 4778 N N . SER B 1 307 ? 45.195 -13.789 40.988 1.00 38.78 307 SER B N 1
ATOM 4779 C CA . SER B 1 307 ? 44.978 -14.419 39.685 1.00 38.40 307 SER B CA 1
ATOM 4780 C C . SER B 1 307 ? 44.485 -15.840 39.817 1.00 37.89 307 SER B C 1
ATOM 4781 O O . SER B 1 307 ? 44.627 -16.453 40.869 1.00 39.24 307 SER B O 1
ATOM 4784 N N . SER B 1 308 ? 43.868 -16.341 38.751 1.00 37.72 308 SER B N 1
ATOM 4785 C CA . SER B 1 308 ? 43.621 -17.776 38.562 1.00 36.84 308 SER B CA 1
ATOM 4786 C C . SER B 1 308 ? 43.726 -18.039 37.079 1.00 36.07 308 SER B C 1
ATOM 4787 O O . SER B 1 308 ? 43.715 -17.097 36.299 1.00 35.17 308 SER B O 1
ATOM 4790 N N . GLY B 1 309 ? 43.844 -19.307 36.691 1.00 36.19 309 GLY B N 1
ATOM 4791 C CA . GLY B 1 309 ? 43.970 -19.671 35.276 1.00 35.67 309 GLY B CA 1
ATOM 4792 C C . GLY B 1 309 ? 45.321 -20.285 34.959 1.00 36.12 309 GLY B C 1
ATOM 4793 O O . GLY B 1 309 ? 46.195 -20.326 35.836 1.00 37.28 309 GLY B O 1
ATOM 4794 N N . THR B 1 310 ? 45.493 -20.757 33.719 1.00 35.20 310 THR B N 1
ATOM 4795 C CA . THR B 1 310 ? 46.658 -21.543 33.318 1.00 34.63 310 THR B CA 1
ATOM 4796 C C . THR B 1 310 ? 47.534 -20.813 32.303 1.00 35.31 310 THR B C 1
ATOM 4797 O O . THR B 1 310 ? 48.612 -21.301 31.951 1.00 34.59 310 THR B O 1
ATOM 4801 N N . GLY B 1 311 ? 47.064 -19.654 31.829 1.00 35.60 311 GLY B N 1
ATOM 4802 C CA . GLY B 1 311 ? 47.708 -18.954 30.718 1.00 35.44 311 GLY B CA 1
ATOM 4803 C C . GLY B 1 311 ? 47.551 -19.747 29.435 1.00 35.56 311 GLY B C 1
ATOM 4804 O O . GLY B 1 311 ? 46.870 -20.776 29.398 1.00 35.93 311 GLY B O 1
ATOM 4805 N N . LEU B 1 312 ? 48.196 -19.290 28.378 1.00 35.47 312 LEU B N 1
ATOM 4806 C CA . LEU B 1 312 ? 48.035 -19.926 27.083 1.00 36.03 312 LEU B CA 1
ATOM 4807 C C . LEU B 1 312 ? 49.132 -20.960 26.812 1.00 36.50 312 LEU B C 1
ATOM 4808 O O . LEU B 1 312 ? 50.290 -20.752 27.174 1.00 36.94 312 LEU B O 1
ATOM 4813 N N . PHE B 1 313 ? 48.765 -22.078 26.184 1.00 36.66 313 PHE B N 1
ATOM 4814 C CA . PHE B 1 313 ? 49.750 -23.060 25.720 1.00 36.43 313 PHE B CA 1
ATOM 4815 C C . PHE B 1 313 ? 49.439 -23.392 24.276 1.00 37.26 313 PHE B C 1
ATOM 4816 O O . PHE B 1 313 ? 48.260 -23.499 23.910 1.00 37.77 313 PHE B O 1
ATOM 4824 N N . GLU B 1 314 ? 50.469 -23.607 23.461 1.00 37.51 314 GLU B N 1
ATOM 4825 C CA . GLU B 1 314 ? 50.266 -24.330 22.209 1.00 38.19 314 GLU B CA 1
ATOM 4826 C C . GLU B 1 314 ? 49.481 -25.627 22.504 1.00 38.22 314 GLU B C 1
ATOM 4827 O O . GLU B 1 314 ? 49.619 -26.215 23.583 1.00 38.06 314 GLU B O 1
ATOM 4833 N N . ASN B 1 315 ? 48.654 -26.057 21.556 1.00 38.94 315 ASN B N 1
ATOM 4834 C CA . ASN B 1 315 ? 47.741 -27.175 21.776 1.00 39.88 315 ASN B CA 1
ATOM 4835 C C . ASN B 1 315 ? 48.392 -28.475 22.242 1.00 40.57 315 ASN B C 1
ATOM 4836 O O . ASN B 1 315 ? 47.894 -29.101 23.198 1.00 41.14 315 ASN B O 1
ATOM 4841 N N . ASN B 1 316 ? 49.495 -28.877 21.599 1.00 40.77 316 ASN B N 1
ATOM 4842 C CA . ASN B 1 316 ? 50.198 -30.105 21.998 1.00 41.04 316 ASN B CA 1
ATOM 4843 C C . ASN B 1 316 ? 50.771 -30.017 23.405 1.00 40.02 316 ASN B C 1
ATOM 4844 O O . ASN B 1 316 ? 50.539 -30.901 24.243 1.00 40.08 316 ASN B O 1
ATOM 4849 N N . HIS B 1 317 ? 51.482 -28.927 23.673 1.00 38.95 317 HIS B N 1
ATOM 4850 C CA . HIS B 1 317 ? 51.965 -28.647 25.018 1.00 37.99 317 HIS B CA 1
ATOM 4851 C C . HIS B 1 317 ? 50.816 -28.693 26.016 1.00 37.41 317 HIS B C 1
ATOM 4852 O O . HIS B 1 317 ? 50.932 -29.340 27.040 1.00 37.03 317 HIS B O 1
ATOM 4859 N N . TRP B 1 318 ? 49.708 -28.019 25.703 1.00 38.02 318 TRP B N 1
ATOM 4860 C CA . TRP B 1 318 ? 48.559 -27.937 26.619 1.00 37.95 318 TRP B CA 1
ATOM 4861 C C . TRP B 1 318 ? 48.014 -29.315 26.984 1.00 38.93 318 TRP B C 1
ATOM 4862 O O . TRP B 1 318 ? 47.782 -29.601 28.163 1.00 38.40 318 TRP B O 1
ATOM 4873 N N . LYS B 1 319 ? 47.798 -30.150 25.963 1.00 39.92 319 LYS B N 1
ATOM 4874 C CA . LYS B 1 319 ? 47.344 -31.527 26.159 1.00 41.03 319 LYS B CA 1
ATOM 4875 C C . LYS B 1 319 ? 48.308 -32.344 27.027 1.00 41.21 319 LYS B C 1
ATOM 4876 O O . LYS B 1 319 ? 47.880 -33.004 27.961 1.00 41.34 319 LYS B O 1
ATOM 4882 N N . LYS B 1 320 ? 49.603 -32.283 26.721 1.00 41.54 320 LYS B N 1
ATOM 4883 C CA . LYS B 1 320 ? 50.621 -32.913 27.549 1.00 42.20 320 LYS B CA 1
ATOM 4884 C C . LYS B 1 320 ? 50.506 -32.476 29.017 1.00 42.50 320 LYS B C 1
ATOM 4885 O O . LYS B 1 320 ? 50.702 -33.283 29.927 1.00 43.28 320 LYS B O 1
ATOM 4888 N N . THR B 1 321 ? 50.176 -31.201 29.236 1.00 42.86 321 THR B N 1
ATOM 4889 C CA . THR B 1 321 ? 50.154 -30.575 30.567 1.00 42.44 321 THR B CA 1
ATOM 4890 C C . THR B 1 321 ? 48.922 -30.939 31.382 1.00 42.77 321 THR B C 1
ATOM 4891 O O . THR B 1 321 ? 49.018 -31.186 32.578 1.00 43.23 321 THR B O 1
ATOM 4895 N N . ILE B 1 322 ? 47.758 -30.975 30.757 1.00 43.84 322 ILE B N 1
ATOM 4896 C CA . ILE B 1 322 ? 46.560 -31.380 31.499 1.00 45.07 322 ILE B CA 1
ATOM 4897 C C . ILE B 1 322 ? 46.513 -32.861 31.863 1.00 45.63 322 ILE B C 1
ATOM 4898 O O . ILE B 1 322 ? 45.861 -33.238 32.848 1.00 46.29 322 ILE B O 1
ATOM 4903 N N . VAL B 1 323 ? 47.198 -33.699 31.089 1.00 45.49 323 VAL B N 1
ATOM 4904 C CA . VAL B 1 323 ? 47.372 -35.083 31.499 1.00 46.16 323 VAL B CA 1
ATOM 4905 C C . VAL B 1 323 ? 48.247 -35.088 32.736 1.00 46.52 323 VAL B C 1
ATOM 4906 O O . VAL B 1 323 ? 47.911 -35.715 33.741 1.00 47.23 323 VAL B O 1
ATOM 4910 N N . ARG B 1 324 ? 49.350 -34.355 32.666 1.00 46.92 324 ARG B N 1
ATOM 4911 C CA . ARG B 1 324 ? 50.275 -34.233 33.782 1.00 47.57 324 ARG B CA 1
ATOM 4912 C C . ARG B 1 324 ? 49.548 -33.717 35.030 1.00 48.24 324 ARG B C 1
ATOM 4913 O O . ARG B 1 324 ? 49.865 -34.114 36.145 1.00 48.86 324 ARG B O 1
ATOM 4921 N N . LEU B 1 325 ? 48.566 -32.840 34.837 1.00 49.53 325 LEU B N 1
ATOM 4922 C CA . LEU B 1 325 ? 47.702 -32.388 35.931 1.00 51.04 325 LEU B CA 1
ATOM 4923 C C . LEU B 1 325 ? 46.777 -33.483 36.452 1.00 51.94 325 LEU B C 1
ATOM 4924 O O . LEU B 1 325 ? 46.641 -33.668 37.662 1.00 52.46 325 LEU B O 1
ATOM 4929 N N . ARG B 1 326 ? 46.133 -34.195 35.533 1.00 53.17 326 ARG B N 1
ATOM 4930 C CA . ARG B 1 326 ? 45.237 -35.299 35.884 1.00 54.39 326 ARG B CA 1
ATOM 4931 C C . ARG B 1 326 ? 46.000 -36.408 36.621 1.00 54.50 326 ARG B C 1
ATOM 4932 O O . ARG B 1 326 ? 45.395 -37.213 37.331 1.00 54.13 326 ARG B O 1
ATOM 4940 N N . GLN B 1 327 ? 47.329 -36.416 36.465 1.00 54.84 327 GLN B N 1
ATOM 4941 C CA . GLN B 1 327 ? 48.223 -37.310 37.212 1.00 55.24 327 GLN B CA 1
ATOM 4942 C C . GLN B 1 327 ? 48.696 -36.685 38.525 1.00 56.36 327 GLN B C 1
ATOM 4943 O O . GLN B 1 327 ? 49.203 -37.400 39.391 1.00 57.36 327 GLN B O 1
ATOM 4949 N N . LEU B 1 328 ? 48.546 -35.366 38.676 1.00 57.10 328 LEU B N 1
ATOM 4950 C CA . LEU B 1 328 ? 49.226 -34.624 39.761 1.00 57.69 328 LEU B CA 1
ATOM 4951 C C . LEU B 1 328 ? 48.838 -35.041 41.189 1.00 58.18 328 LEU B C 1
ATOM 4952 O O . LEU B 1 328 ? 49.698 -35.111 42.078 1.00 58.33 328 LEU B O 1
ATOM 4957 N N . ALA B 1 329 ? 47.552 -35.326 41.399 1.00 58.24 329 ALA B N 1
ATOM 4958 C CA . ALA B 1 329 ? 47.052 -35.764 42.707 1.00 57.82 329 ALA B CA 1
ATOM 4959 C C . ALA B 1 329 ? 47.599 -37.143 43.150 1.00 57.62 329 ALA B C 1
ATOM 4960 O O . ALA B 1 329 ? 47.556 -37.486 44.339 1.00 57.07 329 ALA B O 1
ATOM 4962 N N . ASP B 1 330 ? 48.122 -37.911 42.197 1.00 57.31 330 ASP B N 1
ATOM 4963 C CA . ASP B 1 330 ? 48.747 -39.197 42.491 1.00 58.12 330 ASP B CA 1
ATOM 4964 C C . ASP B 1 330 ? 50.199 -39.062 42.922 1.00 58.27 330 ASP B C 1
ATOM 4965 O O . ASP B 1 330 ? 50.726 -39.940 43.598 1.00 58.16 330 ASP B O 1
ATOM 4970 N N . VAL B 1 331 ? 50.850 -37.980 42.506 1.00 58.85 331 VAL B N 1
ATOM 4971 C CA . VAL B 1 331 ? 52.292 -37.830 42.712 1.00 59.39 331 VAL B CA 1
ATOM 4972 C C . VAL B 1 331 ? 52.579 -37.020 43.964 1.00 59.23 331 VAL B C 1
ATOM 4973 O O . VAL B 1 331 ? 52.217 -35.849 44.029 1.00 60.22 331 VAL B O 1
ATOM 4977 N N . PRO B 1 332 ? 53.225 -37.647 44.967 1.00 58.95 332 PRO B N 1
ATOM 4978 C CA . PRO B 1 332 ? 53.449 -36.984 46.243 1.00 58.52 332 PRO B CA 1
ATOM 4979 C C . PRO B 1 332 ? 54.670 -36.056 46.239 1.00 59.12 332 PRO B C 1
ATOM 4980 O O . PRO B 1 332 ? 55.604 -36.226 47.024 1.00 59.44 332 PRO B O 1
ATOM 4984 N N . LEU B 1 333 ? 54.657 -35.110 45.308 1.00 59.48 333 LEU B N 1
ATOM 4985 C CA . LEU B 1 333 ? 55.336 -33.806 45.424 1.00 59.79 333 LEU B CA 1
ATOM 4986 C C . LEU B 1 333 ? 56.265 -33.561 46.638 1.00 59.46 333 LEU B C 1
ATOM 4987 O O . LEU B 1 333 ? 57.469 -33.858 46.622 1.00 59.23 333 LEU B O 1
ATOM 4992 N N . THR B 1 334 ? 55.666 -32.964 47.663 1.00 58.50 334 THR B N 1
ATOM 4993 C CA . THR B 1 334 ? 56.309 -32.597 48.907 1.00 58.08 334 THR B CA 1
ATOM 4994 C C . THR B 1 334 ? 56.981 -33.825 49.517 1.00 57.21 334 THR B C 1
ATOM 4995 O O . THR B 1 334 ? 58.191 -33.836 49.670 1.00 56.92 334 THR B O 1
ATOM 4999 N N . GLN B 1 335 ? 56.196 -34.860 49.815 1.00 56.80 335 GLN B N 1
ATOM 5000 C CA . GLN B 1 335 ? 56.696 -36.119 50.392 1.00 56.47 335 GLN B CA 1
ATOM 5001 C C . GLN B 1 335 ? 57.958 -36.635 49.723 1.00 56.04 335 GLN B C 1
ATOM 5002 O O . GLN B 1 335 ? 58.893 -37.072 50.392 1.00 55.50 335 GLN B O 1
ATOM 5008 N N . ILE B 1 336 ? 57.957 -36.592 48.393 1.00 56.14 336 ILE B N 1
ATOM 5009 C CA . ILE B 1 336 ? 59.094 -36.997 47.595 1.00 55.82 336 ILE B CA 1
ATOM 5010 C C . ILE B 1 336 ? 60.302 -36.124 47.929 1.00 55.74 336 ILE B C 1
ATOM 5011 O O . ILE B 1 336 ? 61.405 -36.631 48.069 1.00 55.96 336 ILE B O 1
ATOM 5016 N N . THR B 1 337 ? 60.076 -34.825 48.105 1.00 56.02 337 THR B N 1
ATOM 5017 C CA . THR B 1 337 ? 61.156 -33.881 48.388 1.00 55.96 337 THR B CA 1
ATOM 5018 C C . THR B 1 337 ? 61.697 -34.070 49.798 1.00 55.14 337 THR B C 1
ATOM 5019 O O . THR B 1 337 ? 62.900 -33.946 50.029 1.00 55.22 337 THR B O 1
ATOM 5023 N N . LYS B 1 338 ? 60.806 -34.399 50.726 1.00 54.29 338 LYS B N 1
ATOM 5024 C CA . LYS B 1 338 ? 61.178 -34.608 52.120 1.00 53.45 338 LYS B CA 1
ATOM 5025 C C . LYS B 1 338 ? 61.928 -35.918 52.285 1.00 53.11 338 LYS B C 1
ATOM 5026 O O . LYS B 1 338 ? 62.822 -36.017 53.113 1.00 53.13 338 LYS B O 1
ATOM 5028 N N . ARG B 1 339 ? 61.573 -36.917 51.483 1.00 53.19 339 ARG B N 1
ATOM 5029 C CA . ARG B 1 339 ? 62.248 -38.207 51.536 1.00 53.28 339 ARG B CA 1
ATOM 5030 C C . ARG B 1 339 ? 63.648 -38.081 50.965 1.00 53.46 339 ARG B C 1
ATOM 5031 O O . ARG B 1 339 ? 64.568 -38.773 51.397 1.00 52.84 339 ARG B O 1
ATOM 5039 N N . LEU B 1 340 ? 63.801 -37.183 49.996 1.00 54.59 340 LEU B N 1
ATOM 5040 C CA . LEU B 1 340 ? 65.125 -36.808 49.480 1.00 55.34 340 LEU B CA 1
ATOM 5041 C C . LEU B 1 340 ? 65.982 -36.146 50.557 1.00 55.48 340 LEU B C 1
ATOM 5042 O O . LEU B 1 340 ? 67.099 -36.593 50.818 1.00 55.39 340 LEU B O 1
ATOM 5047 N N . ASP B 1 341 ? 65.445 -35.104 51.194 1.00 55.88 341 ASP B N 1
ATOM 5048 C CA . ASP B 1 341 ? 66.154 -34.404 52.265 1.00 56.49 341 ASP B CA 1
ATOM 5049 C C . ASP B 1 341 ? 66.685 -35.419 53.261 1.00 57.12 341 ASP B C 1
ATOM 5050 O O . ASP B 1 341 ? 67.860 -35.387 53.632 1.00 57.69 341 ASP B O 1
ATOM 5055 N N . HIS B 1 342 ? 65.807 -36.321 53.686 1.00 57.82 342 HIS B N 1
ATOM 5056 C CA . HIS B 1 342 ? 66.173 -37.359 54.632 1.00 58.82 342 HIS B CA 1
ATOM 5057 C C . HIS B 1 342 ? 67.317 -38.224 54.093 1.00 59.13 342 HIS B C 1
ATOM 5058 O O . HIS B 1 342 ? 68.303 -38.445 54.792 1.00 59.42 342 HIS B O 1
ATOM 5065 N N . ILE B 1 343 ? 67.192 -38.688 52.851 1.00 59.62 343 ILE B N 1
ATOM 5066 C CA . ILE B 1 343 ? 68.238 -39.488 52.211 1.00 59.94 343 ILE B CA 1
ATOM 5067 C C . ILE B 1 343 ? 69.530 -38.676 52.126 1.00 61.20 343 ILE B C 1
ATOM 5068 O O . ILE B 1 343 ? 70.610 -39.192 52.394 1.00 60.95 343 ILE B O 1
ATOM 5073 N N . GLN B 1 344 ? 69.398 -37.396 51.783 1.00 62.96 344 GLN B N 1
ATOM 5074 C CA . GLN B 1 344 ? 70.504 -36.445 51.826 1.00 64.64 344 GLN B CA 1
ATOM 5075 C C . GLN B 1 344 ? 71.135 -36.387 53.221 1.00 65.89 344 GLN B C 1
ATOM 5076 O O . GLN B 1 344 ? 72.363 -36.387 53.363 1.00 66.18 344 GLN B O 1
ATOM 5082 N N . ALA B 1 345 ? 70.291 -36.336 54.246 1.00 67.10 345 ALA B N 1
ATOM 5083 C CA . ALA B 1 345 ? 70.773 -36.265 55.616 1.00 68.34 345 ALA B CA 1
ATOM 5084 C C . ALA B 1 345 ? 71.657 -37.460 55.951 1.00 69.11 345 ALA B C 1
ATOM 5085 O O . ALA B 1 345 ? 72.828 -37.285 56.284 1.00 69.44 345 ALA B O 1
ATOM 5087 N N . GLN B 1 346 ? 71.102 -38.666 55.827 1.00 69.96 346 GLN B N 1
ATOM 5088 C CA . GLN B 1 346 ? 71.811 -39.888 56.189 1.00 71.17 346 GLN B CA 1
ATOM 5089 C C . GLN B 1 346 ? 73.006 -40.172 55.282 1.00 72.28 346 GLN B C 1
ATOM 5090 O O . GLN B 1 346 ? 73.853 -41.005 55.612 1.00 72.75 346 GLN B O 1
ATOM 5096 N N . ILE B 1 347 ? 73.065 -39.479 54.147 1.00 73.26 347 ILE B N 1
ATOM 5097 C CA . ILE B 1 347 ? 74.276 -39.420 53.340 1.00 74.20 347 ILE B CA 1
ATOM 5098 C C . ILE B 1 347 ? 75.256 -38.439 53.991 1.00 75.47 347 ILE B C 1
ATOM 5099 O O . ILE B 1 347 ? 76.387 -38.817 54.304 1.00 75.73 347 ILE B O 1
ATOM 5104 N N . GLU B 1 348 ? 74.817 -37.197 54.212 1.00 76.83 348 GLU B N 1
ATOM 5105 C CA . GLU B 1 348 ? 75.659 -36.170 54.833 1.00 78.26 348 GLU B CA 1
ATOM 5106 C C . GLU B 1 348 ? 76.407 -36.744 56.028 1.00 78.88 348 GLU B C 1
ATOM 5107 O O . GLU B 1 348 ? 77.640 -36.730 56.058 1.00 79.21 348 GLU B O 1
ATOM 5113 N N . SER B 1 349 ? 75.657 -37.278 56.989 1.00 79.73 349 SER B N 1
ATOM 5114 C CA . SER B 1 349 ? 76.236 -37.776 58.233 1.00 80.58 349 SER B CA 1
ATOM 5115 C C . SER B 1 349 ? 77.245 -38.884 57.973 1.00 81.11 349 SER B C 1
ATOM 5116 O O . SER B 1 349 ? 78.404 -38.761 58.360 1.00 81.48 349 SER B O 1
ATOM 5119 N N . LEU B 1 350 ? 76.810 -39.944 57.294 1.00 81.66 350 LEU B N 1
ATOM 5120 C CA . LEU B 1 350 ? 77.662 -41.107 57.041 1.00 82.25 350 LEU B CA 1
ATOM 5121 C C . LEU B 1 350 ? 78.966 -40.753 56.311 1.00 82.78 350 LEU B C 1
ATOM 5122 O O . LEU B 1 350 ? 80.001 -41.374 56.552 1.00 82.82 350 LEU B O 1
ATOM 5127 N N . GLU B 1 351 ? 78.908 -39.751 55.434 1.00 83.55 351 GLU B N 1
ATOM 5128 C CA . GLU B 1 351 ? 80.097 -39.250 54.735 1.00 84.31 351 GLU B CA 1
ATOM 5129 C C . GLU B 1 351 ? 81.076 -38.527 55.664 1.00 84.86 351 GLU B C 1
ATOM 5130 O O . GLU B 1 351 ? 82.281 -38.557 55.427 1.00 84.86 351 GLU B O 1
ATOM 5132 N N . SER B 1 352 ? 80.566 -37.877 56.712 1.00 85.86 352 SER B N 1
ATOM 5133 C CA . SER B 1 352 ? 81.439 -37.222 57.700 1.00 86.86 352 SER B CA 1
ATOM 5134 C C . SER B 1 352 ? 81.791 -38.139 58.880 1.00 87.47 352 SER B C 1
ATOM 5135 O O . SER B 1 352 ? 82.900 -38.057 59.418 1.00 87.65 352 SER B O 1
ATOM 5138 N N . THR B 1 353 ? 80.850 -39.014 59.254 1.00 88.04 353 THR B N 1
ATOM 5139 C CA . THR B 1 353 ? 81.040 -40.026 60.313 1.00 88.49 353 THR B CA 1
ATOM 5140 C C . THR B 1 353 ? 82.140 -41.025 59.946 1.00 88.50 353 THR B C 1
ATOM 5141 O O . THR B 1 353 ? 83.002 -41.342 60.766 1.00 88.63 353 THR B O 1
ATOM 5145 N N . PHE B 1 354 ? 82.108 -41.518 58.714 1.00 88.49 354 PHE B N 1
ATOM 5146 C CA . PHE B 1 354 ? 83.183 -42.364 58.222 1.00 88.74 354 PHE B CA 1
ATOM 5147 C C . PHE B 1 354 ? 84.398 -41.530 57.750 1.00 88.85 354 PHE B C 1
ATOM 5148 O O . PHE B 1 354 ? 85.268 -42.036 57.040 1.00 89.18 354 PHE B O 1
ATOM 5150 N N . ASN B 1 355 ? 84.454 -40.258 58.158 1.00 88.71 355 ASN B N 1
ATOM 5151 C CA . ASN B 1 355 ? 85.602 -39.380 57.886 1.00 88.53 355 ASN B CA 1
ATOM 5152 C C . ASN B 1 355 ? 85.936 -38.487 59.087 1.00 88.47 355 ASN B C 1
ATOM 5153 O O . ASN B 1 355 ? 86.789 -38.814 59.916 1.00 87.90 355 ASN B O 1
ATOM 5158 N N . VAL C 1 5 ? 1.280 -20.919 2.841 1.00 57.84 5 VAL C N 1
ATOM 5159 C CA . VAL C 1 5 ? 1.083 -19.761 1.893 1.00 57.51 5 VAL C CA 1
ATOM 5160 C C . VAL C 1 5 ? 2.159 -19.664 0.788 1.00 56.78 5 VAL C C 1
ATOM 5161 O O . VAL C 1 5 ? 1.825 -19.731 -0.397 1.00 56.78 5 VAL C O 1
ATOM 5163 N N . GLN C 1 6 ? 3.429 -19.504 1.160 1.00 56.30 6 GLN C N 1
ATOM 5164 C CA . GLN C 1 6 ? 4.507 -19.481 0.160 1.00 56.65 6 GLN C CA 1
ATOM 5165 C C . GLN C 1 6 ? 4.899 -20.905 -0.265 1.00 56.37 6 GLN C C 1
ATOM 5166 O O . GLN C 1 6 ? 5.274 -21.740 0.561 1.00 55.48 6 GLN C O 1
ATOM 5172 N N . GLN C 1 7 ? 4.794 -21.162 -1.565 1.00 56.56 7 GLN C N 1
ATOM 5173 C CA . GLN C 1 7 ? 5.040 -22.480 -2.128 1.00 56.66 7 GLN C CA 1
ATOM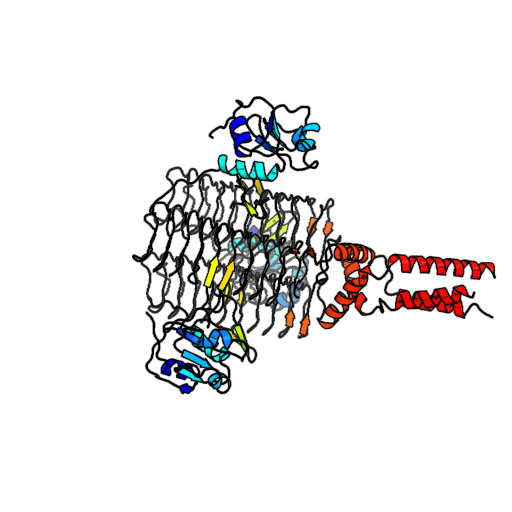 5174 C C . GLN C 1 7 ? 6.098 -22.460 -3.229 1.00 55.93 7 GLN C C 1
ATOM 5175 O O . GLN C 1 7 ? 6.262 -21.472 -3.956 1.00 55.58 7 GLN C O 1
ATOM 5181 N N . TYR C 1 8 ? 6.803 -23.577 -3.352 1.00 55.12 8 TYR C N 1
ATOM 5182 C CA . TYR C 1 8 ? 7.746 -23.784 -4.446 1.00 54.08 8 TYR C CA 1
ATOM 5183 C C . TYR C 1 8 ? 7.537 -25.170 -5.066 1.00 53.42 8 TYR C C 1
ATOM 5184 O O . TYR C 1 8 ? 7.210 -26.131 -4.366 1.00 53.31 8 TYR C O 1
ATOM 5193 N N . ARG C 1 9 ? 7.696 -25.251 -6.385 1.00 52.72 9 ARG C N 1
ATOM 5194 C CA . ARG C 1 9 ? 7.565 -26.505 -7.129 1.00 51.76 9 ARG C CA 1
ATOM 5195 C C . ARG C 1 9 ? 8.782 -27.405 -6.921 1.00 50.88 9 ARG C C 1
ATOM 5196 O O . ARG C 1 9 ? 9.908 -26.920 -6.862 1.00 50.59 9 ARG C O 1
ATOM 5204 N N . LEU C 1 10 ? 8.541 -28.713 -6.823 1.00 49.91 10 LEU C N 1
ATOM 5205 C CA . LEU C 1 10 ? 9.590 -29.713 -6.670 1.00 48.89 10 LEU C CA 1
ATOM 5206 C C . LEU C 1 10 ? 10.710 -29.474 -7.676 1.00 48.33 10 LEU C C 1
ATOM 5207 O O . LEU C 1 10 ? 11.894 -29.449 -7.330 1.00 47.77 10 LEU C O 1
ATOM 5212 N N . ASP C 1 11 ? 10.324 -29.285 -8.928 1.00 48.03 11 ASP C N 1
ATOM 5213 C CA . ASP C 1 11 ? 11.301 -29.163 -9.994 1.00 48.51 11 ASP C CA 1
ATOM 5214 C C . ASP C 1 11 ? 12.139 -27.892 -9.913 1.00 48.10 11 ASP C C 1
ATOM 5215 O O . ASP C 1 11 ? 13.327 -27.934 -10.233 1.00 48.25 11 ASP C O 1
ATOM 5220 N N . GLU C 1 12 ? 11.531 -26.786 -9.466 1.00 47.47 12 GLU C N 1
ATOM 5221 C CA . GLU C 1 12 ? 12.277 -25.560 -9.141 1.00 46.96 12 GLU C CA 1
ATOM 5222 C C . GLU C 1 12 ? 13.300 -25.846 -8.036 1.00 46.14 12 GLU C C 1
ATOM 5223 O O . GLU C 1 12 ? 14.448 -25.375 -8.101 1.00 45.62 12 GLU C O 1
ATOM 5229 N N . LEU C 1 13 ? 12.869 -26.620 -7.034 1.00 44.69 13 LEU C N 1
ATOM 5230 C CA . LEU C 1 13 ? 13.712 -26.967 -5.886 1.00 43.76 13 LEU C CA 1
ATOM 5231 C C . LEU C 1 13 ? 14.872 -27.870 -6.290 1.00 43.48 13 LEU C C 1
ATOM 5232 O O . LEU C 1 13 ? 15.989 -27.698 -5.810 1.00 43.32 13 LEU C O 1
ATOM 5237 N N . ALA C 1 14 ? 14.611 -28.813 -7.193 1.00 43.08 14 ALA C N 1
ATOM 5238 C CA . ALA C 1 14 ? 15.665 -29.700 -7.668 1.00 42.43 14 ALA C CA 1
ATOM 5239 C C . ALA C 1 14 ? 16.711 -28.907 -8.437 1.00 42.11 14 ALA C C 1
ATOM 5240 O O . ALA C 1 14 ? 17.924 -29.149 -8.275 1.00 41.90 14 ALA C O 1
ATOM 5242 N N . HIS C 1 15 ? 16.244 -27.956 -9.251 1.00 40.82 15 HIS C N 1
ATOM 5243 C CA . HIS C 1 15 ? 17.147 -27.054 -9.979 1.00 40.35 15 HIS C CA 1
ATOM 5244 C C . HIS C 1 15 ? 18.130 -26.304 -9.032 1.00 39.48 15 HIS C C 1
ATOM 5245 O O . HIS C 1 15 ? 19.351 -26.359 -9.206 1.00 38.87 15 HIS C O 1
ATOM 5252 N N . LEU C 1 16 ? 17.591 -25.648 -8.008 1.00 38.83 16 LEU C N 1
ATOM 5253 C CA . LEU C 1 16 ? 18.398 -24.892 -7.060 1.00 37.35 16 LEU C CA 1
ATOM 5254 C C . LEU C 1 16 ? 19.554 -25.699 -6.470 1.00 37.64 16 LEU C C 1
ATOM 5255 O O . LEU C 1 16 ? 20.658 -25.178 -6.333 1.00 38.14 16 LEU C O 1
ATOM 5260 N N . VAL C 1 17 ? 19.303 -26.973 -6.171 1.00 37.30 17 VAL C N 1
ATOM 5261 C CA . VAL C 1 17 ? 20.311 -27.872 -5.600 1.00 36.41 17 VAL C CA 1
ATOM 5262 C C . VAL C 1 17 ? 21.037 -28.706 -6.661 1.00 37.67 17 VAL C C 1
ATOM 5263 O O . VAL C 1 17 ? 21.803 -29.615 -6.312 1.00 38.04 17 VAL C O 1
ATOM 5267 N N . LYS C 1 18 ? 20.783 -28.418 -7.946 1.00 38.16 18 LYS C N 1
ATOM 5268 C CA . LYS C 1 18 ? 21.329 -29.202 -9.057 1.00 38.23 18 LYS C CA 1
ATOM 5269 C C . LYS C 1 18 ? 20.991 -30.696 -8.904 1.00 39.34 18 LYS C C 1
ATOM 5270 O O . LYS C 1 18 ? 21.796 -31.577 -9.218 1.00 39.31 18 LYS C O 1
ATOM 5272 N N . GLY C 1 19 ? 19.779 -30.972 -8.422 1.00 40.28 19 GLY C N 1
ATOM 5273 C CA . GLY C 1 19 ? 19.350 -32.331 -8.136 1.00 40.83 19 GLY C CA 1
ATOM 5274 C C . GLY C 1 19 ? 18.515 -32.955 -9.229 1.00 41.66 19 GLY C C 1
ATOM 5275 O O . GLY C 1 19 ? 18.027 -32.260 -10.120 1.00 42.12 19 GLY C O 1
ATOM 5276 N N . GLU C 1 20 ? 18.360 -34.273 -9.151 1.00 42.05 20 GLU C N 1
ATOM 5277 C CA . GLU C 1 20 ? 17.588 -35.043 -10.119 1.00 43.10 20 GLU C CA 1
ATOM 5278 C C . GLU C 1 20 ? 16.243 -35.472 -9.526 1.00 43.36 20 GLU C C 1
ATOM 5279 O O . GLU C 1 20 ? 16.165 -35.917 -8.397 1.00 43.73 20 GLU C O 1
ATOM 5281 N N . LEU C 1 21 ? 15.179 -35.342 -10.293 1.00 44.26 21 LEU C N 1
ATOM 5282 C CA . LEU C 1 21 ? 13.851 -35.529 -9.735 1.00 45.32 21 LEU C CA 1
ATOM 5283 C C . LEU C 1 21 ? 13.175 -36.848 -10.141 1.00 45.41 21 LEU C C 1
ATOM 5284 O O . LEU C 1 21 ? 13.122 -37.206 -11.322 1.00 45.59 21 LEU C O 1
ATOM 5289 N N . ILE C 1 22 ? 12.663 -37.558 -9.142 1.00 45.23 22 ILE C N 1
ATOM 5290 C CA . ILE C 1 22 ? 11.772 -38.693 -9.361 1.00 45.16 22 ILE C CA 1
ATOM 5291 C C . ILE C 1 22 ? 10.441 -38.293 -8.768 1.00 45.23 22 ILE C C 1
ATOM 5292 O O . ILE C 1 22 ? 10.393 -37.731 -7.686 1.00 44.82 22 ILE C O 1
ATOM 5297 N N . GLY C 1 23 ? 9.362 -38.566 -9.489 1.00 46.34 23 GLY C N 1
ATOM 5298 C CA . GLY C 1 23 ? 8.027 -38.192 -9.042 1.00 47.11 23 GLY C CA 1
ATOM 5299 C C . GLY C 1 23 ? 7.547 -36.993 -9.813 1.00 47.85 23 GLY C C 1
ATOM 5300 O O . GLY C 1 23 ? 8.112 -36.672 -10.843 1.00 46.94 23 GLY C O 1
ATOM 5301 N N . GLU C 1 24 ? 6.512 -36.325 -9.297 1.00 49.95 24 GLU C N 1
ATOM 5302 C CA . GLU C 1 24 ? 5.825 -35.239 -10.019 1.00 51.35 24 GLU C CA 1
ATOM 5303 C C . GLU C 1 24 ? 6.415 -33.869 -9.676 1.00 52.05 24 GLU C C 1
ATOM 5304 O O . GLU C 1 24 ? 6.275 -33.371 -8.550 1.00 53.04 24 GLU C O 1
ATOM 5310 N N . GLY C 1 25 ? 7.052 -33.263 -10.676 1.00 52.59 25 GLY C N 1
ATOM 5311 C CA . GLY C 1 25 ? 7.741 -31.993 -10.532 1.00 52.55 25 GLY C CA 1
ATOM 5312 C C . GLY C 1 25 ? 6.855 -30.775 -10.387 1.00 53.10 25 GLY C C 1
ATOM 5313 O O . GLY C 1 25 ? 7.370 -29.657 -10.278 1.00 53.39 25 GLY C O 1
ATOM 5314 N N . SER C 1 26 ? 5.536 -30.970 -10.382 1.00 52.83 26 SER C N 1
ATOM 5315 C CA . SER C 1 26 ? 4.592 -29.844 -10.228 1.00 53.39 26 SER C CA 1
ATOM 5316 C C . SER C 1 26 ? 4.046 -29.704 -8.802 1.00 53.06 26 SER C C 1
ATOM 5317 O O . SER C 1 26 ? 3.341 -28.742 -8.496 1.00 53.63 26 SER C O 1
ATOM 5320 N N . LEU C 1 27 ? 4.360 -30.666 -7.942 1.00 52.71 27 LEU C N 1
ATOM 5321 C CA . LEU C 1 27 ? 3.947 -30.604 -6.542 1.00 52.29 27 LEU C CA 1
ATOM 5322 C C . LEU C 1 27 ? 4.646 -29.451 -5.835 1.00 51.63 27 LEU C C 1
ATOM 5323 O O . LEU C 1 27 ? 5.828 -29.186 -6.076 1.00 51.55 27 LEU C O 1
ATOM 5328 N N . GLN C 1 28 ? 3.913 -28.762 -4.970 1.00 51.30 28 GLN C N 1
ATOM 5329 C CA . GLN C 1 28 ? 4.444 -27.583 -4.279 1.00 50.72 28 GLN C CA 1
ATOM 5330 C C . GLN C 1 28 ? 4.623 -27.803 -2.780 1.00 50.02 28 GLN C C 1
ATOM 5331 O O . GLN C 1 28 ? 3.934 -28.623 -2.170 1.00 49.24 28 GLN C O 1
ATOM 5337 N N . PHE C 1 29 ? 5.590 -27.090 -2.203 1.00 49.55 29 PHE C N 1
ATOM 5338 C CA . PHE C 1 29 ? 5.991 -27.322 -0.819 1.00 48.04 29 PHE C CA 1
ATOM 5339 C C . PHE C 1 29 ? 6.126 -26.030 -0.056 1.00 47.62 29 PHE C C 1
ATOM 5340 O O . PHE C 1 29 ? 6.702 -25.076 -0.560 1.00 47.82 29 PHE C O 1
ATOM 5348 N N . SER C 1 30 ? 5.554 -26.015 1.151 1.00 47.28 30 SER C N 1
ATOM 5349 C CA . SER C 1 30 ? 5.560 -24.875 2.065 1.00 46.59 30 SER C CA 1
ATOM 5350 C C . SER C 1 30 ? 6.854 -24.777 2.858 1.00 46.11 30 SER C C 1
ATOM 5351 O O . SER C 1 30 ? 7.317 -23.686 3.139 1.00 46.29 30 SER C O 1
ATOM 5354 N N . ASN C 1 31 ? 7.416 -25.909 3.272 1.00 45.44 31 ASN C N 1
ATOM 5355 C CA . ASN C 1 31 ? 8.571 -25.856 4.150 1.00 44.53 31 ASN C CA 1
ATOM 5356 C C . ASN C 1 31 ? 9.520 -27.026 3.997 1.00 44.11 31 ASN C C 1
ATOM 5357 O O . ASN C 1 31 ? 9.200 -28.044 3.376 1.00 43.79 31 ASN C O 1
ATOM 5362 N N . LEU C 1 32 ? 10.719 -26.833 4.531 1.00 43.80 32 LEU C N 1
ATOM 5363 C CA . LEU C 1 32 ? 11.579 -27.929 4.897 1.00 43.70 32 LEU C CA 1
ATOM 5364 C C . LEU C 1 32 ? 11.221 -28.316 6.327 1.00 43.47 32 LEU C C 1
ATOM 5365 O O . LEU C 1 32 ? 10.831 -27.463 7.119 1.00 42.99 32 LEU C O 1
ATOM 5370 N N . ALA C 1 33 ? 11.333 -29.605 6.646 1.00 43.99 33 ALA C N 1
ATOM 5371 C CA . ALA C 1 33 ? 11.011 -30.106 7.984 1.00 44.47 33 ALA C CA 1
ATOM 5372 C C . ALA C 1 33 ? 11.774 -31.391 8.308 1.00 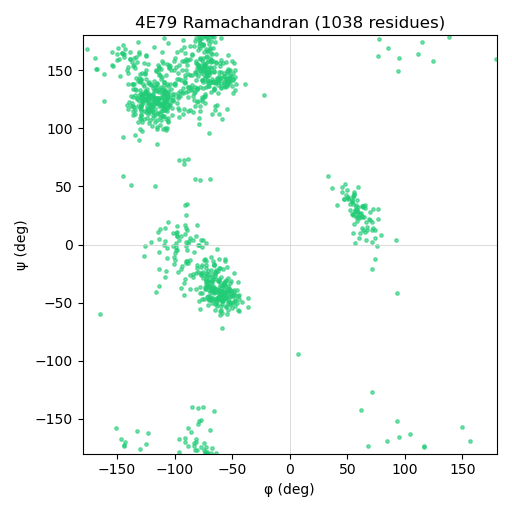44.93 33 ALA C C 1
ATOM 5373 O O . ALA C 1 33 ? 12.355 -32.011 7.431 1.00 45.28 33 ALA C O 1
ATOM 5375 N N . SER C 1 34 ? 11.790 -31.769 9.582 1.00 46.17 34 SER C N 1
ATOM 5376 C CA . SER C 1 34 ? 12.410 -33.017 10.010 1.00 46.94 34 SER C CA 1
ATOM 5377 C C . SER C 1 34 ? 11.506 -34.217 9.723 1.00 47.90 34 SER C C 1
ATOM 5378 O O . SER C 1 34 ? 10.278 -34.091 9.673 1.00 46.99 34 SER C O 1
ATOM 5381 N N . LEU C 1 35 ? 12.126 -35.382 9.548 1.00 49.19 35 LEU C N 1
ATOM 5382 C CA . LEU C 1 35 ? 11.391 -36.602 9.257 1.00 51.05 35 LEU C CA 1
ATOM 5383 C C . LEU C 1 35 ? 10.234 -36.772 10.218 1.00 52.79 35 LEU C C 1
ATOM 5384 O O . LEU C 1 35 ? 9.132 -37.128 9.805 1.00 53.82 35 LEU C O 1
ATOM 5389 N N . GLU C 1 36 ? 10.486 -36.480 11.493 1.00 54.66 36 GLU C N 1
ATOM 5390 C CA . GLU C 1 36 ? 9.501 -36.648 12.561 1.00 56.33 36 GLU C CA 1
ATOM 5391 C C . GLU C 1 36 ? 8.385 -35.590 12.527 1.00 57.08 36 GLU C C 1
ATOM 5392 O O . GLU C 1 36 ? 7.225 -35.922 12.774 1.00 57.25 36 GLU C O 1
ATOM 5398 N N . ASN C 1 37 ? 8.728 -34.334 12.203 1.00 57.68 37 ASN C N 1
ATOM 5399 C CA . ASN C 1 37 ? 7.734 -33.239 12.115 1.00 58.27 37 ASN C CA 1
ATOM 5400 C C . ASN C 1 37 ? 7.030 -33.087 10.759 1.00 58.24 37 ASN C C 1
ATOM 5401 O O . ASN C 1 37 ? 5.910 -32.585 10.711 1.00 58.51 37 ASN C O 1
ATOM 5406 N N . ALA C 1 38 ? 7.681 -33.512 9.674 1.00 58.09 38 ALA C N 1
ATOM 5407 C CA . ALA C 1 38 ? 7.226 -33.225 8.295 1.00 57.85 38 ALA C CA 1
ATOM 5408 C C . ALA C 1 38 ? 5.829 -33.726 7.885 1.00 57.97 38 ALA C C 1
ATOM 5409 O O . ALA C 1 38 ? 5.454 -34.874 8.154 1.00 57.98 38 ALA C O 1
ATOM 5411 N N . GLU C 1 39 ? 5.081 -32.850 7.216 1.00 57.75 39 GLU C N 1
ATOM 5412 C CA . GLU C 1 39 ? 3.760 -33.177 6.671 1.00 57.87 39 GLU C CA 1
ATOM 5413 C C . GLU C 1 39 ? 3.836 -33.239 5.143 1.00 56.87 39 GLU C C 1
ATOM 5414 O O . GLU C 1 39 ? 4.890 -32.970 4.578 1.00 56.98 39 GLU C O 1
ATOM 5420 N N . VAL C 1 40 ? 2.722 -33.579 4.489 1.00 55.84 40 VAL C N 1
ATOM 5421 C CA . VAL C 1 40 ? 2.685 -33.814 3.036 1.00 55.21 40 VAL C CA 1
ATOM 5422 C C . VAL C 1 40 ? 3.146 -32.600 2.225 1.00 54.86 40 VAL C C 1
ATOM 5423 O O . VAL C 1 40 ? 3.764 -32.748 1.162 1.00 54.49 40 VAL C O 1
ATOM 5427 N N . ASN C 1 41 ? 2.831 -31.408 2.725 1.00 54.24 41 ASN C N 1
ATOM 5428 C CA . ASN C 1 41 ? 3.258 -30.175 2.089 1.00 54.15 41 ASN C CA 1
ATOM 5429 C C . ASN C 1 41 ? 4.711 -29.788 2.448 1.00 53.16 41 ASN C C 1
ATOM 5430 O O . ASN C 1 41 ? 5.174 -28.706 2.073 1.00 53.27 41 ASN C O 1
ATOM 5435 N N . HIS C 1 42 ? 5.428 -30.677 3.148 1.00 51.27 42 HIS C N 1
ATOM 5436 C CA . HIS C 1 42 ? 6.824 -30.428 3.521 1.00 49.42 42 HIS C CA 1
ATOM 5437 C C . HIS C 1 42 ? 7.838 -31.360 2.858 1.00 48.08 42 HIS C C 1
ATOM 5438 O O . HIS C 1 42 ? 7.575 -32.543 2.615 1.00 47.68 42 HIS C O 1
ATOM 5445 N N . LEU C 1 43 ? 9.005 -30.795 2.572 1.00 46.54 43 LEU C N 1
ATOM 5446 C CA . LEU C 1 43 ? 10.130 -31.544 2.047 1.00 45.20 43 LEU C CA 1
ATOM 5447 C C . LEU C 1 43 ? 11.088 -31.852 3.176 1.00 44.92 43 LEU C C 1
ATOM 5448 O O . LEU C 1 43 ? 11.333 -31.019 4.055 1.00 45.28 43 LEU C O 1
ATOM 5453 N N . THR C 1 44 ? 11.619 -33.063 3.166 1.00 43.76 44 THR C N 1
ATOM 5454 C CA . THR C 1 44 ? 12.608 -33.438 4.149 1.00 42.70 44 THR C CA 1
ATOM 5455 C C . THR C 1 44 ? 13.826 -34.065 3.466 1.00 42.27 44 THR C C 1
ATOM 5456 O O . THR C 1 44 ? 13.906 -34.104 2.229 1.00 42.14 44 THR C O 1
ATOM 5460 N N . PHE C 1 45 ? 14.782 -34.525 4.259 1.00 41.51 45 PHE C N 1
ATOM 5461 C CA . PHE C 1 45 ? 15.942 -35.194 3.694 1.00 41.68 45 PHE C CA 1
ATOM 5462 C C . PHE C 1 45 ? 16.450 -36.341 4.550 1.00 42.00 45 PHE C C 1
ATOM 5463 O O . PHE C 1 45 ? 16.146 -36.432 5.737 1.00 42.58 45 PHE C O 1
ATOM 5471 N N . VAL C 1 46 ? 17.231 -37.217 3.939 1.00 42.86 46 VAL C N 1
ATOM 5472 C CA . VAL C 1 46 ? 17.846 -38.313 4.659 1.00 44.15 46 VAL C CA 1
ATOM 5473 C C . VAL C 1 46 ? 19.345 -38.331 4.351 1.00 45.55 46 VAL C C 1
ATOM 5474 O O . VAL C 1 46 ? 19.751 -38.416 3.195 1.00 45.46 46 VAL C O 1
ATOM 5478 N N . ASN C 1 47 ? 20.166 -38.196 5.385 1.00 47.99 47 ASN C N 1
ATOM 5479 C CA . ASN C 1 47 ? 21.622 -38.372 5.242 1.00 49.98 47 ASN C CA 1
ATOM 5480 C C . ASN C 1 47 ? 22.014 -39.626 6.002 1.00 51.27 47 ASN C C 1
ATOM 5481 O O . ASN C 1 47 ? 21.860 -39.672 7.228 1.00 52.86 47 ASN C O 1
ATOM 5483 N N . GLY C 1 48 ? 22.485 -40.646 5.289 1.00 52.01 48 GLY C N 1
ATOM 5484 C CA . GLY C 1 48 ? 22.888 -41.894 5.933 1.00 52.81 48 GLY C CA 1
ATOM 5485 C C . GLY C 1 48 ? 21.723 -42.778 6.352 1.00 53.39 48 GLY C C 1
ATOM 5486 O O . GLY C 1 48 ? 20.585 -42.312 6.468 1.00 52.44 48 GLY C O 1
ATOM 5487 N N . GLU C 1 49 ? 22.041 -44.054 6.593 1.00 54.19 49 GLU C N 1
ATOM 5488 C CA . GLU C 1 49 ? 21.076 -45.142 6.843 1.00 54.98 49 GLU C CA 1
ATOM 5489 C C . GLU C 1 49 ? 20.382 -45.096 8.188 1.00 54.88 49 GLU C C 1
ATOM 5490 O O . GLU C 1 49 ? 19.266 -45.598 8.325 1.00 54.62 49 GLU C O 1
ATOM 5496 N N . LYS C 1 50 ? 21.045 -44.505 9.180 1.00 55.33 50 LYS C N 1
ATOM 5497 C CA . LYS C 1 50 ? 20.529 -44.473 10.548 1.00 55.73 50 LYS C CA 1
ATOM 5498 C C . LYS C 1 50 ? 19.053 -44.048 10.591 1.00 56.20 50 LYS C C 1
ATOM 5499 O O . LYS C 1 50 ? 18.225 -44.723 11.227 1.00 56.61 50 LYS C O 1
ATOM 5501 N N . HIS C 1 51 ? 18.723 -42.976 9.870 1.00 56.00 51 HIS C N 1
ATOM 5502 C CA . HIS C 1 51 ? 17.427 -42.324 10.019 1.00 56.27 51 HIS C CA 1
ATOM 5503 C C . HIS C 1 51 ? 16.297 -42.824 9.109 1.00 55.68 51 HIS C C 1
ATOM 5504 O O . HIS C 1 51 ? 15.230 -42.199 9.010 1.00 54.86 51 HIS C O 1
ATOM 5511 N N . LEU C 1 52 ? 16.520 -43.984 8.498 1.00 54.96 52 LEU C N 1
ATOM 5512 C CA . LEU C 1 52 ? 15.516 -44.634 7.668 1.00 55.12 52 LEU C CA 1
ATOM 5513 C C . LEU C 1 52 ? 14.262 -45.118 8.430 1.00 55.41 52 LEU C C 1
ATOM 5514 O O . LEU C 1 52 ? 13.220 -45.380 7.817 1.00 54.91 52 LEU C O 1
ATOM 5519 N N . ASP C 1 53 ? 14.382 -45.229 9.756 1.00 55.75 53 ASP C N 1
ATOM 5520 C CA . ASP C 1 53 ? 13.269 -45.538 10.658 1.00 55.97 53 ASP C CA 1
ATOM 5521 C C . ASP C 1 53 ? 12.261 -44.414 10.641 1.00 55.51 53 ASP C C 1
ATOM 5522 O O . ASP C 1 53 ? 11.075 -44.624 10.387 1.00 56.05 53 ASP C O 1
ATOM 5527 N N . GLN C 1 54 ? 12.757 -43.219 10.943 1.00 55.15 54 GLN C N 1
ATOM 5528 C CA . GLN C 1 54 ? 11.981 -41.995 10.927 1.00 54.40 54 GLN C CA 1
ATOM 5529 C C . GLN C 1 54 ? 11.485 -41.742 9.509 1.00 53.27 54 GLN C C 1
ATOM 5530 O O . GLN C 1 54 ? 10.315 -41.437 9.310 1.00 53.56 54 GLN C O 1
ATOM 5536 N N . ALA C 1 55 ? 12.370 -41.909 8.527 1.00 52.02 55 ALA C N 1
ATOM 5537 C CA . ALA C 1 55 ? 12.002 -41.751 7.117 1.00 51.00 55 ALA C CA 1
ATOM 5538 C C . ALA C 1 55 ? 10.802 -42.603 6.691 1.00 50.69 55 ALA C C 1
ATOM 5539 O O . ALA C 1 55 ? 9.820 -42.048 6.190 1.00 50.73 55 ALA C O 1
ATOM 5541 N N . LYS C 1 56 ? 10.884 -43.928 6.888 1.00 49.76 56 LYS C N 1
ATOM 5542 C CA . LYS C 1 56 ? 9.795 -44.849 6.537 1.00 49.64 56 LYS C CA 1
ATOM 5543 C C . LYS C 1 56 ? 8.409 -44.370 6.983 1.00 49.34 56 LYS C C 1
ATOM 5544 O O . LYS C 1 56 ? 7.426 -44.520 6.256 1.00 48.99 56 LYS C O 1
ATOM 5550 N N . VAL C 1 57 ? 8.342 -43.784 8.171 1.00 49.06 57 VAL C N 1
ATOM 5551 C CA . VAL C 1 57 ? 7.063 -43.476 8.807 1.00 48.93 57 VAL C CA 1
ATOM 5552 C C . VAL C 1 57 ? 6.739 -41.963 8.769 1.00 49.12 57 VAL C C 1
ATOM 5553 O O . VAL C 1 57 ? 5.664 -41.529 9.192 1.00 48.95 57 VAL C O 1
ATOM 5557 N N . SER C 1 58 ? 7.680 -41.178 8.242 1.00 48.73 58 SER C N 1
ATOM 5558 C CA . SER C 1 58 ? 7.497 -39.754 8.018 1.00 48.30 58 SER C CA 1
ATOM 5559 C C . SER C 1 58 ? 6.340 -39.521 7.051 1.00 49.35 58 SER C C 1
ATOM 5560 O O . SER C 1 58 ? 6.169 -40.283 6.087 1.00 49.32 58 SER C O 1
ATOM 5563 N N . ARG C 1 59 ? 5.563 -38.468 7.310 1.00 50.09 59 ARG C N 1
ATOM 5564 C CA . ARG C 1 59 ? 4.451 -38.065 6.438 1.00 51.04 59 ARG C CA 1
ATOM 5565 C C . ARG C 1 59 ? 4.875 -37.117 5.285 1.00 51.30 59 ARG C C 1
ATOM 5566 O O . ARG C 1 59 ? 4.032 -36.669 4.484 1.00 51.79 59 ARG C O 1
ATOM 5569 N N . ALA C 1 60 ? 6.176 -36.835 5.192 1.00 50.62 60 ALA C N 1
ATOM 5570 C CA . ALA C 1 60 ? 6.701 -35.871 4.214 1.00 49.92 60 ALA C CA 1
ATOM 5571 C C . ALA C 1 60 ? 6.269 -36.214 2.808 1.00 49.38 60 ALA C C 1
ATOM 5572 O O . ALA C 1 60 ? 6.229 -37.382 2.437 1.00 49.69 60 ALA C O 1
ATOM 5574 N N . GLY C 1 61 ? 5.962 -35.187 2.026 1.00 48.78 61 GLY C N 1
ATOM 5575 C CA . GLY C 1 61 ? 5.575 -35.382 0.641 1.00 47.21 61 GLY C CA 1
ATOM 5576 C C . GLY C 1 61 ? 6.740 -35.594 -0.310 1.00 46.54 61 GLY C C 1
ATOM 5577 O O . GLY C 1 61 ? 6.515 -36.058 -1.434 1.00 47.36 61 GLY C O 1
ATOM 5578 N N . ALA C 1 62 ? 7.966 -35.235 0.111 1.00 45.04 62 ALA C N 1
ATOM 5579 C CA . ALA C 1 62 ? 9.185 -35.430 -0.709 1.00 42.81 62 ALA C CA 1
ATOM 5580 C C . ALA C 1 62 ? 10.481 -35.573 0.101 1.00 41.62 62 ALA C C 1
ATOM 5581 O O . ALA C 1 62 ? 10.582 -35.067 1.209 1.00 40.86 62 ALA C O 1
ATOM 5583 N N . TYR C 1 63 ? 11.470 -36.264 -0.471 1.00 40.68 63 TYR C N 1
ATOM 5584 C CA . TYR C 1 63 ? 12.678 -36.699 0.263 1.00 39.38 63 TYR C CA 1
ATOM 5585 C C . TYR C 1 63 ? 13.936 -36.417 -0.528 1.00 39.35 63 TYR C C 1
ATOM 5586 O O . TYR C 1 63 ? 14.163 -37.025 -1.584 1.00 39.63 63 TYR C O 1
ATOM 5595 N N . ILE C 1 64 ? 14.744 -35.482 -0.030 1.00 38.90 64 ILE C N 1
ATOM 5596 C CA . ILE C 1 64 ? 16.079 -35.258 -0.583 1.00 38.50 64 ILE C CA 1
ATOM 5597 C C . ILE C 1 64 ? 16.931 -36.427 -0.123 1.00 38.60 64 ILE C C 1
ATOM 5598 O O . ILE C 1 64 ? 17.049 -36.657 1.072 1.00 38.58 64 ILE C O 1
ATOM 5603 N N . VAL C 1 65 ? 17.507 -37.162 -1.072 1.00 39.00 65 VAL C N 1
ATOM 5604 C CA . VAL C 1 65 ? 18.196 -38.422 -0.783 1.00 40.00 65 VAL C CA 1
ATOM 5605 C C . VAL C 1 65 ? 19.424 -38.657 -1.672 1.00 41.12 65 VAL C C 1
ATOM 5606 O O . VAL C 1 65 ? 19.681 -37.931 -2.638 1.00 41.21 65 VAL C O 1
ATOM 5610 N N . THR C 1 66 ? 20.168 -39.699 -1.334 1.00 41.84 66 THR C N 1
ATOM 5611 C CA . THR C 1 66 ? 21.224 -40.197 -2.186 1.00 42.90 66 THR C CA 1
ATOM 5612 C C . THR C 1 66 ? 20.577 -41.312 -3.016 1.00 42.93 66 THR C C 1
ATOM 5613 O O . THR C 1 66 ? 19.454 -41.731 -2.722 1.00 42.93 66 THR C O 1
ATOM 5617 N N . ALA C 1 67 ? 21.250 -41.768 -4.066 1.00 43.74 67 ALA C N 1
ATOM 5618 C CA . ALA C 1 67 ? 20.701 -42.840 -4.919 1.00 43.86 67 ALA C CA 1
ATOM 5619 C C . ALA C 1 67 ? 20.729 -44.212 -4.230 1.00 43.90 67 ALA C C 1
ATOM 5620 O O . ALA C 1 67 ? 19.869 -45.048 -4.467 1.00 44.34 67 ALA C O 1
ATOM 5622 N N . ALA C 1 68 ? 21.713 -44.428 -3.368 1.00 44.42 68 ALA C N 1
ATOM 5623 C CA . ALA C 1 68 ? 21.796 -45.646 -2.581 1.00 44.82 68 ALA C CA 1
ATOM 5624 C C . ALA C 1 68 ? 20.647 -45.760 -1.566 1.00 45.63 68 ALA C C 1
ATOM 5625 O O . ALA C 1 68 ? 20.079 -46.842 -1.391 1.00 46.25 68 ALA C O 1
ATOM 5627 N N . LEU C 1 69 ? 20.296 -44.639 -0.926 1.00 45.57 69 LEU C N 1
ATOM 5628 C CA . LEU C 1 69 ? 19.303 -44.617 0.154 1.00 45.65 69 LEU C CA 1
ATOM 5629 C C . LEU C 1 69 ? 17.869 -44.647 -0.354 1.00 45.71 69 LEU C C 1
ATOM 5630 O O . LEU C 1 69 ? 16.946 -45.065 0.361 1.00 45.09 69 LEU C O 1
ATOM 5635 N N . LYS C 1 70 ? 17.681 -44.206 -1.592 1.00 45.67 70 LYS C N 1
ATOM 5636 C CA . LYS C 1 70 ? 16.362 -44.186 -2.183 1.00 45.58 70 LYS C CA 1
ATOM 5637 C C . LYS C 1 70 ? 15.766 -45.597 -2.239 1.00 45.82 70 LYS C C 1
ATOM 5638 O O . LYS C 1 70 ? 14.573 -45.760 -1.977 1.00 45.42 70 LYS C O 1
ATOM 5644 N N . GLU C 1 71 ? 16.595 -46.599 -2.575 1.00 46.09 71 GLU C N 1
ATOM 5645 C CA . GLU C 1 71 ? 16.186 -48.023 -2.583 1.00 46.42 71 GLU C CA 1
ATOM 5646 C C . GLU C 1 71 ? 15.563 -48.529 -1.267 1.00 47.36 71 GLU C C 1
ATOM 5647 O O . GLU C 1 71 ? 14.725 -49.446 -1.277 1.00 48.64 71 GLU C O 1
ATOM 5649 N N . HIS C 1 72 ? 15.958 -47.934 -0.142 1.00 47.49 72 HIS C N 1
ATOM 5650 C CA . HIS C 1 72 ? 15.426 -48.313 1.167 1.00 47.56 72 HIS C CA 1
ATOM 5651 C C . HIS C 1 72 ? 14.185 -47.498 1.542 1.00 47.60 72 HIS C C 1
ATOM 5652 O O . HIS C 1 72 ? 13.863 -47.334 2.726 1.00 47.48 72 HIS C O 1
ATOM 5659 N N . LEU C 1 73 ? 13.490 -47.011 0.516 1.00 47.26 73 LEU C N 1
ATOM 5660 C CA . LEU C 1 73 ? 12.329 -46.166 0.662 1.00 47.08 73 LEU C CA 1
ATOM 5661 C C . LEU C 1 73 ? 11.339 -46.488 -0.451 1.00 47.59 73 LEU C C 1
ATOM 5662 O O . LEU C 1 73 ? 10.972 -45.599 -1.231 1.00 47.69 73 LEU C O 1
ATOM 5667 N N . PRO C 1 74 ? 10.892 -47.762 -0.525 1.00 48.04 74 PRO C N 1
ATOM 5668 C CA . PRO C 1 74 ? 10.002 -48.220 -1.603 1.00 47.69 74 PRO C CA 1
ATOM 5669 C C . PRO C 1 74 ? 8.592 -47.620 -1.567 1.00 47.61 74 PRO C C 1
ATOM 5670 O O . PRO C 1 74 ? 8.000 -47.411 -2.622 1.00 47.66 74 PRO C O 1
ATOM 5674 N N . GLU C 1 75 ? 8.056 -47.343 -0.382 1.00 47.98 75 GLU C N 1
ATOM 5675 C CA . GLU C 1 75 ? 6.675 -46.849 -0.280 1.00 48.68 75 GLU C CA 1
ATOM 5676 C C . GLU C 1 75 ? 6.508 -45.353 -0.595 1.00 48.93 75 GLU C C 1
ATOM 5677 O O . GLU C 1 75 ? 5.390 -44.837 -0.562 1.00 49.04 75 GLU C O 1
ATOM 5679 N N . LYS C 1 76 ? 7.617 -44.678 -0.920 1.00 49.57 76 LYS C N 1
ATOM 5680 C CA . LYS C 1 76 ? 7.648 -43.230 -1.231 1.00 49.09 76 LYS C CA 1
ATOM 5681 C C . LYS C 1 76 ? 7.797 -42.919 -2.735 1.00 48.84 76 LYS C C 1
ATOM 5682 O O . LYS C 1 76 ? 8.398 -43.705 -3.480 1.00 48.25 76 LYS C O 1
ATOM 5688 N N . ASP C 1 77 ? 7.273 -41.764 -3.163 1.00 48.80 77 ASP C N 1
ATOM 5689 C CA . ASP C 1 77 ? 7.138 -41.431 -4.600 1.00 48.42 77 ASP C CA 1
ATOM 5690 C C . ASP C 1 77 ? 7.999 -40.267 -5.112 1.00 48.01 77 ASP C C 1
ATOM 5691 O O . ASP C 1 77 ? 8.461 -40.283 -6.259 1.00 48.34 77 ASP C O 1
ATOM 5696 N N . ASN C 1 78 ? 8.194 -39.250 -4.281 1.00 47.44 78 ASN C N 1
ATOM 5697 C CA . ASN C 1 78 ? 8.815 -37.996 -4.733 1.00 46.49 78 ASN C CA 1
ATOM 5698 C C . ASN C 1 78 ? 10.148 -37.758 -4.070 1.00 45.65 78 ASN C C 1
ATOM 5699 O O . ASN C 1 78 ? 10.232 -37.709 -2.856 1.00 46.36 78 ASN C O 1
ATOM 5704 N N . PHE C 1 79 ? 11.188 -37.625 -4.879 1.00 44.57 79 PHE C N 1
ATOM 5705 C CA . PHE C 1 79 ? 12.533 -37.485 -4.382 1.00 43.35 79 PHE C CA 1
ATOM 5706 C C . PHE C 1 79 ? 13.217 -36.415 -5.168 1.00 42.28 79 PHE C C 1
ATOM 5707 O O . PHE C 1 79 ? 12.826 -36.112 -6.287 1.00 41.61 79 PHE C O 1
ATOM 5715 N N . ILE C 1 80 ? 14.251 -35.852 -4.555 1.00 41.61 80 ILE C N 1
ATOM 5716 C CA . ILE C 1 80 ? 15.316 -35.174 -5.254 1.00 40.26 80 ILE C CA 1
ATOM 5717 C C . ILE C 1 80 ? 16.544 -36.014 -4.923 1.00 39.97 80 ILE C C 1
ATOM 5718 O O . ILE C 1 80 ? 16.914 -36.144 -3.760 1.00 39.46 80 ILE C O 1
ATOM 5723 N N . ILE C 1 81 ? 17.146 -36.614 -5.943 1.00 39.70 81 ILE C N 1
ATOM 5724 C CA . ILE C 1 81 ? 18.391 -37.358 -5.793 1.00 40.07 81 ILE C CA 1
ATOM 5725 C C . ILE C 1 81 ? 19.580 -36.384 -5.899 1.00 39.94 81 ILE C C 1
ATOM 5726 O O . ILE C 1 81 ? 19.626 -35.567 -6.814 1.00 39.45 81 ILE C O 1
ATOM 5731 N N . VAL C 1 82 ? 20.531 -36.499 -4.969 1.00 39.79 82 VAL C N 1
ATOM 5732 C CA . VAL C 1 82 ? 21.743 -35.674 -4.918 1.00 40.16 82 VAL C CA 1
ATOM 5733 C C . VAL C 1 82 ? 22.943 -36.431 -4.311 1.00 41.83 82 VAL C C 1
ATOM 5734 O O . VAL C 1 82 ? 22.786 -37.521 -3.732 1.00 42.00 82 VAL C O 1
ATOM 5738 N N . ASP C 1 83 ? 24.136 -35.839 -4.427 1.00 43.54 83 ASP C N 1
ATOM 5739 C CA . ASP C 1 83 ? 25.376 -36.401 -3.839 1.00 44.55 83 ASP C CA 1
ATOM 5740 C C . ASP C 1 83 ? 25.383 -36.358 -2.309 1.00 44.55 83 ASP C C 1
ATOM 5741 O O . ASP C 1 83 ? 25.724 -37.345 -1.658 1.00 44.99 83 ASP C O 1
ATOM 5746 N N . ASN C 1 84 ? 24.988 -35.204 -1.764 1.00 44.42 84 ASN C N 1
ATOM 5747 C CA . ASN C 1 84 ? 25.075 -34.864 -0.346 1.00 43.47 84 ASN C CA 1
ATOM 5748 C C . ASN C 1 84 ? 23.728 -34.231 0.047 1.00 43.38 84 ASN C C 1
ATOM 5749 O O . ASN C 1 84 ? 23.507 -33.022 -0.160 1.00 42.58 84 ASN C O 1
ATOM 5754 N N . PRO C 1 85 ? 22.795 -35.059 0.567 1.00 43.22 85 PRO C N 1
ATOM 5755 C CA . PRO C 1 85 ? 21.468 -34.542 0.953 1.00 43.27 85 PRO C CA 1
ATOM 5756 C C . PRO C 1 85 ? 21.522 -33.370 1.915 1.00 43.14 85 PRO C C 1
ATOM 5757 O O . PRO C 1 85 ? 20.751 -32.420 1.759 1.00 42.87 85 PRO C O 1
ATOM 5761 N N . TYR C 1 86 ? 22.435 -33.423 2.881 1.00 43.45 86 TYR C N 1
ATOM 5762 C CA . TYR C 1 86 ? 22.560 -32.334 3.850 1.00 44.50 86 TYR C CA 1
ATOM 5763 C C . TYR C 1 86 ? 22.953 -30.991 3.196 1.00 43.65 86 TYR C C 1
ATOM 5764 O O . TYR C 1 86 ? 22.360 -29.956 3.488 1.00 42.47 86 TYR C O 1
ATOM 5773 N N . LEU C 1 87 ? 23.952 -31.027 2.315 1.00 43.83 87 LEU C N 1
ATOM 5774 C CA . LEU C 1 87 ? 24.385 -29.851 1.560 1.00 43.29 87 LEU C CA 1
ATOM 5775 C C . LEU C 1 87 ? 23.213 -29.262 0.747 1.00 42.11 87 LEU C C 1
ATOM 5776 O O . LEU C 1 87 ? 23.111 -28.038 0.601 1.00 41.62 87 LEU C O 1
ATOM 5781 N N . ALA C 1 88 ? 22.328 -30.134 0.250 1.00 40.35 88 ALA C N 1
ATOM 5782 C CA . ALA C 1 88 ? 21.195 -29.712 -0.584 1.00 38.78 88 ALA C CA 1
ATOM 5783 C C . ALA C 1 88 ? 20.111 -29.045 0.277 1.00 37.76 88 ALA C C 1
ATOM 5784 O O . ALA C 1 88 ? 19.583 -27.971 -0.044 1.00 37.37 88 ALA C O 1
ATOM 5786 N N . PHE C 1 89 ? 19.801 -29.694 1.385 1.00 36.26 89 PHE C N 1
ATOM 5787 C CA . PHE C 1 89 ? 19.045 -29.067 2.462 1.00 35.35 89 PHE C CA 1
ATOM 5788 C C . PHE C 1 89 ? 19.570 -27.640 2.778 1.00 34.72 89 PHE C C 1
ATOM 5789 O O . PHE C 1 89 ? 18.827 -26.651 2.711 1.00 33.12 89 PHE C O 1
ATOM 5797 N N . ALA C 1 90 ? 20.861 -27.557 3.095 1.00 35.23 90 ALA C N 1
ATOM 5798 C CA . ALA C 1 90 ? 21.539 -26.288 3.365 1.00 35.59 90 ALA C CA 1
ATOM 5799 C C . ALA C 1 90 ? 21.212 -25.210 2.331 1.00 35.40 90 ALA C C 1
ATOM 5800 O O . ALA C 1 90 ? 20.830 -24.099 2.688 1.00 35.25 90 ALA C O 1
ATOM 5802 N N . ILE C 1 91 ? 21.349 -25.547 1.054 1.00 35.78 91 ILE C N 1
ATOM 5803 C CA . ILE C 1 91 ? 20.975 -24.613 -0.025 1.00 36.77 91 ILE C CA 1
ATOM 5804 C C . ILE C 1 91 ? 19.487 -24.179 0.068 1.00 36.53 91 ILE C C 1
ATOM 5805 O O . ILE C 1 91 ? 19.181 -22.990 0.013 1.00 37.21 91 ILE C O 1
ATOM 5810 N N . LEU C 1 92 ? 18.577 -25.137 0.246 1.00 35.74 92 LEU C N 1
ATOM 5811 C CA . LEU C 1 92 ? 17.151 -24.824 0.250 1.00 34.93 92 LEU C CA 1
ATOM 5812 C C . LEU C 1 92 ? 16.632 -24.082 1.497 1.00 35.09 92 LEU C C 1
ATOM 5813 O O . LEU C 1 92 ? 15.554 -23.440 1.434 1.00 34.39 92 LEU C O 1
ATOM 5818 N N . THR C 1 93 ? 17.384 -24.152 2.607 1.00 33.87 93 THR C N 1
ATOM 5819 C CA . THR C 1 93 ? 16.971 -23.450 3.823 1.00 33.07 93 THR C CA 1
ATOM 5820 C C . THR C 1 93 ? 16.655 -21.989 3.523 1.00 33.67 93 THR C C 1
ATOM 5821 O O . THR C 1 93 ? 15.647 -21.466 3.988 1.00 33.10 93 THR C O 1
ATOM 5825 N N . HIS C 1 94 ? 17.497 -21.353 2.707 1.00 34.59 94 HIS C N 1
ATOM 5826 C CA . HIS C 1 94 ? 17.333 -19.938 2.364 1.00 36.06 94 HIS C CA 1
ATOM 5827 C C . HIS C 1 94 ? 16.060 -19.623 1.568 1.00 36.60 94 HIS C C 1
ATOM 5828 O O . HIS C 1 94 ? 15.528 -18.519 1.644 1.00 36.71 94 HIS C O 1
ATOM 5835 N N . VAL C 1 95 ? 15.583 -20.609 0.821 1.00 37.40 95 VAL C N 1
ATOM 5836 C CA . VAL C 1 95 ? 14.373 -20.488 0.036 1.00 38.32 95 VAL C CA 1
ATOM 5837 C C . VAL C 1 95 ? 13.161 -20.492 0.976 1.00 39.44 95 VAL C C 1
ATOM 5838 O O . VAL C 1 95 ? 12.178 -19.787 0.736 1.00 39.65 95 VAL C O 1
ATOM 5842 N N . PHE C 1 96 ? 13.240 -21.280 2.044 1.00 40.65 96 PHE C N 1
ATOM 5843 C CA . PHE C 1 96 ? 12.126 -21.405 2.979 1.00 42.38 96 PHE C CA 1
ATOM 5844 C C . PHE C 1 96 ? 12.286 -20.518 4.203 1.00 43.86 96 PHE C C 1
ATOM 5845 O O . PHE C 1 96 ? 11.381 -20.428 5.038 1.00 44.54 96 PHE C O 1
ATOM 5853 N N . ASP C 1 97 ? 13.435 -19.851 4.289 1.00 45.60 97 ASP C N 1
ATOM 5854 C CA . ASP C 1 97 ? 13.701 -18.877 5.342 1.00 47.22 97 ASP C CA 1
ATOM 5855 C C . ASP C 1 97 ? 12.760 -17.675 5.218 1.00 48.18 97 ASP C C 1
ATOM 5856 O O . ASP C 1 97 ? 12.820 -16.946 4.239 1.00 48.10 97 ASP C O 1
ATOM 5861 N N . LYS C 1 98 ? 11.900 -17.481 6.216 1.00 50.36 98 LYS C N 1
ATOM 5862 C CA . LYS C 1 98 ? 10.870 -16.429 6.184 1.00 52.29 98 LYS C CA 1
ATOM 5863 C C . LYS C 1 98 ? 11.484 -15.040 6.024 1.00 53.06 98 LYS C C 1
ATOM 5864 O O . LYS C 1 98 ? 12.114 -14.511 6.939 1.00 53.98 98 LYS C O 1
ATOM 5866 N N . LYS C 1 99 ? 11.311 -14.474 4.837 1.00 54.36 99 LYS C N 1
ATOM 5867 C CA . LYS C 1 99 ? 11.909 -13.197 4.484 1.00 55.75 99 LYS C CA 1
ATOM 5868 C C . LYS C 1 99 ? 10.821 -12.115 4.443 1.00 56.33 99 LYS C C 1
ATOM 5869 O O . LYS C 1 99 ? 9.678 -12.400 4.072 1.00 56.61 99 LYS C O 1
ATOM 5871 N N . ILE C 1 100 ? 11.175 -10.889 4.830 1.00 56.60 100 ILE C N 1
ATOM 5872 C CA . ILE C 1 100 ? 10.214 -9.780 4.840 1.00 57.59 100 ILE C CA 1
ATOM 5873 C C . ILE C 1 100 ? 9.770 -9.388 3.417 1.00 57.98 100 ILE C C 1
ATOM 5874 O O . ILE C 1 100 ? 10.561 -8.890 2.602 1.00 57.65 100 ILE C O 1
ATOM 5876 N N . SER C 1 101 ? 8.494 -9.639 3.130 1.00 58.49 101 SER C N 1
ATOM 5877 C CA . SER C 1 101 ? 7.924 -9.354 1.810 1.00 58.65 101 SER C CA 1
ATOM 5878 C C . SER C 1 101 ? 7.681 -7.853 1.649 1.00 58.50 101 SER C C 1
ATOM 5879 O O . SER C 1 101 ? 7.957 -7.280 0.598 1.00 58.38 101 SER C O 1
ATOM 5881 N N . SER C 1 102 ? 7.170 -7.233 2.713 1.00 58.32 102 SER C N 1
ATOM 5882 C CA . SER C 1 102 ? 6.810 -5.820 2.731 1.00 57.64 102 SER C CA 1
ATOM 5883 C C . SER C 1 102 ? 7.987 -4.957 2.291 1.00 57.00 102 SER C C 1
ATOM 5884 O O . SER C 1 102 ? 9.135 -5.401 2.273 1.00 56.74 102 SER C O 1
ATOM 5887 N N . THR C 1 103 ? 7.679 -3.720 1.931 1.00 56.22 103 THR C N 1
ATOM 5888 C CA . THR C 1 103 ? 8.652 -2.779 1.391 1.00 55.22 103 THR C CA 1
ATOM 5889 C C . THR C 1 103 ? 8.098 -1.401 1.727 1.00 54.02 103 THR C C 1
ATOM 5890 O O . THR C 1 103 ? 6.893 -1.271 1.933 1.00 54.62 103 THR C O 1
ATOM 5894 N N . GLY C 1 104 ? 8.957 -0.392 1.835 1.00 52.54 104 GLY C N 1
ATOM 5895 C CA . GLY C 1 104 ? 8.519 0.929 2.282 1.00 51.09 104 GLY C CA 1
ATOM 5896 C C . GLY C 1 104 ? 8.687 1.185 3.776 1.00 50.95 104 GLY C C 1
ATOM 5897 O O . GLY C 1 104 ? 9.375 0.435 4.474 1.00 51.18 104 GLY C O 1
ATOM 5898 N N . ILE C 1 105 ? 8.041 2.244 4.263 1.00 49.83 105 ILE C N 1
ATOM 5899 C CA . ILE C 1 105 ? 8.251 2.766 5.603 1.00 48.85 105 ILE C CA 1
ATOM 5900 C C . ILE C 1 105 ? 6.957 2.804 6.422 1.00 49.64 105 ILE C C 1
ATOM 5901 O O . ILE C 1 105 ? 5.971 3.418 6.025 1.00 50.22 105 ILE C O 1
ATOM 5906 N N . GLU C 1 106 ? 6.967 2.179 7.587 1.00 49.82 106 GLU C N 1
ATOM 5907 C CA . GLU C 1 106 ? 5.823 2.266 8.480 1.00 50.05 106 GLU C CA 1
ATOM 5908 C C . GLU C 1 106 ? 5.587 3.699 8.951 1.00 50.10 106 GLU C C 1
ATOM 5909 O O . GLU C 1 106 ? 6.530 4.461 9.176 1.00 50.22 106 GLU C O 1
ATOM 5915 N N . SER C 1 107 ? 4.317 4.063 9.091 1.00 50.12 107 SER C N 1
ATOM 5916 C CA . SER C 1 107 ? 3.933 5.427 9.470 1.00 49.70 107 SER C CA 1
ATOM 5917 C C . SER C 1 107 ? 4.464 5.809 10.860 1.00 49.23 107 SER C C 1
ATOM 5918 O O . SER C 1 107 ? 4.605 6.995 11.174 1.00 49.66 107 SER C O 1
ATOM 5921 N N . THR C 1 108 ? 4.752 4.802 11.683 1.00 47.74 108 THR C N 1
ATOM 5922 C CA . THR C 1 108 ? 5.229 5.024 13.043 1.00 46.62 108 THR C CA 1
ATOM 5923 C C . THR C 1 108 ? 6.736 5.289 13.111 1.00 46.29 108 THR C C 1
ATOM 5924 O O . THR C 1 108 ? 7.257 5.622 14.166 1.00 46.15 108 THR C O 1
ATOM 5928 N N . ALA C 1 109 ? 7.441 5.152 11.994 1.00 45.77 109 ALA C N 1
ATOM 5929 C CA . ALA C 1 109 ? 8.867 5.464 11.999 1.00 46.24 109 ALA C CA 1
ATOM 5930 C C . ALA C 1 109 ? 9.097 6.967 12.130 1.00 46.12 109 ALA C C 1
ATOM 5931 O O . ALA C 1 109 ? 8.292 7.767 11.632 1.00 46.92 109 ALA C O 1
ATOM 5933 N N . ARG C 1 110 ? 10.177 7.339 12.816 1.00 45.70 110 ARG C N 1
ATOM 5934 C CA . ARG C 1 110 ? 10.600 8.737 12.936 1.00 45.24 110 ARG C CA 1
ATOM 5935 C C . ARG C 1 110 ? 11.954 8.942 12.264 1.00 44.91 110 ARG C C 1
ATOM 5936 O O . ARG C 1 110 ? 12.985 8.522 12.779 1.00 44.92 110 ARG C O 1
ATOM 5944 N N . ILE C 1 111 ? 11.956 9.595 11.111 1.00 44.78 111 ILE C N 1
ATOM 5945 C CA . ILE C 1 111 ? 13.168 9.698 10.310 1.00 44.44 111 ILE C CA 1
ATOM 5946 C C . ILE C 1 111 ? 13.547 11.161 10.041 1.00 45.39 111 ILE C C 1
ATOM 5947 O O . ILE C 1 111 ? 12.741 11.956 9.569 1.00 46.11 111 ILE C O 1
ATOM 5952 N N . HIS C 1 112 ? 14.781 11.522 10.356 1.00 45.93 112 HIS C N 1
ATOM 5953 C CA . HIS C 1 112 ? 15.254 12.844 10.019 1.00 46.28 112 HIS C CA 1
ATOM 5954 C C . HIS C 1 112 ? 15.247 13.021 8.480 1.00 45.99 112 HIS C C 1
ATOM 5955 O O . HIS C 1 112 ? 15.747 12.154 7.762 1.00 45.93 112 HIS C O 1
ATOM 5962 N N . PRO C 1 113 ? 14.661 14.132 7.977 1.00 45.83 113 PRO C N 1
ATOM 5963 C CA . PRO C 1 113 ? 14.523 14.342 6.526 1.00 45.76 113 PRO C CA 1
ATOM 5964 C C . PRO C 1 113 ? 15.824 14.293 5.720 1.00 45.91 113 PRO C C 1
ATOM 5965 O O . PRO C 1 113 ? 15.777 14.220 4.499 1.00 46.46 113 PRO C O 1
ATOM 5969 N N . SER C 1 114 ? 16.972 14.329 6.385 1.00 46.88 114 SER C N 1
ATOM 5970 C CA . SER C 1 114 ? 18.263 14.280 5.685 1.00 47.43 114 SER C CA 1
ATOM 5971 C C . SER C 1 114 ? 18.768 12.852 5.493 1.00 47.80 114 SER C C 1
ATOM 5972 O O . SER C 1 114 ? 19.868 12.624 4.971 1.00 47.54 114 SER C O 1
ATOM 5975 N N . ALA C 1 115 ? 17.962 11.891 5.929 1.00 48.44 115 ALA C N 1
ATOM 5976 C CA . ALA C 1 115 ? 18.263 10.495 5.691 1.00 48.68 115 ALA C CA 1
ATOM 5977 C C . ALA C 1 115 ? 17.822 10.153 4.285 1.00 48.89 115 ALA C C 1
ATOM 5978 O O . ALA C 1 115 ? 16.984 10.841 3.712 1.00 49.91 115 ALA C O 1
ATOM 5980 N N . VAL C 1 116 ? 18.410 9.094 3.742 1.00 49.49 116 VAL C N 1
ATOM 5981 C CA . VAL C 1 116 ? 18.184 8.633 2.384 1.00 49.15 116 VAL C CA 1
ATOM 5982 C C . VAL C 1 116 ? 17.847 7.153 2.493 1.00 49.78 116 VAL C C 1
ATOM 5983 O O . VAL C 1 116 ? 18.723 6.334 2.764 1.00 49.89 116 VAL C O 1
ATOM 5987 N N . ILE C 1 117 ? 16.576 6.812 2.316 1.00 50.49 117 ILE C N 1
ATOM 5988 C CA . ILE C 1 117 ? 16.138 5.412 2.384 1.00 50.92 117 ILE C CA 1
ATOM 5989 C C . ILE C 1 117 ? 15.640 4.926 1.026 1.00 50.64 117 ILE C C 1
ATOM 5990 O O . ILE C 1 117 ? 14.744 5.536 0.427 1.00 51.18 117 ILE C O 1
ATOM 5995 N N . SER C 1 118 ? 16.237 3.841 0.541 1.00 50.21 118 SER C N 1
ATOM 5996 C CA . SER C 1 118 ? 15.827 3.196 -0.704 1.00 49.52 118 SER C CA 1
ATOM 5997 C C . SER C 1 118 ? 14.343 2.857 -0.673 1.00 49.66 118 SER C C 1
ATOM 5998 O O . SER C 1 118 ? 13.775 2.606 0.384 1.00 49.70 118 SER C O 1
ATOM 6001 N N . GLU C 1 119 ? 13.701 2.876 -1.834 1.00 50.43 119 GLU C N 1
ATOM 6002 C CA . GLU C 1 119 ? 12.288 2.495 -1.915 1.00 50.65 119 GLU C CA 1
ATOM 6003 C C . GLU C 1 119 ? 12.067 0.985 -1.702 1.00 49.77 119 GLU C C 1
ATOM 6004 O O . GLU C 1 119 ? 10.964 0.576 -1.310 1.00 49.39 119 GLU C O 1
ATOM 6010 N N . THR C 1 120 ? 13.113 0.180 -1.944 1.00 48.11 120 THR C N 1
ATOM 6011 C CA . THR C 1 120 ? 13.045 -1.276 -1.795 1.00 46.97 120 THR C CA 1
ATOM 6012 C C . THR C 1 120 ? 13.394 -1.738 -0.378 1.00 46.22 120 THR C C 1
ATOM 6013 O O . THR C 1 120 ? 13.291 -2.922 -0.060 1.00 45.95 120 THR C O 1
ATOM 6017 N N . ALA C 1 121 ? 13.802 -0.795 0.466 1.00 44.92 121 ALA C N 1
ATOM 6018 C CA . ALA C 1 121 ? 14.016 -1.058 1.889 1.00 43.17 121 ALA C CA 1
ATOM 6019 C C . ALA C 1 121 ? 12.697 -1.096 2.666 1.00 42.36 121 ALA C C 1
ATOM 6020 O O . ALA C 1 121 ? 11.725 -0.416 2.305 1.00 41.93 121 ALA C O 1
ATOM 6022 N N . TYR C 1 122 ? 12.681 -1.901 3.730 1.00 40.95 122 TYR C N 1
ATOM 6023 C CA . TYR C 1 122 ? 11.596 -1.898 4.694 1.00 39.70 122 TYR C CA 1
ATOM 6024 C C . TYR C 1 122 ? 12.091 -1.291 5.995 1.00 39.85 122 TYR C C 1
ATOM 6025 O O . TYR C 1 122 ? 13.081 -1.751 6.569 1.00 40.02 122 TYR C O 1
ATOM 6034 N N . ILE C 1 123 ? 11.392 -0.262 6.457 1.00 39.37 123 ILE C N 1
ATOM 6035 C CA . ILE C 1 123 ? 11.689 0.361 7.728 1.00 38.94 123 ILE C CA 1
ATOM 6036 C C . ILE C 1 123 ? 10.485 0.129 8.637 1.00 38.79 123 ILE C C 1
ATOM 6037 O O . ILE C 1 123 ? 9.402 0.671 8.398 1.00 39.41 123 ILE C O 1
ATOM 6042 N N . GLY C 1 124 ? 10.693 -0.673 9.682 1.00 38.33 124 GLY C N 1
ATOM 6043 C CA . GLY C 1 124 ? 9.624 -1.138 10.553 1.00 37.66 124 GLY C CA 1
ATOM 6044 C C . GLY C 1 124 ? 9.044 -0.136 11.518 1.00 37.93 124 GLY C C 1
ATOM 6045 O O . GLY C 1 124 ? 9.453 1.025 11.574 1.00 38.43 124 GLY C O 1
ATOM 6046 N N . HIS C 1 125 ? 8.067 -0.590 12.282 1.00 38.01 125 HIS C N 1
ATOM 6047 C CA . HIS C 1 125 ? 7.417 0.266 13.239 1.00 39.08 125 HIS C CA 1
ATOM 6048 C C . HIS C 1 125 ? 8.382 0.843 14.284 1.00 39.87 125 HIS C C 1
ATOM 6049 O O . HIS C 1 125 ? 9.261 0.127 14.796 1.00 40.00 125 HIS C O 1
ATOM 6056 N N . TYR C 1 126 ? 8.191 2.126 14.611 1.00 39.64 126 TYR C N 1
ATOM 6057 C CA . TYR C 1 126 ? 8.865 2.779 15.741 1.00 39.64 126 TYR C CA 1
ATOM 6058 C C . TYR C 1 126 ? 10.379 2.826 15.565 1.00 39.94 126 TYR C C 1
ATOM 6059 O O . TYR C 1 126 ? 11.148 2.884 16.534 1.00 38.93 126 TYR C O 1
ATOM 6068 N N . VAL C 1 127 ? 10.806 2.775 14.316 1.00 40.27 127 VAL C N 1
ATOM 6069 C CA . VAL C 1 127 ? 12.206 2.946 14.025 1.00 41.03 127 VAL C CA 1
ATOM 6070 C C . VAL C 1 127 ? 12.539 4.444 14.020 1.00 41.74 127 VAL C C 1
ATOM 6071 O O . VAL C 1 127 ? 11.799 5.253 13.441 1.00 41.68 127 VAL C O 1
ATOM 6075 N N . VAL C 1 128 ? 13.640 4.789 14.687 1.00 41.67 128 VAL C N 1
ATOM 6076 C CA . VAL C 1 128 ? 14.157 6.140 14.709 1.00 42.10 128 VAL C CA 1
ATOM 6077 C C . VAL C 1 128 ? 15.430 6.173 13.863 1.00 42.84 128 VAL C C 1
ATOM 6078 O O . VAL C 1 128 ? 16.297 5.317 13.988 1.00 43.95 128 VAL C O 1
ATOM 6082 N N . ILE C 1 129 ? 15.535 7.152 12.978 1.00 43.53 129 ILE C N 1
ATOM 6083 C CA . ILE C 1 129 ? 16.692 7.258 12.085 1.00 43.67 129 ILE C CA 1
ATOM 6084 C C . ILE C 1 129 ? 17.176 8.709 12.031 1.00 44.27 129 ILE C C 1
ATOM 6085 O O . ILE C 1 129 ? 16.433 9.594 11.607 1.00 44.72 129 ILE C O 1
ATOM 6090 N N . GLY C 1 130 ? 18.416 8.939 12.466 1.00 45.13 130 GLY C N 1
ATOM 6091 C CA . GLY C 1 130 ? 18.993 10.287 12.614 1.00 44.61 130 GLY C CA 1
ATOM 6092 C C . GLY C 1 130 ? 19.528 10.896 11.334 1.00 44.88 130 GLY C C 1
ATOM 6093 O O . GLY C 1 130 ? 19.332 10.347 10.267 1.00 44.76 130 GLY C O 1
ATOM 6094 N N . GLU C 1 131 ? 20.239 12.020 11.460 1.00 46.34 131 GLU C N 1
ATOM 6095 C CA . GLU C 1 131 ? 20.654 12.863 10.324 1.00 47.07 131 GLU C CA 1
ATOM 6096 C C . GLU C 1 131 ? 21.745 12.225 9.487 1.00 47.55 131 GLU C C 1
ATOM 6097 O O . GLU C 1 131 ? 22.552 11.446 9.991 1.00 48.22 131 GLU C O 1
ATOM 6103 N N . ASN C 1 132 ? 21.768 12.581 8.206 1.00 48.14 132 ASN C N 1
ATOM 6104 C CA . ASN C 1 132 ? 22.738 12.075 7.230 1.00 49.19 132 ASN C CA 1
ATOM 6105 C C . ASN C 1 132 ? 22.783 10.543 7.104 1.00 49.46 132 ASN C C 1
ATOM 6106 O O . ASN C 1 132 ? 23.751 10.001 6.576 1.00 50.40 132 ASN C O 1
ATOM 6111 N N . CYS C 1 133 ? 21.750 9.847 7.584 1.00 49.30 133 CYS C N 1
ATOM 6112 C CA . CYS C 1 133 ? 21.715 8.374 7.522 1.00 48.63 133 CYS C CA 1
ATOM 6113 C C . CYS C 1 133 ? 21.423 7.813 6.115 1.00 48.38 133 CYS C C 1
ATOM 6114 O O . CYS C 1 133 ? 20.814 8.480 5.287 1.00 48.02 133 CYS C O 1
A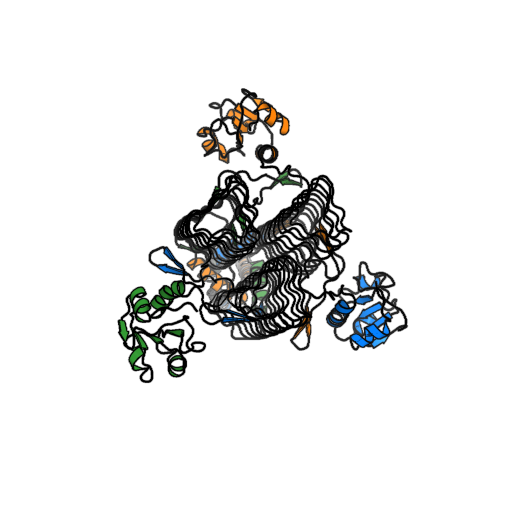TOM 6117 N N . VAL C 1 134 ? 21.878 6.589 5.856 1.00 48.07 134 VAL C N 1
ATOM 6118 C CA . VAL C 1 134 ? 21.616 5.913 4.590 1.00 48.15 134 VAL C CA 1
ATOM 6119 C C . VAL C 1 134 ? 21.128 4.480 4.830 1.00 48.29 134 VAL C C 1
ATOM 6120 O O . VAL C 1 134 ? 21.607 3.795 5.743 1.00 49.07 134 VAL C O 1
ATOM 6124 N N . VAL C 1 135 ? 20.163 4.038 4.025 1.00 47.59 135 VAL C N 1
ATOM 6125 C CA . VAL C 1 135 ? 19.671 2.661 4.087 1.00 46.73 135 VAL C CA 1
ATOM 6126 C C . VAL C 1 135 ? 19.516 2.129 2.674 1.00 46.63 135 VAL C C 1
ATOM 6127 O O . VAL C 1 135 ? 18.646 2.570 1.939 1.00 47.08 135 VAL C O 1
ATOM 6131 N N . GLY C 1 136 ? 20.365 1.173 2.312 1.00 46.72 136 GLY C N 1
ATOM 6132 C CA . GLY C 1 136 ? 20.436 0.669 0.948 1.00 46.52 136 GLY C CA 1
ATOM 6133 C C . GLY C 1 136 ? 19.314 -0.250 0.516 1.00 46.38 136 GLY C C 1
ATOM 6134 O O . GLY C 1 136 ? 18.472 -0.670 1.311 1.00 46.34 136 GLY C O 1
ATOM 6135 N N . ASP C 1 137 ? 19.322 -0.556 -0.774 1.00 46.67 137 ASP C N 1
ATOM 6136 C CA . ASP C 1 137 ? 18.291 -1.350 -1.420 1.00 46.21 137 ASP C CA 1
ATOM 6137 C C . ASP C 1 137 ? 18.002 -2.639 -0.658 1.00 46.05 137 ASP C C 1
ATOM 6138 O O . ASP C 1 137 ? 18.925 -3.256 -0.111 1.00 46.01 137 ASP C O 1
ATOM 6143 N N . ASN C 1 138 ? 16.722 -3.025 -0.608 1.00 45.44 138 ASN C N 1
ATOM 6144 C CA . ASN C 1 138 ? 16.303 -4.347 -0.098 1.00 44.82 138 ASN C CA 1
ATOM 6145 C C . ASN C 1 138 ? 16.667 -4.626 1.363 1.00 44.20 138 ASN C C 1
ATOM 6146 O O . ASN C 1 138 ? 16.526 -5.760 1.845 1.00 44.16 138 ASN C O 1
ATOM 6151 N N . THR C 1 139 ? 17.133 -3.594 2.059 1.00 42.82 139 THR C N 1
ATOM 6152 C CA . THR C 1 139 ? 17.580 -3.742 3.431 1.00 41.51 139 THR C CA 1
ATOM 6153 C C . THR C 1 139 ? 16.393 -3.689 4.384 1.00 41.33 139 THR C C 1
ATOM 6154 O O . THR C 1 139 ? 15.547 -2.788 4.277 1.00 42.10 139 THR C O 1
ATOM 6158 N N . VAL C 1 140 ? 16.327 -4.665 5.294 1.00 39.89 140 VAL C N 1
ATOM 6159 C CA . VAL C 1 140 ? 15.275 -4.710 6.306 1.00 39.16 140 VAL C CA 1
ATOM 6160 C C . VAL C 1 140 ? 15.751 -4.136 7.649 1.00 38.62 140 VAL C C 1
ATOM 6161 O O . VAL C 1 140 ? 16.721 -4.614 8.223 1.00 39.13 140 VAL C O 1
ATOM 6165 N N . ILE C 1 141 ? 15.064 -3.112 8.135 1.00 38.19 141 ILE C N 1
ATOM 6166 C CA . ILE C 1 141 ? 15.282 -2.582 9.476 1.00 38.01 141 ILE C CA 1
ATOM 6167 C C . ILE C 1 141 ? 14.004 -2.893 10.295 1.00 38.66 141 ILE C C 1
ATOM 6168 O O . ILE C 1 141 ? 12.969 -2.235 10.144 1.00 38.19 141 ILE C O 1
ATOM 6173 N N . GLN C 1 142 ? 14.075 -3.913 11.143 1.00 38.37 142 GLN C N 1
ATOM 6174 C CA . GLN C 1 142 ? 12.903 -4.388 11.849 1.00 38.93 142 GLN C CA 1
ATOM 6175 C C . GLN C 1 142 ? 12.518 -3.383 12.929 1.00 38.75 142 GLN C C 1
ATOM 6176 O O . GLN C 1 142 ? 13.289 -2.483 13.235 1.00 38.38 142 GLN C O 1
ATOM 6182 N N . SER C 1 143 ? 11.324 -3.551 13.494 1.00 38.45 143 SER C N 1
ATOM 6183 C CA . SER C 1 143 ? 10.730 -2.589 14.418 1.00 38.71 143 SER C CA 1
ATOM 6184 C C . SER C 1 143 ? 11.571 -2.259 15.655 1.00 38.97 143 SER C C 1
ATOM 6185 O O . SER C 1 143 ? 12.315 -3.097 16.166 1.00 38.38 143 SER C O 1
ATOM 6188 N N . HIS C 1 144 ? 11.436 -1.021 16.119 1.00 38.94 144 HIS C N 1
ATOM 6189 C CA . HIS C 1 144 ? 12.049 -0.558 17.355 1.00 39.32 144 HIS C CA 1
ATOM 6190 C C . HIS C 1 144 ? 13.538 -0.272 17.296 1.00 39.25 144 HIS C C 1
ATOM 6191 O O . HIS C 1 144 ? 14.110 0.122 18.302 1.00 40.44 144 HIS C O 1
ATOM 6198 N N . THR C 1 145 ? 14.177 -0.480 16.157 1.00 38.13 145 THR C N 1
ATOM 6199 C CA . THR C 1 145 ? 15.599 -0.226 16.052 1.00 37.66 145 THR C CA 1
ATOM 6200 C C . THR C 1 145 ? 15.885 1.264 15.842 1.00 38.00 145 THR C C 1
ATOM 6201 O O . THR C 1 145 ? 15.040 1.999 15.352 1.00 38.30 145 THR C O 1
ATOM 6205 N N . LYS C 1 146 ? 17.076 1.715 16.217 1.00 38.75 146 LYS C N 1
ATOM 6206 C CA . LYS C 1 146 ? 17.509 3.055 15.822 1.00 39.37 146 LYS C CA 1
ATOM 6207 C C . LYS C 1 146 ? 18.895 3.105 15.198 1.00 39.47 146 LYS C C 1
ATOM 6208 O O . LYS C 1 146 ? 19.805 2.384 15.603 1.00 39.58 146 LYS C O 1
ATOM 6214 N N . LEU C 1 147 ? 19.014 3.940 14.173 1.00 40.14 147 LEU C N 1
ATOM 6215 C CA . LEU C 1 147 ? 20.293 4.356 13.614 1.00 40.84 147 LEU C CA 1
ATOM 6216 C C . LEU C 1 147 ? 20.472 5.768 14.105 1.00 41.82 147 LEU C C 1
ATOM 6217 O O . LEU C 1 147 ? 19.612 6.618 13.850 1.00 42.13 147 LEU C O 1
ATOM 6222 N N . ASP C 1 148 ? 21.549 6.015 14.846 1.00 42.94 148 ASP C N 1
ATOM 6223 C CA . ASP C 1 148 ? 21.920 7.376 15.238 1.00 44.38 148 ASP C CA 1
ATOM 6224 C C . ASP C 1 148 ? 22.517 8.136 14.039 1.00 44.35 148 ASP C C 1
ATOM 6225 O O . ASP C 1 148 ? 22.647 7.582 12.932 1.00 44.58 148 ASP C O 1
ATOM 6230 N N . ASP C 1 149 ? 22.891 9.391 14.254 1.00 43.96 149 ASP C N 1
ATOM 6231 C CA . ASP C 1 149 ? 23.391 10.246 13.172 1.00 43.89 149 ASP C CA 1
ATOM 6232 C C . ASP C 1 149 ? 24.517 9.584 12.355 1.00 43.42 149 ASP C C 1
ATOM 6233 O O . ASP C 1 149 ? 25.315 8.816 12.889 1.00 43.47 149 ASP C O 1
ATOM 6238 N N . ASN C 1 150 ? 24.542 9.858 11.051 1.00 43.04 150 ASN C N 1
ATOM 6239 C CA . ASN C 1 150 ? 25.669 9.511 10.177 1.00 42.46 150 ASN C CA 1
ATOM 6240 C C . ASN C 1 150 ? 25.914 8.031 9.971 1.00 42.73 150 ASN C C 1
ATOM 6241 O O . ASN C 1 150 ? 26.908 7.651 9.327 1.00 43.14 150 ASN C O 1
ATOM 6246 N N . VAL C 1 151 ? 25.040 7.201 10.530 1.00 42.33 151 VAL C N 1
ATOM 6247 C CA . VAL C 1 151 ? 25.099 5.762 10.314 1.00 42.10 151 VAL C CA 1
ATOM 6248 C C . VAL C 1 151 ? 24.667 5.423 8.886 1.00 42.04 151 VAL C C 1
ATOM 6249 O O . VAL C 1 151 ? 23.718 6.016 8.369 1.00 42.50 151 VAL C O 1
ATOM 6253 N N . GLU C 1 152 ? 25.362 4.477 8.255 1.00 41.29 152 GLU C N 1
ATOM 6254 C CA . GLU C 1 152 ? 24.946 3.936 6.957 1.00 40.59 152 GLU C CA 1
ATOM 6255 C C . GLU C 1 152 ? 24.899 2.395 6.943 1.00 40.92 152 GLU C C 1
ATOM 6256 O O . GLU C 1 152 ? 25.739 1.704 7.549 1.00 40.36 152 GLU C O 1
ATOM 6262 N N . VAL C 1 153 ? 23.900 1.880 6.235 1.00 40.66 153 VAL C N 1
ATOM 6263 C CA . VAL C 1 153 ? 23.682 0.459 6.063 1.00 40.30 153 VAL C CA 1
ATOM 6264 C C . VAL C 1 153 ? 23.685 0.218 4.553 1.00 40.68 153 VAL C C 1
ATOM 6265 O O . VAL C 1 153 ? 23.126 1.010 3.779 1.00 41.23 153 VAL C O 1
ATOM 6269 N N . GLY C 1 154 ? 24.317 -0.864 4.119 1.00 40.05 154 GLY C N 1
ATOM 6270 C CA . GLY C 1 154 ? 24.370 -1.156 2.700 1.00 39.35 154 GLY C CA 1
ATOM 6271 C C . GLY C 1 154 ? 23.098 -1.778 2.155 1.00 39.32 154 GLY C C 1
ATOM 6272 O O . GLY C 1 154 ? 21.991 -1.539 2.669 1.00 39.25 154 GLY C O 1
ATOM 6273 N N . LYS C 1 155 ? 23.266 -2.572 1.099 1.00 38.57 155 LYS C N 1
ATOM 6274 C CA . LYS C 1 155 ? 22.171 -3.291 0.475 1.00 38.29 155 LYS C CA 1
ATOM 6275 C C . LYS C 1 155 ? 22.014 -4.671 1.106 1.00 38.21 155 LYS C C 1
ATOM 6276 O O . LYS C 1 155 ? 22.895 -5.148 1.824 1.00 38.32 155 LYS C O 1
ATOM 6278 N N . ASP C 1 156 ? 20.870 -5.296 0.853 1.00 38.29 156 ASP C N 1
ATOM 6279 C CA . ASP C 1 156 ? 20.539 -6.629 1.385 1.00 37.76 156 ASP C CA 1
ATOM 6280 C C . ASP C 1 156 ? 20.926 -6.918 2.833 1.00 37.14 156 ASP C C 1
ATOM 6281 O O . ASP C 1 156 ? 21.256 -8.055 3.189 1.00 36.80 156 ASP C O 1
ATOM 6286 N N . CYS C 1 157 ? 20.871 -5.897 3.673 1.00 36.39 157 CYS C N 1
ATOM 6287 C CA . CYS C 1 157 ? 21.158 -6.105 5.080 1.00 35.90 157 CYS C CA 1
ATOM 6288 C C . CYS C 1 157 ? 19.904 -6.532 5.840 1.00 35.78 157 CYS C C 1
ATOM 6289 O O . CYS C 1 157 ? 18.779 -6.114 5.531 1.00 35.38 157 CYS C O 1
ATOM 6292 N N . PHE C 1 158 ? 20.107 -7.375 6.841 1.00 34.90 158 PHE C N 1
ATOM 6293 C CA . PHE C 1 158 ? 19.052 -7.638 7.773 1.00 34.49 158 PHE C CA 1
ATOM 6294 C C . PHE C 1 158 ? 19.412 -6.993 9.097 1.00 33.53 158 PHE C C 1
ATOM 6295 O O . PHE C 1 158 ? 20.475 -7.251 9.645 1.00 34.11 158 PHE C O 1
ATOM 6303 N N . ILE C 1 159 ? 18.543 -6.130 9.605 1.00 32.01 159 ILE C N 1
ATOM 6304 C CA . ILE C 1 159 ? 18.784 -5.538 10.915 1.00 31.13 159 ILE C CA 1
ATOM 6305 C C . ILE C 1 159 ? 17.561 -5.666 11.833 1.00 31.42 159 ILE C C 1
ATOM 6306 O O . ILE C 1 159 ? 16.556 -4.983 11.661 1.00 31.59 159 ILE C O 1
ATOM 6311 N N . ASP C 1 160 ? 17.677 -6.543 12.824 1.00 31.83 160 ASP C N 1
ATOM 6312 C CA . ASP C 1 160 ? 16.541 -6.954 13.626 1.00 31.35 160 ASP C CA 1
ATOM 6313 C C . ASP C 1 160 ? 16.159 -5.894 14.644 1.00 31.37 160 ASP C C 1
ATOM 6314 O O . ASP C 1 160 ? 16.721 -4.814 14.652 1.00 31.06 160 ASP C O 1
ATOM 6319 N N . SER C 1 161 ? 15.204 -6.218 15.505 1.00 31.61 161 SER C N 1
ATOM 6320 C CA . SER C 1 161 ? 14.672 -5.288 16.481 1.00 32.08 161 SER C CA 1
ATOM 6321 C C . SER C 1 161 ? 15.581 -5.021 17.679 1.00 33.25 161 SER C C 1
ATOM 6322 O O . SER C 1 161 ? 16.470 -5.818 17.993 1.00 33.63 161 SER C O 1
ATOM 6325 N N . TYR C 1 162 ? 15.322 -3.900 18.359 1.00 34.36 162 TYR C N 1
ATOM 6326 C CA . TYR C 1 162 ? 16.043 -3.485 19.582 1.00 35.01 162 TYR C CA 1
ATOM 6327 C C . TYR C 1 162 ? 17.555 -3.434 19.383 1.00 35.21 162 TYR C C 1
ATOM 6328 O O . TYR C 1 162 ? 18.322 -3.749 20.281 1.00 35.57 162 TYR C O 1
ATOM 6337 N N . VAL C 1 163 ? 17.963 -3.014 18.193 1.00 35.64 163 VAL C N 1
ATOM 6338 C CA . VAL C 1 163 ? 19.375 -2.782 17.900 1.00 36.31 163 VAL C CA 1
ATOM 6339 C C . VAL C 1 163 ? 19.709 -1.295 18.000 1.00 36.61 163 VAL C C 1
ATOM 6340 O O . VAL C 1 163 ? 18.945 -0.441 17.551 1.00 36.85 163 VAL C O 1
ATOM 6344 N N . THR C 1 164 ? 20.843 -0.990 18.610 1.00 36.84 164 THR C N 1
ATOM 6345 C CA . THR C 1 164 ? 21.370 0.359 18.559 1.00 37.53 164 THR C CA 1
ATOM 6346 C C . THR C 1 164 ? 22.493 0.396 17.532 1.00 38.24 164 THR C C 1
ATOM 6347 O O . THR C 1 164 ? 23.427 -0.425 17.578 1.00 38.20 164 THR C O 1
ATOM 6351 N N . ILE C 1 165 ? 22.384 1.326 16.587 1.00 38.56 165 ILE C N 1
ATOM 6352 C CA . ILE C 1 165 ? 23.521 1.660 15.740 1.00 38.75 165 ILE C CA 1
ATOM 6353 C C . ILE C 1 165 ? 23.831 3.138 15.900 1.00 39.35 165 ILE C C 1
ATOM 6354 O O . ILE C 1 165 ? 23.011 4.010 15.609 1.00 39.82 165 ILE C O 1
ATOM 6359 N N . THR C 1 166 ? 25.030 3.395 16.402 1.00 39.60 166 THR C N 1
ATOM 6360 C CA . THR C 1 166 ? 25.470 4.724 16.766 1.00 38.77 166 THR C CA 1
ATOM 6361 C C . THR C 1 166 ? 26.966 4.804 16.488 1.00 38.91 166 THR C C 1
ATOM 6362 O O . THR C 1 166 ? 27.522 3.919 15.825 1.00 38.13 166 THR C O 1
ATOM 6366 N N . GLY C 1 167 ? 27.613 5.853 17.001 1.00 38.82 167 GLY C N 1
ATOM 6367 C CA . GLY C 1 167 ? 28.999 6.150 16.662 1.00 38.65 167 GLY C CA 1
ATOM 6368 C C . GLY C 1 167 ? 29.150 6.258 15.159 1.00 38.50 167 GLY C C 1
ATOM 6369 O O . GLY C 1 167 ? 30.172 5.870 14.599 1.00 38.46 167 GLY C O 1
ATOM 6370 N N . SER C 1 168 ? 28.114 6.780 14.511 1.00 38.04 168 SER C N 1
ATOM 6371 C CA . SER C 1 168 ? 28.063 6.848 13.051 1.00 38.93 168 SER C CA 1
ATOM 6372 C C . SER C 1 168 ? 28.776 5.672 12.393 1.00 38.48 168 SER C C 1
ATOM 6373 O O . SER C 1 168 ? 29.708 5.861 11.626 1.00 38.89 168 SER C O 1
ATOM 6376 N N . SER C 1 169 ? 28.320 4.465 12.706 1.00 38.32 169 SER C N 1
ATOM 6377 C CA . SER C 1 169 ? 28.912 3.250 12.181 1.00 38.27 169 SER C CA 1
ATOM 6378 C C . SER C 1 169 ? 28.515 3.071 10.736 1.00 38.51 169 SER C C 1
ATOM 6379 O O . SER C 1 169 ? 27.400 3.431 10.349 1.00 38.93 169 SER C O 1
ATOM 6382 N N . LYS C 1 170 ? 29.440 2.510 9.955 1.00 38.23 170 LYS C N 1
ATOM 6383 C CA . LYS C 1 170 ? 29.237 2.213 8.550 1.00 38.24 170 LYS C CA 1
ATOM 6384 C C . LYS C 1 170 ? 29.118 0.712 8.300 1.00 38.24 170 LYS C C 1
ATOM 6385 O O . LYS C 1 170 ? 30.025 -0.062 8.602 1.00 37.48 170 LYS C O 1
ATOM 6391 N N . LEU C 1 171 ? 27.987 0.302 7.737 1.00 38.50 171 LEU C N 1
ATOM 6392 C CA . LEU C 1 171 ? 27.777 -1.100 7.404 1.00 38.46 171 LEU C CA 1
ATOM 6393 C C . LEU C 1 171 ? 27.743 -1.296 5.891 1.00 39.50 171 LEU C C 1
ATOM 6394 O O . LEU C 1 171 ? 26.960 -0.640 5.196 1.00 39.92 171 LEU C O 1
ATOM 6399 N N . ARG C 1 172 ? 28.582 -2.204 5.388 1.00 40.10 172 ARG C N 1
ATOM 6400 C CA . ARG C 1 172 ? 28.569 -2.566 3.976 1.00 40.60 172 ARG C CA 1
ATOM 6401 C C . ARG C 1 172 ? 27.375 -3.476 3.641 1.00 40.42 172 ARG C C 1
ATOM 6402 O O . ARG C 1 172 ? 26.281 -3.231 4.134 1.00 40.41 172 ARG C O 1
ATOM 6410 N N . ASP C 1 173 ? 27.546 -4.502 2.804 1.00 40.56 173 ASP C N 1
ATOM 6411 C CA . ASP C 1 173 ? 26.369 -5.247 2.284 1.00 40.18 173 ASP C CA 1
ATOM 6412 C C . ASP C 1 173 ? 26.157 -6.638 2.877 1.00 39.57 173 ASP C C 1
ATOM 6413 O O . ASP C 1 173 ? 27.110 -7.290 3.337 1.00 39.51 173 ASP C O 1
ATOM 6418 N N . ARG C 1 174 ? 24.894 -7.084 2.835 1.00 38.14 174 ARG C N 1
ATOM 6419 C CA . ARG C 1 174 ? 24.469 -8.370 3.382 1.00 36.69 174 ARG C CA 1
ATOM 6420 C C . ARG C 1 174 ? 24.958 -8.559 4.816 1.00 37.08 174 ARG C C 1
ATOM 6421 O O . ARG C 1 174 ? 25.389 -9.656 5.197 1.00 37.61 174 ARG C O 1
ATOM 6429 N N . VAL C 1 175 ? 24.890 -7.483 5.605 1.00 36.63 175 VAL C N 1
ATOM 6430 C CA . VAL C 1 175 ? 25.230 -7.535 7.024 1.00 36.86 175 VAL C CA 1
ATOM 6431 C C . VAL C 1 175 ? 23.980 -7.919 7.801 1.00 36.72 175 VAL C C 1
ATOM 6432 O O . VAL C 1 175 ? 22.905 -7.404 7.535 1.00 37.44 175 VAL C O 1
ATOM 6436 N N . ARG C 1 176 ? 24.120 -8.832 8.748 1.00 37.21 176 ARG C N 1
ATOM 6437 C CA . ARG C 1 176 ? 22.997 -9.281 9.559 1.00 37.92 176 ARG C CA 1
ATOM 6438 C C . ARG C 1 176 ? 23.340 -8.942 10.988 1.00 38.23 176 ARG C C 1
ATOM 6439 O O . ARG C 1 176 ? 24.407 -9.334 11.503 1.00 39.48 176 ARG C O 1
ATOM 6447 N N . ILE C 1 177 ? 22.448 -8.201 11.630 1.00 37.32 177 ILE C N 1
ATOM 6448 C CA . ILE C 1 177 ? 22.614 -7.884 13.032 1.00 36.60 177 ILE C CA 1
ATOM 6449 C C . ILE C 1 177 ? 21.380 -8.357 13.780 1.00 36.38 177 ILE C C 1
ATOM 6450 O O . ILE C 1 177 ? 20.276 -7.872 13.535 1.00 37.29 177 ILE C O 1
ATOM 6455 N N . HIS C 1 178 ? 21.583 -9.328 14.667 1.00 35.62 178 HIS C N 1
ATOM 6456 C CA . HIS C 1 178 ? 20.493 -9.927 15.441 1.00 35.76 178 HIS C CA 1
ATOM 6457 C C . HIS C 1 178 ? 20.011 -9.014 16.571 1.00 35.23 178 HIS C C 1
ATOM 6458 O O . HIS C 1 178 ? 20.613 -7.964 16.820 1.00 35.08 178 HIS C O 1
ATOM 6465 N N . SER C 1 179 ? 18.923 -9.398 17.235 1.00 34.70 179 SER C N 1
ATOM 6466 C CA . SER C 1 179 ? 18.262 -8.497 18.185 1.00 35.20 179 SER C CA 1
ATOM 6467 C C . SER C 1 179 ? 19.079 -8.089 19.411 1.00 35.13 179 SER C C 1
ATOM 6468 O O . SER C 1 179 ? 20.087 -8.723 19.736 1.00 35.74 179 SER C O 1
ATOM 6471 N N . SER C 1 180 ? 18.616 -7.035 20.090 1.00 35.33 180 SER C N 1
ATOM 6472 C CA . SER C 1 180 ? 19.151 -6.604 21.388 1.00 35.45 180 SER C CA 1
ATOM 6473 C C . SER C 1 180 ? 20.668 -6.429 21.366 1.00 35.79 180 SER C C 1
ATOM 6474 O O . SER C 1 180 ? 21.339 -6.696 22.365 1.00 37.36 180 SER C O 1
ATOM 6477 N N . THR C 1 181 ? 21.205 -5.975 20.238 1.00 35.86 181 THR C N 1
ATOM 6478 C CA . THR C 1 181 ? 22.647 -5.820 20.076 1.00 36.22 181 THR C CA 1
ATOM 6479 C C . THR C 1 181 ? 23.030 -4.336 19.943 1.00 36.61 181 THR C C 1
ATOM 6480 O O . THR C 1 181 ? 22.227 -3.523 19.497 1.00 37.10 181 THR C O 1
ATOM 6484 N N . VAL C 1 182 ? 24.245 -3.979 20.353 1.00 36.99 182 VAL C N 1
ATOM 6485 C CA . VAL C 1 182 ? 24.681 -2.570 20.287 1.00 36.86 182 VAL C CA 1
ATOM 6486 C C . VAL C 1 182 ? 25.961 -2.393 19.483 1.00 36.18 182 VAL C C 1
ATOM 6487 O O . VAL C 1 182 ? 27.009 -2.887 19.860 1.00 36.93 182 VAL C O 1
ATOM 6491 N N . ILE C 1 183 ? 25.852 -1.669 18.380 1.00 35.41 183 ILE C N 1
ATOM 6492 C CA . ILE C 1 183 ? 26.958 -1.433 17.482 1.00 34.48 183 ILE C CA 1
ATOM 6493 C C . ILE C 1 183 ? 27.436 0.025 17.585 1.00 34.62 183 ILE C C 1
ATOM 6494 O O . ILE C 1 183 ? 26.648 0.975 17.478 1.00 33.65 183 ILE C O 1
ATOM 6499 N N . GLY C 1 184 ? 28.732 0.182 17.818 1.00 34.88 184 GLY C N 1
ATOM 6500 C CA . GLY C 1 184 ? 29.385 1.473 17.761 1.00 36.46 184 GLY C CA 1
ATOM 6501 C C . GLY C 1 184 ? 29.125 2.343 18.961 1.00 37.55 184 GLY C C 1
ATOM 6502 O O . GLY C 1 184 ? 29.098 3.573 18.842 1.00 38.38 184 GLY C O 1
ATOM 6503 N N . GLY C 1 185 ? 28.930 1.720 20.119 1.00 37.78 185 GLY C N 1
ATOM 6504 C CA . GLY C 1 185 ? 28.639 2.483 21.341 1.00 37.73 185 GLY C CA 1
ATOM 6505 C C . GLY C 1 185 ? 29.930 2.900 22.009 1.00 37.72 185 GLY C C 1
ATOM 6506 O O . GLY C 1 185 ? 30.990 2.437 21.626 1.00 38.29 185 GLY C O 1
ATOM 6507 N N . GLU C 1 186 ? 29.844 3.758 23.016 1.00 37.69 186 GLU C N 1
ATOM 6508 C CA . GLU C 1 186 ? 31.034 4.316 23.660 1.00 37.84 186 GLU C CA 1
ATOM 6509 C C . GLU C 1 186 ? 31.861 3.239 24.373 1.00 37.32 186 GLU C C 1
ATOM 6510 O O . GLU C 1 186 ? 31.382 2.571 25.286 1.00 37.92 186 GLU C O 1
ATOM 6516 N N . GLY C 1 187 ? 33.104 3.068 23.935 1.00 37.33 187 GLY C N 1
ATOM 6517 C CA . GLY C 1 187 ? 34.009 2.065 24.512 1.00 36.53 187 GLY C CA 1
ATOM 6518 C C . GLY C 1 187 ? 34.418 2.372 25.941 1.00 36.05 187 GLY C C 1
ATOM 6519 O O . GLY C 1 187 ? 34.018 3.382 26.507 1.00 36.80 187 GLY C O 1
ATOM 6520 N N . PHE C 1 188 ? 35.228 1.495 26.515 1.00 35.54 188 PHE C N 1
ATOM 6521 C CA . PHE C 1 188 ? 35.598 1.569 27.910 1.00 34.79 188 PHE C CA 1
ATOM 6522 C C . PHE C 1 188 ? 36.890 2.380 28.095 1.00 35.48 188 PHE C C 1
ATOM 6523 O O . PHE C 1 188 ? 37.956 1.819 28.376 1.00 35.84 188 PHE C O 1
ATOM 6531 N N . GLY C 1 189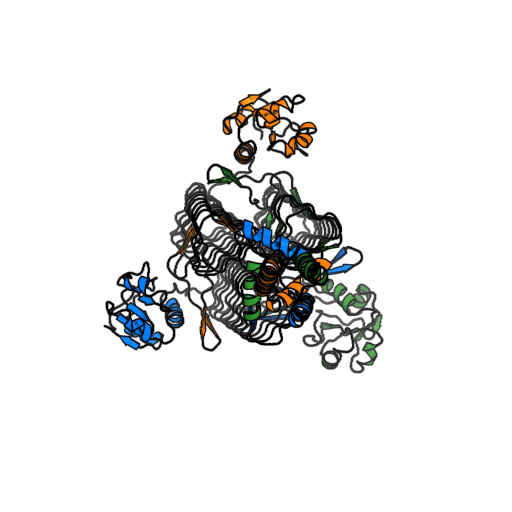 ? 36.794 3.698 27.935 1.00 35.40 189 GLY C N 1
ATOM 6532 C CA . GLY C 1 189 ? 37.977 4.550 27.945 1.00 35.82 189 GLY C CA 1
ATOM 6533 C C . GLY C 1 189 ? 38.059 5.371 29.215 1.00 37.00 189 GLY C C 1
ATOM 6534 O O . GLY C 1 189 ? 37.275 6.299 29.420 1.00 37.65 189 GLY C O 1
ATOM 6535 N N . PHE C 1 190 ? 38.998 5.031 30.094 1.00 37.30 190 PHE C N 1
ATOM 6536 C CA . PHE C 1 190 ? 39.113 5.755 31.355 1.00 37.11 190 PHE C CA 1
ATOM 6537 C C . PHE C 1 190 ? 40.548 5.974 31.767 1.00 37.97 190 PHE C C 1
ATOM 6538 O O . PHE C 1 190 ? 41.311 5.010 31.944 1.00 38.57 190 PHE C O 1
ATOM 6546 N N . ALA C 1 191 ? 40.910 7.253 31.894 1.00 38.20 191 ALA C N 1
ATOM 6547 C CA . ALA C 1 191 ? 42.222 7.651 32.370 1.00 38.72 191 ALA C CA 1
ATOM 6548 C C . ALA C 1 191 ? 42.260 7.637 33.898 1.00 39.43 191 ALA C C 1
ATOM 6549 O O . ALA C 1 191 ? 41.451 8.292 34.535 1.00 38.20 191 ALA C O 1
ATOM 6551 N N . PRO C 1 192 ? 43.205 6.886 34.486 1.00 41.45 192 PRO C N 1
ATOM 6552 C CA . PRO C 1 192 ? 43.395 6.908 35.945 1.00 43.41 192 PRO C CA 1
ATOM 6553 C C . PRO C 1 192 ? 44.118 8.169 36.425 1.00 45.65 192 PRO C C 1
ATOM 6554 O O . PRO C 1 192 ? 45.205 8.481 35.914 1.00 46.27 192 PRO C O 1
ATOM 6558 N N . TYR C 1 193 ? 43.515 8.894 37.373 1.00 48.14 193 TYR C N 1
ATOM 6559 C CA . TYR C 1 193 ? 44.221 9.959 38.109 1.00 50.74 193 TYR C CA 1
ATOM 6560 C C . TYR C 1 193 ? 43.856 10.006 39.606 1.00 51.24 193 TYR C C 1
ATOM 6561 O O . TYR C 1 193 ? 42.685 10.245 39.981 1.00 50.87 193 TYR C O 1
ATOM 6570 N N . GLN C 1 194 ? 44.875 9.752 40.444 1.00 51.35 194 GLN C N 1
ATOM 6571 C CA . GLN C 1 194 ? 44.771 9.837 41.912 1.00 51.09 194 GLN C CA 1
ATOM 6572 C C . GLN C 1 194 ? 43.544 9.113 42.456 1.00 50.93 194 GLN C C 1
ATOM 6573 O O . GLN C 1 194 ? 42.748 9.703 43.203 1.00 49.85 194 GLN C O 1
ATOM 6579 N N . GLY C 1 195 ? 43.397 7.843 42.058 1.00 50.74 195 GLY C N 1
ATOM 6580 C CA . GLY C 1 195 ? 42.309 6.984 42.525 1.00 50.32 195 GLY C CA 1
ATOM 6581 C C . GLY C 1 195 ? 41.070 6.969 41.640 1.00 50.42 195 GLY C C 1
ATOM 6582 O O . GLY C 1 195 ? 40.482 5.911 41.406 1.00 51.25 195 GLY C O 1
ATOM 6583 N N . LYS C 1 196 ? 40.667 8.141 41.154 1.00 49.42 196 LYS C N 1
ATOM 6584 C CA . LYS C 1 196 ? 39.486 8.264 40.297 1.00 48.17 196 LYS C CA 1
ATOM 6585 C C . LYS C 1 196 ? 39.755 7.846 38.828 1.00 46.98 196 LYS C C 1
ATOM 6586 O O . LYS C 1 196 ? 40.881 7.495 38.461 1.00 46.89 196 LYS C O 1
ATOM 6590 N N . TRP C 1 197 ? 38.697 7.862 38.013 1.00 45.78 197 TRP C N 1
ATOM 6591 C CA . TRP C 1 197 ? 38.766 7.581 36.579 1.00 44.01 197 TRP C CA 1
ATOM 6592 C C . TRP C 1 197 ? 38.212 8.783 35.833 1.00 43.55 197 TRP C C 1
ATOM 6593 O O . TRP C 1 197 ? 37.116 9.265 36.143 1.00 43.65 197 TRP C O 1
ATOM 6604 N N . HIS C 1 198 ? 38.971 9.288 34.866 1.00 42.65 198 HIS C N 1
ATOM 6605 C CA . HIS C 1 198 ? 38.456 10.333 33.988 1.00 41.29 198 HIS C CA 1
ATOM 6606 C C . HIS C 1 198 ? 37.961 9.689 32.705 1.00 39.74 198 HIS C C 1
ATOM 6607 O O . HIS C 1 198 ? 38.728 9.065 31.971 1.00 38.66 198 HIS C O 1
ATOM 6614 N N . ARG C 1 199 ? 36.666 9.823 32.461 1.00 39.01 199 ARG C N 1
ATOM 6615 C CA . ARG C 1 199 ? 36.053 9.287 31.242 1.00 38.94 199 ARG C CA 1
ATOM 6616 C C . ARG C 1 199 ? 36.667 9.886 29.978 1.00 38.14 199 ARG C C 1
ATOM 6617 O O . ARG C 1 199 ? 36.874 11.106 29.900 1.00 38.84 199 ARG C O 1
ATOM 6625 N N . ILE C 1 200 ? 36.959 9.020 29.007 1.00 36.64 200 ILE C N 1
ATOM 6626 C CA . ILE C 1 200 ? 37.492 9.442 27.712 1.00 35.74 200 ILE C CA 1
ATOM 6627 C C . ILE C 1 200 ? 36.414 9.340 26.629 1.00 35.26 200 ILE C C 1
ATOM 6628 O O . ILE C 1 200 ? 36.039 8.248 26.240 1.00 35.09 200 ILE C O 1
ATOM 6633 N N . ALA C 1 201 ? 35.911 10.470 26.149 1.00 34.77 201 ALA C N 1
ATOM 6634 C CA . ALA C 1 201 ? 34.952 10.440 25.037 1.00 35.26 201 ALA C CA 1
ATOM 6635 C C . ALA C 1 201 ? 35.539 9.727 23.818 1.00 35.35 201 ALA C C 1
ATOM 6636 O O . ALA C 1 201 ? 36.733 9.809 23.543 1.00 35.45 201 ALA C O 1
ATOM 6638 N N . GLN C 1 202 ? 34.689 9.013 23.102 1.00 35.07 202 GLN C N 1
ATOM 6639 C CA . GLN C 1 202 ? 35.168 8.082 22.116 1.00 35.11 202 GLN C CA 1
ATOM 6640 C C . GLN C 1 202 ? 34.842 8.617 20.726 1.00 35.50 202 GLN C C 1
ATOM 6641 O O . GLN C 1 202 ? 33.672 8.659 20.349 1.00 36.51 202 GLN C O 1
ATOM 6647 N N . LEU C 1 203 ? 35.873 9.031 19.978 1.00 34.71 203 LEU C N 1
ATOM 6648 C CA . LEU C 1 203 ? 35.688 9.951 18.838 1.00 34.88 203 LEU C CA 1
ATOM 6649 C C . LEU C 1 203 ? 35.600 9.323 17.427 1.00 35.41 203 LEU C C 1
ATOM 6650 O O . LEU C 1 203 ? 35.046 9.931 16.501 1.00 34.66 203 LEU C O 1
ATOM 6655 N N . GLY C 1 204 ? 36.161 8.120 17.272 1.00 35.80 204 GLY C N 1
ATOM 6656 C CA . GLY C 1 204 ? 36.049 7.360 16.036 1.00 34.65 204 GLY C CA 1
ATOM 6657 C C . GLY C 1 204 ? 34.734 6.616 15.872 1.00 34.68 204 GLY C C 1
ATOM 6658 O O . GLY C 1 204 ? 33.709 6.991 16.444 1.00 33.78 204 GLY C O 1
ATOM 6659 N N . SER C 1 205 ? 34.774 5.545 15.085 1.00 34.95 205 SER C N 1
ATOM 6660 C CA . SER C 1 205 ? 33.568 4.871 14.649 1.00 35.14 205 SER C CA 1
ATOM 6661 C C . SER C 1 205 ? 33.793 3.371 14.385 1.00 35.60 205 SER C C 1
ATOM 6662 O O . SER C 1 205 ? 34.748 2.764 14.902 1.00 34.57 205 SER C O 1
ATOM 6665 N N . VAL C 1 206 ? 32.902 2.794 13.567 1.00 35.93 206 VAL C N 1
ATOM 6666 C CA . VAL C 1 206 ? 32.883 1.361 13.254 1.00 35.97 206 VAL C CA 1
ATOM 6667 C C . VAL C 1 206 ? 32.716 1.136 11.753 1.00 36.39 206 VAL C C 1
ATOM 6668 O O . VAL C 1 206 ? 31.845 1.744 11.110 1.00 37.17 206 VAL C O 1
ATOM 6672 N N . LEU C 1 207 ? 33.551 0.258 11.211 1.00 35.69 207 LEU C N 1
ATOM 6673 C CA . LEU C 1 207 ? 33.455 -0.179 9.843 1.00 35.06 207 LEU C CA 1
ATOM 6674 C C . LEU C 1 207 ? 33.105 -1.658 9.880 1.00 34.87 207 LEU C C 1
ATOM 6675 O O . LEU C 1 207 ? 33.894 -2.473 10.363 1.00 35.13 207 LEU C O 1
ATOM 6680 N N . ILE C 1 208 ? 31.906 -1.999 9.413 1.00 34.25 208 ILE C N 1
ATOM 6681 C CA . ILE C 1 208 ? 31.483 -3.394 9.281 1.00 33.63 208 ILE C CA 1
ATOM 6682 C C . ILE C 1 208 ? 31.430 -3.805 7.793 1.00 33.97 208 ILE C C 1
ATOM 6683 O O . ILE C 1 208 ? 30.674 -3.241 7.000 1.00 34.01 208 ILE C O 1
ATOM 6688 N N . GLY C 1 209 ? 32.263 -4.769 7.418 1.00 34.11 209 GLY C N 1
ATOM 6689 C CA . GLY C 1 209 ? 32.326 -5.229 6.038 1.00 34.77 209 GLY C CA 1
ATOM 6690 C C . GLY C 1 209 ? 31.147 -6.081 5.590 1.00 35.45 209 GLY C C 1
ATOM 6691 O O . GLY C 1 209 ? 30.211 -6.363 6.365 1.00 35.10 209 GLY C O 1
ATOM 6692 N N . ASN C 1 210 ? 31.206 -6.502 4.335 1.00 34.96 210 ASN C N 1
ATOM 6693 C CA . ASN C 1 210 ? 30.143 -7.279 3.719 1.00 35.36 210 ASN C CA 1
ATOM 6694 C C . ASN C 1 210 ? 30.048 -8.656 4.310 1.00 35.42 210 ASN C C 1
ATOM 6695 O O . ASN C 1 210 ? 31.011 -9.135 4.886 1.00 35.35 210 ASN C O 1
ATOM 6700 N N . ASP C 1 211 ? 28.873 -9.274 4.173 1.00 36.45 211 ASP C N 1
ATOM 6701 C CA . ASP C 1 211 ? 28.590 -10.644 4.664 1.00 36.87 211 ASP C CA 1
ATOM 6702 C C . ASP C 1 211 ? 29.031 -10.943 6.096 1.00 36.51 211 ASP C C 1
ATOM 6703 O O . ASP C 1 211 ? 29.498 -12.044 6.403 1.00 37.64 211 ASP C O 1
ATOM 6708 N N . VAL C 1 212 ? 28.857 -9.958 6.964 1.00 35.86 212 VAL C N 1
ATOM 6709 C CA . VAL C 1 212 ? 29.187 -10.092 8.367 1.00 35.59 212 VAL C CA 1
ATOM 6710 C C . VAL C 1 212 ? 27.909 -10.486 9.114 1.00 35.45 212 VAL C C 1
ATOM 6711 O O . VAL C 1 212 ? 26.854 -9.891 8.887 1.00 35.59 212 VAL C O 1
ATOM 6715 N N . ARG C 1 213 ? 27.996 -11.508 9.965 1.00 34.75 213 ARG C N 1
ATOM 6716 C CA . ARG C 1 213 ? 26.889 -11.850 10.847 1.00 34.71 213 ARG C CA 1
ATOM 6717 C C . ARG C 1 213 ? 27.263 -11.606 12.302 1.00 35.08 213 ARG C C 1
ATOM 6718 O O . ARG C 1 213 ? 28.276 -12.114 12.795 1.00 34.97 213 ARG C O 1
ATOM 6726 N N . ILE C 1 214 ? 26.426 -10.819 12.975 1.00 34.84 214 ILE C N 1
ATOM 6727 C CA . ILE C 1 214 ? 26.592 -10.517 14.378 1.00 33.46 214 ILE C CA 1
ATOM 6728 C C . ILE C 1 214 ? 25.352 -10.970 15.138 1.00 33.78 214 ILE C C 1
ATOM 6729 O O . ILE C 1 214 ? 24.214 -10.635 14.763 1.00 34.41 214 ILE C O 1
ATOM 6734 N N . GLY C 1 215 ? 25.592 -11.735 16.201 1.00 32.81 215 GLY C N 1
ATOM 6735 C CA . GLY C 1 215 ? 24.548 -12.304 17.010 1.00 32.56 215 GLY C CA 1
ATOM 6736 C C . GLY C 1 215 ? 23.809 -11.329 17.902 1.00 32.97 215 GLY C C 1
ATOM 6737 O O . GLY C 1 215 ? 24.022 -10.109 17.832 1.00 32.20 215 GLY C O 1
ATOM 6738 N N . SER C 1 216 ? 22.924 -11.891 18.732 1.00 32.95 216 SER C N 1
ATOM 6739 C CA . SER C 1 216 ? 22.137 -11.134 19.698 1.00 33.02 216 SER C CA 1
ATOM 6740 C C . SER C 1 216 ? 22.938 -10.849 20.959 1.00 32.76 216 SER C C 1
ATOM 6741 O O . SER C 1 216 ? 23.885 -11.561 21.285 1.00 31.69 216 SER C O 1
ATOM 6744 N N . ASN C 1 217 ? 22.530 -9.802 21.665 1.00 33.01 217 ASN C N 1
ATOM 6745 C CA . ASN C 1 217 ? 23.210 -9.329 22.870 1.00 33.38 217 ASN C CA 1
ATOM 6746 C C . ASN C 1 217 ? 24.731 -9.235 22.758 1.00 34.34 217 ASN C C 1
ATOM 6747 O O . ASN C 1 217 ? 25.440 -9.655 23.657 1.00 35.72 217 ASN C O 1
ATOM 6752 N N . CYS C 1 218 ? 25.222 -8.680 21.652 1.00 34.69 218 CYS C N 1
ATOM 6753 C CA . CYS C 1 218 ? 26.636 -8.380 21.481 1.00 34.17 218 CYS C CA 1
ATOM 6754 C C . CYS C 1 218 ? 26.902 -6.890 21.621 1.00 33.83 218 CYS C C 1
ATOM 6755 O O . CYS C 1 218 ? 26.006 -6.063 21.363 1.00 34.30 218 CYS C O 1
ATOM 6758 N N . SER C 1 219 ? 28.128 -6.546 22.009 1.00 32.85 219 SER C N 1
ATOM 6759 C CA . SER C 1 219 ? 28.574 -5.159 21.985 1.00 32.28 219 SER C CA 1
ATOM 6760 C C . SER C 1 219 ? 29.849 -5.023 21.178 1.00 32.61 219 SER C C 1
ATOM 6761 O O . SER C 1 219 ? 30.900 -5.558 21.575 1.00 32.51 219 SER C O 1
ATOM 6764 N N . ILE C 1 220 ? 29.739 -4.312 20.052 1.00 32.35 220 ILE C N 1
ATOM 6765 C CA . ILE C 1 220 ? 30.882 -3.877 19.245 1.00 32.72 220 ILE C CA 1
ATOM 6766 C C . ILE C 1 220 ? 31.073 -2.348 19.405 1.00 32.38 220 ILE C C 1
ATOM 6767 O O . ILE C 1 220 ? 30.376 -1.554 18.776 1.00 31.68 220 ILE C O 1
ATOM 6772 N N . ASP C 1 221 ? 32.019 -1.944 20.242 1.00 32.07 221 ASP C N 1
ATOM 6773 C CA . ASP C 1 221 ? 32.210 -0.523 20.564 1.00 32.28 221 ASP C CA 1
ATOM 6774 C C . ASP C 1 221 ? 32.830 0.272 19.430 1.00 32.11 221 ASP C C 1
ATOM 6775 O O . ASP C 1 221 ? 33.541 -0.273 18.593 1.00 32.74 221 ASP C O 1
ATOM 6780 N N . ARG C 1 222 ? 32.557 1.568 19.387 1.00 32.12 222 ARG C N 1
ATOM 6781 C CA . ARG C 1 222 ? 33.256 2.419 18.429 1.00 32.27 222 ARG C CA 1
ATOM 6782 C C . ARG C 1 222 ? 34.730 2.586 18.793 1.00 32.64 222 ARG C C 1
ATOM 6783 O O . ARG C 1 222 ? 35.159 2.189 19.879 1.00 33.56 222 ARG C O 1
ATOM 6791 N N . GLY C 1 223 ? 35.506 3.146 17.871 1.00 33.08 223 GLY C N 1
ATOM 6792 C CA . GLY C 1 223 ? 36.916 3.437 18.117 1.00 33.52 223 GLY C CA 1
ATOM 6793 C C . GLY C 1 223 ? 37.097 4.639 19.026 1.00 33.63 223 GLY C C 1
ATOM 6794 O O . GLY C 1 223 ? 36.213 5.501 19.118 1.00 32.98 223 GLY C O 1
ATOM 6795 N N . ALA C 1 224 ? 38.228 4.676 19.726 1.00 34.11 224 ALA C N 1
ATOM 6796 C CA . ALA C 1 224 ? 38.595 5.852 20.535 1.00 34.64 224 ALA C CA 1
ATOM 6797 C C . ALA C 1 224 ? 38.966 6.960 19.554 1.00 34.52 224 ALA C C 1
ATOM 6798 O O . ALA C 1 224 ? 38.449 8.083 19.602 1.00 33.72 224 ALA C O 1
ATOM 6800 N N . LEU C 1 225 ? 39.865 6.582 18.654 1.00 34.85 225 LEU C N 1
ATOM 6801 C CA . LEU C 1 225 ? 40.239 7.343 17.486 1.00 35.71 225 LEU C CA 1
ATOM 6802 C C . LEU C 1 225 ? 40.259 6.297 16.398 1.00 37.00 225 LEU C C 1
ATOM 6803 O O . LEU C 1 225 ? 40.446 5.109 16.688 1.00 38.67 225 LEU C O 1
ATOM 6808 N N . ASP C 1 226 ? 40.056 6.698 15.151 1.00 37.27 226 ASP C N 1
ATOM 6809 C CA . ASP C 1 226 ? 39.906 5.710 14.083 1.00 38.47 226 ASP C CA 1
ATOM 6810 C C . ASP C 1 226 ? 38.676 4.810 14.311 1.00 38.86 226 ASP C C 1
ATOM 6811 O O . ASP C 1 226 ? 37.626 5.268 14.786 1.00 38.69 226 ASP C O 1
ATOM 6816 N N . ASN C 1 227 ? 38.816 3.532 13.972 1.00 38.76 227 ASN C N 1
ATOM 6817 C CA . ASN C 1 227 ? 37.670 2.665 13.827 1.00 37.90 227 ASN C CA 1
ATOM 6818 C C . ASN C 1 227 ? 37.886 1.269 14.357 1.00 36.98 227 ASN C C 1
ATOM 6819 O O . ASN C 1 227 ? 38.950 0.691 14.151 1.00 36.78 227 ASN C O 1
ATOM 6824 N N . THR C 1 228 ? 36.872 0.737 15.040 1.00 36.32 228 THR C N 1
ATOM 6825 C CA . THR C 1 228 ? 36.745 -0.707 15.245 1.00 35.37 228 THR C CA 1
ATOM 6826 C C . THR C 1 228 ? 36.381 -1.260 13.868 1.00 35.72 228 THR C C 1
ATOM 6827 O O . THR C 1 228 ? 35.562 -0.650 13.151 1.00 34.81 228 THR C O 1
ATOM 6831 N N . ILE C 1 229 ? 37.010 -2.376 13.482 1.00 35.34 229 ILE C N 1
ATOM 6832 C CA . ILE C 1 229 ? 36.770 -2.967 12.164 1.00 34.83 229 ILE C CA 1
ATOM 6833 C C . ILE C 1 229 ? 36.445 -4.463 12.183 1.00 35.11 229 ILE C C 1
ATOM 6834 O O . ILE C 1 229 ? 37.149 -5.264 12.772 1.00 35.16 229 ILE C O 1
ATOM 6839 N N . LEU C 1 230 ? 35.357 -4.823 11.517 1.00 36.15 230 LEU C N 1
ATOM 6840 C CA . LEU C 1 230 ? 35.088 -6.213 11.158 1.00 36.12 230 LEU C CA 1
ATOM 6841 C C . LEU C 1 230 ? 35.212 -6.355 9.636 1.00 36.34 230 LEU C C 1
ATOM 6842 O O . LEU C 1 230 ? 34.393 -5.806 8.881 1.00 36.87 230 LEU C O 1
ATOM 6847 N N . GLU C 1 231 ? 36.260 -7.062 9.204 1.00 35.46 231 GLU C N 1
ATOM 6848 C CA . GLU C 1 231 ? 36.513 -7.301 7.804 1.00 34.98 231 GLU C CA 1
ATOM 6849 C C . GLU C 1 231 ? 35.438 -8.223 7.225 1.00 34.91 231 GLU C C 1
ATOM 6850 O O . GLU C 1 231 ? 34.675 -8.855 7.959 1.00 35.12 231 GLU C O 1
ATOM 6856 N N . ASP C 1 232 ? 35.360 -8.276 5.904 1.00 34.77 232 ASP C N 1
ATOM 6857 C CA . ASP C 1 232 ? 34.318 -9.024 5.227 1.00 34.68 232 ASP C CA 1
ATOM 6858 C C . ASP C 1 232 ? 34.284 -10.484 5.702 1.00 34.82 232 ASP C C 1
ATOM 6859 O O . ASP C 1 232 ? 35.330 -11.043 6.080 1.00 35.45 232 ASP C O 1
ATOM 6864 N N . GLY C 1 233 ? 33.091 -11.088 5.723 1.00 34.32 233 GLY C N 1
ATOM 6865 C CA . GLY C 1 233 ? 32.924 -12.514 6.065 1.00 33.29 233 GLY C CA 1
ATOM 6866 C C . GLY C 1 233 ? 33.077 -12.945 7.525 1.00 33.35 233 GLY C C 1
ATOM 6867 O O . GLY C 1 233 ? 33.061 -14.143 7.824 1.00 33.61 233 GLY C O 1
ATOM 6868 N N . VAL C 1 234 ? 33.234 -11.988 8.440 1.00 32.79 234 VAL C N 1
ATOM 6869 C CA . VAL C 1 234 ? 33.384 -12.296 9.867 1.00 31.93 234 VAL C CA 1
ATOM 6870 C C . VAL C 1 234 ? 32.019 -12.680 10.421 1.00 32.36 234 VAL C C 1
ATOM 6871 O O . VAL C 1 234 ? 31.013 -12.022 10.142 1.00 32.57 234 VAL C O 1
ATOM 6875 N N . ILE C 1 235 ? 31.998 -13.758 11.196 1.00 32.75 235 ILE C N 1
ATOM 6876 C CA . ILE C 1 235 ? 30.811 -14.218 11.901 1.00 32.11 235 ILE C CA 1
ATOM 6877 C C . ILE C 1 235 ? 31.057 -14.163 13.419 1.00 32.85 235 ILE C C 1
ATOM 6878 O O . ILE C 1 235 ? 32.123 -14.580 13.915 1.00 33.01 235 ILE C O 1
ATOM 6883 N N . ILE C 1 236 ? 30.071 -13.647 14.150 1.00 33.11 236 ILE C N 1
ATOM 6884 C CA . ILE C 1 236 ? 30.178 -13.436 15.597 1.00 33.15 236 ILE C CA 1
ATOM 6885 C C . ILE C 1 236 ? 28.912 -13.982 16.243 1.00 33.95 236 ILE C C 1
ATOM 6886 O O . ILE C 1 236 ? 27.808 -13.611 15.867 1.00 34.55 236 ILE C O 1
ATOM 6891 N N . ASP C 1 237 ? 29.058 -14.883 17.201 1.00 34.20 237 ASP C N 1
ATOM 6892 C CA . ASP C 1 237 ? 27.881 -15.450 17.840 1.00 34.32 237 ASP C CA 1
ATOM 6893 C C . ASP C 1 237 ? 27.335 -14.499 18.911 1.00 33.66 237 ASP C C 1
ATOM 6894 O O . ASP C 1 237 ? 27.845 -13.389 19.078 1.00 33.15 237 ASP C O 1
ATOM 6899 N N . ASN C 1 238 ? 26.297 -14.936 19.619 1.00 32.47 238 ASN C N 1
ATOM 6900 C CA . ASN C 1 238 ? 25.645 -14.114 20.634 1.00 32.26 238 ASN C CA 1
ATOM 6901 C C . ASN C 1 238 ? 26.533 -13.767 21.821 1.00 32.10 238 ASN C C 1
ATOM 6902 O O . ASN C 1 238 ? 27.489 -14.488 22.123 1.00 32.01 238 ASN C O 1
ATOM 6907 N N . LEU C 1 239 ? 26.197 -12.663 22.496 1.00 31.77 239 LEU C N 1
ATOM 6908 C CA . LEU C 1 239 ? 26.803 -12.319 23.784 1.00 31.34 239 LEU C CA 1
ATOM 6909 C C . LEU C 1 239 ? 28.324 -12.171 23.697 1.00 31.14 239 LEU C C 1
ATOM 6910 O O . LEU C 1 239 ? 29.041 -12.733 24.502 1.00 31.78 239 LEU C O 1
ATOM 6915 N N . VAL C 1 240 ? 28.799 -11.401 22.723 1.00 31.27 240 VAL C N 1
ATOM 6916 C CA . VAL C 1 240 ? 30.239 -11.187 22.507 1.00 30.96 240 VAL C CA 1
ATOM 6917 C C . VAL C 1 240 ? 30.630 -9.715 22.685 1.00 31.23 240 VAL C C 1
ATOM 6918 O O . VAL C 1 240 ? 29.894 -8.807 22.258 1.00 30.82 240 VAL C O 1
ATOM 6922 N N . GLN C 1 241 ? 31.795 -9.493 23.296 1.00 30.73 241 GLN C N 1
ATOM 6923 C CA . GLN C 1 241 ? 32.324 -8.137 23.476 1.00 31.46 241 GLN C CA 1
ATOM 6924 C C . GLN C 1 241 ? 33.489 -7.841 22.541 1.00 31.29 241 GLN C C 1
ATOM 6925 O O . GLN C 1 241 ? 34.543 -8.504 22.598 1.00 32.50 241 GLN C O 1
ATOM 6931 N N . ILE C 1 242 ? 33.286 -6.846 21.686 1.00 30.17 242 ILE C N 1
ATOM 6932 C CA . ILE C 1 242 ? 34.345 -6.340 20.834 1.00 30.12 242 ILE C CA 1
ATOM 6933 C C . ILE C 1 242 ? 34.638 -4.933 21.305 1.00 29.92 242 ILE C C 1
ATOM 6934 O O . ILE C 1 242 ? 33.816 -4.041 21.167 1.00 30.24 242 ILE C O 1
ATOM 6939 N N . ALA C 1 243 ? 35.819 -4.739 21.863 1.00 30.41 243 ALA C N 1
ATOM 6940 C CA . ALA C 1 243 ? 36.186 -3.453 22.434 1.00 30.55 243 ALA C CA 1
ATOM 6941 C C . ALA C 1 243 ? 36.581 -2.432 21.358 1.00 31.10 243 ALA C C 1
ATOM 6942 O O . ALA C 1 243 ? 36.600 -2.753 20.175 1.00 30.80 243 ALA C O 1
ATOM 6944 N N . HIS C 1 244 ? 36.887 -1.205 21.783 1.00 31.63 244 HIS C N 1
ATOM 6945 C CA . HIS C 1 244 ? 37.341 -0.140 20.883 1.00 32.15 244 HIS C CA 1
ATOM 6946 C C . HIS C 1 244 ? 38.587 -0.535 20.103 1.00 31.39 244 HIS C C 1
ATOM 6947 O O . HIS C 1 244 ? 39.480 -1.176 20.658 1.00 31.39 244 HIS C O 1
ATOM 6954 N N . ASN C 1 245 ? 38.624 -0.164 18.821 1.00 30.34 245 ASN C N 1
ATOM 6955 C CA . ASN C 1 245 ? 39.803 -0.342 17.957 1.00 30.71 245 ASN C CA 1
ATOM 6956 C C . ASN C 1 245 ? 40.217 -1.769 17.739 1.00 31.91 245 ASN C C 1
ATOM 6957 O O . ASN C 1 245 ? 41.339 -2.024 17.264 1.00 32.36 245 ASN C O 1
ATOM 6962 N N . VAL C 1 246 ? 39.327 -2.698 18.087 1.00 32.23 246 VAL C N 1
ATOM 6963 C CA . VAL C 1 246 ? 39.533 -4.082 17.718 1.00 32.82 246 VAL C CA 1
ATOM 6964 C C . VAL C 1 246 ? 39.394 -4.145 16.207 1.00 33.67 246 VAL C C 1
ATOM 6965 O O . VAL C 1 246 ? 38.574 -3.433 15.615 1.00 33.44 246 VAL C O 1
ATOM 6969 N N . HIS C 1 247 ? 40.226 -4.979 15.594 1.00 34.19 247 HIS C N 1
ATOM 6970 C CA . HIS C 1 247 ? 40.263 -5.141 14.158 1.00 34.98 247 HIS C CA 1
ATOM 6971 C C . HIS C 1 247 ? 40.239 -6.657 13.941 1.00 35.15 247 HIS C C 1
ATOM 6972 O O . HIS C 1 247 ? 41.105 -7.382 14.425 1.00 35.54 247 HIS C O 1
ATOM 6979 N N . ILE C 1 248 ? 39.218 -7.151 13.258 1.00 35.30 248 ILE C N 1
ATOM 6980 C CA . ILE C 1 248 ? 39.093 -8.589 13.028 1.00 34.74 248 ILE C CA 1
ATOM 6981 C C . ILE C 1 248 ? 39.140 -8.906 11.541 1.00 34.79 248 ILE C C 1
ATOM 6982 O O . ILE C 1 248 ? 38.313 -8.415 10.767 1.00 34.24 248 ILE C O 1
ATOM 6987 N N . GLY C 1 249 ? 40.090 -9.764 11.171 1.00 33.94 249 GLY C N 1
ATOM 6988 C CA . GLY C 1 249 ? 40.391 -10.028 9.784 1.00 33.71 249 GLY C CA 1
ATOM 6989 C C . GLY C 1 249 ? 39.408 -10.920 9.083 1.00 34.35 249 GLY C C 1
ATOM 6990 O O . GLY C 1 249 ? 38.681 -11.687 9.738 1.00 35.18 249 GLY C O 1
ATOM 6991 N N . SER C 1 250 ? 39.407 -10.819 7.749 1.00 33.96 250 SER C N 1
ATOM 6992 C CA . SER C 1 250 ? 38.625 -11.676 6.856 1.00 34.36 250 SER C CA 1
ATOM 6993 C C . SER C 1 250 ? 38.218 -13.027 7.468 1.00 33.80 250 SER C C 1
ATOM 6994 O O . SER C 1 250 ? 39.064 -13.740 7.995 1.00 33.43 250 SER C O 1
ATOM 6997 N N . ASN C 1 251 ? 36.930 -13.359 7.404 1.00 33.30 251 ASN C N 1
ATOM 6998 C CA . ASN C 1 251 ? 36.452 -14.733 7.623 1.00 33.17 251 ASN C CA 1
ATOM 6999 C C . ASN C 1 251 ? 36.849 -15.426 8.918 1.00 33.02 251 ASN C C 1
ATOM 7000 O O . ASN C 1 251 ? 36.942 -16.662 8.968 1.00 31.97 251 ASN C O 1
ATOM 7005 N N . THR C 1 252 ? 37.118 -14.619 9.945 1.00 33.17 252 THR C N 1
ATOM 7006 C CA . THR C 1 252 ? 37.392 -15.103 11.295 1.00 32.51 252 THR C CA 1
ATOM 7007 C C . THR C 1 252 ? 36.053 -15.386 11.973 1.00 32.07 252 THR C C 1
ATOM 7008 O O . THR C 1 252 ? 35.070 -14.641 11.773 1.00 31.20 252 THR C O 1
ATOM 7012 N N . ALA C 1 253 ? 36.010 -16.470 12.748 1.00 31.00 253 ALA C N 1
ATOM 7013 C CA . ALA C 1 253 ? 34.788 -16.873 13.434 1.00 30.64 253 ALA C CA 1
ATOM 7014 C C . ALA C 1 253 ? 34.949 -16.630 14.934 1.00 31.01 253 ALA C C 1
ATOM 7015 O O . ALA C 1 253 ? 35.939 -17.057 15.521 1.00 31.18 253 ALA C O 1
ATOM 7017 N N . ILE C 1 254 ? 33.992 -15.934 15.551 1.00 30.81 254 ILE C N 1
ATOM 7018 C CA . ILE C 1 254 ? 34.065 -15.669 16.983 1.00 30.56 254 ILE C CA 1
ATOM 7019 C C . ILE C 1 254 ? 32.843 -16.223 17.708 1.00 30.76 254 ILE C C 1
ATOM 7020 O O . ILE C 1 254 ? 31.741 -15.685 17.596 1.00 31.69 254 ILE C O 1
ATOM 7025 N N . ALA C 1 255 ? 33.058 -17.308 18.451 1.00 30.54 255 ALA C N 1
ATOM 7026 C CA . ALA C 1 255 ? 32.000 -18.018 19.156 1.00 29.90 255 ALA C CA 1
ATOM 7027 C C . ALA C 1 255 ? 31.442 -17.228 20.339 1.00 29.62 255 ALA C C 1
ATOM 7028 O O . ALA C 1 255 ? 31.974 -16.185 20.719 1.00 29.56 255 ALA C O 1
ATOM 7030 N N . ALA C 1 256 ? 30.371 -17.771 20.915 1.00 29.14 256 ALA C N 1
ATOM 7031 C CA . ALA C 1 256 ? 29.599 -17.134 21.963 1.00 28.20 256 ALA C CA 1
ATOM 7032 C C . ALA C 1 256 ? 30.455 -16.782 23.184 1.00 28.01 256 ALA C C 1
ATOM 7033 O O . ALA C 1 256 ? 31.420 -17.504 23.527 1.00 27.91 256 ALA C O 1
ATOM 7035 N N . LYS C 1 257 ? 30.110 -15.652 23.800 1.00 27.21 257 LYS C N 1
ATOM 7036 C CA . LYS C 1 257 ? 30.692 -15.197 25.064 1.00 27.12 257 LYS C CA 1
ATOM 7037 C C . LYS C 1 257 ? 32.177 -14.808 25.000 1.00 26.76 257 LYS C C 1
ATOM 7038 O O . LYS C 1 257 ? 32.840 -14.697 26.036 1.00 26.61 257 LYS C O 1
ATOM 7042 N N . CYS C 1 258 ? 32.707 -14.621 23.796 1.00 26.37 258 CYS C N 1
ATOM 7043 C CA . CYS C 1 258 ? 34.098 -14.198 23.632 1.00 26.24 258 CYS C CA 1
ATOM 7044 C C . CYS C 1 258 ? 34.243 -12.715 24.000 1.00 26.81 258 CYS C C 1
ATOM 7045 O O . CYS C 1 258 ? 33.290 -11.933 23.842 1.00 27.26 258 CYS C O 1
ATOM 7048 N N . GLY C 1 259 ? 35.415 -12.338 24.511 1.00 26.72 259 GLY C N 1
ATOM 7049 C CA . GLY C 1 259 ? 35.716 -10.939 24.795 1.00 26.90 259 GLY C CA 1
ATOM 7050 C C . GLY C 1 259 ? 37.047 -10.575 24.167 1.00 28.89 259 GLY C C 1
ATOM 7051 O O . GLY C 1 259 ? 38.058 -11.273 24.368 1.00 28.53 259 GLY C O 1
ATOM 7052 N N . ILE C 1 260 ? 37.042 -9.509 23.363 1.00 29.61 260 ILE C N 1
ATOM 7053 C CA . ILE C 1 260 ? 38.273 -9.011 22.745 1.00 29.94 260 ILE C CA 1
ATOM 7054 C C . ILE C 1 260 ? 38.494 -7.591 23.203 1.00 30.77 260 ILE C C 1
ATOM 7055 O O . ILE C 1 260 ? 37.648 -6.718 22.957 1.00 31.94 260 ILE C O 1
ATOM 7060 N N . ALA C 1 261 ? 39.631 -7.361 23.852 1.00 30.54 261 ALA C N 1
ATOM 7061 C CA . ALA C 1 261 ? 39.919 -6.083 24.491 1.00 31.18 261 ALA C CA 1
ATOM 7062 C C . ALA C 1 261 ? 40.469 -5.044 23.514 1.00 31.85 261 ALA C C 1
ATOM 7063 O O . ALA C 1 261 ? 40.792 -5.376 22.356 1.00 32.94 261 ALA C O 1
ATOM 7065 N N . GLY C 1 262 ? 40.580 -3.801 23.986 1.00 31.73 262 GLY C N 1
ATOM 7066 C CA . GLY C 1 262 ? 40.833 -2.636 23.139 1.00 32.81 262 GLY C CA 1
ATOM 7067 C C . GLY C 1 262 ? 42.087 -2.707 22.304 1.00 33.79 262 GLY C C 1
ATOM 7068 O O . GLY C 1 262 ? 43.111 -3.165 22.772 1.00 34.66 262 GLY C O 1
ATOM 7069 N N . SER C 1 263 ? 41.990 -2.271 21.054 1.00 35.04 263 SER C N 1
ATOM 7070 C CA . SER C 1 263 ? 43.132 -2.191 20.124 1.00 36.73 263 SER C CA 1
ATOM 7071 C C . SER C 1 263 ? 43.812 -3.524 19.818 1.00 37.70 263 SER C C 1
ATOM 7072 O O . SER C 1 263 ? 44.991 -3.549 19.469 1.00 38.78 263 SER C O 1
ATOM 7075 N N . THR C 1 264 ? 43.089 -4.630 19.926 1.00 39.04 264 THR C N 1
ATOM 7076 C CA . THR C 1 264 ? 43.654 -5.913 19.489 1.00 39.55 264 THR C CA 1
ATOM 7077 C C . THR C 1 264 ? 43.326 -6.216 18.028 1.00 40.05 264 THR C C 1
ATOM 7078 O O . THR C 1 264 ? 42.214 -5.957 17.555 1.00 41.26 264 THR C O 1
ATOM 7082 N N . LYS C 1 265 ? 44.312 -6.741 17.315 1.00 40.54 265 LYS C N 1
ATOM 7083 C CA . LYS C 1 265 ? 44.148 -7.117 15.923 1.00 41.33 265 LYS C CA 1
ATOM 7084 C C . LYS C 1 265 ? 44.129 -8.635 15.820 1.00 40.65 265 LYS C C 1
ATOM 7085 O O . LYS C 1 265 ? 44.993 -9.335 16.356 1.00 41.14 265 LYS C O 1
ATOM 7091 N N . ILE C 1 266 ? 43.131 -9.144 15.132 1.00 39.78 266 ILE C N 1
ATOM 7092 C CA . ILE C 1 266 ? 43.007 -10.572 14.948 1.00 39.54 266 ILE C CA 1
ATOM 7093 C C . ILE C 1 266 ? 43.053 -10.873 13.454 1.00 39.47 266 ILE C C 1
ATOM 7094 O O . ILE C 1 266 ? 42.333 -10.248 12.663 1.00 40.04 266 ILE C O 1
ATOM 7099 N N . GLY C 1 267 ? 43.917 -11.807 13.069 1.00 38.32 267 GLY C N 1
ATOM 7100 C CA . GLY C 1 267 ? 44.173 -12.068 11.661 1.00 38.66 267 GLY C CA 1
ATOM 7101 C C . GLY C 1 267 ? 42.992 -12.589 10.860 1.00 38.61 267 GLY C C 1
ATOM 7102 O O . GLY C 1 267 ? 41.888 -12.747 11.381 1.00 39.26 267 GLY C O 1
ATOM 7103 N N . LYS C 1 268 ? 43.230 -12.846 9.581 1.00 38.48 268 LYS C N 1
ATOM 7104 C CA . LYS C 1 268 ? 42.243 -13.472 8.722 1.00 38.50 268 LYS C CA 1
ATOM 7105 C C . LYS C 1 268 ? 42.084 -14.929 9.128 1.00 38.60 268 LYS C C 1
ATOM 7106 O O . LYS C 1 268 ? 43.039 -15.557 9.623 1.00 38.86 268 LYS C O 1
ATOM 7109 N N . ASN C 1 269 ? 40.868 -15.450 8.946 1.00 38.03 269 ASN C N 1
ATOM 7110 C CA . ASN C 1 269 ? 40.558 -16.877 9.100 1.00 37.52 269 ASN C CA 1
ATOM 7111 C C . ASN C 1 269 ? 40.901 -17.504 10.450 1.00 37.31 269 ASN C C 1
ATOM 7112 O O . ASN C 1 269 ? 41.201 -18.699 10.536 1.00 36.80 269 ASN C O 1
ATOM 7117 N N . CYS C 1 270 ? 40.851 -16.703 11.507 1.00 37.21 270 CYS C N 1
ATOM 7118 C CA . CYS C 1 270 ? 41.050 -17.238 12.849 1.00 36.79 270 CYS C CA 1
ATOM 7119 C C . CYS C 1 270 ? 39.750 -17.906 13.316 1.00 36.80 270 CYS C C 1
ATOM 7120 O O . CYS C 1 270 ? 38.648 -17.587 12.832 1.00 37.24 270 CYS C O 1
ATOM 7123 N N . ILE C 1 271 ? 39.875 -18.866 14.221 1.00 36.02 271 ILE C N 1
ATOM 7124 C CA . ILE C 1 271 ? 38.701 -19.498 14.796 1.00 35.33 271 ILE C CA 1
ATOM 7125 C C . ILE C 1 271 ? 38.838 -19.408 16.295 1.00 35.24 271 ILE C C 1
ATOM 7126 O O . ILE C 1 271 ? 39.871 -19.821 16.844 1.00 36.55 271 ILE C O 1
ATOM 7131 N N . LEU C 1 272 ? 37.830 -18.838 16.953 1.00 33.41 272 LEU C N 1
ATOM 7132 C CA . LEU C 1 272 ? 37.860 -18.723 18.404 1.00 32.60 272 LEU C CA 1
ATOM 7133 C C . LEU C 1 272 ? 36.668 -19.435 19.024 1.00 32.22 272 LEU C C 1
ATOM 7134 O O . LEU C 1 272 ? 35.533 -19.081 18.765 1.00 32.32 272 LEU C O 1
ATOM 7139 N N . ALA C 1 273 ? 36.932 -20.444 19.845 1.00 32.04 273 ALA C N 1
ATOM 7140 C CA . ALA C 1 273 ? 35.863 -21.176 20.508 1.00 32.20 273 ALA C CA 1
ATOM 7141 C C . ALA C 1 273 ? 35.212 -20.331 21.597 1.00 32.35 273 ALA C C 1
ATOM 7142 O O . ALA C 1 273 ? 35.592 -19.175 21.811 1.00 32.87 273 ALA C O 1
ATOM 7144 N N . GLY C 1 274 ? 34.225 -20.919 22.267 1.00 31.85 274 GLY C N 1
ATOM 7145 C CA . GLY C 1 274 ? 33.475 -20.264 23.315 1.00 31.54 274 GLY C CA 1
ATOM 7146 C C . GLY C 1 274 ? 34.271 -19.656 24.454 1.00 32.44 274 GLY C C 1
ATOM 7147 O O . GLY C 1 274 ? 35.290 -20.217 24.928 1.00 32.61 274 GLY C O 1
ATOM 7148 N N . ALA C 1 275 ? 33.802 -18.485 24.886 1.00 31.73 275 ALA C N 1
ATOM 7149 C CA . ALA C 1 275 ? 34.253 -17.881 26.130 1.00 31.05 275 ALA C CA 1
ATOM 7150 C C . ALA C 1 275 ? 35.776 -17.594 26.193 1.00 30.62 275 ALA C C 1
ATOM 7151 O O . ALA C 1 275 ? 36.386 -17.662 27.270 1.00 31.15 275 ALA C O 1
ATOM 7153 N N . CYS C 1 276 ? 36.378 -17.284 25.051 1.00 29.14 276 CYS C N 1
ATOM 7154 C CA . CYS C 1 276 ? 37.761 -16.822 25.014 1.00 29.12 276 CYS C CA 1
ATOM 7155 C C . CYS C 1 276 ? 37.894 -15.389 25.482 1.00 29.04 276 CYS C C 1
ATOM 7156 O O . CYS C 1 276 ? 36.989 -14.579 25.306 1.00 29.45 276 CYS C O 1
ATOM 7159 N N . GLY C 1 277 ? 39.039 -15.078 26.071 1.00 29.80 277 GLY C N 1
ATOM 7160 C CA . GLY C 1 277 ? 39.381 -13.707 26.463 1.00 30.52 277 GLY C CA 1
ATOM 7161 C C . GLY C 1 277 ? 40.692 -13.295 25.831 1.00 31.81 277 GLY C C 1
ATOM 7162 O O . GLY C 1 277 ? 41.727 -13.972 25.979 1.00 32.28 277 GLY C O 1
ATOM 7163 N N . VAL C 1 278 ? 40.661 -12.200 25.093 1.00 32.22 278 VAL C N 1
ATOM 7164 C CA . VAL C 1 278 ? 41.897 -11.702 24.528 1.00 33.00 278 VAL C CA 1
ATOM 7165 C C . VAL C 1 278 ? 42.190 -10.344 25.078 1.00 32.93 278 VAL C C 1
ATOM 7166 O O . VAL C 1 278 ? 41.379 -9.438 24.949 1.00 33.01 278 VAL C O 1
ATOM 7170 N N . ALA C 1 279 ? 43.360 -10.201 25.684 1.00 33.44 279 ALA C N 1
ATOM 7171 C CA . ALA C 1 279 ? 43.774 -8.912 26.245 1.00 33.50 279 ALA C CA 1
ATOM 7172 C C . ALA C 1 279 ? 44.021 -7.829 25.184 1.00 33.46 279 ALA C C 1
ATOM 7173 O O . ALA C 1 279 ? 44.078 -8.116 23.986 1.00 33.07 279 ALA C O 1
ATOM 7175 N N . GLY C 1 280 ? 44.181 -6.586 25.644 1.00 34.15 280 GLY C N 1
ATOM 7176 C CA . GLY C 1 280 ? 44.329 -5.426 24.769 1.00 33.85 280 GLY C CA 1
ATOM 7177 C C . GLY C 1 280 ? 45.715 -5.305 24.176 1.00 34.67 280 GLY C C 1
ATOM 7178 O O . GLY C 1 280 ? 46.636 -6.034 24.563 1.00 34.49 280 GLY C O 1
ATOM 7179 N N . HIS C 1 281 ? 45.851 -4.402 23.206 1.00 35.39 281 HIS C N 1
ATOM 7180 C CA . HIS C 1 281 ? 47.131 -4.117 22.531 1.00 36.27 281 HIS C CA 1
ATOM 7181 C C . HIS C 1 281 ? 47.907 -5.344 21.946 1.00 36.27 281 HIS C C 1
ATOM 7182 O O . HIS C 1 281 ? 49.137 -5.314 21.821 1.00 35.70 281 HIS C O 1
ATOM 7189 N N . LEU C 1 282 ? 47.171 -6.386 21.545 1.00 36.55 282 LEU C N 1
ATOM 7190 C CA . LEU C 1 282 ? 47.787 -7.614 21.018 1.00 37.24 282 LEU C CA 1
ATOM 7191 C C . LEU C 1 282 ? 47.565 -7.810 19.526 1.00 38.05 282 LEU C C 1
ATOM 7192 O O . LEU C 1 282 ? 46.608 -7.280 18.961 1.00 37.81 282 LEU C O 1
ATOM 7197 N N . SE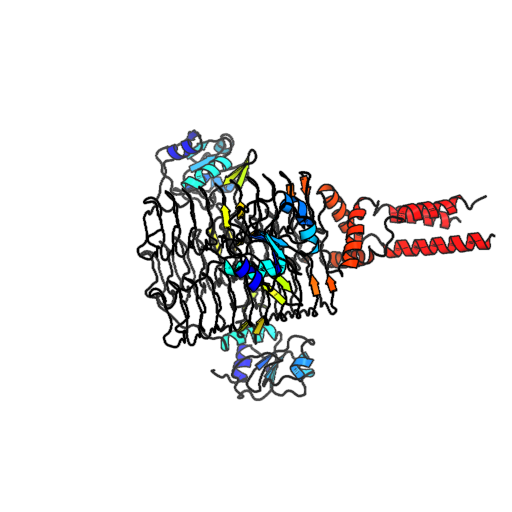R C 1 283 ? 48.470 -8.581 18.911 1.00 38.66 283 SER C N 1
ATOM 7198 C CA . SER C 1 283 ? 48.324 -9.047 17.541 1.00 38.93 283 SER C CA 1
ATOM 7199 C C . SER C 1 283 ? 48.204 -10.542 17.594 1.00 38.60 283 SER C C 1
ATOM 7200 O O . SER C 1 283 ? 48.908 -11.199 18.361 1.00 38.45 283 SER C O 1
ATOM 7203 N N . ILE C 1 284 ? 47.305 -11.063 16.772 1.00 37.74 284 ILE C N 1
ATOM 7204 C CA . ILE C 1 284 ? 47.130 -12.476 16.612 1.00 37.34 284 ILE C CA 1
ATOM 7205 C C . ILE C 1 284 ? 47.172 -12.706 15.115 1.00 37.32 284 ILE C C 1
ATOM 7206 O O . ILE C 1 284 ? 46.445 -12.056 14.354 1.00 38.19 284 ILE C O 1
ATOM 7211 N N . ALA C 1 285 ? 48.043 -13.617 14.691 1.00 36.59 285 ALA C N 1
ATOM 7212 C CA . ALA C 1 285 ? 48.313 -13.845 13.279 1.00 35.20 285 ALA C CA 1
ATOM 7213 C C . ALA C 1 285 ? 47.105 -14.434 12.578 1.00 34.71 285 ALA C C 1
ATOM 7214 O O . ALA C 1 285 ? 46.180 -14.901 13.233 1.00 34.16 285 ALA C O 1
ATOM 7216 N N . ASP C 1 286 ? 47.115 -14.374 11.244 1.00 35.19 286 ASP C N 1
ATOM 7217 C CA . ASP C 1 286 ? 46.254 -15.197 10.392 1.00 35.47 286 ASP C CA 1
ATOM 7218 C C . ASP C 1 286 ? 46.312 -16.664 10.842 1.00 34.82 286 ASP C C 1
ATOM 7219 O O . ASP C 1 286 ? 47.359 -17.131 11.290 1.00 34.73 286 ASP C O 1
ATOM 7224 N N . ASN C 1 287 ? 45.179 -17.361 10.740 1.00 34.38 287 ASN C N 1
ATOM 7225 C CA . ASN C 1 287 ? 45.092 -18.824 10.916 1.00 34.09 287 ASN C CA 1
ATOM 7226 C C . ASN C 1 287 ? 45.402 -19.384 12.300 1.00 33.85 287 ASN C C 1
ATOM 7227 O O . ASN C 1 287 ? 45.922 -20.489 12.425 1.00 33.69 287 ASN C O 1
ATOM 7232 N N . VAL C 1 288 ? 45.052 -18.632 13.339 1.00 33.72 288 VAL C N 1
ATOM 7233 C CA . VAL C 1 288 ? 45.202 -19.094 14.723 1.00 32.70 288 VAL C CA 1
ATOM 7234 C C . VAL C 1 288 ? 43.844 -19.571 15.214 1.00 32.59 288 VAL C C 1
ATOM 7235 O O . VAL C 1 288 ? 42.851 -18.873 15.044 1.00 32.83 288 VAL C O 1
ATOM 7239 N N . THR C 1 289 ? 43.802 -20.774 15.776 1.00 32.60 289 THR C N 1
ATOM 7240 C CA . THR C 1 289 ? 42.597 -21.312 16.384 1.00 32.94 289 THR C CA 1
ATOM 7241 C C . THR C 1 289 ? 42.802 -21.333 17.899 1.00 34.46 289 THR C C 1
ATOM 7242 O O . THR C 1 289 ? 43.870 -21.758 18.407 1.00 34.43 289 THR C O 1
ATOM 7246 N N . LEU C 1 290 ? 41.778 -20.844 18.609 1.00 35.03 290 LEU C N 1
ATOM 7247 C CA . LEU C 1 290 ? 41.758 -20.825 20.071 1.00 34.84 290 LEU C CA 1
ATOM 7248 C C . LEU C 1 290 ? 40.625 -21.706 20.561 1.00 35.13 290 LEU C C 1
ATOM 7249 O O . LEU C 1 290 ? 39.476 -21.527 20.152 1.00 36.21 290 LEU C O 1
ATOM 7254 N N . THR C 1 291 ? 40.952 -22.656 21.428 1.00 34.70 291 THR C N 1
ATOM 7255 C CA . THR C 1 291 ? 39.955 -23.566 21.988 1.00 34.75 291 THR C CA 1
ATOM 7256 C C . THR C 1 291 ? 39.236 -22.895 23.160 1.00 35.36 291 THR C C 1
ATOM 7257 O O . THR C 1 291 ? 39.574 -21.774 23.547 1.00 35.42 291 THR C O 1
ATOM 7261 N N . GLY C 1 292 ? 38.236 -23.568 23.714 1.00 36.51 292 GLY C N 1
ATOM 7262 C CA . GLY C 1 292 ? 37.345 -22.974 24.706 1.00 36.93 292 GLY C CA 1
ATOM 7263 C C . GLY C 1 292 ? 38.058 -22.266 25.841 1.00 38.18 292 GLY C C 1
ATOM 7264 O O . GLY C 1 292 ? 39.101 -22.728 26.313 1.00 38.91 292 GLY C O 1
ATOM 7265 N N . MET C 1 293 ? 37.491 -21.141 26.281 1.00 38.39 293 MET C N 1
ATOM 7266 C CA . MET C 1 293 ? 38.022 -20.377 27.415 1.00 38.45 293 MET C CA 1
ATOM 7267 C C . MET C 1 293 ? 39.514 -20.114 27.389 1.00 38.52 293 MET C C 1
ATOM 7268 O O . MET C 1 293 ? 40.152 -20.139 28.435 1.00 38.93 293 MET C O 1
ATOM 7273 N N . SER C 1 294 ? 40.064 -19.833 26.215 1.00 38.66 294 SER C N 1
ATOM 7274 C CA . SER C 1 294 ? 41.480 -19.511 26.119 1.00 39.89 294 SER C CA 1
ATOM 7275 C C . SER C 1 294 ? 41.809 -18.107 26.623 1.00 40.35 294 SER C C 1
ATOM 7276 O O . SER C 1 294 ? 40.990 -17.189 26.526 1.00 39.98 294 SER C O 1
ATOM 7279 N N . MET C 1 295 ? 43.033 -17.958 27.136 1.00 41.58 295 MET C N 1
ATOM 7280 C CA . MET C 1 295 ? 43.503 -16.733 27.783 1.00 41.66 295 MET C CA 1
ATOM 7281 C C . MET C 1 295 ? 44.689 -16.186 27.057 1.00 41.03 295 MET C C 1
ATOM 7282 O O . MET C 1 295 ? 45.797 -16.659 27.277 1.00 42.09 295 MET C O 1
ATOM 7287 N N . VAL C 1 296 ? 44.492 -15.160 26.243 1.00 40.38 296 VAL C N 1
ATOM 7288 C CA . VAL C 1 296 ? 45.596 -14.602 25.478 1.00 39.81 296 VAL C CA 1
ATOM 7289 C C . VAL C 1 296 ? 46.084 -13.282 26.055 1.00 39.67 296 VAL C C 1
ATOM 7290 O O . VAL C 1 296 ? 45.324 -12.322 26.125 1.00 39.79 296 VAL C O 1
ATOM 7294 N N . THR C 1 297 ? 47.359 -13.238 26.446 1.00 39.72 297 THR C N 1
ATOM 7295 C CA . THR C 1 297 ? 47.954 -12.024 27.002 1.00 40.19 297 THR C CA 1
ATOM 7296 C C . THR C 1 297 ? 49.234 -11.575 26.280 1.00 40.76 297 THR C C 1
ATOM 7297 O O . THR C 1 297 ? 49.834 -10.555 26.646 1.00 41.48 297 THR C O 1
ATOM 7301 N N . LYS C 1 298 ? 49.666 -12.336 25.277 1.00 40.19 298 LYS C N 1
ATOM 7302 C CA . LYS C 1 298 ? 50.760 -11.905 24.409 1.00 40.48 298 LYS C CA 1
ATOM 7303 C C . LYS C 1 298 ? 50.371 -12.087 22.952 1.00 40.31 298 LYS C C 1
ATOM 7304 O O . LYS C 1 298 ? 49.411 -12.782 22.649 1.00 40.80 298 LYS C O 1
ATOM 7308 N N . ASN C 1 299 ? 51.107 -11.444 22.058 1.00 40.56 299 ASN C N 1
ATOM 7309 C CA . ASN C 1 299 ? 50.971 -11.659 20.627 1.00 40.85 299 ASN C CA 1
ATOM 7310 C C . ASN C 1 299 ? 51.094 -13.143 20.271 1.00 40.77 299 ASN C C 1
ATOM 7311 O O . ASN C 1 299 ? 51.911 -13.869 20.853 1.00 40.30 299 ASN C O 1
ATOM 7316 N N . ILE C 1 300 ? 50.275 -13.587 19.325 1.00 40.42 300 ILE C N 1
ATOM 7317 C CA . ILE C 1 300 ? 50.426 -14.918 18.773 1.00 40.36 300 ILE C CA 1
ATOM 7318 C C . ILE C 1 300 ? 50.867 -14.749 17.341 1.00 40.71 300 ILE C C 1
ATOM 7319 O O . ILE C 1 300 ? 50.075 -14.357 16.492 1.00 41.14 300 ILE C O 1
ATOM 7324 N N . SER C 1 301 ? 52.133 -15.041 17.078 1.00 41.09 301 SER C N 1
ATOM 7325 C CA . SER C 1 301 ? 52.729 -14.696 15.800 1.00 42.10 301 SER C CA 1
ATOM 7326 C C . SER C 1 301 ? 52.828 -15.854 14.801 1.00 42.47 301 SER C C 1
ATOM 7327 O O . SER C 1 301 ? 52.984 -15.616 13.611 1.00 43.53 301 SER C O 1
ATOM 7330 N N . GLU C 1 302 ? 52.707 -17.093 15.269 1.00 42.73 302 GLU C N 1
ATOM 7331 C CA . GLU C 1 302 ? 52.701 -18.259 14.372 1.00 42.88 302 GLU C CA 1
ATOM 7332 C C . GLU C 1 302 ? 51.290 -18.836 14.337 1.00 41.62 302 GLU C C 1
ATOM 7333 O O . GLU C 1 302 ? 50.665 -18.998 15.383 1.00 41.29 302 GLU C O 1
ATOM 7339 N N . ALA C 1 303 ? 50.785 -19.148 13.144 1.00 39.94 303 ALA C N 1
ATOM 7340 C CA . ALA C 1 303 ? 49.511 -19.866 13.015 1.00 37.98 303 ALA C CA 1
ATOM 7341 C C . ALA C 1 303 ? 49.587 -21.243 13.697 1.00 37.58 303 ALA C C 1
ATOM 7342 O O . ALA C 1 303 ? 50.663 -21.827 13.820 1.00 37.90 303 ALA C O 1
ATOM 7344 N N . GLY C 1 304 ? 48.449 -21.759 14.131 1.00 36.89 304 GLY C N 1
ATOM 7345 C CA . GLY C 1 304 ? 48.400 -23.005 14.880 1.00 36.83 304 GLY C CA 1
ATOM 7346 C C . GLY C 1 304 ? 47.229 -23.020 15.850 1.00 37.74 304 GLY C C 1
ATOM 7347 O O . GLY C 1 304 ? 46.238 -22.289 15.664 1.00 37.77 304 GLY C O 1
ATOM 7348 N N . THR C 1 305 ? 47.332 -23.844 16.893 1.00 38.01 305 THR C N 1
ATOM 7349 C CA . THR C 1 305 ? 46.209 -24.021 17.827 1.00 37.87 305 THR C CA 1
ATOM 7350 C C . THR C 1 305 ? 46.654 -23.834 19.281 1.00 37.65 305 THR C C 1
ATOM 7351 O O . THR C 1 305 ? 47.637 -24.420 19.704 1.00 37.55 305 THR C O 1
ATOM 7355 N N . TYR C 1 306 ? 45.925 -23.008 20.032 1.00 37.52 306 TYR C N 1
ATOM 7356 C CA . TYR C 1 306 ? 46.331 -22.615 21.396 1.00 37.05 306 TYR C CA 1
ATOM 7357 C C . TYR C 1 306 ? 45.179 -22.790 22.377 1.00 37.45 306 TYR C C 1
ATOM 7358 O O . TYR C 1 306 ? 44.037 -22.965 21.953 1.00 38.84 306 TYR C O 1
ATOM 7367 N N . SER C 1 307 ? 45.471 -22.756 23.680 1.00 37.30 307 SER C N 1
ATOM 7368 C CA . SER C 1 307 ? 44.558 -23.291 24.691 1.00 36.52 307 SER C CA 1
ATOM 7369 C C . SER C 1 307 ? 44.907 -22.925 26.140 1.00 36.83 307 SER C C 1
ATOM 7370 O O . SER C 1 307 ? 46.084 -22.754 26.503 1.00 36.69 307 SER C O 1
ATOM 7373 N N . SER C 1 308 ? 43.859 -22.858 26.960 1.00 36.52 308 SER C N 1
ATOM 7374 C CA . SER C 1 308 ? 43.953 -22.663 28.388 1.00 35.87 308 SER C CA 1
ATOM 7375 C C . SER C 1 308 ? 43.001 -23.651 29.070 1.00 36.48 308 SER C C 1
ATOM 7376 O O . SER C 1 308 ? 42.089 -24.178 28.440 1.00 37.03 308 SER C O 1
ATOM 7379 N N . GLY C 1 309 ? 43.218 -23.911 30.355 1.00 36.50 309 GLY C N 1
ATOM 7380 C CA . GLY C 1 309 ? 42.304 -24.726 31.121 1.00 36.02 309 GLY C CA 1
ATOM 7381 C C . GLY C 1 309 ? 42.982 -25.901 31.783 1.00 36.84 309 GLY C C 1
ATOM 7382 O O . GLY C 1 309 ? 44.041 -26.337 31.347 1.00 36.88 309 GLY C O 1
ATOM 7383 N N . THR C 1 310 ? 42.348 -26.414 32.835 1.00 37.59 310 THR C N 1
ATOM 7384 C CA . THR C 1 310 ? 42.878 -27.506 33.646 1.00 37.77 310 THR C CA 1
ATOM 7385 C C . THR C 1 310 ? 42.353 -28.849 33.191 1.00 38.11 310 THR C C 1
ATOM 7386 O O . THR C 1 310 ? 42.954 -29.872 33.486 1.00 39.34 310 THR C O 1
ATOM 7390 N N . GLY C 1 311 ? 41.234 -28.853 32.480 1.00 37.57 311 GLY C N 1
ATOM 7391 C CA . GLY C 1 311 ? 40.518 -30.087 32.243 1.00 36.95 311 GLY C CA 1
ATOM 7392 C C . GLY C 1 311 ? 39.454 -30.172 33.312 1.00 37.38 311 GLY C C 1
ATOM 7393 O O . GLY C 1 311 ? 39.537 -29.483 34.325 1.00 38.11 311 GLY C O 1
ATOM 7394 N N . LEU C 1 312 ? 38.429 -30.982 33.084 1.00 37.23 312 LEU C N 1
ATOM 7395 C CA . LEU C 1 312 ? 37.403 -31.170 34.094 1.00 36.80 312 LEU C CA 1
ATOM 7396 C C . LEU C 1 312 ? 37.794 -32.309 35.043 1.00 37.71 312 LEU C C 1
ATOM 7397 O O . LEU C 1 312 ? 38.188 -33.397 34.598 1.00 38.39 312 LEU C O 1
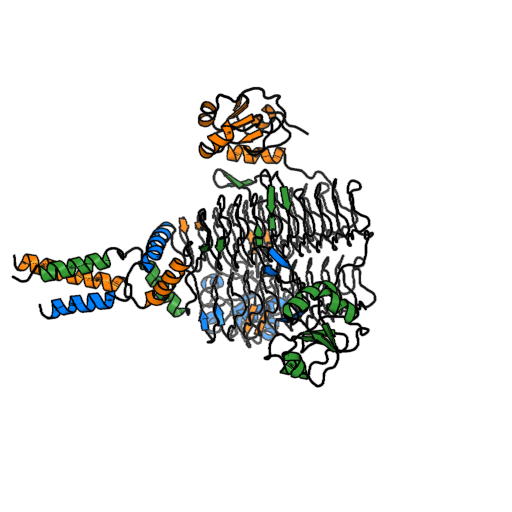ATOM 7402 N N . PHE C 1 313 ? 37.679 -32.033 36.346 1.00 38.36 313 PHE C N 1
ATOM 7403 C CA . PHE C 1 313 ? 37.919 -32.991 37.427 1.00 37.97 313 PHE C CA 1
ATOM 7404 C C . PHE C 1 313 ? 36.632 -33.232 38.202 1.00 38.94 313 PHE C C 1
ATOM 7405 O O . PHE C 1 313 ? 35.778 -32.338 38.288 1.00 39.28 313 PHE C O 1
ATOM 7413 N N . GLU C 1 314 ? 36.488 -34.437 38.755 1.00 39.72 314 GLU C N 1
ATOM 7414 C CA . GLU C 1 314 ? 35.481 -34.686 39.778 1.00 40.81 314 GLU C CA 1
ATOM 7415 C C . GLU C 1 314 ? 35.857 -33.828 40.988 1.00 40.74 314 GLU C C 1
ATOM 7416 O O . GLU C 1 314 ? 37.029 -33.725 41.327 1.00 40.44 314 GLU C O 1
ATOM 7422 N N . ASN C 1 315 ? 34.865 -33.226 41.638 1.00 41.43 315 ASN C N 1
ATOM 7423 C CA . ASN C 1 315 ? 35.130 -32.177 42.617 1.00 42.42 315 ASN C CA 1
ATOM 7424 C C . ASN C 1 315 ? 36.207 -32.505 43.627 1.00 42.93 315 ASN C C 1
ATOM 7425 O O . ASN C 1 315 ? 37.157 -31.734 43.786 1.00 42.97 315 ASN C O 1
ATOM 7430 N N . ASN C 1 316 ? 36.064 -33.647 44.295 1.00 44.18 316 ASN C N 1
ATOM 7431 C CA . ASN C 1 316 ? 37.036 -34.066 45.315 1.00 45.65 316 ASN C CA 1
ATOM 7432 C C . ASN C 1 316 ? 38.439 -34.289 44.764 1.00 44.77 316 ASN C C 1
ATOM 7433 O O . ASN C 1 316 ? 39.411 -33.804 45.337 1.00 43.92 316 ASN C O 1
ATOM 7438 N N . HIS C 1 317 ? 38.531 -34.987 43.638 1.00 44.64 317 HIS C N 1
ATOM 7439 C CA . HIS C 1 317 ? 39.789 -35.092 42.909 1.00 45.64 317 HIS C CA 1
ATOM 7440 C C . HIS C 1 317 ? 40.331 -33.701 42.541 1.00 46.30 317 HIS C C 1
ATOM 7441 O O . HIS C 1 317 ? 41.554 -33.487 42.515 1.00 45.84 317 HIS C O 1
ATOM 7448 N N . TRP C 1 318 ? 39.413 -32.759 42.297 1.00 46.79 318 TRP C N 1
ATOM 7449 C CA . TRP C 1 318 ? 39.779 -31.374 42.010 1.00 47.23 318 TRP C CA 1
ATOM 7450 C C . TRP C 1 318 ? 40.455 -30.730 43.217 1.00 47.21 318 TRP C C 1
ATOM 7451 O O . TRP C 1 318 ? 41.554 -30.160 43.103 1.00 46.93 318 TRP C O 1
ATOM 7462 N N . LYS C 1 319 ? 39.803 -30.834 44.369 1.00 47.18 319 LYS C N 1
ATOM 7463 C CA . LYS C 1 319 ? 40.349 -30.237 45.582 1.00 47.95 319 LYS C CA 1
ATOM 7464 C C . LYS C 1 319 ? 41.748 -30.767 45.861 1.00 48.02 319 LYS C C 1
ATOM 7465 O O . LYS C 1 319 ? 42.659 -29.992 46.121 1.00 48.68 319 LYS C O 1
ATOM 7471 N N . LYS C 1 320 ? 41.924 -32.080 45.757 1.00 48.53 320 LYS C N 1
ATOM 7472 C CA . LYS C 1 320 ? 43.225 -32.702 45.991 1.00 48.85 320 LYS C CA 1
ATOM 7473 C C . LYS C 1 320 ? 44.320 -32.165 45.046 1.00 48.72 320 LYS C C 1
ATOM 7474 O O . LYS C 1 320 ? 45.476 -31.978 45.445 1.00 47.91 320 LYS C O 1
ATOM 7476 N N . THR C 1 321 ? 43.931 -31.905 43.802 1.00 49.30 321 THR C N 1
ATOM 7477 C CA . THR C 1 321 ? 44.849 -31.431 42.759 1.00 49.79 321 THR C CA 1
ATOM 7478 C C . THR C 1 321 ? 45.306 -29.971 42.954 1.00 50.84 321 THR C C 1
ATOM 7479 O O . THR C 1 321 ? 46.466 -29.630 42.637 1.00 50.37 321 THR C O 1
ATOM 7483 N N . ILE C 1 322 ? 44.412 -29.123 43.478 1.00 51.00 322 ILE C N 1
ATOM 7484 C CA . ILE C 1 322 ? 44.743 -27.706 43.643 1.00 52.10 322 ILE C CA 1
ATOM 7485 C C . ILE C 1 322 ? 45.631 -27.501 44.849 1.00 52.00 322 ILE C C 1
ATOM 7486 O O . ILE C 1 322 ? 46.523 -26.662 44.831 1.00 51.72 322 ILE C O 1
ATOM 7491 N N . VAL C 1 323 ? 45.376 -28.282 45.895 1.00 52.88 323 VAL C N 1
ATOM 7492 C CA . VAL C 1 323 ? 46.239 -28.322 47.073 1.00 53.06 323 VAL C CA 1
ATOM 7493 C C . VAL C 1 323 ? 47.649 -28.651 46.594 1.00 52.87 323 VAL C C 1
ATOM 7494 O O . VAL C 1 323 ? 48.611 -27.998 46.972 1.00 53.79 323 VAL C O 1
ATOM 7498 N N . ARG C 1 324 ? 47.751 -29.636 45.717 1.00 52.66 324 ARG C N 1
ATOM 7499 C CA . ARG C 1 324 ? 49.024 -30.025 45.146 1.00 52.96 324 ARG C CA 1
ATOM 7500 C C . ARG C 1 324 ? 49.614 -28.900 44.283 1.00 52.20 324 ARG C C 1
ATOM 7501 O O . ARG C 1 324 ? 50.786 -28.560 44.409 1.00 51.94 324 ARG C O 1
ATOM 7509 N N . LEU C 1 325 ? 48.774 -28.325 43.426 1.00 51.83 325 LEU C N 1
ATOM 7510 C CA . LEU C 1 325 ? 49.121 -27.181 42.591 1.00 51.27 325 LEU C CA 1
ATOM 7511 C C . LEU C 1 325 ? 49.632 -25.982 43.412 1.00 51.24 325 LEU C C 1
ATOM 7512 O O . LEU C 1 325 ? 50.468 -25.200 42.937 1.00 51.09 325 LEU C O 1
ATOM 7517 N N . ARG C 1 326 ? 49.127 -25.843 44.636 1.00 51.22 326 ARG C N 1
ATOM 7518 C CA . ARG C 1 326 ? 49.464 -24.705 45.492 1.00 52.10 326 ARG C CA 1
ATOM 7519 C C . ARG C 1 326 ? 50.872 -24.785 46.047 1.00 51.55 326 ARG C C 1
ATOM 7520 O O . ARG C 1 326 ? 51.483 -23.769 46.402 1.00 50.85 326 ARG C O 1
ATOM 7528 N N . GLN C 1 327 ? 51.370 -26.011 46.119 1.00 51.44 327 GLN C N 1
ATOM 7529 C CA . GLN C 1 327 ? 52.664 -26.288 46.712 1.00 51.24 327 GLN C CA 1
ATOM 7530 C C . GLN C 1 327 ? 53.722 -26.431 45.640 1.00 49.56 327 GLN C C 1
ATOM 7531 O O . GLN C 1 327 ? 54.897 -26.536 45.941 1.00 48.77 327 GLN C O 1
ATOM 7537 N N . LEU C 1 328 ? 53.284 -26.384 44.389 1.00 48.73 328 LEU C N 1
ATOM 7538 C CA . LEU C 1 328 ? 54.157 -26.572 43.236 1.00 49.01 328 LEU C CA 1
ATOM 7539 C C . LEU C 1 328 ? 55.270 -25.533 43.118 1.00 49.49 328 LEU C C 1
ATOM 7540 O O . LEU C 1 328 ? 56.348 -25.839 42.600 1.00 50.14 328 LEU C O 1
ATOM 7545 N N . ALA C 1 329 ? 55.004 -24.310 43.575 1.00 50.14 329 ALA C N 1
ATOM 7546 C CA . ALA C 1 329 ? 55.988 -23.236 43.526 1.00 50.96 329 ALA C CA 1
ATOM 7547 C C . ALA C 1 329 ? 57.116 -23.443 44.538 1.00 51.98 329 ALA C C 1
ATOM 7548 O O . ALA C 1 329 ? 58.243 -23.035 44.295 1.00 51.44 329 ALA C O 1
ATOM 7550 N N . ASP C 1 330 ? 56.806 -24.074 45.669 1.00 53.43 330 ASP C N 1
ATOM 7551 C CA . ASP C 1 330 ? 57.820 -24.388 46.673 1.00 55.32 330 ASP C CA 1
ATOM 7552 C C . ASP C 1 330 ? 58.474 -25.759 46.436 1.00 56.49 330 ASP C C 1
ATOM 7553 O O . ASP C 1 330 ? 58.828 -26.450 47.392 1.00 57.35 330 ASP C O 1
ATOM 7558 N N . VAL C 1 331 ? 58.636 -26.136 45.165 1.00 57.52 331 VAL C N 1
ATOM 7559 C CA . VAL C 1 331 ? 59.126 -27.458 44.774 1.00 58.42 331 VAL C CA 1
ATOM 7560 C C . VAL C 1 331 ? 60.114 -27.313 43.625 1.00 59.92 331 VAL C C 1
ATOM 7561 O O . VAL C 1 331 ? 59.746 -26.832 42.564 1.00 60.05 331 VAL C O 1
ATOM 7565 N N . PRO C 1 332 ? 61.373 -27.740 43.821 1.00 61.76 332 PRO C N 1
ATOM 7566 C CA . PRO C 1 332 ? 62.359 -27.615 42.745 1.00 63.30 332 PRO C CA 1
ATOM 7567 C C . PRO C 1 332 ? 62.215 -28.700 41.662 1.00 64.97 332 PRO C C 1
ATOM 7568 O O . PRO C 1 332 ? 63.196 -29.397 41.353 1.00 65.06 332 PRO C O 1
ATOM 7572 N N . LEU C 1 333 ? 61.008 -28.812 41.082 1.00 66.71 333 LEU C N 1
ATOM 7573 C CA . LEU C 1 333 ? 60.662 -29.865 40.103 1.00 67.97 333 LEU C CA 1
ATOM 7574 C C . LEU C 1 333 ? 61.709 -30.019 39.002 1.00 69.16 333 LEU C C 1
ATOM 7575 O O . LEU C 1 333 ? 61.836 -31.086 38.406 1.00 69.66 333 LEU C O 1
ATOM 7577 N N . THR C 1 334 ? 62.465 -28.949 38.763 1.00 70.55 334 THR C N 1
ATOM 7578 C CA . THR C 1 334 ? 63.509 -28.918 37.747 1.00 72.03 334 THR C CA 1
ATOM 7579 C C . THR C 1 334 ? 64.722 -29.744 38.173 1.00 72.78 334 THR C C 1
ATOM 7580 O O . THR C 1 334 ? 65.345 -30.413 37.342 1.00 73.07 334 THR C O 1
ATOM 7584 N N . GLN C 1 335 ? 65.051 -29.684 39.465 1.00 73.23 335 GLN C N 1
ATOM 7585 C CA . GLN C 1 335 ? 66.278 -30.294 40.002 1.00 73.76 335 GLN C CA 1
ATOM 7586 C C . GLN C 1 335 ? 66.087 -31.742 40.455 1.00 73.92 335 GLN C C 1
ATOM 7587 O O . GLN C 1 335 ? 67.062 -32.460 40.671 1.00 73.48 335 GLN C O 1
ATOM 7589 N N . ILE C 1 336 ? 64.824 -32.153 40.577 1.00 74.23 336 ILE C N 1
ATOM 7590 C CA . ILE C 1 336 ? 64.450 -33.479 41.070 1.00 74.25 336 ILE C CA 1
ATOM 7591 C C . ILE C 1 336 ? 65.197 -34.635 40.394 1.00 74.40 336 ILE C C 1
ATOM 7592 O O . ILE C 1 336 ? 65.641 -35.549 41.082 1.00 74.63 336 ILE C O 1
ATOM 7597 N N . THR C 1 337 ? 65.342 -34.595 39.070 1.00 74.47 337 THR C N 1
ATOM 7598 C CA . THR C 1 337 ? 66.066 -35.660 38.356 1.00 74.67 337 THR C CA 1
ATOM 7599 C C . THR C 1 337 ? 67.588 -35.551 38.531 1.00 74.68 337 THR C C 1
ATOM 7600 O O . THR C 1 337 ? 68.298 -36.566 38.484 1.00 74.74 337 THR C O 1
ATOM 7604 N N . LYS C 1 338 ? 68.073 -34.322 38.732 1.00 74.21 338 LYS C N 1
ATOM 7605 C CA . LYS C 1 338 ? 69.500 -34.050 38.949 1.00 73.51 338 LYS C CA 1
ATOM 7606 C C . LYS C 1 338 ? 69.863 -34.259 40.414 1.00 72.89 338 LYS C C 1
ATOM 7607 O O . LYS C 1 338 ? 71.003 -34.571 40.740 1.00 72.99 338 LYS C O 1
ATOM 7609 N N . ARG C 1 339 ? 68.880 -34.068 41.288 1.00 72.35 339 ARG C N 1
ATOM 7610 C CA . ARG C 1 339 ? 68.990 -34.408 42.705 1.00 71.54 339 ARG C CA 1
ATOM 7611 C C . ARG C 1 339 ? 68.986 -35.927 42.862 1.00 71.69 339 ARG C C 1
ATOM 7612 O O . ARG C 1 339 ? 69.827 -36.470 43.570 1.00 71.83 339 ARG C O 1
ATOM 7620 N N . LEU C 1 340 ? 68.052 -36.605 42.192 1.00 71.63 340 LEU C N 1
ATOM 7621 C CA . LEU C 1 340 ? 68.033 -38.066 42.167 1.00 72.17 340 LEU C CA 1
ATOM 7622 C C . LEU C 1 340 ? 69.315 -38.597 41.523 1.00 73.12 340 LEU C C 1
ATOM 7623 O O . LEU C 1 340 ? 69.864 -39.622 41.956 1.00 73.39 340 LEU C O 1
ATOM 7628 N N . ASP C 1 341 ? 69.785 -37.885 40.493 1.00 74.00 341 ASP C N 1
ATOM 7629 C CA . ASP C 1 341 ? 71.054 -38.189 39.829 1.00 73.99 341 ASP C CA 1
ATOM 7630 C C . ASP C 1 341 ? 72.165 -38.063 40.859 1.00 74.35 341 ASP C C 1
ATOM 7631 O O . ASP C 1 341 ? 72.845 -39.047 41.168 1.00 74.27 341 ASP C O 1
ATOM 7632 N N . HIS C 1 342 ? 72.308 -36.861 41.417 1.00 74.41 342 HIS C N 1
ATOM 7633 C CA . HIS C 1 342 ? 73.362 -36.573 42.390 1.00 75.11 342 HIS C CA 1
ATOM 7634 C C . HIS C 1 342 ? 73.347 -37.479 43.619 1.00 75.41 342 HIS C C 1
ATOM 7635 O O . HIS C 1 342 ? 74.406 -37.853 44.140 1.00 75.55 342 HIS C O 1
ATOM 7642 N N . ILE C 1 343 ? 72.146 -37.805 44.086 1.00 75.50 343 ILE C N 1
ATOM 7643 C CA . ILE C 1 343 ? 71.976 -38.692 45.227 1.00 75.61 343 ILE C CA 1
ATOM 7644 C C . ILE C 1 343 ? 72.492 -40.086 44.905 1.00 76.02 343 ILE C C 1
ATOM 7645 O O . ILE C 1 343 ? 73.150 -40.716 45.738 1.00 75.89 343 ILE C O 1
ATOM 7650 N N . GLN C 1 344 ? 72.217 -40.546 43.687 1.00 76.49 344 GLN C N 1
ATOM 7651 C CA . GLN C 1 344 ? 72.705 -41.840 43.244 1.00 77.15 344 GLN C CA 1
ATOM 7652 C C . GLN C 1 344 ? 74.195 -41.762 42.905 1.00 77.46 344 GLN C C 1
ATOM 7653 O O . GLN C 1 344 ? 74.899 -42.777 42.938 1.00 77.16 344 GLN C O 1
ATOM 7659 N N . ALA C 1 345 ? 74.664 -40.556 42.582 1.00 77.98 345 ALA C N 1
ATOM 7660 C CA . ALA C 1 345 ? 76.088 -40.315 42.387 1.00 78.86 345 ALA C CA 1
ATOM 7661 C C . ALA C 1 345 ? 76.839 -40.664 43.670 1.00 79.62 345 ALA C C 1
ATOM 7662 O O . ALA C 1 345 ? 77.517 -41.693 43.726 1.00 79.92 345 ALA C O 1
ATOM 7664 N N . GLN C 1 346 ? 76.686 -39.847 44.711 1.00 80.25 346 GLN C N 1
ATOM 7665 C CA . GLN C 1 346 ? 77.400 -40.096 45.966 1.00 81.16 346 GLN C CA 1
ATOM 7666 C C . GLN C 1 346 ? 77.024 -41.410 46.661 1.00 81.78 346 GLN C C 1
ATOM 7667 O O . GLN C 1 346 ? 77.623 -41.766 47.679 1.00 81.91 346 GLN C O 1
ATOM 7673 N N . ILE C 1 347 ? 76.054 -42.131 46.096 1.00 82.47 347 ILE C N 1
ATOM 7674 C CA . ILE C 1 347 ? 75.826 -43.537 46.442 1.00 83.55 347 ILE C CA 1
ATOM 7675 C C . ILE C 1 347 ? 76.888 -44.417 45.761 1.00 84.53 347 ILE C C 1
ATOM 7676 O O . ILE C 1 347 ? 77.491 -45.286 46.399 1.00 84.46 347 ILE C O 1
ATOM 7681 N N . GLU C 1 348 ? 77.114 -44.177 44.469 1.00 85.63 348 GLU C N 1
ATOM 7682 C CA . GLU C 1 348 ? 78.111 -44.922 43.694 1.00 86.45 348 GLU C CA 1
ATOM 7683 C C . GLU C 1 348 ? 79.525 -44.562 44.128 1.00 86.79 348 GLU C C 1
ATOM 7684 O O . GLU C 1 348 ? 80.403 -45.421 44.154 1.00 86.96 348 GLU C O 1
ATOM 7686 N N . SER C 1 349 ? 79.730 -43.293 44.476 1.00 87.42 349 SER C N 1
ATOM 7687 C CA . SER C 1 349 ? 81.046 -42.789 44.874 1.00 87.96 349 SER C CA 1
ATOM 7688 C C . SER C 1 349 ? 81.283 -42.887 46.381 1.00 88.18 349 SER C C 1
ATOM 7689 O O . SER C 1 349 ? 81.955 -42.041 46.968 1.00 88.03 349 SER C O 1
ATOM 7691 N N . LEU C 1 350 ? 80.730 -43.930 46.994 1.00 88.90 350 LEU C N 1
ATOM 7692 C CA . LEU C 1 350 ? 80.912 -44.182 48.420 1.00 89.69 350 LEU C CA 1
ATOM 7693 C C . LEU C 1 350 ? 81.668 -45.487 48.646 1.00 90.14 350 LEU C C 1
ATOM 7694 O O . LEU C 1 350 ? 82.540 -45.563 49.519 1.00 90.15 350 LEU C O 1
ATOM 7699 N N . GLU C 1 351 ? 81.332 -46.508 47.854 1.00 90.47 351 GLU C N 1
ATOM 7700 C CA . GLU C 1 351 ? 81.996 -47.808 47.945 1.00 90.51 351 GLU C CA 1
ATOM 7701 C C . GLU C 1 351 ? 83.429 -47.720 47.425 1.00 90.59 351 GLU C C 1
ATOM 7702 O O . GLU C 1 351 ? 83.687 -47.084 46.398 1.00 90.39 351 GLU C O 1
ATOM 7704 N N . SER C 1 352 ? 84.349 -48.343 48.163 1.00 90.77 352 SER C N 1
ATOM 7705 C CA . SER C 1 352 ? 85.775 -48.415 47.806 1.00 90.62 352 SER C CA 1
ATOM 7706 C C . SER C 1 352 ? 86.509 -49.445 48.667 1.00 90.42 352 SER C C 1
ATOM 7707 O O . SER C 1 352 ? 87.263 -50.274 48.157 1.00 89.80 352 SER C O 1
#

Nearest PDB structures (foldseek):
  4e75-assembly1_B  TM=9.852E-01  e=2.796E-48  Acinetobacter baumannii
  6ued-assembly1_A-2  TM=9.232E-01  e=2.814E-28  Pseudomonas aeruginosa PAO1
  4ihh-assembly2_E  TM=9.378E-01  e=2.910E-26  Escherichia coli K-12
  3pmo-assembly1_A  TM=9.393E-01  e=3.174E-25  Pseudomonas aeruginosa
  4ihf-assembly1_D  TM=9.451E-01  e=1.797E-24  Escherichia coli K-12

Organism: Acinetobacter baumannii (strain SDF) (NCBI:txid509170)

Solvent-accessible surface area: 40698 Å² total; per-residue (Å²): 148,119,85,45,102,0,49,77,0,3,153,95,15,99,24,53,70,77,39,100,7,50,78,93,4,10,47,6,13,17,15,109,103,5,40,94,63,36,0,2,35,0,59,29,137,89,60,16,111,73,0,95,129,11,167,9,15,0,2,0,0,30,65,63,15,28,144,102,2,109,161,33,116,18,10,0,31,16,152,52,6,75,31,3,5,0,47,0,0,61,42,25,50,100,90,90,103,73,84,31,90,49,101,21,17,114,48,70,132,55,17,95,33,15,148,60,0,41,0,1,32,6,0,32,4,13,92,50,0,57,1,12,61,85,0,25,0,45,7,0,0,8,0,43,66,67,0,64,2,17,104,73,3,36,0,14,0,1,0,0,0,21,12,40,0,70,6,137,35,115,0,54,0,12,0,0,0,6,0,0,9,13,2,47,13,31,34,96,159,161,45,113,67,86,58,15,0,7,36,8,19,0,66,0,6,35,62,1,7,0,0,4,0,0,0,0,4,30,0,28,37,61,36,0,54,1,64,67,9,0,6,0,8,1,5,0,3,0,7,37,33,0,61,0,4,27,31,0,7,0,21,13,18,0,11,1,39,10,34,0,63,6,14,40,49,0,76,2,34,27,28,2,14,4,40,26,148,20,59,5,27,72,88,0,42,1,45,11,21,0,24,1,85,89,96,13,86,114,68,26,49,33,0,11,28,3,14,33,4,78,21,97,64,37,102,42,1,17,77,40,2,112,54,8,26,130,23,64,11,76,52,6,61,62,81,13,97,101,0,62,55,53,37,149,103,129,192,77,66,94,0,49,85,1,3,152,101,18,102,14,107,56,50,47,100,6,49,44,96,0,48,48,5,12,15,11,91,79,0,80,110,53,30,0,1,32,0,65,30,147,99,62,35,113,83,0,96,124,7,136,8,9,0,1,0,0,31,62,64,19,51,125,106,3,111,98,40,110,19,1,0,23,17,145,68,9,74,36,4,6,0,49,0,0,67,30,27,35,105,100,71,102,74,96,24,92,53,95,11,14,94,45,72,125,49,17,98,40,21,95,68,0,34,0,0,22,7,0,25,4,14,79,79,0,52,2,15,65,82,0,17,0,38,7,0,0,15,2,48,60,62,0,66,1,17,97,70,3,42,0,15,0,2,0,0,0,16,15,40,0,72,8,57,34,116,0,52,0,14,0,0,0,6,0,0,11,17,2,45,4,22,0,74,71,163,47,37,59,43,51,4,2,6,48,12,18,0,71,2,10,40,69,1,5,0,0,4,0,0,0,0,4,41,0,18,22,56,43,0,47,1,49,66,12,0,6,0,8,2,5,0,3,0,6,28,36,0,54,0,3,21,32,0,7,0,22,12,19,0,14,1,41,10,39,1,91,0,2,93,58,0,79,2,34,29,32,1,6,4,27,28,131,22,48,0,22,62,81,0,42,1,41,33,18,0,33,0,69,134,93,7,96,122,67,28,47,30,0,6,7,4,10,36,6,77,29,111,61,21,101,71,3,29,82,43,4,110,43,4,26,116,9,40,20,52,108,15,30,48,120,3,80,108,5,31,46,66,16,113,56,93,44,78,110,87,165,145,121,90,58,86,0,56,88,0,5,142,90,14,99,19,56,58,74,42,98,13,50,80,82,2,36,51,4,15,8,10,103,80,2,90,109,67,34,0,2,33,2,48,36,125,80,86,30,118,58,0,152,121,9,78,8,12,0,1,0,0,34,71,70,16,64,75,113,3,122,90,40,105,20,0,0,29,20,148,75,10,102,103,3,3,12,68,0,0,75,36,20,28,107,91,51,103,72,90,24,94,46,101,15,14,96,48,76,128,48,17,97,34,24,161,68,0,30,0,0,33,3,0,28,2,14,74,88,0,49,2,15,77,82,0,18,0,41,11,0,0,13,2,50,59,59,0,62,3,15,32,81,3,46,0,17,0,2,0,0,0,17,12,34,0,56,6,120,47,113,0,45,0,11,1,0,0,7,0,0,11,18,2,47,8,25,0,77,86,188,54,81,60,46,47,6,1,5,35,16,17,0,55,0,8,33,70,1,5,0,0,3,0,0,0,0,4,31,0,22,19,56,41,0,42,1,59,64,12,0,5,0,9,1,5,0,5,0,10,35,31,0,57,0,4,33,8,0,5,0,24,15,29,0,16,1,37,11,22,0,98,5,12,38,45,0,73,2,36,30,28,3,12,5,38,25,148,15,52,6,30,72,90,0,40,0,41,19,22,0,24,2,112,112,82,8,85,123,61,33,47,30,0,0,11,5,20,36,2,76,23,98,60,36,98,48,5,20,83,53,4,74,80,10,24,131,6,59,16,96,44,12,62,69,52,0,28,89,0,49,49,51,21,76,89,68,92,164

Foldseek 3Di:
DDKDFQLVLLVLLVWDKFAGRRQIAQEADDLQPAALRYEYEDFDPVCLVSNQVGRYNAYEYAPVSVVSNVVHGIYTHDPGSVVSVVSCNVVNDPDDQDFDEDPQEDEPPQEAEDRQEYHEHCEEEEHNEYEEHNEYAYHQEYHYPLEYAEYCEYHYHLEAADLNEYHYYPEYEEENEYAAAWFDDWDDDPPDTHDDTARAHEYHEAQEHEYYCEYAHAARHYGEYDYHQEYEYPQEAHGHLEAAEHNEYHEAQEYAEYNEYHEAHEYEYYNEYEYPPEYEYHQEYEYYHHYHDYHDDDHDYDYDDDPDDDVVVVVVVVVVVVCVVVDPVVCVVVVVVVVVVVVVVD/DWAFQVRLLVQLVFDKWAGRRQIALEADDLQPAALNHEYEDAPPVCLVSNQVGHYNAYEEAPVSVVSRVVHTTYTHDDGRPVSVVRCRVVNDDDDQDFDEDPQEAEDPQEAEDRQEYHEHCEYEEHPEYDEHNEYAYYQEYHYHQAYAYYLEYHYHQEAEDLNEYHYENEYEDEVEYAAAFFDDWDDDPNDTHDQGQNAGEYEEYQEYEEYNEYAHAASHHGDYDYAQEYYYPQEYHGHCEAEEHNEYHEHQEYEYENEYEYYCEYEYYNEYEDYPEYEDHQEYEDYHHYHDHHDDDHDYDYDDDDDDDPVVVVVVVVVVVCVVVDPVVVVVVVVVVVVVVVVCVVVVVD/DDKDFQLVLLVLLVWDKWADRGQIAQEADDLQPAALNYEYEDDDDPCLVSNQPRRYVEYEYAPVCVVSRVVHTIYTHDDGSVVSVVSCNVVNPDDDPDFDEDPQEAEDPQEAEDRQEYHEHNEYEEHVEYEEHVEYAYHQEYAYYLAYAYYLEYHYHQEYHDLNAYHYEPEYEEHQEYAAAFFDDWDDDPHDTDDQGANATEYEYYPEYEEHQEYAHAASPHGAYDYHQEYAYHQEYHGHLEYEEANEYHYHQEYEYHNEYEYHHEYEYENDYAYHPEYEYPAAYEYYHHYHDYHHHDHDYDYDDDDDDDVVVVVVVVVVVVCVVVDPVVCVVVVVVVVVVVVVVPDD

B-factor: mean 44.06, std 10.67, range [20.16, 90.77]

Secondary structure (DSSP, 8-state):
---EEHHHHHHHTT-EEES-TT-EE-EE--TTT--TTEEEE--SGGGHHHHHT---SEEEE-HHHHHT-TT--EEEE-S-HHHHHHHHHTTSS------EE-TT-EE-TT-EE-TT-EE-TT-EE-TT-EE-TT-EE-TT-EE-TT-EE-SS-EE-TT-EE-TT-EE-SS-EE-TT-EES-----EEEETTEEEE------EEE-TT-EE-TT-EEPPPSSS-EEE-TT-EE-TT-EE-TT-EE-TT-EE-TT-EE-TT-EE-TT-EE-TT-EE-SS-EE-SSEEE-TT-EE-S-B-S-EEEE-S---EEHHHHHHHHHHHHHHTTS-TTHHHHHHHHHHHHHH--/--EEHHHHHHHTT-EEES-TT-EESEE--TTT--TTEEEE--SGGGHHHHHT---SEEEE-HHHHHT-TT---EEE-S-HHHHHHHHHTTSS------EE-TT-EE-TT-EE-TT-EE-TT-EE-TT-EE-TT-EE-TT-EE-TT-EE-SS-EE-SS-EE-TT-EE-SS-EE-TT-EES-----EEEETTEEEE-----EEEE-TT-EE-SS-EEPPPSSSEEEE-TT-EE-TT-EE-TT-EE-TT-EE-TT-EE-TT-EE-TT-EE-TT-EE-TT-EE-TTEEE-TT-EE-S-B-S-EEEE-S---EEHHHHHHHHHHHHTGGGS-HHHHHHHHHHHHHHHHHHHHHT-/---EEHHHHHHHTT-EEES-TT-EESEE--TTT--TTEEEE--SGGGHHHHHH---SEEEE-HHHHTT-TT---EEE-S-HHHHHHHHHHHHS------EE-TT-EE-TT-EE-TT-EE-TT-EE-TT-EE-TT-EE-TT-EE-TT-EE-SS-EE-SS-EE-TT-EE-SS-EE-TT-EEEE----EEEETTEEEE-----EEEE-TT-EE-TT-EEEPPSSSEEEE-TT-EE-SS-EE-TT-EE-TT-EE-TT-EE-TT-EE-TT-EE-TT-EE-SS-EE-TTEEE-TT-EE-S-B-S-EEEE-----EEHHHHHHHHHHHHHGGGS-TTTHHHHHHHHHHHHHTT--

Sequence (1044 aa):
VQQYRLDELAHLVKGELIGEGSLQFSNLASLENAEVNHLTFVNGEKHLDQAKVSRAGAYIVTAALKEHLPEKDNFIIVDNPYLAFAILTHVFDKKISSTGIESTARIHPSAVISETAYIGHYVVIGENCVVGDNTVIQSHTKLDDNVEVGKDCFIDSYVTITGSSKLRDRVRIHSSTVIGGEGFGFAPYQGKWHRIAQLGSVLIGNDVRIGSNCSIDRGALDNTILEDGVIIDNLVQIAHNVHIGSNTAIAAKCGIAGSTKIGKNCILAGACGVAGHLSIADNVTLTGMSMVTKNISEAGTYSSGTGLFENNHWKKTIVRLRQLADVPLTQITKRLDHIQAQIESLQQYRLDELAHLVKGELIGEGSLQFSNLASLENAEVNHLTFVNGEKHLDQAKVSRAGAYIVTAALKEHLPEKDNFIIVDNPYLAFAILTHVFDKKISSTGIESTARIHPSAVISETAYIGHYVVIGENCVVGDNTVIQSHTKLDDNVEVGKDCFIDSYVTITGSSKLRDRVRIHSSTVIGGEGFGFAPYQGKWHRIAQLGSVLIGNDVRIGSNCSIDRGALDNTILEDGVIIDNLVQIAHNVHIGSNTAIAAKCGIAGSTKIGKNCILAGACGVAGHLSIADNVTLTGMSMVTKNISEAGTYSSGTGLFENNHWKKTIVRLRQLADVPLTQITKRLDHIQAQIESLESTFNVQQYRLDELAHLVKGELIGEGSLQFSNLASLENAEVNHLTFVNGEKHLDQAKVSRAGAYIVTAALKEHLPEKDNFIIVDNPYLAFAILTHVFDKKISSTGIESTARIHPSAVISETAYIGHYVVIGENCVVGDNTVIQSHTKLDDNVEVGKDCFIDSYVTITGSSKLRDRVRIHSSTVIGGEGFGFAPYQGKWHRIAQLGSVLIGNDVRIGSNCSIDRGALDNTILEDGVIIDNLVQIAHNVHIGSNTAIAAKCGIAGSTKIGKNCILAGACGVAGHLSIADNVTLTGMSMVTKNISEAGTYSSGTGLFENNHWKKTIVRLRQLADVPLTQITKRLDHIQAQIESLES

Radius of gyration: 31.26 Å; Cα contacts (8 Å, |Δi|>4): 3179; chains: 3; bounding box: 95×83×84 Å

InterPro domains:
  IPR001451 Hexapeptide repeat [PF00132] (225-260)
  IPR007691 UDP-3-O-[3-hydroxymyristoyl] glucosamine N-acyltransferase LpxD [MF_00523] (7-329)
  IPR007691 UDP-3-O-[3-hydroxymyristoyl] glucosamine N-acyltransferase LpxD [PTHR43378] (6-329)
  IPR007691 UDP-3-O-[3-hydroxymyristoyl] glucosamine N-acyltransferase LpxD [TIGR01853] (10-328)
  IPR007691 UDP-3-O-[3-hydroxymyristoyl] glucosamine N-acyltransferase LpxD [cd03352] (112-317)
  IPR011004 Trimeric LpxA-like superfamily [SSF51161] (34-320)
  IPR020573 UDP-3-O-[3-hydroxymyristoyl] glucosamine N-acyltransferase, non-repeat region [PF04613] (27-92)
  IPR056729 Mannose-1-phosphate guanyltransferase, C-terminal domain [PF25087] (107-183)